Protein AF-0000000067914412 (afdb_homodimer)

Foldseek 3Di:
DPPPPCPVPVDVPVCPPADFPDDPQCWTWGDDPQAIEIGQEQRQDQAQDPDDDLRHQEYAHEQYAHQEAALPRDPNNANYAYYAHDQHDYPDAREQDACRPLSHLNYAEYEHYNRQAHHYDLRSCPNNQNYAYYHHENHQDEQCVQASCSCLNPQNYAEYHHEQYAYAAQAHHLSLLSNQRHAYYAHHNYAHAEQFDQRCVSCAQHEHLEDHPANYAHFFDPVDPGAANQPNYEYAEYEHEPYQDALVSLLRNLQNPQYAYAEYHHEQHEQAAQAPPGDPTHHHEQRSNQSCLNRQYAYYAHDQYAHAEQYANRPLSHLNYAEYAHEQYAHAYADQRSLANPQQYAEYAHYNYAHAEAELRRCHRNHQDHHAYYAHDHYAHAAYDAQSCQSNAQHAEYHHAQYAYQDQHNHAHANYAHYHHHNYAHAADPCVCRHYLQHQEYEHDQYAYAELCSLLVNQNNQNYAYYEHHNYAHAHHDPDDCPVPVAAGNYAEYHHEQYQCQNCQVVVHCLCVCQRDCNYAYYEHHNNQHADHDLSSCHNPQNHAYYEHDNHEHQEDDLNNCANNQNHAEYEHANYNHQAYAVSSCVNHNNHAEYEHAPHEYAQDLNCVRVVVCVVPPNHHYHHPPDAHWYWYPDPVIDTDHNVVRNVPPD/DPPPPCPVPVDVPVCPPADFPDDPQCWTWGDDPQAIEIGCELRQDQAQDPDDDLRHQEYAHDQYAHQEAALPRDPNNANHAYYAHDQHDYPDAREQDACRPLSHLNYAYYEHYHRQAHHYDLRSCPNNQNYAYYHHENHQDEQCVQASCSCLNPQNYAEYAHEQYAYAAQAHHLSLLSNQRYAYYAHHNYAHAEQFDQRQVSCAQHEHLEDHPANYAHFQDPVDPGAANQPNYEYAEYEHEPYQDALVSLLRNLQNPQYAYAEYHHEQHEQAAQAPPGDPTHHHEQRSNQSQLNRQYAYYAHDQYAHAEQYANRPLSHLNYAEYAHEQYAHAYADQRSLANPQQYAEYAHYNYAHAEAELRRCHRNHADRHAYYAHDHYAHAAYDAQSCQSHAQHAEYHHAQYAYQDQHNHAHANYAHYHHHNYAHAACPCVCRHYLQHQEYEHDQYAHAELCSLLVNQNNQNYAYYEHHNYAHAHHDPDDCPVPVAAGNYAEYHHAQYQCQNCQVVVHCLCVCQRDCNYAYYEHHNNQHADHDLCSCHNPQNHAEYEHDNHEHQEDDLNNCANNQNHAEYEHANYNHQAYAVSSCVNHNNHAEYEHAPHEYAQDLNCVRVVVCVVPPNHHYHHPPDAHWYWYPDPVIDTDHNVVRNVPPD

InterPro domains:
  IPR001611 Leucine-rich repeat [PF00560] (519-538)
  IPR001611 Leucine-rich repeat [PF13516] (369-383)
  IPR001611 Leucine-rich repeat [PF13855] (95-141)
  IPR001611 Leucine-rich repeat [PF13855] (295-355)
  IPR001611 Leucine-rich repeat [PF13855] (543-598)
  IPR001611 Leucine-rich repeat [PS51450] (438-459)
  IPR001611 Leucine-rich repeat [PS51450] (519-540)
  IPR003591 Leucine-rich repeat, typical subtype [SM00369] (104-127)
  IPR003591 Leucine-rich repeat, typical subtype [SM00369] (128-153)
  IPR003591 Leucine-rich repeat, typical subtype [SM00369] (295-317)
  IPR003591 Leucine-rich repeat, typical subtype [SM00369] (318-341)
  IPR003591 Leucine-rich repeat, typical subtype [SM00369] (342-365)
  IPR003591 Leucine-rich repeat, typical subtype [SM00369] (368-391)
  IPR003591 Leucine-rich repeat, typical subtype [SM00369] (392-415)
  IPR003591 Leucine-rich repeat, typical subtype [SM00369] (517-540)
  IPR003591 Leucine-rich repeat, typical subtype [SM00369] (541-564)
  IPR003591 Leucine-rich repeat, typical subtype [SM00369] (565-588)
  IPR032675 Leucine-rich repeat domain superfamily [G3DSA:3.80.10.10] (18-91)
  IPR032675 Leucine-rich repeat domain superfamily [G3DSA:3.80.10.10] (92-248)
  IPR032675 Leucine-rich repeat domain superfamily [G3DSA:3.80.10.10] (259-415)

Structure (mmCIF, N/CA/C/O backbone):
data_AF-0000000067914412-model_v1
#
loop_
_entity.id
_entity.type
_entity.pdbx_description
1 polymer 'Soluble toll-like receptor 5'
#
loop_
_atom_site.group_PDB
_atom_site.id
_atom_site.type_symbol
_atom_site.label_atom_id
_atom_site.label_alt_id
_atom_site.label_comp_id
_atom_site.label_asym_id
_atom_site.label_entity_id
_atom_site.label_seq_id
_atom_site.pdbx_PDB_ins_code
_atom_site.Cartn_x
_atom_site.Cartn_y
_atom_site.Cartn_z
_atom_site.occupancy
_atom_site.B_iso_or_equiv
_atom_site.auth_seq_id
_atom_site.auth_comp_id
_atom_site.auth_asym_id
_atom_site.auth_atom_id
_atom_site.pdbx_PDB_model_num
ATOM 1 N N . MET A 1 1 ? -8.609 27.938 3.973 1 21.84 1 MET A N 1
ATOM 2 C CA . MET A 1 1 ? -7.57 28.938 3.74 1 21.84 1 MET A CA 1
ATOM 3 C C . MET A 1 1 ? -7.211 29.672 5.035 1 21.84 1 MET A C 1
ATOM 5 O O . MET A 1 1 ? -7.875 30.625 5.418 1 21.84 1 MET A O 1
ATOM 9 N N . LEU A 1 2 ? -7.086 28.844 6.09 1 22.14 2 LEU A N 1
ATOM 10 C CA . LEU A 1 2 ? -6.945 29.234 7.492 1 22.14 2 LEU A CA 1
ATOM 11 C C . LEU A 1 2 ? -5.859 30.281 7.664 1 22.14 2 LEU A C 1
ATOM 13 O O . LEU A 1 2 ? -4.758 30.141 7.125 1 22.14 2 LEU A O 1
ATOM 17 N N . LEU A 1 3 ? -6.391 31.516 7.754 1 24.78 3 LEU A N 1
ATOM 18 C CA . LEU A 1 3 ? -5.59 32.719 8.008 1 24.78 3 LEU A CA 1
ATOM 19 C C . LEU A 1 3 ? -4.543 32.438 9.086 1 24.78 3 LEU A C 1
ATOM 21 O O . LEU A 1 3 ? -4.883 32 10.195 1 24.78 3 LEU A O 1
ATOM 25 N N . PRO A 1 4 ? -3.396 32 8.68 1 27.48 4 PRO A N 1
ATOM 26 C CA . PRO A 1 4 ? -2.283 31.844 9.625 1 27.48 4 PRO A CA 1
ATOM 27 C C . PRO A 1 4 ? -2.158 33.031 10.586 1 27.48 4 PRO A C 1
ATOM 29 O O . PRO A 1 4 ? -2.271 34.188 10.172 1 27.48 4 PRO A O 1
ATOM 32 N N . LEU A 1 5 ? -2.85 32.938 11.68 1 27.08 5 LEU A N 1
ATOM 33 C CA . LEU A 1 5 ? -2.5 33.844 12.773 1 27.08 5 LEU A CA 1
ATOM 34 C C . LEU A 1 5 ? -0.993 34.094 12.828 1 27.08 5 LEU A C 1
ATOM 36 O O . LEU A 1 5 ? -0.219 33.125 12.953 1 27.08 5 LEU A O 1
ATOM 40 N N . ILE A 1 6 ? -0.593 35.125 12.242 1 26.69 6 ILE A N 1
ATOM 41 C CA . ILE A 1 6 ? 0.735 35.719 12.219 1 26.69 6 ILE A CA 1
ATOM 42 C C . ILE A 1 6 ? 1.278 35.812 13.641 1 26.69 6 ILE A C 1
ATOM 44 O O . ILE A 1 6 ? 0.873 36.688 14.406 1 26.69 6 ILE A O 1
ATOM 48 N N . VAL A 1 7 ? 1.131 34.844 14.484 1 30.81 7 VAL A N 1
ATOM 49 C CA . VAL A 1 7 ? 1.995 35.031 15.641 1 30.81 7 VAL A CA 1
ATOM 50 C C . VAL A 1 7 ? 3.41 35.375 15.18 1 30.81 7 VAL A C 1
ATOM 52 O O . VAL A 1 7 ? 4.062 34.562 14.516 1 30.81 7 VAL A O 1
ATOM 55 N N . LEU A 1 8 ? 3.598 36.562 14.828 1 29.44 8 LEU A N 1
ATOM 56 C CA . LEU A 1 8 ? 4.926 37.156 14.703 1 29.44 8 LEU A CA 1
ATOM 57 C C . LEU A 1 8 ? 5.863 36.625 15.781 1 29.44 8 LEU A C 1
ATOM 59 O O . LEU A 1 8 ? 5.879 37.125 16.906 1 29.44 8 LEU A O 1
ATOM 63 N N . LEU A 1 9 ? 5.785 35.281 15.93 1 30.64 9 LEU A N 1
ATOM 64 C CA . LEU A 1 9 ? 6.938 34.812 16.703 1 30.64 9 LEU A CA 1
ATOM 65 C C . LEU A 1 9 ? 8.227 35.406 16.141 1 30.64 9 LEU A C 1
ATOM 67 O O . LEU A 1 9 ? 8.508 35.281 14.945 1 30.64 9 LEU A O 1
ATOM 71 N N . PHE A 1 10 ? 8.664 36.5 16.656 1 33.5 10 PHE A N 1
ATOM 72 C CA . PHE A 1 10 ? 10.023 37 16.453 1 33.5 10 PHE A CA 1
ATOM 73 C C . PHE A 1 10 ? 11 35.812 16.328 1 33.5 10 PHE A C 1
ATOM 75 O O . PHE A 1 10 ? 11.078 34.969 17.234 1 33.5 10 PHE A O 1
ATOM 82 N N . GLN A 1 11 ? 11.148 35.188 15.195 1 32.53 11 GLN A N 1
ATOM 83 C CA . GLN A 1 11 ? 12.273 34.312 14.969 1 32.53 11 GLN A CA 1
ATOM 84 C C . GLN A 1 11 ? 13.562 34.875 15.523 1 32.53 11 GLN A C 1
ATOM 86 O O . GLN A 1 11 ? 13.898 36.031 15.25 1 32.53 11 GLN A O 1
ATOM 91 N N . PRO A 1 12 ? 14.188 34.281 16.531 1 36.56 12 PRO A N 1
ATOM 92 C CA . PRO A 1 12 ? 15.5 34.719 17 1 36.56 12 PRO A CA 1
ATOM 93 C C . PRO A 1 12 ? 16.484 34.938 15.852 1 36.56 12 PRO A C 1
ATOM 95 O O . PRO A 1 12 ? 17.641 35.312 16.078 1 36.56 12 PRO A O 1
ATOM 98 N N . THR A 1 13 ? 16.125 34.625 14.633 1 36.56 13 THR A N 1
ATOM 99 C CA . THR A 1 13 ? 17.281 34.688 13.75 1 36.56 13 THR A CA 1
ATOM 100 C C . THR A 1 13 ? 17.766 36.156 13.625 1 36.56 13 THR A C 1
ATOM 102 O O . THR A 1 13 ? 18.859 36.406 13.117 1 36.56 13 THR A O 1
ATOM 105 N N . LEU A 1 14 ? 16.828 37.125 13.633 1 35.72 14 LEU A N 1
ATOM 106 C CA . LEU A 1 14 ? 17.375 38.438 13.273 1 35.72 14 LEU A CA 1
ATOM 107 C C . LEU A 1 14 ? 18.141 39.031 14.438 1 35.72 14 LEU A C 1
ATOM 109 O O . LEU A 1 14 ? 18.547 40.219 14.383 1 35.72 14 LEU A O 1
ATOM 113 N N . LEU A 1 15 ? 18.125 38.281 15.539 1 39.19 15 LEU A N 1
ATOM 114 C CA . LEU A 1 15 ? 18.875 38.969 16.594 1 39.19 15 LEU A CA 1
ATOM 115 C C . LEU A 1 15 ? 20.375 38.875 16.328 1 39.19 15 LEU A C 1
ATOM 117 O O . LEU A 1 15 ? 21.172 39.188 17.219 1 39.19 15 LEU A O 1
ATOM 121 N N . SER A 1 16 ? 20.766 38.406 15.148 1 39.22 16 SER A N 1
ATOM 122 C CA . SER A 1 16 ? 22.219 38.312 15.148 1 39.22 16 SER A CA 1
ATOM 123 C C . SER A 1 16 ? 22.859 39.688 15.367 1 39.22 16 SER A C 1
ATOM 125 O O . SER A 1 16 ? 23.984 39.781 15.891 1 39.22 16 SER A O 1
ATOM 127 N N . GLY A 1 17 ? 22.391 40.719 14.57 1 39.31 17 GLY A N 1
ATOM 128 C CA . GLY A 1 17 ? 23.234 41.906 14.578 1 39.31 17 GLY A CA 1
ATOM 129 C C . GLY A 1 17 ? 23.094 42.75 15.836 1 39.31 17 GLY A C 1
ATOM 130 O O . GLY A 1 17 ? 23.594 43.875 15.906 1 39.31 17 GLY A O 1
ATOM 131 N N . LEU A 1 18 ? 22.016 42.469 16.547 1 42.75 18 LEU A N 1
ATOM 132 C CA . LEU A 1 18 ? 21.797 43.438 17.625 1 42.75 18 LEU A CA 1
ATOM 133 C C . LEU A 1 18 ? 22.781 43.219 18.766 1 42.75 18 LEU A C 1
ATOM 135 O O . LEU A 1 18 ? 23.016 42.094 19.188 1 42.75 18 LEU A O 1
ATOM 139 N N . GLN A 1 19 ? 23.797 44.094 18.797 1 42.84 19 GLN A N 1
ATOM 140 C CA . GLN A 1 19 ? 24.75 44.094 19.906 1 42.84 19 GLN A CA 1
ATOM 141 C C . GLN A 1 19 ? 24.031 44.25 21.25 1 42.84 19 GLN A C 1
ATOM 143 O O . GLN A 1 19 ? 23.203 45.156 21.422 1 42.84 19 GLN A O 1
ATOM 148 N N . PRO A 1 20 ? 23.906 43.25 21.984 1 48.41 20 PRO A N 1
ATOM 149 C CA . PRO A 1 20 ? 23.359 43.438 23.328 1 48.41 20 PRO A CA 1
ATOM 150 C C . PRO A 1 20 ? 24.109 44.469 24.141 1 48.41 20 PRO A C 1
ATOM 152 O O . PRO A 1 20 ? 25.344 44.562 24.047 1 48.41 20 PRO A O 1
ATOM 155 N N . THR A 1 21 ? 23.719 45.656 24.25 1 44.28 21 THR A N 1
ATOM 156 C CA . THR A 1 21 ? 24.375 46.469 25.281 1 44.28 21 THR A CA 1
ATOM 157 C C . THR A 1 21 ? 23.984 45.969 26.672 1 44.28 21 THR A C 1
ATOM 159 O O . THR A 1 21 ? 22.797 45.875 27 1 44.28 21 THR A O 1
ATOM 162 N N . SER A 1 22 ? 24.766 45.062 27.219 1 42.19 22 SER A N 1
ATOM 163 C CA . SER A 1 22 ? 24.562 44.375 28.484 1 42.19 22 SER A CA 1
ATOM 164 C C . SER A 1 22 ? 24.391 45.375 29.641 1 42.19 22 SER A C 1
ATOM 166 O O . SER A 1 22 ? 25.281 46.188 29.891 1 42.19 22 SER A O 1
ATOM 168 N N . ASN A 1 23 ? 23.359 46.062 29.828 1 46.16 23 ASN A N 1
ATOM 169 C CA . ASN A 1 23 ? 23.297 46.719 31.141 1 46.16 23 ASN A CA 1
ATOM 170 C C . ASN A 1 23 ? 23.188 45.688 32.25 1 46.16 23 ASN A C 1
ATOM 172 O O . ASN A 1 23 ? 22.859 44.5 32.031 1 46.16 23 ASN A O 1
ATOM 176 N N . THR A 1 24 ? 23.516 46.094 33.531 1 47.72 24 THR A N 1
ATOM 177 C CA . THR A 1 24 ? 23.609 45.312 34.75 1 47.72 24 THR A CA 1
ATOM 178 C C . THR A 1 24 ? 22.438 44.344 34.906 1 47.72 24 THR A C 1
ATOM 180 O O . THR A 1 24 ? 22.453 43.438 35.719 1 47.72 24 THR A O 1
ATOM 183 N N . SER A 1 25 ? 21.141 44.719 34.594 1 58.59 25 SER A N 1
ATOM 184 C CA . SER A 1 25 ? 20.047 43.781 34.781 1 58.59 25 SER A CA 1
ATOM 185 C C . SER A 1 25 ? 19.938 42.812 33.625 1 58.59 25 SER A C 1
ATOM 187 O O . SER A 1 25 ? 20.5 43.062 32.562 1 58.59 25 SER A O 1
ATOM 189 N N . ASN A 1 26 ? 19.594 41.5 33.938 1 76.81 26 ASN A N 1
ATOM 190 C CA . ASN A 1 26 ? 19.406 40.375 32.969 1 76.81 26 ASN A CA 1
ATOM 191 C C . ASN A 1 26 ? 18.484 40.781 31.844 1 76.81 26 ASN A C 1
ATOM 193 O O . ASN A 1 26 ? 17.719 39.969 31.344 1 76.81 26 ASN A O 1
ATOM 197 N N . CYS A 1 27 ? 18.438 42.125 31.531 1 89.5 27 CYS A N 1
ATOM 198 C CA . CYS A 1 27 ? 17.609 42.625 30.422 1 89.5 27 CYS A CA 1
ATOM 199 C C . CYS A 1 27 ? 18.484 43.031 29.25 1 89.5 27 CYS A C 1
ATOM 201 O O . CYS A 1 27 ? 19.641 43.406 29.422 1 89.5 27 CYS A O 1
ATOM 203 N N . SER A 1 28 ? 17.984 42.844 28.047 1 91.5 28 SER A N 1
ATOM 204 C CA . SER A 1 28 ? 18.672 43.25 26.812 1 91.5 28 SER A CA 1
ATOM 205 C C . SER A 1 28 ? 17.797 44.156 25.969 1 91.5 28 SER A C 1
ATOM 207 O O . SER A 1 28 ? 16.578 44.219 26.188 1 91.5 28 SER A O 1
ATOM 209 N N . SER A 1 29 ? 18.469 45.062 25.266 1 90 29 SER A N 1
ATOM 210 C CA . SER A 1 29 ? 17.719 45.969 24.391 1 90 29 SER A CA 1
ATOM 211 C C . SER A 1 29 ? 18.031 45.719 22.922 1 90 29 SER A C 1
ATOM 213 O O . SER A 1 29 ? 19.156 45.375 22.578 1 90 29 SER A O 1
ATOM 215 N N . PHE A 1 30 ? 16.906 45.719 22.094 1 89.94 30 PHE A N 1
ATOM 216 C CA . PHE A 1 30 ? 17.031 45.562 20.641 1 89.94 30 PHE A CA 1
ATOM 217 C C . PHE A 1 30 ? 16.375 46.719 19.922 1 89.94 30 PHE A C 1
ATOM 219 O O . PHE A 1 30 ? 15.312 47.219 20.344 1 89.94 30 PHE A O 1
ATOM 226 N N . GLN A 1 31 ? 17.156 47.375 19.062 1 86.19 31 GLN A N 1
ATOM 227 C CA . GLN A 1 31 ? 16.594 48.531 18.344 1 86.19 31 GLN A CA 1
ATOM 228 C C . GLN A 1 31 ? 16.531 48.25 16.844 1 86.19 31 GLN A C 1
ATOM 230 O O . GLN A 1 31 ? 17.5 47.719 16.25 1 86.19 31 GLN A O 1
ATOM 235 N N . ASP A 1 32 ? 15.367 48.062 16.375 1 78 32 ASP A N 1
ATOM 236 C CA . ASP A 1 32 ? 15.25 48.125 14.922 1 78 32 ASP A CA 1
ATOM 237 C C . ASP A 1 32 ? 14.891 49.531 14.477 1 78 32 ASP A C 1
ATOM 239 O O . ASP A 1 32 ? 14.781 50.469 15.297 1 78 32 ASP A O 1
ATOM 243 N N . LYS A 1 33 ? 14.828 49.812 13.227 1 67.62 33 LYS A N 1
ATOM 244 C CA . LYS A 1 33 ? 14.734 51.125 12.602 1 67.62 33 LYS A CA 1
ATOM 245 C C . LYS A 1 33 ? 13.664 52 13.273 1 67.62 33 LYS A C 1
ATOM 247 O O . LYS A 1 33 ? 13.859 53.188 13.492 1 67.62 33 LYS A O 1
ATOM 252 N N . SER A 1 34 ? 12.633 51.281 13.812 1 81.62 34 SER A N 1
ATOM 253 C CA . SER A 1 34 ? 11.555 52.125 14.328 1 81.62 34 SER A CA 1
ATOM 254 C C . SER A 1 34 ? 11.023 51.594 15.656 1 81.62 34 SER A C 1
ATOM 256 O O . SER A 1 34 ? 10.188 52.219 16.297 1 81.62 34 SER A O 1
ATOM 258 N N . HIS A 1 35 ? 11.398 50.562 16.031 1 87.81 35 HIS A N 1
ATOM 259 C CA . HIS A 1 35 ? 10.859 49.969 17.25 1 87.81 35 HIS A CA 1
ATOM 260 C C . HIS A 1 35 ? 11.969 49.594 18.219 1 87.81 35 HIS A C 1
ATOM 262 O O . HIS A 1 35 ? 12.984 49 17.828 1 87.81 35 HIS A O 1
ATOM 268 N N . PHE A 1 36 ? 11.828 50.219 19.391 1 92.81 36 PHE A N 1
ATOM 269 C CA . PHE A 1 36 ? 12.75 49.875 20.469 1 92.81 36 PHE A CA 1
ATOM 270 C C . PHE A 1 36 ? 12.148 48.844 21.391 1 92.81 36 PHE A C 1
ATOM 272 O O . PHE A 1 36 ? 11.07 49.031 21.953 1 92.81 36 PHE A O 1
ATOM 279 N N . VAL A 1 37 ? 12.766 47.656 21.438 1 94.69 37 VAL A N 1
ATOM 280 C CA . VAL A 1 37 ? 12.273 46.531 22.25 1 94.69 37 VAL A CA 1
ATOM 281 C C . VAL A 1 37 ? 13.18 46.344 23.469 1 94.69 37 VAL A C 1
ATOM 283 O O . VAL A 1 37 ? 14.406 46.281 23.328 1 94.69 37 VAL A O 1
ATOM 286 N N . PHE A 1 38 ? 12.648 46.5 24.656 1 93.69 38 PHE A N 1
ATOM 287 C CA . PHE A 1 38 ? 13.344 46.188 25.891 1 93.69 38 PHE A CA 1
ATOM 288 C C . PHE A 1 38 ? 12.984 44.781 26.375 1 93.69 38 PHE A C 1
ATOM 290 O O . PHE A 1 38 ? 11.836 44.5 26.719 1 93.69 38 PHE A O 1
ATOM 297 N N . TYR A 1 39 ? 13.922 43.844 26.25 1 94.12 39 TYR A N 1
ATOM 298 C CA . TYR A 1 39 ? 13.727 42.406 26.422 1 94.12 39 TYR A CA 1
ATOM 299 C C . TYR A 1 39 ? 14.211 41.969 27.781 1 94.12 39 TYR A C 1
ATOM 301 O O . TYR A 1 39 ? 15.414 41.906 28.047 1 94.12 39 TYR A O 1
ATOM 309 N N . CYS A 1 40 ? 13.266 41.594 28.719 1 95.12 40 CYS A N 1
ATOM 310 C CA . CYS A 1 40 ? 13.57 41.125 30.078 1 95.12 40 CYS A CA 1
ATOM 311 C C . CYS A 1 40 ? 12.852 39.844 30.375 1 95.12 40 CYS A C 1
ATOM 313 O O . CYS A 1 40 ? 12.32 39.656 31.469 1 95.12 40 CYS A O 1
ATOM 315 N N . VAL A 1 41 ? 12.719 38.906 29.406 1 94.5 41 VAL A N 1
ATOM 316 C CA . VAL A 1 41 ? 11.961 37.688 29.562 1 94.5 41 VAL A CA 1
ATOM 317 C C . VAL A 1 41 ? 12.758 36.688 30.422 1 94.5 41 VAL A C 1
ATOM 319 O O . VAL A 1 41 ? 13.961 36.531 30.219 1 94.5 41 VAL A O 1
ATOM 322 N N . ALA A 1 42 ? 12.172 36.031 31.453 1 93.19 42 ALA A N 1
ATOM 323 C CA . ALA A 1 42 ? 12.734 34.969 32.281 1 93.19 42 ALA A CA 1
ATOM 324 C C . ALA A 1 42 ? 14.047 35.406 32.938 1 93.19 42 ALA A C 1
ATOM 326 O O . ALA A 1 42 ? 15.039 34.688 32.875 1 93.19 42 ALA A O 1
ATOM 327 N N . GLY A 1 43 ? 14.055 36.594 33.406 1 90.88 43 GLY A N 1
ATOM 328 C CA . GLY A 1 43 ? 15.242 37.125 34.062 1 90.88 43 GLY A CA 1
ATOM 329 C C . GLY A 1 43 ? 15.281 36.906 35.562 1 90.88 43 GLY A C 1
ATOM 330 O O . GLY A 1 43 ? 16.25 37.281 36.219 1 90.88 43 GLY A O 1
ATOM 331 N N . GLY A 1 44 ? 14.234 36.281 36.031 1 90.5 44 GLY A N 1
ATOM 332 C CA . GLY A 1 44 ? 14.148 36.062 37.469 1 90.5 44 GLY A CA 1
ATOM 333 C C . GLY A 1 44 ? 13.852 37.312 38.25 1 90.5 44 GLY A C 1
ATOM 334 O O . GLY A 1 44 ? 14.211 37.406 39.406 1 90.5 44 GLY A O 1
ATOM 335 N N . LEU A 1 45 ? 13.219 38.25 37.625 1 92.31 45 LEU A N 1
ATOM 336 C CA . LEU A 1 45 ? 12.945 39.531 38.219 1 92.31 45 LEU A CA 1
ATOM 337 C C . LEU A 1 45 ? 11.82 39.438 39.25 1 92.31 45 LEU A C 1
ATOM 339 O O . LEU A 1 45 ? 10.836 38.719 39.031 1 92.31 45 LEU A O 1
ATOM 343 N N . PHE A 1 46 ? 12.008 40.156 40.344 1 91.88 46 PHE A N 1
ATOM 344 C CA . PHE A 1 46 ? 10.984 40.188 41.375 1 91.88 46 PHE A CA 1
ATOM 345 C C . PHE A 1 46 ? 10.234 41.5 41.375 1 91.88 46 PHE A C 1
ATOM 347 O O . PHE A 1 46 ? 9.234 41.656 42.062 1 91.88 46 PHE A O 1
ATOM 354 N N . SER A 1 47 ? 10.805 42.406 40.625 1 90.19 47 SER A N 1
ATOM 355 C CA . SER A 1 47 ? 10.18 43.719 40.469 1 90.19 47 SER A CA 1
ATOM 356 C C . SER A 1 47 ? 10.461 44.281 39.094 1 90.19 47 SER A C 1
ATOM 358 O O . SER A 1 47 ? 11.336 43.781 38.375 1 90.19 47 SER A O 1
ATOM 360 N N . ILE A 1 48 ? 9.664 45.219 38.719 1 91.25 48 ILE A N 1
ATOM 361 C CA . ILE A 1 48 ? 9.898 45.875 37.438 1 91.25 48 ILE A CA 1
ATOM 362 C C . ILE A 1 48 ? 11.25 46.594 37.469 1 91.25 48 ILE A C 1
ATOM 364 O O . ILE A 1 48 ? 11.602 47.25 38.469 1 91.25 48 ILE A O 1
ATOM 368 N N . PRO A 1 49 ? 11.922 46.5 36.406 1 89.38 49 PRO A N 1
ATOM 369 C CA . PRO A 1 49 ? 13.234 47.156 36.375 1 89.38 49 PRO A CA 1
ATOM 370 C C . PRO A 1 49 ? 13.148 48.688 36.594 1 89.38 49 PRO A C 1
ATOM 372 O O . PRO A 1 49 ? 12.219 49.312 36.125 1 89.38 49 PRO A O 1
ATOM 375 N N . SER A 1 50 ? 14.148 49.281 37.344 1 82.06 50 SER A N 1
ATOM 376 C CA . SER A 1 50 ? 14.148 50.688 37.719 1 82.06 50 SER A CA 1
ATOM 377 C C . SER A 1 50 ? 14.406 51.594 36.5 1 82.06 50 SER A C 1
ATOM 379 O O . SER A 1 50 ? 13.891 52.688 36.438 1 82.06 50 SER A O 1
ATOM 381 N N . HIS A 1 51 ? 15.188 51.031 35.562 1 85.12 51 HIS A N 1
ATOM 382 C CA . HIS A 1 51 ? 15.484 51.844 34.406 1 85.12 51 HIS A CA 1
ATOM 383 C C . HIS A 1 51 ? 14.992 51.188 33.125 1 85.12 51 HIS A C 1
ATOM 385 O O . HIS A 1 51 ? 15.539 50.188 32.688 1 85.12 51 HIS A O 1
ATOM 391 N N . ILE A 1 52 ? 13.906 51.656 32.625 1 90.62 52 ILE A N 1
ATOM 392 C CA . ILE A 1 52 ? 13.406 51.312 31.312 1 90.62 52 ILE A CA 1
ATOM 393 C C . ILE A 1 52 ? 13.531 52.5 30.375 1 90.62 52 ILE A C 1
ATOM 395 O O . ILE A 1 52 ? 13.039 53.594 30.672 1 90.62 52 ILE A O 1
ATOM 399 N N . PRO A 1 53 ? 14.234 52.25 29.297 1 90.5 53 PRO A N 1
ATOM 400 C CA . PRO A 1 53 ? 14.375 53.375 28.375 1 90.5 53 PRO A CA 1
ATOM 401 C C . PRO A 1 53 ? 13.039 53.938 27.938 1 90.5 53 PRO A C 1
ATOM 403 O O . PRO A 1 53 ? 12.102 53.219 27.641 1 90.5 53 PRO A O 1
ATOM 406 N N . SER A 1 54 ? 12.938 55.281 27.938 1 89.12 54 SER A N 1
ATOM 407 C CA . SER A 1 54 ? 11.68 55.969 27.656 1 89.12 54 SER A CA 1
ATOM 408 C C . SER A 1 54 ? 11.234 55.75 26.219 1 89.12 54 SER A C 1
ATOM 410 O O . SER A 1 54 ? 10.055 55.906 25.906 1 89.12 54 SER A O 1
ATOM 412 N N . GLN A 1 55 ? 12.156 55.344 25.359 1 90.56 55 GLN A N 1
ATOM 413 C CA . GLN A 1 55 ? 11.828 55.156 23.953 1 90.56 55 GLN A CA 1
ATOM 414 C C . GLN A 1 55 ? 11.305 53.75 23.688 1 90.56 55 GLN A C 1
ATOM 416 O O . GLN A 1 55 ? 11.047 53.406 22.547 1 90.56 55 GLN A O 1
ATOM 421 N N . THR A 1 56 ? 11.031 53 24.719 1 93.38 56 THR A N 1
ATOM 422 C CA . THR A 1 56 ? 10.641 51.594 24.578 1 93.38 56 THR A CA 1
ATOM 423 C C . THR A 1 56 ? 9.258 51.5 23.938 1 93.38 56 THR A C 1
ATOM 425 O O . THR A 1 56 ? 8.305 52.125 24.391 1 93.38 56 THR A O 1
ATOM 428 N N . HIS A 1 57 ? 9.242 50.719 22.797 1 95.56 57 HIS A N 1
ATOM 429 C CA . HIS A 1 57 ? 7.98 50.438 22.125 1 95.56 57 HIS A CA 1
ATOM 430 C C . HIS A 1 57 ? 7.387 49.125 22.578 1 95.56 57 HIS A C 1
ATOM 432 O O . HIS A 1 57 ? 6.168 48.938 22.594 1 95.56 57 HIS A O 1
ATOM 438 N N . ALA A 1 58 ? 8.195 48.188 22.812 1 96.25 58 ALA A N 1
ATOM 439 C CA . ALA A 1 58 ? 7.777 46.875 23.297 1 96.25 58 ALA A CA 1
ATOM 440 C C . ALA A 1 58 ? 8.578 46.469 24.516 1 96.25 58 ALA A C 1
ATOM 442 O O . ALA A 1 58 ? 9.805 46.531 24.516 1 96.25 58 ALA A O 1
ATOM 443 N N . LEU A 1 59 ? 7.898 46.156 25.594 1 95.56 59 LEU A N 1
ATOM 444 C CA . LEU A 1 59 ? 8.5 45.719 26.844 1 95.56 59 LEU A CA 1
ATOM 445 C C . LEU A 1 59 ? 8.117 44.281 27.156 1 95.56 59 LEU A C 1
ATOM 447 O O . LEU A 1 59 ? 6.941 43.969 27.375 1 95.56 59 LEU A O 1
ATOM 451 N N . LEU A 1 60 ? 8.992 43.406 27.109 1 96.56 60 LEU A N 1
ATOM 452 C CA . LEU A 1 60 ? 8.758 41.969 27.328 1 96.56 60 LEU A CA 1
ATOM 453 C C . LEU A 1 60 ? 9.211 41.562 28.734 1 96.56 60 LEU A C 1
ATOM 455 O O . LEU A 1 60 ? 10.414 41.5 29 1 96.56 60 LEU A O 1
ATOM 459 N N . LEU A 1 61 ? 8.266 41.281 29.625 1 95.88 61 LEU A N 1
ATOM 460 C CA . LEU A 1 61 ? 8.555 40.938 31.016 1 95.88 61 LEU A CA 1
ATOM 461 C C . LEU A 1 61 ? 7.973 39.594 31.391 1 95.88 61 LEU A C 1
ATOM 463 O O . LEU A 1 61 ? 7.766 39.312 32.594 1 95.88 61 LEU A O 1
ATOM 467 N N . SER A 1 62 ? 7.723 38.688 30.406 1 96.31 62 SER A N 1
ATOM 468 C CA . SER A 1 62 ? 7.074 37.406 30.672 1 96.31 62 SER A CA 1
ATOM 469 C C . SER A 1 62 ? 8 36.469 31.422 1 96.31 62 SER A C 1
ATOM 471 O O . SER A 1 62 ? 9.227 36.594 31.359 1 96.31 62 SER A O 1
ATOM 473 N N . PHE A 1 63 ? 7.469 35.5 32.219 1 94.69 63 PHE A N 1
ATOM 474 C CA . PHE A 1 63 ? 8.148 34.406 32.906 1 94.69 63 PHE A CA 1
ATOM 475 C C . PHE A 1 63 ? 9.133 34.938 33.938 1 94.69 63 PHE A C 1
ATOM 477 O O . PHE A 1 63 ? 10.289 34.531 33.969 1 94.69 63 PHE A O 1
ATOM 484 N N . ASN A 1 64 ? 8.695 35.938 34.656 1 95.56 64 ASN A N 1
ATOM 485 C CA . ASN A 1 64 ? 9.43 36.406 35.812 1 95.56 64 ASN A CA 1
ATOM 486 C C . ASN A 1 64 ? 8.688 36.094 37.125 1 95.56 64 ASN A C 1
ATOM 488 O O . ASN A 1 64 ? 7.859 35.188 37.156 1 95.56 64 ASN A O 1
ATOM 492 N N . ARG A 1 65 ? 9.078 36.75 38.188 1 94.94 65 ARG A N 1
ATOM 493 C CA . ARG A 1 65 ? 8.461 36.5 39.469 1 94.94 65 ARG A CA 1
ATOM 494 C C . ARG A 1 65 ? 7.902 37.812 40.062 1 94.94 65 ARG A C 1
ATOM 496 O O . ARG A 1 65 ? 8.047 38.062 41.25 1 94.94 65 ARG A O 1
ATOM 503 N N . ILE A 1 66 ? 7.383 38.594 39.219 1 94.44 66 ILE A N 1
ATOM 504 C CA . ILE A 1 66 ? 6.82 39.875 39.625 1 94.44 66 ILE A CA 1
ATOM 505 C C . ILE A 1 66 ? 5.465 39.656 40.281 1 94.44 66 ILE A C 1
ATOM 507 O O . ILE A 1 66 ? 4.539 39.125 39.656 1 94.44 66 ILE A O 1
ATOM 511 N N . PRO A 1 67 ? 5.25 40 41.469 1 93.56 67 PRO A N 1
ATOM 512 C CA . PRO A 1 67 ? 4.023 39.656 42.188 1 93.56 67 PRO A CA 1
ATOM 513 C C . PRO A 1 67 ? 2.875 40.625 41.906 1 93.56 67 PRO A C 1
ATOM 515 O O . PRO A 1 67 ? 1.706 40.25 42.031 1 93.56 67 PRO A O 1
ATOM 518 N N . SER A 1 68 ? 3.248 41.812 41.625 1 94.31 68 SER A N 1
ATOM 519 C CA . SER A 1 68 ? 2.176 42.781 41.438 1 94.31 68 SER A CA 1
ATOM 520 C C . SER A 1 68 ? 2.623 43.938 40.531 1 94.31 68 SER A C 1
ATOM 522 O O . SER A 1 68 ? 3.82 44.219 40.438 1 94.31 68 SER A O 1
ATOM 524 N N . ILE A 1 69 ? 1.583 44.531 39.969 1 93.75 69 ILE A N 1
ATOM 525 C CA . ILE A 1 69 ? 1.802 45.75 39.188 1 93.75 69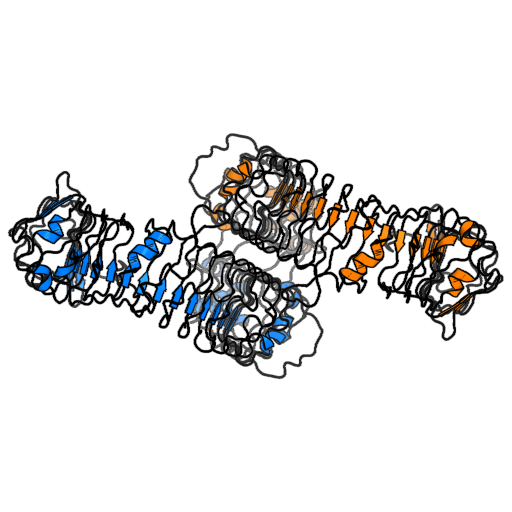 ILE A CA 1
ATOM 526 C C . ILE A 1 69 ? 0.817 46.812 39.625 1 93.75 69 ILE A C 1
ATOM 528 O O . ILE A 1 69 ? -0.343 46.531 39.906 1 93.75 69 ILE A O 1
ATOM 532 N N . SER A 1 70 ? 1.299 48.094 39.688 1 91.38 70 SER A N 1
ATOM 533 C CA . SER A 1 70 ? 0.48 49.25 40.062 1 91.38 70 SER A CA 1
ATOM 534 C C . SER A 1 70 ? 0.763 50.438 39.156 1 91.38 70 SER A C 1
ATOM 536 O O . SER A 1 70 ? 1.61 50.375 38.25 1 91.38 70 SER A O 1
ATOM 538 N N . GLN A 1 71 ? 0.067 51.531 39.406 1 88.19 71 GLN A N 1
ATOM 539 C CA . GLN A 1 71 ? 0.207 52.719 38.594 1 88.19 71 GLN A CA 1
ATOM 540 C C . GLN A 1 71 ? 1.622 53.281 38.656 1 88.19 71 GLN A C 1
ATOM 542 O O . GLN A 1 71 ? 2.125 53.875 37.688 1 88.19 71 GLN A O 1
ATOM 547 N N . ASP A 1 72 ? 2.287 53 39.781 1 85 72 ASP A N 1
ATOM 548 C CA . ASP A 1 72 ? 3.605 53.562 40.031 1 85 72 ASP A CA 1
ATOM 549 C C . ASP A 1 72 ? 4.715 52.656 39.531 1 85 72 ASP A C 1
ATOM 551 O O . ASP A 1 72 ? 5.895 53 39.625 1 85 72 ASP A O 1
ATOM 555 N N . SER A 1 73 ? 4.266 51.625 39.031 1 85.94 73 SER A N 1
ATOM 556 C CA . SER A 1 73 ? 5.266 50.625 38.656 1 85.94 73 SER A CA 1
ATOM 557 C C . SER A 1 73 ? 6.059 51.062 37.438 1 85.94 73 SER A C 1
ATOM 559 O O . SER A 1 73 ? 7.223 50.688 37.281 1 85.94 73 SER A O 1
ATOM 561 N N . PHE A 1 74 ? 5.309 51.781 36.562 1 82.75 74 PHE A N 1
ATOM 562 C CA . PHE A 1 74 ? 5.961 52.219 35.344 1 82.75 74 PHE A CA 1
ATOM 563 C C . PHE A 1 74 ? 5.992 53.719 35.219 1 82.75 74 PHE A C 1
ATOM 565 O O . PHE A 1 74 ? 5.074 54.406 35.688 1 82.75 74 PHE A O 1
ATOM 572 N N . SER A 1 75 ? 7.207 54.312 34.938 1 78.81 75 SER A N 1
ATOM 573 C CA . SER A 1 75 ? 7.242 55.75 34.719 1 78.81 75 SER A CA 1
ATOM 574 C C . SER A 1 75 ? 7.863 56.125 33.375 1 78.81 75 SER A C 1
ATOM 576 O O . SER A 1 75 ? 8.852 55.5 32.969 1 78.81 75 SER A O 1
ATOM 578 N N . GLY A 1 76 ? 7.145 56.969 32.656 1 82.06 76 GLY A N 1
ATOM 579 C CA . GLY A 1 76 ? 7.773 57.656 31.531 1 82.06 76 GLY A CA 1
ATOM 580 C C . GLY A 1 76 ? 7.766 56.812 30.266 1 82.06 76 GLY A C 1
ATOM 581 O O . GLY A 1 76 ? 8.633 56.969 29.406 1 82.06 76 GLY A O 1
ATOM 582 N N . LEU A 1 77 ? 6.82 55.906 30.125 1 89.44 77 LEU A N 1
ATOM 583 C CA . LEU A 1 77 ? 6.824 55.062 28.922 1 89.44 77 LEU A CA 1
ATOM 584 C C . LEU A 1 77 ? 5.672 55.438 28 1 89.44 77 LEU A C 1
ATOM 586 O O . LEU A 1 77 ? 4.797 54.625 27.719 1 89.44 77 LEU A O 1
ATOM 590 N N . LEU A 1 78 ? 5.746 56.531 27.375 1 88.75 78 LEU A N 1
ATOM 591 C CA . LEU A 1 78 ? 4.664 57.125 26.578 1 88.75 78 LEU A CA 1
ATOM 592 C C . LEU A 1 78 ? 4.582 56.469 25.219 1 88.75 78 LEU A C 1
ATOM 594 O O . LEU A 1 78 ? 3.537 56.5 24.562 1 88.75 78 LEU A O 1
ATOM 598 N N . HIS A 1 79 ? 5.641 55.812 24.812 1 91.44 79 HIS A N 1
ATOM 599 C CA . HIS A 1 79 ? 5.676 55.25 23.469 1 91.44 79 HIS A CA 1
ATOM 600 C C . HIS A 1 79 ? 5.414 53.719 23.5 1 91.44 79 HIS A C 1
ATOM 602 O O . HIS A 1 79 ? 5.41 53.094 22.453 1 91.44 79 HIS A O 1
ATOM 608 N N . LEU A 1 80 ? 5.047 53.219 24.609 1 94.62 80 LEU A N 1
ATOM 609 C CA . LEU A 1 80 ? 4.879 51.781 24.766 1 94.62 80 LEU A CA 1
ATOM 610 C C . LEU A 1 80 ? 3.652 51.281 24 1 94.62 80 LEU A C 1
ATOM 612 O O . LEU A 1 80 ? 2.561 51.844 24.156 1 94.62 80 LEU A O 1
ATOM 616 N N . GLN A 1 81 ? 3.875 50.25 23.156 1 96.19 81 GLN A N 1
ATOM 617 C CA . GLN A 1 81 ? 2.787 49.688 22.359 1 96.19 81 GLN A CA 1
ATOM 618 C C . GLN A 1 81 ? 2.484 48.25 22.734 1 96.19 81 GLN A C 1
ATOM 620 O O . GLN A 1 81 ? 1.349 47.781 22.594 1 96.19 81 GLN A O 1
ATOM 625 N N . THR A 1 82 ? 3.432 47.531 23.109 1 97.06 82 THR A N 1
ATOM 626 C CA . THR A 1 82 ? 3.271 46.156 23.484 1 97.06 82 THR A CA 1
ATOM 627 C C . THR A 1 82 ? 3.877 45.875 24.859 1 97.06 82 THR A C 1
ATOM 629 O O . THR A 1 82 ? 5.023 46.25 25.125 1 97.06 82 THR A O 1
ATOM 632 N N . LEU A 1 83 ? 3.113 45.312 25.766 1 96.69 83 LEU A N 1
ATOM 633 C CA . LEU A 1 83 ? 3.568 44.938 27.094 1 96.69 83 LEU A CA 1
ATOM 634 C C . LEU A 1 83 ? 3.234 43.469 27.391 1 96.69 83 LEU A C 1
ATOM 636 O O . LEU A 1 83 ? 2.062 43.094 27.422 1 96.69 83 LEU A O 1
ATOM 640 N N . LEU A 1 84 ? 4.18 42.656 27.531 1 97.75 84 LEU A N 1
ATOM 641 C CA . LEU A 1 84 ? 3.98 41.25 27.859 1 97.75 84 LEU A CA 1
ATOM 642 C C . LEU A 1 84 ? 4.34 40.938 29.312 1 97.75 84 LEU A C 1
ATOM 644 O O . LEU A 1 84 ? 5.488 41.125 29.719 1 97.75 84 LEU A O 1
ATOM 648 N N . LEU A 1 85 ? 3.398 40.594 30.078 1 96.25 85 LEU A N 1
ATOM 649 C CA . LEU A 1 85 ? 3.566 40.312 31.5 1 96.25 85 LEU A CA 1
ATOM 650 C C . LEU A 1 85 ? 3.072 38.906 31.844 1 96.25 85 LEU A C 1
ATOM 652 O O . LEU A 1 85 ? 2.828 38.594 33 1 96.25 85 LEU A O 1
ATOM 656 N N . GLY A 1 86 ? 2.941 38.062 30.812 1 96.12 86 GLY A N 1
ATOM 657 C CA . GLY A 1 86 ? 2.381 36.75 31 1 96.12 86 GLY A CA 1
ATOM 658 C C . GLY A 1 86 ? 3.34 35.781 31.688 1 96.12 86 GLY A C 1
ATOM 659 O O . GLY A 1 86 ? 4.559 35.938 31.609 1 96.12 86 GLY A O 1
ATOM 660 N N . GLY A 1 87 ? 2.77 34.656 32.438 1 95.25 87 GLY A N 1
ATOM 661 C CA . GLY A 1 87 ? 3.533 33.531 32.969 1 95.25 87 GLY A CA 1
ATOM 662 C C . GLY A 1 87 ? 4.375 33.906 34.188 1 95.25 87 GLY A C 1
ATOM 663 O O . GLY A 1 87 ? 5.508 33.438 34.312 1 95.25 87 GLY A O 1
ATOM 664 N N . GLN A 1 88 ? 3.885 34.812 34.969 1 94.56 88 GLN A N 1
ATOM 665 C CA . GLN A 1 88 ? 4.605 35.125 36.219 1 94.56 88 GLN A CA 1
ATOM 666 C C . GLN A 1 88 ? 4.535 33.969 37.188 1 94.56 88 GLN A C 1
ATOM 668 O O . GLN A 1 88 ? 3.461 33.438 37.438 1 94.56 88 GLN A O 1
ATOM 673 N N . VAL A 1 89 ? 5.711 33.625 37.688 1 91.88 89 VAL A N 1
ATOM 674 C CA . VAL A 1 89 ? 5.762 32.531 38.688 1 91.88 89 VAL A CA 1
ATOM 675 C C . VAL A 1 89 ? 5.805 33.094 40.094 1 91.88 89 VAL A C 1
ATOM 677 O O . VAL A 1 89 ? 6.883 33.406 40.594 1 91.88 89 VAL A O 1
ATOM 680 N N . THR A 1 90 ? 4.641 33.25 40.656 1 90.31 90 THR A N 1
ATOM 681 C CA . THR A 1 90 ? 4.539 33.781 42 1 90.31 90 THR A CA 1
ATOM 682 C C . THR A 1 90 ? 3.789 32.844 42.906 1 90.31 90 THR A C 1
ATOM 684 O O . THR A 1 90 ? 2.955 32.062 42.469 1 90.31 90 THR A O 1
ATOM 687 N N . PRO A 1 91 ? 4.23 32.781 44.156 1 86.44 91 PRO A N 1
ATOM 688 C CA . PRO A 1 91 ? 3.506 31.938 45.125 1 86.44 91 PRO A CA 1
ATOM 689 C C . PRO A 1 91 ? 2.049 32.344 45.281 1 86.44 91 PRO A C 1
ATOM 691 O O . PRO A 1 91 ? 1.166 31.5 45.406 1 86.44 91 PRO A O 1
ATOM 694 N N . ALA A 1 92 ? 1.846 33.625 45.344 1 88.12 92 ALA A N 1
ATOM 695 C CA . ALA A 1 92 ? 0.49 34.156 45.469 1 88.12 92 ALA A CA 1
ATOM 696 C C . ALA A 1 92 ? -0.048 34.594 44.125 1 88.12 92 ALA A C 1
ATOM 698 O O . ALA A 1 92 ? 0.625 34.469 43.094 1 88.12 92 ALA A O 1
ATOM 699 N N . ALA A 1 93 ? -1.251 35.062 44.094 1 91.88 93 ALA A N 1
ATOM 700 C CA . ALA A 1 93 ? -1.877 35.562 42.875 1 91.88 93 ALA A CA 1
ATOM 701 C C . ALA A 1 93 ? -1.144 36.812 42.344 1 91.88 93 ALA A C 1
ATOM 703 O O . ALA A 1 93 ? -0.712 37.656 43.125 1 91.88 93 ALA A O 1
ATOM 704 N N . PHE A 1 94 ? -0.888 36.781 41.031 1 94.75 94 PHE A N 1
ATOM 705 C CA . PHE A 1 94 ? -0.379 38 40.406 1 94.75 94 PHE A CA 1
ATOM 706 C C . PHE A 1 94 ? -1.405 39.125 40.469 1 94.75 94 PHE A C 1
ATOM 708 O O . PHE A 1 94 ? -2.521 38.969 39.969 1 94.75 94 PHE A O 1
ATOM 715 N N . SER A 1 95 ? -1.055 40.219 41.062 1 95.56 95 SER A N 1
ATOM 716 C CA . SER A 1 95 ? -2.027 41.281 41.312 1 95.56 95 SER A CA 1
ATOM 717 C C . SER A 1 95 ? -1.818 42.469 40.375 1 95.56 95 SER A C 1
ATOM 719 O O . SER A 1 95 ? -0.695 42.969 40.219 1 95.56 95 SER A O 1
ATOM 721 N N . VAL A 1 96 ? -2.947 42.812 39.812 1 95.81 96 VAL A N 1
ATOM 722 C CA . VAL A 1 96 ? -2.949 44.031 38.969 1 95.81 96 VAL A CA 1
ATOM 723 C C . VAL A 1 96 ? -3.812 45.094 39.625 1 95.81 96 VAL A C 1
ATOM 725 O O . VAL A 1 96 ? -5.027 44.938 39.781 1 95.81 96 VAL A O 1
ATOM 728 N N . GLY A 1 97 ? -3.186 46.188 39.906 1 94.19 97 GLY A N 1
ATOM 729 C CA . GLY A 1 97 ? -3.854 47.219 40.688 1 94.19 97 GLY A CA 1
ATOM 730 C C . GLY A 1 97 ? -4.672 48.188 39.812 1 94.19 97 GLY A C 1
ATOM 731 O O . GLY A 1 97 ? -4.801 48 38.625 1 94.19 97 GLY A O 1
ATOM 732 N N . LYS A 1 98 ? -5.234 49.156 40.562 1 93 98 LYS A N 1
ATOM 733 C CA . LYS A 1 98 ? -6.062 50.188 39.906 1 93 98 LYS A CA 1
ATOM 734 C C . LYS A 1 98 ? -5.238 51.031 38.938 1 93 98 LYS A C 1
ATOM 736 O O . LYS A 1 98 ? -4.141 51.469 39.281 1 93 98 LYS A O 1
ATOM 741 N N . SER A 1 99 ? -5.738 51.219 37.781 1 91.38 99 SER A N 1
ATOM 742 C CA . SER A 1 99 ? -5.129 52.062 36.781 1 91.38 99 SER A CA 1
ATOM 743 C C . SER A 1 99 ? -3.66 51.719 36.562 1 91.38 99 SER A C 1
ATOM 745 O O . SER A 1 99 ? -2.822 52.594 36.375 1 91.38 99 SER A O 1
ATOM 747 N N . ALA A 1 100 ? -3.447 50.469 36.656 1 92.62 100 ALA A N 1
ATOM 748 C CA . ALA A 1 100 ? -2.072 50 36.594 1 92.62 100 ALA A CA 1
ATOM 749 C C . ALA A 1 100 ? -1.418 50.375 35.281 1 92.62 100 ALA A C 1
ATOM 751 O O . ALA A 1 100 ? -0.197 50.531 35.219 1 92.62 100 ALA A O 1
ATOM 752 N N . PHE A 1 101 ? -2.252 50.688 34.219 1 92.62 101 PHE A N 1
ATOM 753 C CA . PHE A 1 101 ? -1.684 50.906 32.906 1 92.62 101 PHE A CA 1
ATOM 754 C C . PHE A 1 101 ? -2.02 52.281 32.375 1 92.62 101 PHE A C 1
ATOM 756 O O . PHE A 1 101 ? -1.915 52.562 31.188 1 92.62 101 PHE A O 1
ATOM 763 N N . ARG A 1 102 ? -2.406 53.156 33.156 1 87.88 102 ARG A N 1
ATOM 764 C CA . ARG A 1 102 ? -2.828 54.5 32.781 1 87.88 102 ARG A CA 1
ATOM 765 C C . ARG A 1 102 ? -1.682 55.25 32.156 1 87.88 102 ARG A C 1
ATOM 767 O O . ARG A 1 102 ? -1.908 56.125 31.297 1 87.88 102 ARG A O 1
ATOM 774 N N . GLY A 1 103 ? -0.477 54.906 32.469 1 86.69 103 GLY A N 1
ATOM 775 C CA . GLY A 1 103 ? 0.701 55.594 31.969 1 86.69 103 GLY A CA 1
ATOM 776 C C . GLY A 1 103 ? 1.067 55.188 30.547 1 86.69 103 GLY A C 1
ATOM 777 O O . GLY A 1 103 ? 1.996 55.75 29.969 1 86.69 103 GLY A O 1
ATOM 778 N N . PHE A 1 104 ? 0.209 54.344 29.953 1 92.06 104 PHE A N 1
ATOM 779 C CA . PHE A 1 104 ? 0.517 53.844 28.609 1 92.06 104 PHE A CA 1
ATOM 780 C C . PHE A 1 104 ? -0.613 54.188 27.641 1 92.06 104 PHE A C 1
ATOM 782 O O . PHE A 1 104 ? -1.289 53.281 27.141 1 92.06 104 PHE A O 1
ATOM 789 N N . PRO A 1 105 ? -0.747 55.375 27.266 1 88.56 105 PRO A N 1
ATOM 790 C CA . PRO A 1 105 ? -1.886 55.781 26.422 1 88.56 105 PRO A CA 1
ATOM 791 C C . PRO A 1 105 ? -1.825 55.156 25.031 1 88.56 105 PRO A C 1
ATOM 793 O O . PRO A 1 105 ? -2.852 55.062 24.344 1 88.56 105 PRO A O 1
ATOM 796 N N . ASN A 1 106 ? -0.64 54.688 24.594 1 93.38 106 ASN A N 1
ATOM 797 C CA . ASN A 1 106 ? -0.497 54.188 23.234 1 93.38 106 ASN A CA 1
ATOM 798 C C . ASN A 1 106 ? -0.378 52.656 23.203 1 93.38 106 ASN A C 1
ATOM 800 O O . ASN A 1 106 ? -0.046 52.094 22.172 1 93.38 106 ASN A O 1
ATOM 804 N N . LEU A 1 107 ? -0.762 52.031 24.281 1 95.19 107 LEU A N 1
ATOM 805 C CA . LEU A 1 107 ? -0.659 50.594 24.375 1 95.19 107 LEU A CA 1
ATOM 806 C C . LEU A 1 107 ? -1.661 49.906 23.438 1 95.19 107 LEU A C 1
ATOM 808 O O . LEU A 1 107 ? -2.846 50.25 23.438 1 95.19 107 LEU A O 1
ATOM 812 N N . ILE A 1 108 ? -1.143 48.969 22.672 1 97.06 108 ILE A N 1
ATOM 813 C CA . ILE A 1 108 ? -1.968 48.281 21.672 1 97.06 108 ILE A CA 1
ATOM 814 C C . ILE A 1 108 ? -2.186 46.844 22.062 1 97.06 108 ILE A C 1
ATOM 816 O O . ILE A 1 108 ? -3.281 46.281 21.891 1 97.06 108 ILE A O 1
ATOM 820 N N . THR A 1 109 ? -1.171 46.188 22.562 1 97.75 109 THR A N 1
ATOM 821 C CA . THR A 1 109 ? -1.219 44.781 22.953 1 97.75 109 THR A CA 1
ATOM 822 C C . THR A 1 109 ? -0.768 44.594 24.406 1 97.75 109 THR A C 1
ATOM 824 O O . THR A 1 109 ? 0.29 45.094 24.797 1 97.75 109 THR A O 1
ATOM 827 N N . LEU A 1 110 ? -1.579 43.938 25.188 1 97.5 110 LEU A N 1
ATOM 828 C CA . LEU A 1 110 ? -1.27 43.656 26.578 1 97.5 110 LEU A CA 1
ATOM 829 C C . LEU A 1 110 ? -1.444 42.156 26.859 1 97.5 110 LEU A C 1
ATOM 831 O O . LEU A 1 110 ? -2.523 41.594 26.641 1 97.5 110 LEU A O 1
ATOM 835 N N . ASP A 1 111 ? -0.42 41.5 27.234 1 98 111 ASP A N 1
ATOM 836 C CA . ASP A 1 111 ? -0.467 40.094 27.562 1 98 111 ASP A CA 1
ATOM 837 C C . ASP A 1 111 ? -0.365 39.875 29.062 1 98 111 ASP A C 1
ATOM 839 O O . ASP A 1 111 ? 0.676 40.125 29.672 1 98 111 ASP A O 1
ATOM 843 N N . LEU A 1 112 ? -1.419 39.438 29.672 1 97.44 112 LEU A N 1
ATOM 844 C CA . LEU A 1 112 ? -1.468 39.062 31.078 1 97.44 112 LEU A CA 1
ATOM 845 C C . LEU A 1 112 ? -1.812 37.594 31.234 1 97.44 112 LEU A C 1
ATOM 847 O O . LEU A 1 112 ? -2.344 37.156 32.281 1 97.44 112 LEU A O 1
ATOM 851 N N . GLY A 1 113 ? -1.553 36.781 30.203 1 97.06 113 GLY A N 1
ATOM 852 C CA . GLY A 1 113 ? -1.949 35.375 30.188 1 97.06 113 GLY A CA 1
ATOM 853 C C . GLY A 1 113 ? -0.944 34.469 30.875 1 97.06 113 GLY A C 1
ATOM 854 O O . GLY A 1 113 ? 0.223 34.844 31.031 1 97.06 113 GLY A O 1
ATOM 855 N N . GLY A 1 114 ? -1.432 33.25 31.344 1 95.44 114 GLY A N 1
ATOM 856 C CA . GLY A 1 114 ? -0.555 32.188 31.812 1 95.44 114 GLY A CA 1
ATOM 857 C C . GLY A 1 114 ? -0.071 32.375 33.219 1 95.44 114 GLY A C 1
ATOM 858 O O . GLY A 1 114 ? 0.908 31.75 33.656 1 95.44 114 GLY A O 1
ATOM 859 N N . ASN A 1 115 ? -0.707 33.219 34.062 1 94.69 115 ASN A N 1
ATOM 860 C CA . ASN A 1 115 ? -0.247 33.469 35.406 1 94.69 115 ASN A CA 1
ATOM 861 C C . ASN A 1 115 ? -0.881 32.5 36.406 1 94.69 115 ASN A C 1
ATOM 863 O O . ASN A 1 115 ? -0.584 32.562 37.594 1 94.69 115 ASN A O 1
ATOM 867 N N . ARG A 1 116 ? -1.7 31.656 35.938 1 91.44 116 ARG A N 1
ATOM 868 C CA . ARG A 1 116 ? -2.387 30.641 36.719 1 91.44 116 ARG A CA 1
ATOM 869 C C . ARG A 1 116 ? -3.436 31.25 37.656 1 91.44 116 ARG A C 1
ATOM 871 O O . ARG A 1 116 ? -4.57 30.781 37.719 1 91.44 116 ARG A O 1
ATOM 878 N N . ASN A 1 117 ? -3.012 32.281 38.406 1 93.62 117 ASN A N 1
ATOM 879 C CA . ASN A 1 117 ? -3.9 33.031 39.281 1 93.62 117 ASN A CA 1
ATOM 880 C C . ASN A 1 117 ? -3.613 34.531 39.219 1 93.62 117 ASN A C 1
ATOM 882 O O . ASN A 1 117 ? -2.488 34.938 39.469 1 93.62 117 ASN A O 1
ATOM 886 N N . ILE A 1 118 ? -4.695 35.219 38.844 1 95.25 118 ILE A N 1
ATOM 887 C CA . ILE A 1 118 ? -4.52 36.656 38.719 1 95.25 118 ILE A CA 1
ATOM 888 C C . ILE A 1 118 ? -5.605 37.375 39.531 1 95.25 118 ILE A C 1
ATOM 890 O O . ILE A 1 118 ? -6.742 36.906 39.594 1 95.25 118 ILE A O 1
ATOM 894 N N . SER A 1 119 ? -5.227 38.375 40.188 1 94.5 119 SER A N 1
ATOM 895 C CA . SER A 1 119 ? -6.168 39.312 40.844 1 94.5 119 SER A CA 1
ATOM 896 C C . SER A 1 119 ? -6.227 40.625 40.125 1 94.5 119 SER A C 1
ATOM 898 O O . SER A 1 119 ? -5.258 41.406 40.125 1 94.5 119 SER A O 1
ATOM 900 N N . LEU A 1 120 ? -7.387 40.844 39.531 1 94.81 120 LEU A N 1
ATOM 901 C CA . LEU A 1 120 ? -7.543 42.031 38.75 1 94.81 120 LEU A CA 1
ATOM 902 C C . LEU A 1 120 ? -8.445 43.031 39.438 1 94.81 120 LEU A C 1
ATOM 904 O O . LEU A 1 120 ? -9.578 42.719 39.812 1 94.81 120 LEU A O 1
ATOM 908 N N . HIS A 1 121 ? -7.879 44.25 39.531 1 93.88 121 HIS A N 1
ATOM 909 C CA . HIS A 1 121 ? -8.75 45.312 40 1 93.88 121 HIS A CA 1
ATOM 910 C C . HIS A 1 121 ? -9.812 45.688 38.969 1 93.88 121 HIS A C 1
ATOM 912 O O . HIS A 1 121 ? -9.539 45.656 37.781 1 93.88 121 HIS A O 1
ATOM 918 N N . PRO A 1 122 ? -11.023 46 39.344 1 91.31 122 PRO A N 1
ATOM 919 C CA . PRO A 1 122 ? -12.102 46.312 38.406 1 91.31 122 PRO A CA 1
ATOM 920 C C . PRO A 1 122 ? -11.758 47.438 37.469 1 91.31 122 PRO A C 1
ATOM 922 O O . PRO A 1 122 ? -12.281 47.5 36.344 1 91.31 122 PRO A O 1
ATOM 925 N N . GLU A 1 123 ? -10.883 48.344 37.906 1 93.94 123 GLU A N 1
ATOM 926 C CA . GLU A 1 123 ? -10.477 49.469 37.094 1 93.94 123 GLU A CA 1
ATOM 927 C C . GLU A 1 123 ? -9.023 49.344 36.625 1 93.94 123 GLU A C 1
ATOM 929 O O . GLU A 1 123 ? -8.344 50.344 36.406 1 93.94 123 GLU A O 1
ATOM 934 N N . ALA A 1 124 ? -8.68 48.125 36.5 1 93.94 124 ALA A N 1
ATOM 935 C CA . ALA A 1 124 ? -7.289 47.844 36.156 1 93.94 124 ALA A CA 1
ATOM 936 C C . ALA A 1 124 ? -6.965 48.406 34.781 1 93.94 124 ALA A C 1
ATOM 938 O O . ALA A 1 124 ? -5.848 48.875 34.531 1 93.94 124 ALA A O 1
ATOM 939 N N . PHE A 1 125 ? -7.996 48.469 33.844 1 94.38 125 PHE A N 1
ATOM 940 C CA . PHE A 1 125 ? -7.723 48.812 32.469 1 94.38 125 PHE A CA 1
ATOM 941 C C . PHE A 1 125 ? -8.195 50.219 32.156 1 94.38 125 PHE A C 1
ATOM 943 O O . PHE A 1 125 ? -8.352 50.562 30.969 1 94.38 125 PHE A O 1
ATOM 950 N N . GLU A 1 126 ? -8.305 50.969 33.125 1 90.94 126 GLU A N 1
ATOM 951 C CA . GLU A 1 126 ? -8.719 52.344 32.906 1 90.94 126 GLU A CA 1
ATOM 952 C C . GLU A 1 126 ? -7.684 53.125 32.094 1 90.94 126 GLU A C 1
ATOM 954 O O . GLU A 1 126 ? -6.48 53.031 32.375 1 90.94 126 GLU A O 1
ATOM 959 N N . GLY A 1 127 ? -8.148 53.812 31.062 1 86.81 127 GLY A N 1
ATOM 960 C CA . GLY A 1 127 ? -7.273 54.656 30.297 1 86.81 127 GLY A CA 1
ATOM 961 C C . GLY A 1 127 ? -6.703 54 29.047 1 86.81 127 GLY A C 1
ATOM 962 O O . GLY A 1 127 ? -6.062 54.656 28.234 1 86.81 127 GLY A O 1
ATOM 963 N N . LEU A 1 128 ? -6.992 52.75 28.859 1 92.31 128 LEU A N 1
ATOM 964 C CA . LEU A 1 128 ? -6.438 52.031 27.734 1 92.31 128 LEU A CA 1
ATOM 965 C C . LEU A 1 128 ? -7.383 52.094 26.531 1 92.31 128 LEU A C 1
ATOM 967 O O . LEU A 1 128 ? -7.832 51.031 26.047 1 92.31 128 LEU A O 1
ATOM 971 N N . SER A 1 129 ? -7.555 53.188 25.953 1 91.25 129 SER A N 1
ATOM 972 C CA . SER A 1 129 ? -8.531 53.406 24.891 1 91.25 129 SER A CA 1
ATOM 973 C C . SER A 1 129 ? -8 52.906 23.547 1 91.25 129 SER A C 1
ATOM 975 O O . SER A 1 129 ? -8.781 52.625 22.625 1 91.25 129 SER A O 1
ATOM 977 N N . ARG A 1 130 ? -6.703 52.625 23.453 1 94.81 130 ARG A N 1
ATOM 978 C CA . ARG A 1 130 ? -6.121 52.25 22.188 1 94.81 130 ARG A CA 1
ATOM 979 C C . ARG A 1 130 ? -5.801 50.75 22.172 1 94.81 130 ARG A C 1
ATOM 981 O O . ARG A 1 130 ? -5.363 50.219 21.141 1 94.81 130 ARG A O 1
ATOM 988 N N . LEU A 1 131 ? -6.098 50.094 23.25 1 95.94 131 LEU A N 1
ATOM 989 C CA . LEU A 1 131 ? -5.77 48.656 23.344 1 95.94 131 LEU A CA 1
ATOM 990 C C . LEU A 1 131 ? -6.59 47.844 22.359 1 95.94 131 LEU A C 1
ATOM 992 O O . LEU A 1 131 ? -7.816 47.969 22.297 1 95.94 131 LEU A O 1
ATOM 996 N N . GLU A 1 132 ? -5.891 47 21.609 1 97.12 132 GLU A N 1
ATOM 997 C CA . GLU A 1 132 ? -6.562 46.219 20.594 1 97.12 132 GLU A CA 1
ATOM 998 C C . GLU A 1 132 ? -6.586 44.719 20.984 1 97.12 132 GLU A C 1
ATOM 1000 O O . GLU A 1 132 ? -7.562 44.031 20.703 1 97.12 132 GLU A O 1
ATOM 1005 N N . VAL A 1 133 ? -5.539 44.25 21.531 1 97.81 133 VAL A N 1
ATOM 1006 C CA . VAL A 1 133 ? -5.398 42.844 21.844 1 97.81 133 VAL A CA 1
ATOM 1007 C C . VAL A 1 133 ? -5.117 42.656 23.328 1 97.81 133 VAL A C 1
ATOM 1009 O O . VAL A 1 133 ? -4.176 43.25 23.859 1 97.81 133 VAL A O 1
ATOM 1012 N N . LEU A 1 134 ? -5.918 41.906 24.016 1 97.5 134 LEU A N 1
ATOM 1013 C CA . LEU A 1 134 ? -5.746 41.625 25.438 1 97.5 134 LEU A CA 1
ATOM 1014 C C . LEU A 1 134 ? -5.766 40.125 25.703 1 97.5 134 LEU A C 1
ATOM 1016 O O . LEU A 1 134 ? -6.738 39.438 25.375 1 97.5 134 LEU A O 1
ATOM 1020 N N . PHE A 1 135 ? -4.727 39.531 26.219 1 98 135 PHE A N 1
ATOM 1021 C CA . PHE A 1 135 ? -4.641 38.125 26.594 1 98 135 PHE A CA 1
ATOM 1022 C C . PHE A 1 135 ? -4.852 37.969 28.094 1 98 135 PHE A C 1
ATOM 1024 O O . PHE A 1 135 ? -4.125 38.531 28.906 1 98 135 PHE A O 1
ATOM 1031 N N . LEU A 1 136 ? -5.844 37.25 28.453 1 97.75 136 LEU A N 1
ATOM 1032 C CA . LEU A 1 136 ? -6.137 36.938 29.844 1 97.75 136 LEU A CA 1
ATOM 1033 C C . LEU A 1 136 ? -6.297 35.438 30.047 1 97.75 136 LEU A C 1
ATOM 1035 O O . LEU A 1 136 ? -6.977 35 30.984 1 97.75 136 LEU A O 1
ATOM 1039 N N . ASP A 1 137 ? -5.672 34.656 29.172 1 97.94 137 ASP A N 1
ATOM 1040 C CA . ASP A 1 137 ? -5.832 33.219 29.172 1 97.94 137 ASP A CA 1
ATOM 1041 C C . ASP A 1 137 ? -5.109 32.594 30.375 1 97.94 137 ASP A C 1
ATOM 1043 O O . ASP A 1 137 ? -4.121 33.125 30.859 1 97.94 137 ASP A O 1
ATOM 1047 N N . ASN A 1 138 ? -5.621 31.422 30.891 1 97.06 138 ASN A N 1
ATOM 1048 C CA . ASN A 1 138 ? -4.992 30.578 31.906 1 97.06 138 ASN A CA 1
ATOM 1049 C C . ASN A 1 138 ? -4.656 31.391 33.156 1 97.06 138 ASN A C 1
ATOM 1051 O O . ASN A 1 138 ? -3.504 31.406 33.594 1 97.06 138 ASN A O 1
ATOM 1055 N N . ASN A 1 139 ? -5.684 32.031 33.719 1 97 139 ASN A N 1
ATOM 1056 C CA . ASN A 1 139 ? -5.469 32.906 34.875 1 97 139 ASN A CA 1
ATOM 1057 C C . ASN A 1 139 ? -6.391 32.562 36.031 1 97 139 ASN A C 1
ATOM 1059 O O . ASN A 1 139 ? -6.43 33.25 37.062 1 97 139 ASN A O 1
ATOM 1063 N N . GLY A 1 140 ? -7.121 31.547 35.844 1 95.12 140 GLY A N 1
ATOM 1064 C CA . GLY A 1 140 ? -8.039 31.125 36.875 1 95.12 140 GLY A CA 1
ATOM 1065 C C . GLY A 1 140 ? -9.211 32.062 37.062 1 95.12 140 GLY A C 1
ATOM 1066 O O . GLY A 1 140 ? -9.852 32.094 38.125 1 95.12 140 GLY A O 1
ATOM 1067 N N . LEU A 1 141 ? -9.594 32.812 36.094 1 96.62 141 LEU A N 1
ATOM 1068 C CA . LEU A 1 141 ? -10.656 33.812 36.156 1 96.62 141 LEU A CA 1
ATOM 1069 C C . LEU A 1 141 ? -12.023 33.156 36.094 1 96.62 141 LEU A C 1
ATOM 1071 O O . LEU A 1 141 ? -12.18 32.125 35.406 1 96.62 141 LEU A O 1
ATOM 1075 N N . ASP A 1 142 ? -12.977 33.75 36.75 1 96.19 142 ASP A N 1
ATOM 1076 C CA . ASP A 1 142 ? -14.352 33.281 36.656 1 96.19 142 ASP A CA 1
ATOM 1077 C C . ASP A 1 142 ? -15.219 34.25 35.875 1 96.19 142 ASP A C 1
ATOM 1079 O O . ASP A 1 142 ? -14.695 35.125 35.188 1 96.19 142 ASP A O 1
ATOM 1083 N N . GLU A 1 143 ? -16.516 34.062 35.844 1 95.19 143 GLU A N 1
ATOM 1084 C CA . GLU A 1 143 ? -17.422 34.812 34.969 1 95.19 143 GLU A CA 1
ATOM 1085 C C . GLU A 1 143 ? -17.453 36.281 35.375 1 95.19 143 GLU A C 1
ATOM 1087 O O . GLU A 1 143 ? -17.859 37.125 34.562 1 95.19 143 GLU A O 1
ATOM 1092 N N . SER A 1 144 ? -16.953 36.688 36.5 1 94.44 144 SER A N 1
ATOM 1093 C CA . SER A 1 144 ? -16.953 38.094 36.969 1 94.44 144 SER A CA 1
ATOM 1094 C C . SER A 1 144 ? -16.156 38.969 36 1 94.44 144 SER A C 1
ATOM 1096 O O . SER A 1 144 ? -16.438 40.156 35.875 1 94.44 144 SER A O 1
ATOM 1098 N N . VAL A 1 145 ? -15.234 38.344 35.406 1 94.5 145 VAL A N 1
ATOM 1099 C CA . VAL A 1 145 ? -14.391 39.125 34.5 1 94.5 145 VAL A CA 1
ATOM 1100 C C . VAL A 1 145 ? -15.242 39.688 33.375 1 94.5 145 VAL A C 1
ATOM 1102 O O . VAL A 1 145 ? -14.969 40.812 32.875 1 94.5 145 VAL A O 1
ATOM 1105 N N . LEU A 1 146 ? -16.297 39.062 33 1 94.69 146 LEU A N 1
ATOM 1106 C CA . LEU A 1 146 ? -17.156 39.5 31.906 1 94.69 146 LEU A CA 1
ATOM 1107 C C . LEU A 1 146 ? -18.297 40.344 32.438 1 94.69 146 LEU A C 1
ATOM 1109 O O . LEU A 1 146 ? -18.875 41.156 31.672 1 94.69 146 LEU A O 1
ATOM 1113 N N . GLU A 1 147 ? -18.625 40.281 33.688 1 93.44 147 GLU A N 1
ATOM 1114 C CA . GLU A 1 147 ? -19.844 40.875 34.25 1 93.44 147 GLU A CA 1
ATOM 1115 C C . GLU A 1 147 ? -19.547 42.188 35 1 93.44 147 GLU A C 1
ATOM 1117 O O . GLU A 1 147 ? -20.453 42.969 35.281 1 93.44 147 GLU A O 1
ATOM 1122 N N . SER A 1 148 ? -18.266 42.469 35.219 1 91.19 148 SER A N 1
ATOM 1123 C CA . SER A 1 148 ? -17.906 43.562 36.156 1 91.19 148 SER A CA 1
ATOM 1124 C C . SER A 1 148 ? -17.719 44.875 35.406 1 91.19 148 SER A C 1
ATOM 1126 O O . SER A 1 148 ? -17.5 45.906 36.031 1 91.19 148 SER A O 1
ATOM 1128 N N . GLY A 1 149 ? -17.703 44.875 34.219 1 91.56 149 GLY A N 1
ATOM 1129 C CA . GLY A 1 149 ? -17.484 46.094 33.438 1 91.56 149 GLY A CA 1
ATOM 1130 C C . GLY A 1 149 ? -16.016 46.469 33.344 1 91.56 149 GLY A C 1
ATOM 1131 O O . GLY A 1 149 ? -15.695 47.625 33.062 1 91.56 149 GLY A O 1
ATOM 1132 N N . MET A 1 150 ? -15.242 45.562 33.594 1 91.56 150 MET A N 1
ATOM 1133 C CA . MET A 1 150 ? -13.805 45.844 33.656 1 91.56 150 MET A CA 1
ATOM 1134 C C . MET A 1 150 ? -13.266 46.25 32.281 1 91.56 150 MET A C 1
ATOM 1136 O O . MET A 1 150 ? -12.227 46.938 32.188 1 91.56 150 MET A O 1
ATOM 1140 N N . PHE A 1 151 ? -14.031 46.062 31.219 1 93.12 151 PHE A N 1
ATOM 1141 C CA . PHE A 1 151 ? -13.531 46.312 29.875 1 93.12 151 PHE A CA 1
ATOM 1142 C C . PHE A 1 151 ? -14.148 47.594 29.312 1 93.12 151 PHE A C 1
ATOM 1144 O O . PHE A 1 151 ? -13.992 47.875 28.125 1 93.12 151 PHE A O 1
ATOM 1151 N N . LYS A 1 152 ? -14.789 48.406 30 1 90.69 152 LYS A N 1
ATOM 1152 C CA . LYS A 1 152 ? -15.609 49.531 29.547 1 90.69 152 LYS A CA 1
ATOM 1153 C C . LYS A 1 152 ? -14.758 50.562 28.828 1 90.69 152 LYS A C 1
ATOM 1155 O O . LYS A 1 152 ? -15.25 51.25 27.938 1 90.69 152 LYS A O 1
ATOM 1160 N N . ASP A 1 153 ? -13.469 50.688 29.156 1 88.75 153 ASP A N 1
ATOM 1161 C CA . ASP A 1 153 ? -12.633 51.75 28.594 1 88.75 153 ASP A CA 1
ATOM 1162 C C . ASP A 1 153 ? -11.898 51.281 27.344 1 88.75 153 ASP A C 1
ATOM 1164 O O . ASP A 1 153 ? -11.195 52.031 26.703 1 88.75 153 ASP A O 1
ATOM 1168 N N . LEU A 1 154 ? -12.109 50.031 27.016 1 91.56 154 LEU A N 1
ATOM 1169 C CA . LEU A 1 154 ? -11.375 49.469 25.906 1 91.56 154 LEU A CA 1
ATOM 1170 C C . LEU A 1 154 ? -12.133 49.656 24.594 1 91.56 154 LEU A C 1
ATOM 1172 O O . LEU A 1 154 ? -12.484 48.656 23.938 1 91.56 154 LEU A O 1
ATOM 1176 N N . THR A 1 155 ? -12.188 50.781 24.094 1 89.25 155 THR A N 1
ATOM 1177 C CA . THR A 1 155 ? -13.055 51.125 22.969 1 89.25 155 THR A CA 1
ATOM 1178 C C . THR A 1 155 ? -12.461 50.594 21.656 1 89.25 155 THR A C 1
ATOM 1180 O O . THR A 1 155 ? -13.195 50.375 20.688 1 89.25 155 THR A O 1
ATOM 1183 N N . SER A 1 156 ? -11.141 50.344 21.609 1 90.69 156 SER A N 1
ATOM 1184 C CA . SER A 1 156 ? -10.5 49.875 20.391 1 90.69 156 SER A CA 1
ATOM 1185 C C . SER A 1 156 ? -10.219 48.375 20.438 1 90.69 156 SER A C 1
ATOM 1187 O O . SER A 1 156 ? -9.555 47.844 19.562 1 90.69 156 SER A O 1
ATOM 1189 N N . HIS A 1 157 ? -10.789 47.781 21.375 1 88.62 157 HIS A N 1
ATOM 1190 C CA . HIS A 1 157 ? -10.477 46.375 21.672 1 88.62 157 HIS A CA 1
ATOM 1191 C C . HIS A 1 157 ? -11.008 45.438 20.594 1 88.62 157 HIS A C 1
ATOM 1193 O O . HIS A 1 157 ? -12.203 45.438 20.297 1 88.62 157 HIS A O 1
ATOM 1199 N N . LYS A 1 158 ? -10.062 44.656 19.984 1 93.38 158 LYS A N 1
ATOM 1200 C CA . LYS A 1 158 ? -10.43 43.812 18.859 1 93.38 158 LYS A CA 1
ATOM 1201 C C . LYS A 1 158 ? -10.445 42.344 19.281 1 93.38 158 LYS A C 1
ATOM 1203 O O . LYS A 1 158 ? -11.344 41.594 18.891 1 93.38 158 LYS A O 1
ATOM 1208 N N . LYS A 1 159 ? -9.508 41.938 20.016 1 97.19 159 LYS A N 1
ATOM 1209 C CA . LYS A 1 159 ? -9.344 40.531 20.359 1 97.19 159 LYS A CA 1
ATOM 1210 C C . LYS A 1 159 ? -9.242 40.344 21.875 1 97.19 159 LYS A C 1
ATOM 1212 O O . LYS A 1 159 ? -8.398 40.969 22.531 1 97.19 159 LYS A O 1
ATOM 1217 N N . LEU A 1 160 ? -10.078 39.5 22.422 1 96.69 160 LEU A N 1
ATOM 1218 C CA . LEU A 1 160 ? -10.094 39.156 23.844 1 96.69 160 LEU A CA 1
ATOM 1219 C C . LEU A 1 160 ? -9.891 37.656 24.047 1 96.69 160 LEU A C 1
ATOM 1221 O O . LEU A 1 160 ? -10.727 36.844 23.625 1 96.69 160 LEU A O 1
ATOM 1225 N N . ASP A 1 161 ? -8.82 37.281 24.641 1 98.06 161 ASP A N 1
ATOM 1226 C CA . ASP A 1 161 ? -8.523 35.875 24.875 1 98.06 161 ASP A CA 1
ATOM 1227 C C . ASP A 1 161 ? -8.766 35.5 26.344 1 98.06 161 ASP A C 1
ATOM 1229 O O . ASP A 1 161 ? -8.008 35.875 27.219 1 98.06 161 ASP A O 1
ATOM 1233 N N . LEU A 1 162 ? -9.789 34.781 26.594 1 98 162 LEU A N 1
ATOM 1234 C CA . LEU A 1 162 ? -10.133 34.312 27.922 1 98 162 LEU A CA 1
ATOM 1235 C C . LEU A 1 162 ? -10.086 32.781 27.984 1 98 162 LEU A C 1
ATOM 1237 O O . LEU A 1 162 ? -10.812 32.156 28.75 1 98 162 LEU A O 1
ATOM 1241 N N . SER A 1 163 ? -9.258 32.156 27.156 1 98.25 163 SER A N 1
ATOM 1242 C CA . SER A 1 163 ? -9.172 30.703 27.078 1 98.25 163 SER A CA 1
ATOM 1243 C C . SER A 1 163 ? -8.578 30.109 28.344 1 98.25 163 SER A C 1
ATOM 1245 O O . SER A 1 163 ? -7.797 30.766 29.031 1 98.25 163 SER A O 1
ATOM 1247 N N . SER A 1 164 ? -8.953 28.875 28.703 1 97.75 164 SER A N 1
ATOM 1248 C CA . SER A 1 164 ? -8.383 28.078 29.781 1 97.75 164 SER A CA 1
ATOM 1249 C C . SER A 1 164 ? -8.539 28.781 31.125 1 97.75 164 SER A C 1
ATOM 1251 O O . SER A 1 164 ? -7.57 28.922 31.875 1 97.75 164 SER A O 1
ATOM 1253 N N . ASN A 1 165 ? -9.719 29.297 31.375 1 98.06 165 ASN A N 1
ATOM 1254 C CA . ASN A 1 165 ? -10.094 29.844 32.688 1 98.06 165 ASN A CA 1
ATOM 1255 C C . ASN A 1 165 ? -11.211 29.031 33.344 1 98.06 165 ASN A C 1
ATOM 1257 O O . ASN A 1 165 ? -11.406 27.859 33 1 98.06 165 ASN A O 1
ATOM 1261 N N . LYS A 1 166 ? -11.859 29.641 34.344 1 97.5 166 LYS A N 1
ATOM 1262 C CA . LYS A 1 166 ? -12.922 28.953 35.094 1 97.5 166 LYS A CA 1
ATOM 1263 C C . LYS A 1 166 ? -14.258 29.672 34.906 1 97.5 166 LYS A C 1
ATOM 1265 O O . LYS A 1 166 ? -14.992 29.875 35.875 1 97.5 166 LYS A O 1
ATOM 1270 N N . ILE A 1 167 ? -14.453 30.016 33.656 1 97.06 167 ILE A N 1
ATOM 1271 C CA . ILE A 1 167 ? -15.688 30.734 33.344 1 97.06 167 ILE A CA 1
ATOM 1272 C C . ILE A 1 167 ? -16.828 29.75 33.156 1 97.06 167 ILE A C 1
ATOM 1274 O O . ILE A 1 167 ? -16.719 28.797 32.375 1 97.06 167 ILE A O 1
ATOM 1278 N N . HIS A 1 168 ? -17.984 29.969 33.844 1 95.31 168 HIS A N 1
ATOM 1279 C CA . HIS A 1 168 ? -19.094 29.031 33.781 1 95.31 168 HIS A CA 1
ATOM 1280 C C . HIS A 1 168 ? -20.234 29.594 32.938 1 95.31 168 HIS A C 1
ATOM 1282 O O . HIS A 1 168 ? -21.062 28.828 32.438 1 95.31 168 HIS A O 1
ATOM 1288 N N . ARG A 1 169 ? -20.266 30.906 32.906 1 92.62 169 ARG A N 1
ATOM 1289 C CA . ARG A 1 169 ? -21.344 31.547 32.156 1 92.62 169 ARG A CA 1
ATOM 1290 C C . ARG A 1 169 ? -20.828 32.781 31.391 1 92.62 169 ARG A C 1
ATOM 1292 O O . ARG A 1 169 ? -19.938 33.469 31.875 1 92.62 169 ARG A O 1
ATOM 1299 N N . VAL A 1 170 ? -21.438 32.969 30.25 1 93.81 170 VAL A N 1
ATOM 1300 C CA . VAL A 1 170 ? -20.984 34.062 29.406 1 93.81 170 VAL A CA 1
ATOM 1301 C C . VAL A 1 170 ? -22.078 35.125 29.328 1 93.81 170 VAL A C 1
ATOM 1303 O O . VAL A 1 170 ? -22.953 35.094 28.469 1 93.81 170 VAL A O 1
ATOM 1306 N N . ARG A 1 171 ? -21.984 36.094 30.141 1 93.25 171 ARG A N 1
ATOM 1307 C CA . ARG A 1 171 ? -22.891 37.25 30.188 1 93.25 171 ARG A CA 1
ATOM 1308 C C . ARG A 1 171 ? -22.125 38.562 30.234 1 93.25 171 ARG A C 1
ATOM 1310 O O . ARG A 1 171 ? -22.047 39.188 31.297 1 93.25 171 ARG A O 1
ATOM 1317 N N . PRO A 1 172 ? -21.703 38.969 29.047 1 93.56 172 PRO A N 1
ATOM 1318 C CA . PRO A 1 172 ? -20.953 40.219 29.031 1 93.56 172 PRO A CA 1
ATOM 1319 C C . PRO A 1 172 ? -21.766 41.406 29.547 1 93.56 172 PRO A C 1
ATOM 1321 O O . PRO A 1 172 ? -22.953 41.531 29.281 1 93.56 172 PRO A O 1
ATOM 1324 N N . ASP A 1 173 ? -21.047 42.25 30.266 1 93.06 173 ASP A N 1
ATOM 1325 C CA . ASP A 1 173 ? -21.641 43.469 30.812 1 93.06 173 ASP A CA 1
ATOM 1326 C C . ASP A 1 173 ? -22.109 44.406 29.688 1 93.06 173 ASP A C 1
ATOM 1328 O O . ASP A 1 173 ? -21.594 44.344 28.578 1 93.06 173 ASP A O 1
ATOM 1332 N N . PRO A 1 174 ? -23.109 45.25 29.969 1 92.94 174 PRO A N 1
ATOM 1333 C CA . PRO A 1 174 ? -23.625 46.156 28.953 1 92.94 174 PRO A CA 1
ATOM 1334 C C . PRO A 1 174 ? -22.547 47.062 28.359 1 92.94 174 PRO A C 1
ATOM 1336 O O . PRO A 1 174 ? -22.719 47.594 27.281 1 92.94 174 PRO A O 1
ATOM 1339 N N . SER A 1 175 ? -21.484 47.156 29.078 1 90.94 175 SER A N 1
ATOM 1340 C CA . SER A 1 175 ? -20.391 47.969 28.562 1 90.94 175 SER A CA 1
ATOM 1341 C C . SER A 1 175 ? -19.859 47.406 27.25 1 90.94 175 SER A C 1
ATOM 1343 O O . SER A 1 175 ? -19.234 48.125 26.469 1 90.94 175 SER A O 1
ATOM 1345 N N . PHE A 1 176 ? -20.141 46.156 27.016 1 92.94 176 PHE A N 1
ATOM 1346 C CA . PHE A 1 176 ? -19.672 45.531 25.781 1 92.94 176 PHE A CA 1
ATOM 1347 C C . PHE A 1 176 ? -20.375 46.125 24.578 1 92.94 176 PHE A C 1
ATOM 1349 O O . PHE A 1 176 ? -19.875 46 23.453 1 92.94 176 PHE A O 1
ATOM 1356 N N . LEU A 1 177 ? -21.469 46.719 24.766 1 90.38 177 LEU A N 1
ATOM 1357 C CA . LEU A 1 177 ? -22.188 47.375 23.672 1 90.38 177 LEU A CA 1
ATOM 1358 C C . LEU A 1 177 ? -21.375 48.531 23.094 1 90.38 177 LEU A C 1
ATOM 1360 O O . LEU A 1 177 ? -21.547 48.906 21.938 1 90.38 177 LEU A O 1
ATOM 1364 N N . LYS A 1 178 ? -20.469 49.062 23.922 1 88.69 178 LYS A N 1
ATOM 1365 C CA . LYS A 1 178 ? -19.672 50.188 23.5 1 88.69 178 LYS A CA 1
ATOM 1366 C C . LYS A 1 178 ? -18.391 49.75 22.828 1 88.69 178 LYS A C 1
ATOM 1368 O O . LYS A 1 178 ? -17.688 50.562 22.203 1 88.69 178 LYS A O 1
ATOM 1373 N N . LEU A 1 179 ? -18.156 48.5 22.922 1 91.25 179 LEU A N 1
ATOM 1374 C CA . LEU A 1 179 ? -16.953 47.969 22.312 1 91.25 179 LEU A CA 1
ATOM 1375 C C . LEU A 1 179 ? -17.203 47.594 20.859 1 91.25 179 LEU A C 1
ATOM 1377 O O . LEU A 1 179 ? -17.219 46.406 20.5 1 91.25 179 LEU A O 1
ATOM 1381 N N . THR A 1 180 ? -17.172 48.5 20 1 88.62 180 THR A N 1
ATOM 1382 C CA . THR A 1 180 ? -17.625 48.344 18.625 1 88.62 180 THR A CA 1
ATOM 1383 C C . THR A 1 180 ? -16.562 47.656 17.781 1 88.62 180 THR A C 1
ATOM 1385 O O . THR A 1 180 ? -16.859 47.094 16.719 1 88.62 180 THR A O 1
ATOM 1388 N N . SER A 1 181 ? -15.391 47.594 18.312 1 92.5 181 SER A N 1
ATOM 1389 C CA . SER A 1 181 ? -14.297 47.062 17.5 1 92.5 181 SER A CA 1
ATOM 1390 C C . SER A 1 181 ? -14.055 45.594 17.828 1 92.5 181 SER A C 1
ATOM 1392 O O . SER A 1 181 ? -13.281 44.906 17.125 1 92.5 181 SER A O 1
ATOM 1394 N N . ILE A 1 182 ? -14.727 45.031 18.766 1 93.38 182 ILE A N 1
ATOM 1395 C CA . ILE A 1 182 ? -14.469 43.656 19.203 1 93.38 182 ILE A CA 1
ATOM 1396 C C . ILE A 1 182 ? -14.875 42.688 18.094 1 93.38 182 ILE A C 1
ATOM 1398 O O . ILE A 1 182 ? -15.977 42.781 17.547 1 93.38 182 ILE A O 1
ATOM 1402 N N . SER A 1 183 ? -13.906 41.812 17.734 1 95.12 183 SER A N 1
ATOM 1403 C CA . SER A 1 183 ? -14.211 40.906 16.625 1 95.12 183 SER A CA 1
ATOM 1404 C C . SER A 1 183 ? -13.789 39.469 16.938 1 95.12 183 SER A C 1
ATOM 1406 O O . SER A 1 183 ? -14.25 38.531 16.297 1 95.12 183 SER A O 1
ATOM 1408 N N . VAL A 1 184 ? -12.93 39.25 17.859 1 97.69 184 VAL A N 1
ATOM 1409 C CA . VAL A 1 184 ? -12.445 37.938 18.219 1 97.69 184 VAL A CA 1
ATOM 1410 C C . VAL A 1 184 ? -12.602 37.719 19.719 1 97.69 184 VAL A C 1
ATOM 1412 O O . VAL A 1 184 ? -12.094 38.5 20.516 1 97.69 184 VAL A O 1
ATOM 1415 N N . ILE A 1 185 ? -13.312 36.719 20.125 1 96.94 185 ILE A N 1
ATOM 1416 C CA . ILE A 1 185 ? -13.477 36.312 21.516 1 96.94 185 ILE A CA 1
ATOM 1417 C C . ILE A 1 185 ? -13.141 34.844 21.672 1 96.94 185 ILE A C 1
ATOM 1419 O O . ILE A 1 185 ? -13.781 34 21.062 1 96.94 185 ILE A O 1
ATOM 1423 N N . LEU A 1 186 ? -12.148 34.5 22.438 1 98.31 186 LEU A N 1
ATOM 1424 C CA . LEU A 1 186 ? -11.703 33.125 22.641 1 98.31 186 LEU A CA 1
ATOM 1425 C C . LEU A 1 186 ? -12.086 32.625 24.031 1 98.31 186 LEU A C 1
ATOM 1427 O O . LEU A 1 186 ? -11.641 33.188 25.047 1 98.31 186 LEU A O 1
ATOM 1431 N N . LEU A 1 187 ? -12.922 31.672 24.109 1 97.88 187 LEU A N 1
ATOM 1432 C CA . LEU A 1 187 ? -13.398 31.125 25.375 1 97.88 187 LEU A CA 1
ATOM 1433 C C . LEU A 1 187 ? -13.125 29.641 25.453 1 97.88 187 LEU A C 1
ATOM 1435 O O . LEU A 1 187 ? -13.781 28.922 26.219 1 97.88 187 LEU A O 1
ATOM 1439 N N . LYS A 1 188 ? -12.203 29.156 24.672 1 97.69 188 LYS A N 1
ATOM 1440 C CA . LYS A 1 188 ? -11.844 27.75 24.609 1 97.69 188 LYS A CA 1
ATOM 1441 C C . LYS A 1 188 ? -11.398 27.234 25.984 1 97.69 188 LYS A C 1
ATOM 1443 O O . LYS A 1 188 ? -10.742 27.953 26.734 1 97.69 188 LYS A O 1
ATOM 1448 N N . LEU A 1 189 ? -11.703 26 26.359 1 97.12 189 LEU A N 1
ATOM 1449 C CA . LEU A 1 189 ? -11.242 25.297 27.547 1 97.12 189 LEU A CA 1
ATOM 1450 C C . LEU A 1 189 ? -11.664 26.031 28.812 1 97.12 189 LEU A C 1
ATOM 1452 O O . LEU A 1 189 ? -10.836 26.281 29.688 1 97.12 189 LEU A O 1
ATOM 1456 N N . ASN A 1 190 ? -12.859 26.469 28.875 1 97.69 190 ASN A N 1
ATOM 1457 C CA . ASN A 1 190 ? -13.508 26.938 30.094 1 97.69 190 ASN A CA 1
ATOM 1458 C C . ASN A 1 190 ? -14.523 25.938 30.609 1 97.69 190 ASN A C 1
ATOM 1460 O O . ASN A 1 190 ? -14.453 24.75 30.281 1 97.69 190 ASN A O 1
ATOM 1464 N N . LYS A 1 191 ? -15.398 26.375 31.547 1 96.75 191 LYS A N 1
ATOM 1465 C CA . LYS A 1 191 ? -16.406 25.484 32.125 1 96.75 191 LYS A CA 1
ATOM 1466 C C . LYS A 1 191 ? -17.812 25.969 31.797 1 96.75 191 LYS A C 1
ATOM 1468 O O . LYS A 1 191 ? -18.734 25.859 32.625 1 96.75 191 LYS A O 1
ATOM 1473 N N . ILE A 1 192 ? -17.859 26.469 30.609 1 94.94 192 ILE A N 1
ATOM 1474 C CA . ILE A 1 192 ? -19.141 27.016 30.188 1 94.94 192 ILE A CA 1
ATOM 1475 C C . ILE A 1 192 ? -20.141 25.891 29.953 1 94.94 192 ILE A C 1
ATOM 1477 O O . ILE A 1 192 ? -19.906 25 29.125 1 94.94 192 ILE A O 1
ATOM 1481 N N . ASN A 1 193 ? -21.203 25.891 30.656 1 90.25 193 ASN A N 1
ATOM 1482 C CA . ASN A 1 193 ? -22.141 24.781 30.594 1 90.25 193 ASN A CA 1
ATOM 1483 C C . ASN A 1 193 ? -23.391 25.125 29.797 1 90.25 193 ASN A C 1
ATOM 1485 O O . ASN A 1 193 ? -24.094 24.25 29.312 1 90.25 193 ASN A O 1
ATOM 1489 N N . LEU A 1 194 ? -23.641 26.453 29.734 1 86 194 LEU A N 1
ATOM 1490 C CA . LEU A 1 194 ? -24.859 26.828 29.031 1 86 194 LEU A CA 1
ATOM 1491 C C . LEU A 1 194 ? -24.719 28.203 28.391 1 86 194 LEU A C 1
ATOM 1493 O O . LEU A 1 194 ? -24.094 29.109 28.969 1 86 194 LEU A O 1
ATOM 1497 N N . ILE A 1 195 ? -25.172 28.312 27.219 1 86.19 195 ILE A N 1
ATOM 1498 C CA . ILE A 1 195 ? -25.344 29.578 26.531 1 86.19 195 ILE A CA 1
ATOM 1499 C C . ILE A 1 195 ? -26.766 29.672 25.953 1 86.19 195 ILE A C 1
ATOM 1501 O O . ILE A 1 195 ? -27.109 28.938 25.031 1 86.19 195 ILE A O 1
ATOM 1505 N N . CYS A 1 196 ? -27.625 30.516 26.578 1 83.81 196 CYS A N 1
ATOM 1506 C CA . CYS A 1 196 ? -29.031 30.531 26.219 1 83.81 196 CYS A CA 1
ATOM 1507 C C . CYS A 1 196 ? -29.625 31.922 26.359 1 83.81 196 CYS A C 1
ATOM 1509 O O . CYS A 1 196 ? -29.172 32.719 27.188 1 83.81 196 CYS A O 1
ATOM 1511 N N . GLY A 1 197 ? -30.484 32.125 25.484 1 80.19 197 GLY A N 1
ATOM 1512 C CA . GLY A 1 197 ? -31.328 33.281 25.609 1 80.19 197 GLY A CA 1
ATOM 1513 C C . GLY A 1 197 ? -30.562 34.594 25.453 1 80.19 197 GLY A C 1
ATOM 1514 O O . GLY A 1 197 ? -29.875 34.781 24.453 1 80.19 197 GLY A O 1
ATOM 1515 N N . ASP A 1 198 ? -30.641 35.438 26.516 1 80.06 198 ASP A N 1
ATOM 1516 C CA . ASP A 1 198 ? -30.125 36.781 26.422 1 80.06 198 ASP A CA 1
ATOM 1517 C C . ASP A 1 198 ? -28.719 36.875 27 1 80.06 198 ASP A C 1
ATOM 1519 O O . ASP A 1 198 ? -28.234 37.969 27.328 1 80.06 198 ASP A O 1
ATOM 1523 N N . GLU A 1 199 ? -28.109 35.781 26.984 1 84.38 199 GLU A N 1
ATOM 1524 C CA . GLU A 1 199 ? -26.797 35.75 27.625 1 84.38 199 GLU A CA 1
ATOM 1525 C C . GLU A 1 199 ? -25.766 36.531 26.812 1 84.38 199 GLU A C 1
ATOM 1527 O O . GLU A 1 199 ? -24.859 37.156 27.375 1 84.38 199 GLU A O 1
ATOM 1532 N N . LEU A 1 200 ? -25.969 36.594 25.484 1 89.12 200 LEU A N 1
ATOM 1533 C CA . LEU A 1 200 ? -25.031 37.344 24.641 1 89.12 200 LEU A CA 1
ATOM 1534 C C . LEU A 1 200 ? -25.656 38.625 24.125 1 89.12 200 LEU A C 1
ATOM 1536 O O . LEU A 1 200 ? -25.219 39.156 23.109 1 89.12 200 LEU A O 1
ATOM 1540 N N . GLN A 1 201 ? -26.562 39.156 24.828 1 88.62 201 GLN A N 1
ATOM 1541 C CA . GLN A 1 201 ? -27.312 40.312 24.406 1 88.62 201 GLN A CA 1
ATOM 1542 C C . GLN A 1 201 ? -26.406 41.531 24.266 1 88.62 201 GLN A C 1
ATOM 1544 O O . GLN A 1 201 ? -26.641 42.406 23.406 1 88.62 201 GLN A O 1
ATOM 1549 N N . SER A 1 202 ? -25.391 41.594 25.062 1 91.81 202 SER A N 1
ATOM 1550 C CA . SER A 1 202 ? -24.5 42.781 25.062 1 91.81 202 SER A CA 1
ATOM 1551 C C . SER A 1 202 ? -23.562 42.75 23.875 1 91.81 202 SER A C 1
ATOM 1553 O O . SER A 1 202 ? -22.781 43.688 23.672 1 91.81 202 SER A O 1
ATOM 1555 N N . LEU A 1 203 ? -23.688 41.75 23.094 1 91.25 203 LEU A N 1
ATOM 1556 C CA . LEU A 1 203 ? -22.875 41.656 21.891 1 91.25 203 LEU A CA 1
ATOM 1557 C C . LEU A 1 203 ? -23.734 41.812 20.641 1 91.25 203 LEU A C 1
ATOM 1559 O O . LEU A 1 203 ? -23.234 41.719 19.516 1 91.25 203 LEU A O 1
ATOM 1563 N N . GLN A 1 204 ? -24.953 42.031 20.828 1 87.94 204 GLN A N 1
ATOM 1564 C CA . GLN A 1 204 ? -25.906 42.094 19.719 1 87.94 204 GLN A CA 1
ATOM 1565 C C . GLN A 1 204 ? -25.531 43.219 18.75 1 87.94 204 GLN A C 1
ATOM 1567 O O . GLN A 1 204 ? -25.031 44.25 19.141 1 87.94 204 GLN A O 1
ATOM 1572 N N . GLY A 1 205 ? -25.766 42.906 17.484 1 87.38 205 GLY A N 1
ATOM 1573 C CA . GLY A 1 205 ? -25.516 43.875 16.422 1 87.38 205 GLY A CA 1
ATOM 1574 C C . GLY A 1 205 ? -24.094 43.844 15.922 1 87.38 205 GLY A C 1
ATOM 1575 O O . GLY A 1 205 ? -23.734 44.594 15.008 1 87.38 205 GLY A O 1
ATOM 1576 N N . ARG A 1 206 ? -23.359 43.031 16.359 1 89.56 206 ARG A N 1
ATOM 1577 C CA . ARG A 1 206 ? -21.938 42.969 16.016 1 89.56 206 ARG A CA 1
ATOM 1578 C C . ARG A 1 206 ? -21.641 41.812 15.086 1 89.56 206 ARG A C 1
ATOM 1580 O O . ARG A 1 206 ? -22.438 40.875 14.992 1 89.56 206 ARG A O 1
ATOM 1587 N N . ARG A 1 207 ? -20.531 42.031 14.445 1 92.38 207 ARG A N 1
ATOM 1588 C CA . ARG A 1 207 ? -19.953 40.938 13.695 1 92.38 207 ARG A CA 1
ATOM 1589 C C . ARG A 1 207 ? -18.719 40.375 14.391 1 92.38 207 ARG A C 1
ATOM 1591 O O . ARG A 1 207 ? -17.719 41.094 14.531 1 92.38 207 ARG A O 1
ATOM 1598 N N . LEU A 1 208 ? -18.812 39.219 14.812 1 94.94 208 LEU A N 1
ATOM 1599 C CA . LEU A 1 208 ? -17.656 38.562 15.391 1 94.94 208 LEU A CA 1
ATOM 1600 C C . LEU A 1 208 ? -16.938 37.719 14.344 1 94.94 208 LEU A C 1
ATOM 1602 O O . LEU A 1 208 ? -17.531 36.781 13.773 1 94.94 208 LEU A O 1
ATOM 1606 N N . GLN A 1 209 ? -15.742 38.062 14.148 1 97.06 209 GLN A N 1
ATOM 1607 C CA . GLN A 1 209 ? -14.961 37.281 13.188 1 97.06 209 GLN A CA 1
ATOM 1608 C C . GLN A 1 209 ? -14.703 35.875 13.711 1 97.06 209 GLN A C 1
ATOM 1610 O O . GLN A 1 209 ? -14.672 34.906 12.93 1 97.06 209 GLN A O 1
ATOM 1615 N N . LEU A 1 210 ? -14.5 35.781 14.945 1 98.06 210 LEU A N 1
ATOM 1616 C CA . LEU A 1 210 ? -14.273 34.469 15.555 1 98.06 210 LEU A CA 1
ATOM 1617 C C . LEU A 1 210 ? -14.852 34.406 16.969 1 98.06 210 LEU A C 1
ATOM 1619 O O . LEU A 1 210 ? -14.555 35.281 17.797 1 98.06 210 LEU A O 1
ATOM 1623 N N . LEU A 1 211 ? -15.68 33.562 17.203 1 96.88 211 LEU A N 1
ATOM 1624 C CA . LEU A 1 211 ? -16.125 33.156 18.531 1 96.88 211 LEU A CA 1
ATOM 1625 C C . LEU A 1 211 ? -15.742 31.719 18.828 1 96.88 211 LEU A C 1
ATOM 1627 O O . LEU A 1 211 ? -16.281 30.781 18.234 1 96.88 211 LEU A O 1
ATOM 1631 N N . ASP A 1 212 ? -14.812 31.5 19.688 1 97.94 212 ASP A N 1
ATOM 1632 C CA . ASP A 1 212 ? -14.289 30.172 20 1 97.94 212 ASP A CA 1
ATOM 1633 C C . ASP A 1 212 ? -14.883 29.641 21.312 1 97.94 212 ASP A C 1
ATOM 1635 O O . ASP A 1 212 ? -14.555 30.109 22.391 1 97.94 212 ASP A O 1
ATOM 1639 N N . LEU A 1 213 ? -15.727 28.703 21.203 1 96.31 213 LEU A N 1
ATOM 1640 C CA . LEU A 1 213 ? -16.359 28.062 22.344 1 96.31 213 LEU A CA 1
ATOM 1641 C C . LEU A 1 213 ? -15.875 26.625 22.484 1 96.31 213 LEU A C 1
ATOM 1643 O O . LEU A 1 213 ? -16.484 25.844 23.219 1 96.31 213 LEU A O 1
ATOM 1647 N N . SER A 1 214 ? -14.836 26.25 21.875 1 97.12 214 SER A N 1
ATOM 1648 C CA . SER A 1 214 ? -14.391 24.875 21.781 1 97.12 214 SER A CA 1
ATOM 1649 C C . SER A 1 214 ? -13.945 24.328 23.125 1 97.12 214 SER A C 1
ATOM 1651 O O . SER A 1 214 ? -13.531 25.109 24 1 97.12 214 SER A O 1
ATOM 1653 N N . SER A 1 215 ? -14.125 23.062 23.328 1 96.38 215 SER A N 1
ATOM 1654 C CA . SER A 1 215 ? -13.641 22.312 24.484 1 96.38 215 SER A CA 1
ATOM 1655 C C . SER A 1 215 ? -14.305 22.797 25.781 1 96.38 215 SER A C 1
ATOM 1657 O O . SER A 1 215 ? -13.648 22.922 26.812 1 96.38 215 SER A O 1
ATOM 1659 N N . ASN A 1 216 ? -15.508 23.297 25.719 1 95.62 216 ASN A N 1
ATOM 1660 C CA . ASN A 1 216 ? -16.344 23.578 26.875 1 95.62 216 ASN A CA 1
ATOM 1661 C C . ASN A 1 216 ? -17.391 22.5 27.094 1 95.62 216 ASN A C 1
ATOM 1663 O O . ASN A 1 216 ? -17.812 21.828 26.141 1 95.62 216 ASN A O 1
ATOM 1667 N N . PRO A 1 217 ? -17.812 22.266 28.312 1 92.81 217 PRO A N 1
ATOM 1668 C CA . PRO A 1 217 ? -18.859 21.266 28.562 1 92.81 217 PRO A CA 1
ATOM 1669 C C . PRO A 1 217 ? -20.266 21.812 28.359 1 92.81 217 PRO A C 1
ATOM 1671 O O . PRO A 1 217 ? -21.125 21.688 29.234 1 92.81 217 PRO A O 1
ATOM 1674 N N . LEU A 1 218 ? -20.453 22.344 27.172 1 89.38 218 LEU A N 1
ATOM 1675 C CA . LEU A 1 218 ? -21.75 22.953 26.875 1 89.38 218 LEU A CA 1
ATOM 1676 C C . LEU A 1 218 ? -22.844 21.906 26.812 1 89.38 218 LEU A C 1
ATOM 1678 O O . LEU A 1 218 ? -22.703 20.891 26.141 1 89.38 218 LEU A O 1
ATOM 1682 N N . GLN A 1 219 ? -23.828 22.125 27.594 1 83.75 219 GLN A N 1
ATOM 1683 C CA . GLN A 1 219 ? -24.969 21.203 27.625 1 83.75 219 GLN A CA 1
ATOM 1684 C C . GLN A 1 219 ? -26.141 21.75 26.797 1 83.75 219 GLN A C 1
ATOM 1686 O O . GLN A 1 219 ? -26.359 22.953 26.75 1 83.75 219 GLN A O 1
ATOM 1691 N N . VAL A 1 220 ? -26.672 20.812 26.031 1 79.06 220 VAL A N 1
ATOM 1692 C CA . VAL A 1 220 ? -27.828 21.156 25.234 1 79.06 220 VAL A CA 1
ATOM 1693 C C . VAL A 1 220 ? -29 20.25 25.594 1 79.06 220 VAL A C 1
ATOM 1695 O O . VAL A 1 220 ? -28.844 19.031 25.625 1 79.06 220 VAL A O 1
ATOM 1698 N N . SER A 1 221 ? -30.031 20.688 26.453 1 68.75 221 SER A N 1
ATOM 1699 C CA . SER A 1 221 ? -31.156 19.828 26.828 1 68.75 221 SER A CA 1
ATOM 1700 C C . SER A 1 221 ? -32.406 20.156 26.016 1 68.75 221 SER A C 1
ATOM 1702 O O . SER A 1 221 ? -32.594 21.312 25.609 1 68.75 221 SER A O 1
ATOM 1704 N N . SER A 1 222 ? -33.094 19.109 25.562 1 65.44 222 SER A N 1
ATOM 1705 C CA . SER A 1 222 ? -34.375 19.25 24.859 1 65.44 222 SER A CA 1
ATOM 1706 C C . SER A 1 222 ? -35.406 19.906 25.75 1 65.44 222 SER A C 1
ATOM 1708 O O . SER A 1 222 ? -36.406 20.422 25.25 1 65.44 222 SER A O 1
ATOM 1710 N N . LYS A 1 223 ? -35.344 19.609 27.125 1 60.72 223 LYS A N 1
ATOM 1711 C CA . LYS A 1 223 ? -36.406 20.016 28.062 1 60.72 223 LYS A CA 1
ATOM 1712 C C . LYS A 1 223 ? -36.344 21.516 28.344 1 60.72 223 LYS A C 1
ATOM 1714 O O . LYS A 1 223 ? -37.281 22.094 28.875 1 60.72 223 LYS A O 1
ATOM 1719 N N . LEU A 1 224 ? -35.125 22.172 27.969 1 60.97 224 LEU A N 1
ATOM 1720 C CA . LEU A 1 224 ? -34.906 23.578 28.312 1 60.97 224 LEU A CA 1
ATOM 1721 C C . LEU A 1 224 ? -35.312 24.484 27.156 1 60.97 224 LEU A C 1
ATOM 1723 O O . LEU A 1 224 ? -34.906 24.25 26 1 60.97 224 LEU A O 1
ATOM 1727 N N . HIS A 1 225 ? -36.344 25.219 27.266 1 69.38 225 HIS A N 1
ATOM 1728 C CA . HIS A 1 225 ? -36.75 26.234 26.281 1 69.38 225 HIS A CA 1
ATOM 1729 C C . HIS A 1 225 ? -35.656 27.297 26.125 1 69.38 225 HIS A C 1
ATOM 1731 O O . HIS A 1 225 ? -35.719 28.344 26.781 1 69.38 225 HIS A O 1
ATOM 1737 N N . CYS A 1 226 ? -34.531 26.922 25.562 1 76.38 226 CYS A N 1
ATOM 1738 C CA . CYS A 1 226 ? -33.406 27.859 25.344 1 76.38 226 CYS A CA 1
ATOM 1739 C C . CYS A 1 226 ? -33.562 28.547 23.984 1 76.38 226 CYS A C 1
ATOM 1741 O O . CYS A 1 226 ? -33.531 27.891 22.938 1 76.38 226 CYS A O 1
ATOM 1743 N N . THR A 1 227 ? -33.906 29.906 24.047 1 80.62 227 THR A N 1
ATOM 1744 C CA . THR A 1 227 ? -33.938 30.672 22.797 1 80.62 227 THR A CA 1
ATOM 1745 C C . THR A 1 227 ? -32.531 30.906 22.266 1 80.62 227 THR A C 1
ATOM 1747 O O . THR A 1 227 ? -31.562 30.672 22.953 1 80.62 227 THR A O 1
ATOM 1750 N N . ASN A 1 228 ? -32.406 31.328 21 1 84.12 228 ASN A N 1
ATOM 1751 C CA . ASN A 1 228 ? -31.141 31.547 20.297 1 84.12 228 ASN A CA 1
ATOM 1752 C C . ASN A 1 228 ? -30.312 32.625 20.953 1 84.12 228 ASN A C 1
ATOM 1754 O O . ASN A 1 228 ? -30.703 33.812 20.953 1 84.12 228 ASN A O 1
ATOM 1758 N N . PRO A 1 229 ? -29.234 32.25 21.484 1 86.06 229 PRO A N 1
ATOM 1759 C CA . PRO A 1 229 ? -28.391 33.25 22.141 1 86.06 229 PRO A CA 1
ATOM 1760 C C . PRO A 1 229 ? -27.656 34.156 21.141 1 86.06 229 PRO A C 1
ATOM 1762 O O . PRO A 1 229 ? -27.141 35.188 21.516 1 86.06 229 PRO A O 1
ATOM 1765 N N . PHE A 1 230 ? -27.641 33.781 19.906 1 90 230 PHE A N 1
ATOM 1766 C CA . PHE A 1 230 ? -26.875 34.5 18.906 1 90 230 PHE A CA 1
ATOM 1767 C C . PHE A 1 230 ? -27.781 35.406 18.094 1 90 230 PHE A C 1
ATOM 1769 O O . PHE A 1 230 ? -27.422 35.812 16.984 1 90 230 PHE A O 1
ATOM 1776 N N . ASN A 1 231 ? -28.844 35.719 18.641 1 87.19 231 ASN A N 1
ATOM 1777 C CA . ASN A 1 231 ? -29.766 36.594 17.938 1 87.19 231 ASN A CA 1
ATOM 1778 C C . ASN A 1 231 ? -29.141 37.938 17.609 1 87.19 231 ASN A C 1
ATOM 1780 O O . ASN A 1 231 ? -28.469 38.531 18.453 1 87.19 231 ASN A O 1
ATOM 1784 N N . ASN A 1 232 ? -29.266 38.406 16.406 1 88.12 232 ASN A N 1
ATOM 1785 C CA . ASN A 1 232 ? -28.781 39.688 15.898 1 88.12 232 ASN A CA 1
ATOM 1786 C C . ASN A 1 232 ? -27.25 39.781 15.938 1 88.12 232 ASN A C 1
ATOM 1788 O O . ASN A 1 232 ? -26.688 40.844 16.141 1 88.12 232 ASN A O 1
ATOM 1792 N N . LEU A 1 233 ? -26.625 38.688 15.906 1 90.94 233 LEU A N 1
ATOM 1793 C CA . LEU A 1 233 ? -25.188 38.562 15.758 1 90.94 233 LEU A CA 1
ATOM 1794 C C . LEU A 1 233 ? -24.828 38 14.398 1 90.94 233 LEU A C 1
ATOM 1796 O O . LEU A 1 233 ? -25.594 37.219 13.812 1 90.94 233 LEU A O 1
ATOM 1800 N N . THR A 1 234 ? -23.781 38.438 13.875 1 93.25 234 THR A N 1
ATOM 1801 C CA . THR A 1 234 ? -23.203 37.812 12.703 1 93.25 234 THR A CA 1
ATOM 1802 C C . THR A 1 234 ? -21.859 37.156 13.047 1 93.25 234 THR A C 1
ATOM 1804 O O . THR A 1 234 ? -21 37.812 13.641 1 93.25 234 THR A O 1
ATOM 1807 N N . LEU A 1 235 ? -21.734 35.938 12.656 1 95.19 235 LEU A N 1
ATOM 1808 C CA . LEU A 1 235 ? -20.531 35.188 13.031 1 95.19 235 LEU A CA 1
ATOM 1809 C C . LEU A 1 235 ? -19.703 34.844 11.805 1 95.19 235 LEU A C 1
ATOM 1811 O O . LEU A 1 235 ? -20.234 34.281 10.828 1 95.19 235 LEU A O 1
ATOM 1815 N N . GLY A 1 236 ? -18.422 35.219 11.859 1 97.12 236 GLY A N 1
ATOM 1816 C CA . GLY A 1 236 ? -17.516 34.719 10.859 1 97.12 236 GLY A CA 1
ATOM 1817 C C . GLY A 1 236 ? -17.203 33.25 11.039 1 97.12 236 GLY A C 1
ATOM 1818 O O . GLY A 1 236 ? -17.625 32.406 10.242 1 97.12 236 GLY A O 1
ATOM 1819 N N . THR A 1 237 ? -16.531 32.969 12.133 1 98 237 THR A N 1
ATOM 1820 C CA . THR A 1 237 ? -16.219 31.609 12.5 1 98 237 THR A CA 1
ATOM 1821 C C . THR A 1 237 ? -16.781 31.266 13.883 1 98 237 THR A C 1
ATOM 1823 O O . THR A 1 237 ? -16.547 32 14.844 1 98 237 THR A O 1
ATOM 1826 N N . LEU A 1 238 ? -17.547 30.297 13.922 1 97.06 238 LEU A N 1
ATOM 1827 C CA . LEU A 1 238 ? -17.969 29.703 15.18 1 97.06 238 LEU A CA 1
ATOM 1828 C C . LEU A 1 238 ? -17.25 28.375 15.438 1 97.06 238 LEU A C 1
ATOM 1830 O O . LEU A 1 238 ? -17.453 27.406 14.703 1 97.06 238 LEU A O 1
ATOM 1834 N N . ASP A 1 239 ? -16.406 28.344 16.406 1 97.94 239 ASP A N 1
ATOM 1835 C CA . ASP A 1 239 ? -15.656 27.125 16.719 1 97.94 239 ASP A CA 1
ATOM 1836 C C . ASP A 1 239 ? -16.281 26.391 17.906 1 97.94 239 ASP A C 1
ATOM 1838 O O . ASP A 1 239 ? -16.25 26.875 19.031 1 97.94 239 ASP A O 1
ATOM 1842 N N . ILE A 1 240 ? -16.891 25.344 17.625 1 96.19 240 ILE A N 1
ATOM 1843 C CA . ILE A 1 240 ? -17.484 24.5 18.656 1 96.19 240 ILE A CA 1
ATOM 1844 C C . ILE A 1 240 ? -16.859 23.094 18.609 1 96.19 240 ILE A C 1
ATOM 1846 O O . ILE A 1 240 ? -17.562 22.094 18.672 1 96.19 240 ILE A O 1
ATOM 1850 N N . SER A 1 241 ? -15.578 23.016 18.438 1 97.5 241 SER A N 1
ATOM 1851 C CA . SER A 1 241 ? -14.828 21.766 18.359 1 97.5 241 SER A CA 1
ATOM 1852 C C . SER A 1 241 ? -14.68 21.109 19.719 1 97.5 241 SER A C 1
ATOM 1854 O O . SER A 1 241 ? -14.867 21.781 20.75 1 97.5 241 SER A O 1
ATOM 1856 N N . SER A 1 242 ? -14.398 19.812 19.703 1 96 242 SER A N 1
ATOM 1857 C CA . SER A 1 242 ? -14.094 19.031 20.906 1 96 242 SER A CA 1
ATOM 1858 C C . SER A 1 242 ? -15.25 19.078 21.906 1 96 242 SER A C 1
ATOM 1860 O O . SER A 1 242 ? -15.039 19.234 23.109 1 96 242 SER A O 1
ATOM 1862 N N . MET A 1 243 ? -16.438 19.078 21.344 1 91.56 243 MET A N 1
ATOM 1863 C CA . MET A 1 243 ? -17.641 18.984 22.172 1 91.56 243 MET A CA 1
ATOM 1864 C C . MET A 1 243 ? -18.062 17.531 22.344 1 91.56 243 MET A C 1
ATOM 1866 O O . MET A 1 243 ? -17.844 16.703 21.469 1 91.56 243 MET A O 1
ATOM 1870 N N . GLY A 1 244 ? -18.703 17.188 23.484 1 89.5 244 GLY A N 1
ATOM 1871 C CA . GLY A 1 244 ? -19.203 15.852 23.719 1 89.5 244 GLY A CA 1
ATOM 1872 C C . GLY A 1 244 ? -20.641 15.672 23.266 1 89.5 244 GLY A C 1
ATOM 1873 O O . GLY A 1 244 ? -21.438 14.992 23.922 1 89.5 244 GLY A O 1
ATO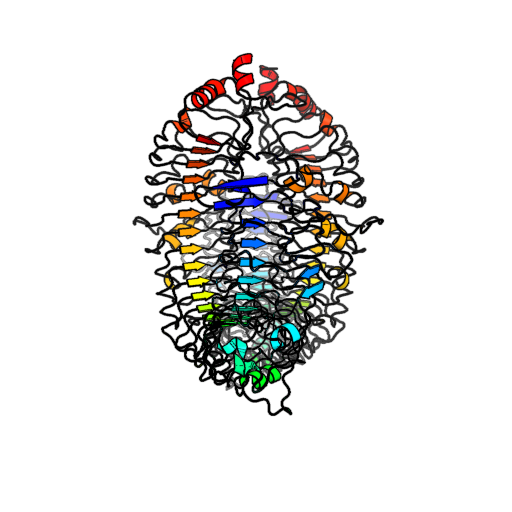M 1874 N N . TRP A 1 245 ? -20.984 16.281 22.141 1 92.25 245 TRP A N 1
ATOM 1875 C CA . TRP A 1 245 ? -22.375 16.266 21.688 1 92.25 245 TRP A CA 1
ATOM 1876 C C . TRP A 1 245 ? -22.641 15.07 20.781 1 92.25 245 TRP A C 1
ATOM 1878 O O . TRP A 1 245 ? -21.859 14.797 19.875 1 92.25 245 TRP A O 1
ATOM 1888 N N . ASP A 1 246 ? -23.719 14.398 21.016 1 92.75 246 ASP A N 1
ATOM 1889 C CA . ASP A 1 246 ? -24.188 13.398 20.062 1 92.75 246 ASP A CA 1
ATOM 1890 C C . ASP A 1 246 ? -25.062 14.047 18.984 1 92.75 246 ASP A C 1
ATOM 1892 O O . ASP A 1 246 ? -25.219 15.266 18.953 1 92.75 246 ASP A O 1
ATOM 1896 N N . ALA A 1 247 ? -25.578 13.273 18.078 1 94.19 247 ALA A N 1
ATOM 1897 C CA . ALA A 1 247 ? -26.328 13.797 16.938 1 94.19 247 ALA A CA 1
ATOM 1898 C C . ALA A 1 247 ? -27.547 14.578 17.406 1 94.19 247 ALA A C 1
ATOM 1900 O O . ALA A 1 247 ? -27.875 15.625 16.844 1 94.19 247 ALA A O 1
ATOM 1901 N N . LYS A 1 248 ? -28.188 14.148 18.453 1 91.44 248 LYS A N 1
ATOM 1902 C CA . LYS A 1 248 ? -29.391 14.805 18.969 1 91.44 248 LYS A CA 1
ATOM 1903 C C . LYS A 1 248 ? -29.047 16.141 19.609 1 91.44 248 LYS A C 1
ATOM 1905 O O . LYS A 1 248 ? -29.781 17.109 19.453 1 91.44 248 LYS A O 1
ATOM 1910 N N . MET A 1 249 ? -28.016 16.156 20.328 1 90.94 249 MET A N 1
ATOM 1911 C CA . MET A 1 249 ? -27.578 17.375 20.984 1 90.94 249 MET A CA 1
ATOM 1912 C C . MET A 1 249 ? -27.203 18.438 19.953 1 90.94 249 MET A C 1
ATOM 1914 O O . MET A 1 249 ? -27.484 19.625 20.141 1 90.94 249 MET A O 1
ATOM 1918 N N . VAL A 1 250 ? -26.547 17.984 18.891 1 93.44 250 VAL A N 1
ATOM 1919 C CA . VAL A 1 250 ? -26.203 18.906 17.828 1 93.44 250 VAL A CA 1
ATOM 1920 C C . VAL A 1 250 ? -27.469 19.469 17.203 1 93.44 250 VAL A C 1
ATOM 1922 O O . VAL A 1 250 ? -27.578 20.688 16.969 1 93.44 250 VAL A O 1
ATOM 1925 N N . GLU A 1 251 ? -28.406 18.625 16.938 1 92.88 251 GLU A N 1
ATOM 1926 C CA . GLU A 1 251 ? -29.688 19.047 16.375 1 92.88 251 GLU A CA 1
ATOM 1927 C C . GLU A 1 251 ? -30.359 20.078 17.266 1 92.88 251 GLU A C 1
ATOM 1929 O O . GLU A 1 251 ? -30.891 21.078 16.766 1 92.88 251 GLU A O 1
ATOM 1934 N N . HIS A 1 252 ? -30.297 19.844 18.562 1 89.69 252 HIS A N 1
ATOM 1935 C CA . HIS A 1 252 ? -30.922 20.75 19.516 1 89.69 252 HIS A CA 1
ATOM 1936 C C . HIS A 1 252 ? -30.203 22.094 19.562 1 89.69 252 HIS A C 1
ATOM 1938 O O . HIS A 1 252 ? -30.844 23.141 19.688 1 89.69 252 HIS A O 1
ATOM 1944 N N . PHE A 1 253 ? -28.969 22.047 19.5 1 90.06 253 PHE A N 1
ATOM 1945 C CA . PHE A 1 253 ? -28.188 23.281 19.562 1 90.06 253 PHE A CA 1
ATOM 1946 C C . PHE A 1 253 ? -28.516 24.188 18.391 1 90.06 253 PHE A C 1
ATOM 1948 O O . PHE A 1 253 ? -28.656 25.406 18.562 1 90.06 253 PHE A O 1
ATOM 1955 N N . PHE A 1 254 ? -28.703 23.562 17.203 1 91.19 254 PHE A N 1
ATOM 1956 C CA . PHE A 1 254 ? -28.891 24.375 16 1 91.19 254 PHE A CA 1
ATOM 1957 C C . PHE A 1 254 ? -30.375 24.609 15.734 1 91.19 254 PHE A C 1
ATOM 1959 O O . PHE A 1 254 ? -30.734 25.359 14.812 1 91.19 254 PHE A O 1
ATOM 1966 N N . ARG A 1 255 ? -31.266 24.031 16.375 1 85.75 255 ARG A N 1
ATOM 1967 C CA . ARG A 1 255 ? -32.688 24.094 16.094 1 85.75 255 ARG A CA 1
ATOM 1968 C C . ARG A 1 255 ? -33.156 25.531 16.016 1 85.75 255 ARG A C 1
ATOM 1970 O O . ARG A 1 255 ? -33.969 25.891 15.141 1 85.75 255 ARG A O 1
ATOM 1977 N N . THR A 1 256 ? -32.781 26.359 16.984 1 77.69 256 THR A N 1
ATOM 1978 C CA . THR A 1 256 ? -33.25 27.734 17 1 77.69 256 THR A CA 1
ATOM 1979 C C . THR A 1 256 ? -32.156 28.703 16.531 1 77.69 256 THR A C 1
ATOM 1981 O O . THR A 1 256 ? -32.188 29.891 16.859 1 77.69 256 THR A O 1
ATOM 1984 N N . PHE A 1 257 ? -31.25 28.078 15.688 1 81.19 257 PHE A N 1
ATOM 1985 C CA . PHE A 1 257 ? -30.094 28.859 15.258 1 81.19 257 PHE A CA 1
ATOM 1986 C C . PHE A 1 257 ? -30.438 29.719 14.055 1 81.19 257 PHE A C 1
ATOM 1988 O O . PHE A 1 257 ? -30.781 29.219 12.984 1 81.19 257 PHE A O 1
ATOM 1995 N N . SER A 1 258 ? -30.969 30.922 14.086 1 79.81 258 SER A N 1
ATOM 1996 C CA . SER A 1 258 ? -31.328 31.844 13.008 1 79.81 258 SER A CA 1
ATOM 1997 C C . SER A 1 258 ? -30.266 32.906 12.82 1 79.81 258 SER A C 1
ATOM 1999 O O . SER A 1 258 ? -30.578 34.062 12.461 1 79.81 258 SER A O 1
ATOM 2001 N N . THR A 1 259 ? -29 32.531 12.953 1 90.38 259 THR A N 1
ATOM 2002 C CA . THR A 1 259 ? -27.891 33.469 12.875 1 90.38 259 THR A CA 1
ATOM 2003 C C . THR A 1 259 ? -27.016 33.156 11.664 1 90.38 259 THR A C 1
ATOM 2005 O O . THR A 1 259 ? -26.781 32 11.344 1 90.38 259 THR A O 1
ATOM 2008 N N . LYS A 1 260 ? -26.625 34.219 11.055 1 94.38 260 LYS A N 1
ATOM 2009 C CA . LYS A 1 260 ? -25.719 34.062 9.922 1 94.38 260 LYS A CA 1
ATOM 2010 C C . LYS A 1 260 ? -24.312 33.656 10.398 1 94.38 260 LYS A C 1
ATOM 2012 O O . LYS A 1 260 ? -23.766 34.312 11.289 1 94.38 260 LYS A O 1
ATOM 2017 N N . VAL A 1 261 ? -23.766 32.625 9.812 1 96.31 261 VAL A N 1
ATOM 2018 C CA . VAL A 1 261 ? -22.438 32.125 10.156 1 96.31 261 VAL A CA 1
ATOM 2019 C C . VAL A 1 261 ? -21.719 31.656 8.891 1 96.31 261 VAL A C 1
ATOM 2021 O O . VAL A 1 261 ? -22.234 30.859 8.125 1 96.31 261 VAL A O 1
ATOM 2024 N N . ASP A 1 262 ? -20.484 32.125 8.688 1 97.62 262 ASP A N 1
ATOM 2025 C CA . ASP A 1 262 ? -19.734 31.781 7.484 1 97.62 262 ASP A CA 1
ATOM 2026 C C . ASP A 1 262 ? -19.031 30.438 7.625 1 97.62 262 ASP A C 1
ATOM 2028 O O . ASP A 1 262 ? -19.062 29.625 6.703 1 97.62 262 ASP A O 1
ATOM 2032 N N . TYR A 1 263 ? -18.422 30.219 8.711 1 98.25 263 TYR A N 1
ATOM 2033 C CA . TYR A 1 263 ? -17.578 29.047 8.945 1 98.25 263 TYR A CA 1
ATOM 2034 C C . TYR A 1 263 ? -17.922 28.391 10.273 1 98.25 263 TYR A C 1
ATOM 2036 O O . TYR A 1 263 ? -17.781 29 11.336 1 98.25 263 TYR A O 1
ATOM 2044 N N . ILE A 1 264 ? -18.391 27.172 10.266 1 98.06 264 ILE A N 1
ATOM 2045 C CA . ILE A 1 264 ? -18.625 26.391 11.469 1 98.06 264 ILE A CA 1
ATOM 2046 C C . ILE A 1 264 ? -17.547 25.312 11.602 1 98.06 264 ILE A C 1
ATOM 2048 O O . ILE A 1 264 ? -17.391 24.469 10.719 1 98.06 264 ILE A O 1
ATOM 2052 N N . LYS A 1 265 ? -16.844 25.359 12.664 1 98.06 265 LYS A N 1
ATOM 2053 C CA . LYS A 1 265 ? -15.797 24.391 12.977 1 98.06 265 LYS A CA 1
ATOM 2054 C C . LYS A 1 265 ? -16.25 23.438 14.094 1 98.06 265 LYS A C 1
ATOM 2056 O O . LYS A 1 265 ? -16.359 23.859 15.25 1 98.06 265 LYS A O 1
ATOM 2061 N N . MET A 1 266 ? -16.531 22.297 13.734 1 97.31 266 MET A N 1
ATOM 2062 C CA . MET A 1 266 ? -16.953 21.281 14.703 1 97.31 266 MET A CA 1
ATOM 2063 C C . MET A 1 266 ? -16.047 20.047 14.617 1 97.31 266 MET A C 1
ATOM 2065 O O . MET A 1 266 ? -16.531 18.938 14.414 1 97.31 266 MET A O 1
ATOM 2069 N N . ARG A 1 267 ? -14.82 20.25 14.875 1 97.31 267 ARG A N 1
ATOM 2070 C CA . ARG A 1 267 ? -13.828 19.172 14.812 1 97.31 267 ARG A CA 1
ATOM 2071 C C . ARG A 1 267 ? -13.812 18.375 16.109 1 97.31 267 ARG A C 1
ATOM 2073 O O . ARG A 1 267 ? -14.227 18.859 17.156 1 97.31 267 ARG A O 1
ATOM 2080 N N . HIS A 1 268 ? -13.375 17.109 15.977 1 95.19 268 HIS A N 1
ATOM 2081 C CA . HIS A 1 268 ? -13.172 16.25 17.141 1 95.19 268 HIS A CA 1
ATOM 2082 C C . HIS A 1 268 ? -14.461 16.094 17.938 1 95.19 268 HIS A C 1
ATOM 2084 O O . HIS A 1 268 ? -14.469 16.25 19.156 1 95.19 268 HIS A O 1
ATOM 2090 N N . ALA A 1 269 ? -15.539 15.977 17.188 1 91.44 269 ALA A N 1
ATOM 2091 C CA . ALA A 1 269 ? -16.812 15.68 17.844 1 91.44 269 ALA A CA 1
ATOM 2092 C C . ALA A 1 269 ? -16.875 14.227 18.297 1 91.44 269 ALA A C 1
ATOM 2094 O O . ALA A 1 269 ? -17.219 13.336 17.516 1 91.44 269 ALA A O 1
ATOM 2095 N N . ALA A 1 270 ? -16.656 13.984 19.516 1 86.38 270 ALA A N 1
ATOM 2096 C CA . ALA A 1 270 ? -16.375 12.656 20.047 1 86.38 270 ALA A CA 1
ATOM 2097 C C . ALA A 1 270 ? -17.609 11.773 20.016 1 86.38 270 ALA A C 1
ATOM 2099 O O . ALA A 1 270 ? -17.516 10.547 19.875 1 86.38 270 ALA A O 1
ATOM 2100 N N . ALA A 1 271 ? -18.766 12.375 20.078 1 91.31 271 ALA A N 1
ATOM 2101 C CA . ALA A 1 271 ? -19.984 11.555 20.203 1 91.31 271 ALA A CA 1
ATOM 2102 C C . ALA A 1 271 ? -20.844 11.664 18.953 1 91.31 271 ALA A C 1
ATOM 2104 O O . ALA A 1 271 ? -21.922 11.047 18.875 1 91.31 271 ALA A O 1
ATOM 2105 N N . LEU A 1 272 ? -20.312 12.43 18.031 1 93.75 272 LEU A N 1
ATOM 2106 C CA . LEU A 1 272 ? -21.078 12.562 16.797 1 93.75 272 LEU A CA 1
ATOM 2107 C C . LEU A 1 272 ? -20.734 11.445 15.812 1 93.75 272 LEU A C 1
ATOM 2109 O O . LEU A 1 272 ? -19.719 11.531 15.102 1 93.75 272 LEU A O 1
ATOM 2113 N N . GLY A 1 273 ? -21.594 10.477 15.758 1 94.69 273 GLY A N 1
ATOM 2114 C CA . GLY A 1 273 ? -21.344 9.344 14.883 1 94.69 273 GLY A CA 1
ATOM 2115 C C . GLY A 1 273 ? -21.234 8.023 15.617 1 94.69 273 GLY A C 1
ATOM 2116 O O . GLY A 1 273 ? -21 8 16.828 1 94.69 273 GLY A O 1
ATOM 2117 N N . SER A 1 274 ? -21.359 6.945 14.891 1 91.56 274 SER A N 1
ATOM 2118 C CA . SER A 1 274 ? -21.406 5.617 15.492 1 91.56 274 SER A CA 1
ATOM 2119 C C . SER A 1 274 ? -20.016 4.996 15.57 1 91.56 274 SER A C 1
ATOM 2121 O O . SER A 1 274 ? -19.812 3.996 16.266 1 91.56 274 SER A O 1
ATOM 2123 N N . GLY A 1 275 ? -19.094 5.664 14.922 1 88.62 275 GLY A N 1
ATOM 2124 C CA . GLY A 1 275 ? -17.781 5.031 14.867 1 88.62 275 GLY A CA 1
ATOM 2125 C C . GLY A 1 275 ? -17.766 3.783 14 1 88.62 275 GLY A C 1
ATOM 2126 O O . GLY A 1 275 ? -18.641 3.594 13.156 1 88.62 275 GLY A O 1
ATOM 2127 N N . PHE A 1 276 ? -16.734 2.949 14.133 1 86.62 276 PHE A N 1
ATOM 2128 C CA . PHE A 1 276 ? -16.609 1.756 13.305 1 86.62 276 PHE A CA 1
ATOM 2129 C C . PHE A 1 276 ? -17.047 0.515 14.07 1 86.62 276 PHE A C 1
ATOM 2131 O O . PHE A 1 276 ? -16.375 0.094 15.016 1 86.62 276 PHE A O 1
ATOM 2138 N N . GLY A 1 277 ? -18.109 0.006 13.625 1 78.5 277 GLY A N 1
ATOM 2139 C CA . GLY A 1 277 ? -18.578 -1.274 14.133 1 78.5 277 GLY A CA 1
ATOM 2140 C C . GLY A 1 277 ? -19.375 -1.151 15.422 1 78.5 277 GLY A C 1
ATOM 2141 O O . GLY A 1 277 ? -19.625 -2.15 16.094 1 78.5 277 GLY A O 1
ATOM 2142 N N . PHE A 1 278 ? -19.672 0.06 15.867 1 80.62 278 PHE A N 1
ATOM 2143 C CA . PHE A 1 278 ? -20.453 0.278 17.078 1 80.62 278 PHE A CA 1
ATOM 2144 C C . PHE A 1 278 ? -21.828 0.828 16.734 1 80.62 278 PHE A C 1
ATOM 2146 O O . PHE A 1 278 ? -22.078 1.278 15.617 1 80.62 278 PHE A O 1
ATOM 2153 N N . ASN A 1 279 ? -22.734 0.622 17.672 1 79.88 279 ASN A N 1
ATOM 2154 C CA . ASN A 1 279 ? -24.094 1.089 17.406 1 79.88 279 ASN A CA 1
ATOM 2155 C C . ASN A 1 279 ? -24.656 1.877 18.594 1 79.88 279 ASN A C 1
ATOM 2157 O O . ASN A 1 279 ? -25.859 2.137 18.656 1 79.88 279 ASN A O 1
ATOM 2161 N N . ASN A 1 280 ? -23.781 2.309 19.438 1 83.12 280 ASN A N 1
ATOM 2162 C CA . ASN A 1 280 ? -24.234 3.004 20.641 1 83.12 280 ASN A CA 1
ATOM 2163 C C . ASN A 1 280 ? -24.562 4.469 20.344 1 83.12 280 ASN A C 1
ATOM 2165 O O . ASN A 1 280 ? -25.484 5.035 20.938 1 83.12 280 ASN A O 1
ATOM 2169 N N . LEU A 1 281 ? -23.844 5.055 19.516 1 90.12 281 LEU A N 1
ATOM 2170 C CA . LEU A 1 281 ? -24.062 6.438 19.094 1 90.12 281 LEU A CA 1
ATOM 2171 C C . LEU A 1 281 ? -24.531 6.5 17.656 1 90.12 281 LEU A C 1
ATOM 2173 O O . LEU A 1 281 ? -24.219 5.621 16.844 1 90.12 281 LEU A O 1
ATOM 2177 N N . LYS A 1 282 ? -25.312 7.453 17.375 1 93.38 282 LYS A N 1
ATOM 2178 C CA . LYS A 1 282 ? -25.906 7.543 16.047 1 93.38 282 LYS A CA 1
ATOM 2179 C C . LYS A 1 282 ? -25.125 8.492 15.148 1 93.38 282 LYS A C 1
ATOM 2181 O O . LYS A 1 282 ? -24.531 9.469 15.625 1 93.38 282 LYS A O 1
ATOM 2186 N N . ASP A 1 283 ? -25.172 8.164 13.883 1 96.31 283 ASP A N 1
ATOM 2187 C CA . ASP A 1 283 ? -24.625 9.07 12.883 1 96.31 283 ASP A CA 1
ATOM 2188 C C . ASP A 1 283 ? -25.578 10.234 12.609 1 96.31 283 ASP A C 1
ATOM 2190 O O . ASP A 1 283 ? -26.781 10.125 12.844 1 96.31 283 ASP A O 1
ATOM 2194 N N . PRO A 1 284 ? -25.016 11.359 12.203 1 96.75 284 PRO A N 1
ATOM 2195 C CA . PRO A 1 284 ? -25.891 12.477 11.859 1 96.75 284 PRO A CA 1
ATOM 2196 C C . PRO A 1 284 ? -26.797 12.172 10.664 1 96.75 284 PRO A C 1
ATOM 2198 O O . PRO A 1 284 ? -26.469 11.328 9.828 1 96.75 284 PRO A O 1
ATOM 2201 N N . ASN A 1 285 ? -27.953 12.781 10.617 1 96.62 285 ASN A N 1
ATOM 2202 C CA . ASN A 1 285 ? -28.922 12.594 9.539 1 96.62 285 ASN A CA 1
ATOM 2203 C C . ASN A 1 285 ? -29.516 13.922 9.078 1 96.62 285 ASN A C 1
ATOM 2205 O O . ASN A 1 285 ? -28.969 14.984 9.383 1 96.62 285 ASN A O 1
ATOM 2209 N N . LYS A 1 286 ? -30.562 13.938 8.344 1 95.62 286 LYS A N 1
ATOM 2210 C CA . LYS A 1 286 ? -31.156 15.117 7.727 1 95.62 286 LYS A CA 1
ATOM 2211 C C . LYS A 1 286 ? -31.562 16.141 8.781 1 95.62 286 LYS A C 1
ATOM 2213 O O . LYS A 1 286 ? -31.453 17.344 8.555 1 95.62 286 LYS A O 1
ATOM 2218 N N . GLY A 1 287 ? -31.938 15.688 9.898 1 94.94 287 GLY A N 1
ATOM 2219 C CA . GLY A 1 287 ? -32.438 16.562 10.945 1 94.94 287 GLY A CA 1
ATOM 2220 C C . GLY A 1 287 ? -31.344 17.188 11.773 1 94.94 287 GLY A C 1
ATOM 2221 O O . GLY A 1 287 ? -31.562 18.234 12.398 1 94.94 287 GLY A O 1
ATOM 2222 N N . THR A 1 288 ? -30.156 16.719 11.766 1 95.69 288 THR A N 1
ATOM 2223 C CA . THR A 1 288 ? -29.078 17.109 12.68 1 95.69 288 THR A CA 1
ATOM 2224 C C . THR A 1 288 ? -28.719 18.562 12.484 1 95.69 288 THR A C 1
ATOM 2226 O O . THR A 1 288 ? -28.531 19.312 13.453 1 95.69 288 THR A O 1
ATOM 2229 N N . PHE A 1 289 ? -28.672 18.984 11.188 1 95.94 289 PHE A N 1
ATOM 2230 C CA . PHE A 1 289 ? -28.234 20.344 10.906 1 95.94 289 PHE A CA 1
ATOM 2231 C C . PHE A 1 289 ? -29.375 21.172 10.297 1 95.94 289 PHE A C 1
ATOM 2233 O O . PHE A 1 289 ? -29.141 22.203 9.672 1 95.94 289 PHE A O 1
ATOM 2240 N N . SER A 1 290 ? -30.594 20.75 10.445 1 93.5 290 SER A N 1
ATOM 2241 C CA . SER A 1 290 ? -31.75 21.359 9.773 1 93.5 290 SER A CA 1
ATOM 2242 C C . SER A 1 290 ? -31.922 22.812 10.195 1 93.5 290 SER A C 1
ATOM 2244 O O . SER A 1 290 ? -32.375 23.641 9.406 1 93.5 290 SER A O 1
ATOM 2246 N N . GLY A 1 291 ? -31.484 23.188 11.391 1 91.94 291 GLY A N 1
ATOM 2247 C CA . GLY A 1 291 ? -31.641 24.531 11.914 1 91.94 291 GLY A CA 1
ATOM 2248 C C . GLY A 1 291 ? -30.719 25.531 11.266 1 91.94 291 GLY A C 1
ATOM 2249 O O . GLY A 1 291 ? -30.875 26.75 11.43 1 91.94 291 GLY A O 1
ATOM 2250 N N . LEU A 1 292 ? -29.812 25.078 10.469 1 94.62 292 LEU A N 1
ATOM 2251 C CA . LEU A 1 292 ? -28.812 25.953 9.852 1 94.62 292 LEU A CA 1
ATOM 2252 C C . LEU A 1 292 ? -29.234 26.312 8.422 1 94.62 292 LEU A C 1
ATOM 2254 O O . LEU A 1 292 ? -28.469 26.938 7.695 1 94.62 292 LEU A O 1
ATOM 2258 N N . ASN A 1 293 ? -30.391 25.984 7.973 1 92.38 293 ASN A N 1
ATOM 2259 C CA . ASN A 1 293 ? -30.859 26.172 6.602 1 92.38 293 ASN A CA 1
ATOM 2260 C C . ASN A 1 293 ? -30.859 27.641 6.191 1 92.38 293 ASN A C 1
ATOM 2262 O O . ASN A 1 293 ? -30.688 27.953 5.016 1 92.38 293 ASN A O 1
ATOM 2266 N N . SER A 1 294 ? -31.031 28.562 7.188 1 91.19 294 SER A N 1
ATOM 2267 C CA . SER A 1 294 ? -31.078 29.984 6.871 1 91.19 294 SER A CA 1
ATOM 2268 C C . SER A 1 294 ? -29.812 30.703 7.312 1 91.19 294 SER A C 1
ATOM 2270 O O . SER A 1 294 ? -29.766 31.938 7.297 1 91.19 294 SER A O 1
ATOM 2272 N N . SER A 1 295 ? -28.766 29.984 7.664 1 94 295 SER A N 1
ATOM 2273 C CA . SER A 1 295 ? -27.578 30.594 8.258 1 94 295 SER A CA 1
ATOM 2274 C C . SER A 1 295 ? -26.516 30.906 7.203 1 94 295 SER A C 1
ATOM 2276 O O . SER A 1 295 ? -25.547 31.594 7.48 1 94 295 SER A O 1
ATOM 2278 N N . ASN A 1 296 ? -26.672 30.438 5.988 1 94.25 296 ASN A N 1
ATOM 2279 C CA . ASN A 1 296 ? -25.781 30.688 4.863 1 94.25 296 ASN A CA 1
ATOM 2280 C C . ASN A 1 296 ? -24.344 30.281 5.188 1 94.25 296 ASN A C 1
ATOM 2282 O O . ASN A 1 296 ? -23.406 31.047 4.988 1 94.25 296 ASN A O 1
ATOM 2286 N N . VAL A 1 297 ? -24.188 29.078 5.715 1 96.88 297 VAL A N 1
ATOM 2287 C CA . VAL A 1 297 ? -22.875 28.547 6.047 1 96.88 297 VAL A CA 1
ATOM 2288 C C . VAL A 1 297 ? -22.094 28.281 4.766 1 96.88 297 VAL A C 1
ATOM 2290 O O . VAL A 1 297 ? -22.594 27.656 3.832 1 96.88 297 VAL A O 1
ATOM 2293 N N . GLN A 1 298 ? -20.844 28.719 4.73 1 97.62 298 GLN A N 1
ATOM 2294 C CA . GLN A 1 298 ? -20.016 28.578 3.537 1 97.62 298 GLN A CA 1
ATOM 2295 C C . GLN A 1 298 ? -18.953 27.5 3.729 1 97.62 298 GLN A C 1
ATOM 2297 O O . GLN A 1 298 ? -18.531 26.844 2.764 1 97.62 298 GLN A O 1
ATOM 2302 N N . ILE A 1 299 ? -18.5 27.391 4.895 1 98.38 299 ILE A N 1
ATOM 2303 C CA . ILE A 1 299 ? -17.484 26.391 5.215 1 98.38 299 ILE A CA 1
ATOM 2304 C C . ILE A 1 299 ? -17.938 25.562 6.422 1 98.38 299 ILE A C 1
ATOM 2306 O O . ILE A 1 299 ? -18.328 26.125 7.449 1 98.38 299 ILE A O 1
ATOM 2310 N N . LEU A 1 300 ? -17.938 24.266 6.281 1 98.25 300 LEU A N 1
ATOM 2311 C CA . LEU A 1 300 ? -18.281 23.344 7.363 1 98.25 300 LEU A CA 1
ATOM 2312 C C . LEU A 1 300 ? -17.156 22.344 7.602 1 98.25 300 LEU A C 1
ATOM 2314 O O . LEU A 1 300 ? -16.781 21.609 6.691 1 98.25 300 LEU A O 1
ATOM 2318 N N . ASP A 1 301 ? -16.609 22.344 8.758 1 98.5 301 ASP A N 1
ATOM 2319 C CA . ASP A 1 301 ? -15.516 21.438 9.133 1 98.5 301 ASP A CA 1
ATOM 2320 C C . ASP A 1 301 ? -15.961 20.453 10.195 1 98.5 301 ASP A C 1
ATOM 2322 O O . ASP A 1 301 ? -16.125 20.812 11.367 1 98.5 301 ASP A O 1
ATOM 2326 N N . LEU A 1 302 ? -16.188 19.25 9.789 1 98.25 302 LEU A N 1
ATOM 2327 C CA . LEU A 1 302 ? -16.578 18.172 10.688 1 98.25 302 LEU A CA 1
ATOM 2328 C C . LEU A 1 302 ? -15.453 17.141 10.812 1 98.25 302 LEU A C 1
ATOM 2330 O O . LEU A 1 302 ? -15.711 15.953 11.039 1 98.25 302 LEU A O 1
ATOM 2334 N N . SER A 1 303 ? -14.219 17.531 10.617 1 97.94 303 SER A N 1
ATOM 2335 C CA . SER A 1 303 ? -13.094 16.609 10.539 1 97.94 303 SER A CA 1
ATOM 2336 C C . SER A 1 303 ? -12.742 16.047 11.914 1 97.94 303 SER A C 1
ATOM 2338 O O . SER A 1 303 ? -13.172 16.578 12.938 1 97.94 303 SER A O 1
ATOM 2340 N N . ASN A 1 304 ? -12.07 14.938 11.914 1 97 304 ASN A N 1
ATOM 2341 C CA . ASN A 1 304 ? -11.57 14.273 13.117 1 97 304 ASN A CA 1
ATOM 2342 C C . ASN A 1 304 ? -12.711 13.859 14.039 1 97 304 ASN A C 1
ATOM 2344 O O . ASN A 1 304 ? -12.68 14.141 15.242 1 97 304 ASN A O 1
ATOM 2348 N N . GLY A 1 305 ? -13.727 13.305 13.461 1 95.31 305 GLY A N 1
ATOM 2349 C CA . GLY A 1 305 ? -14.875 12.812 14.203 1 95.31 305 GLY A CA 1
ATOM 2350 C C . GLY A 1 305 ? -15.047 11.312 14.117 1 95.31 305 GLY A C 1
ATOM 2351 O O . GLY A 1 305 ? -14.078 10.586 13.859 1 95.31 305 GLY A O 1
ATOM 2352 N N . TYR A 1 306 ? -16.297 10.812 14.383 1 94.75 306 TYR A N 1
ATOM 2353 C CA . TYR A 1 306 ? -16.547 9.375 14.43 1 94.75 306 TYR A CA 1
ATOM 2354 C C . TYR A 1 306 ? -17.734 9 13.547 1 94.75 306 TYR A C 1
ATOM 2356 O O . TYR A 1 306 ? -18.391 7.98 13.773 1 94.75 306 TYR A O 1
ATOM 2364 N N . ILE A 1 307 ? -17.938 9.883 12.578 1 96.62 307 ILE A N 1
ATOM 2365 C CA . ILE A 1 307 ? -19.016 9.602 11.641 1 96.62 307 ILE A CA 1
ATOM 2366 C C . ILE A 1 307 ? -18.672 8.383 10.797 1 96.62 307 ILE A C 1
ATOM 2368 O O . ILE A 1 307 ? -17.562 8.289 10.258 1 96.62 307 ILE A O 1
ATOM 2372 N N . SER A 1 308 ? -19.594 7.453 10.711 1 94.94 308 SER A N 1
ATOM 2373 C CA . SER A 1 308 ? -19.344 6.215 9.992 1 94.94 308 SER A CA 1
ATOM 2374 C C . SER A 1 308 ? -20.203 6.113 8.742 1 94.94 308 SER A C 1
ATOM 2376 O O . SER A 1 308 ? -19.797 5.512 7.742 1 94.94 308 SER A O 1
ATOM 2378 N N . HIS A 1 309 ? -21.406 6.672 8.859 1 95.38 309 HIS A N 1
ATOM 2379 C CA . HIS A 1 309 ? -22.375 6.57 7.785 1 95.38 309 HIS A CA 1
ATOM 2380 C C . HIS A 1 309 ? -22.922 7.941 7.395 1 95.38 309 HIS A C 1
ATOM 2382 O O . HIS A 1 309 ? -23.375 8.703 8.258 1 95.38 309 HIS A O 1
ATOM 2388 N N . LEU A 1 310 ? -22.812 8.273 6.102 1 97.06 310 LEU A N 1
ATOM 2389 C CA . LEU A 1 310 ? -23.453 9.484 5.59 1 97.06 310 LEU A CA 1
ATOM 2390 C C . LEU A 1 310 ? -24.875 9.188 5.125 1 97.06 310 LEU A C 1
ATOM 2392 O O . LEU A 1 310 ? -25.078 8.609 4.055 1 97.06 310 LEU A O 1
ATOM 2396 N N . ALA A 1 311 ? -25.828 9.625 5.906 1 96.56 311 ALA A N 1
ATOM 2397 C CA . ALA A 1 311 ? -27.234 9.344 5.66 1 96.56 311 ALA A CA 1
ATOM 2398 C C . ALA A 1 311 ? -27.766 10.172 4.488 1 96.56 311 ALA A C 1
ATOM 2400 O O . ALA A 1 311 ? -27.141 11.156 4.086 1 96.56 311 ALA A O 1
ATOM 2401 N N . PRO A 1 312 ? -28.875 9.758 3.926 1 95.94 312 PRO A N 1
ATOM 2402 C CA . PRO A 1 312 ? -29.469 10.531 2.832 1 95.94 312 PRO A CA 1
ATOM 2403 C C . PRO A 1 312 ? -29.844 11.953 3.256 1 95.94 312 PRO A C 1
ATOM 2405 O O . PRO A 1 312 ? -30.359 12.148 4.367 1 95.94 312 PRO A O 1
ATOM 2408 N N . GLN A 1 313 ? -29.516 12.93 2.523 1 95.81 313 GLN A N 1
ATOM 2409 C CA . GLN A 1 313 ? -29.891 14.328 2.691 1 95.81 313 GLN A CA 1
ATOM 2410 C C . GLN A 1 313 ? -29.266 14.922 3.945 1 95.81 313 GLN A C 1
ATOM 2412 O O . GLN A 1 313 ? -29.812 15.844 4.547 1 95.81 313 GLN A O 1
ATOM 2417 N N . LEU A 1 314 ? -28.156 14.359 4.328 1 96.19 314 LEU A N 1
ATOM 2418 C CA . LEU A 1 314 ? -27.453 14.805 5.531 1 96.19 314 LEU A CA 1
ATOM 2419 C C . LEU A 1 314 ? -27.109 16.281 5.445 1 96.19 314 LEU A C 1
ATOM 2421 O O . LEU A 1 314 ? -27.188 17 6.445 1 96.19 314 LEU A O 1
ATOM 2425 N N . PHE A 1 315 ? -26.828 16.797 4.254 1 95.62 315 PHE A N 1
ATOM 2426 C CA . PHE A 1 315 ? -26.312 18.172 4.117 1 95.62 315 PHE A CA 1
ATOM 2427 C C . PHE A 1 315 ? -27.328 19.047 3.398 1 95.62 315 PHE A C 1
ATOM 2429 O O . PHE A 1 315 ? -26.969 20.062 2.795 1 95.62 315 PHE A O 1
ATOM 2436 N N . SER A 1 316 ? -28.562 18.719 3.461 1 94.62 316 SER A N 1
ATOM 2437 C CA . SER A 1 316 ? -29.609 19.453 2.754 1 94.62 316 SER A CA 1
ATOM 2438 C C . SER A 1 316 ? -29.797 20.859 3.322 1 94.62 316 SER A C 1
ATOM 2440 O O . SER A 1 316 ? -30.328 21.75 2.648 1 94.62 316 SER A O 1
ATOM 2442 N N . ALA A 1 317 ? -29.266 21.109 4.504 1 94.5 317 ALA A N 1
ATOM 2443 C CA . ALA A 1 317 ? -29.438 22.391 5.188 1 94.5 317 ALA A CA 1
ATOM 2444 C C . ALA A 1 317 ? -28.391 23.406 4.734 1 94.5 317 ALA A C 1
ATOM 2446 O O . ALA A 1 317 ? -28.422 24.562 5.141 1 94.5 317 ALA A O 1
ATOM 2447 N N . PHE A 1 318 ? -27.5 23.031 3.771 1 94.5 318 PHE A N 1
ATOM 2448 C CA . PHE A 1 318 ? -26.391 23.891 3.416 1 94.5 318 PHE A CA 1
ATOM 2449 C C . PHE A 1 318 ? -26.375 24.172 1.919 1 94.5 318 PHE A C 1
ATOM 2451 O O . PHE A 1 318 ? -25.406 23.859 1.229 1 94.5 318 PHE A O 1
ATOM 2458 N N . PRO A 1 319 ? -27.281 24.844 1.376 1 91.94 319 PRO A N 1
ATOM 2459 C CA . PRO A 1 319 ? -27.328 25.094 -0.067 1 91.94 319 PRO A CA 1
ATOM 2460 C C . PRO A 1 319 ? -26.203 26 -0.545 1 91.94 319 PRO A C 1
ATOM 2462 O O . PRO A 1 319 ? -25.812 25.953 -1.716 1 91.94 319 PRO A O 1
ATOM 2465 N N . LYS A 1 320 ? -25.594 26.812 0.35 1 93.94 320 LYS A N 1
ATOM 2466 C CA . LYS A 1 320 ? -24.578 27.781 -0.051 1 93.94 320 LYS A CA 1
ATOM 2467 C C . LYS A 1 320 ? -23.188 27.312 0.364 1 93.94 320 LYS A C 1
ATOM 2469 O O . LYS A 1 320 ? -22.219 28.078 0.285 1 93.94 320 LYS A O 1
ATOM 2474 N N . LEU A 1 321 ? -23.094 26.094 0.755 1 95.69 321 LEU A N 1
ATOM 2475 C CA . LEU A 1 321 ? -21.828 25.562 1.243 1 95.69 321 LEU A CA 1
ATOM 2476 C C . LEU A 1 321 ? -20.797 25.5 0.12 1 95.69 321 LEU A C 1
ATOM 2478 O O . LEU A 1 321 ? -21.094 25.016 -0.973 1 95.69 321 LEU A O 1
ATOM 2482 N N . LEU A 1 322 ? -19.547 26 0.393 1 96.56 322 LEU A N 1
ATOM 2483 C CA . LEU A 1 322 ? -18.484 26.016 -0.591 1 96.56 322 LEU A CA 1
ATOM 2484 C C . LEU A 1 322 ? -17.422 24.953 -0.261 1 96.56 322 LEU A C 1
ATOM 2486 O O . LEU A 1 322 ? -16.797 24.391 -1.163 1 96.56 322 LEU A O 1
ATOM 2490 N N . SER A 1 323 ? -17.234 24.719 0.983 1 97.81 323 SER A N 1
ATOM 2491 C CA . SER A 1 323 ? -16.203 23.781 1.413 1 97.81 323 SER A CA 1
ATOM 2492 C C . SER A 1 323 ? -16.703 22.891 2.537 1 97.81 323 SER A C 1
ATOM 2494 O O . SER A 1 323 ? -17.281 23.359 3.512 1 97.81 323 SER A O 1
ATOM 2496 N N . LEU A 1 324 ? -16.531 21.609 2.344 1 97.62 324 LEU A N 1
ATOM 2497 C CA . LEU A 1 324 ? -16.922 20.609 3.33 1 97.62 324 LEU A CA 1
ATOM 2498 C C . LEU A 1 324 ? -15.75 19.703 3.688 1 97.62 324 LEU A C 1
ATOM 2500 O O . LEU A 1 324 ? -15.18 19.047 2.814 1 97.62 324 LEU A O 1
ATOM 2504 N N . ASP A 1 325 ? -15.391 19.672 4.93 1 98.56 325 ASP A N 1
ATOM 2505 C CA . ASP A 1 325 ? -14.289 18.844 5.391 1 98.56 325 ASP A CA 1
ATOM 2506 C C . ASP A 1 325 ? -14.789 17.719 6.293 1 98.56 325 ASP A C 1
ATOM 2508 O O . ASP A 1 325 ? -15.227 17.969 7.422 1 98.56 325 ASP A O 1
ATOM 2512 N N . LEU A 1 326 ? -14.758 16.531 5.785 1 98.38 326 LEU A N 1
ATOM 2513 C CA . LEU A 1 326 ? -15.164 15.336 6.523 1 98.38 326 LEU A CA 1
ATOM 2514 C C . LEU A 1 326 ? -13.977 14.422 6.789 1 98.38 326 LEU A C 1
ATOM 2516 O O . LEU A 1 326 ? -14.141 13.227 7.012 1 98.38 326 LEU A O 1
ATOM 2520 N N . SER A 1 327 ? -12.789 14.969 6.734 1 98.38 327 SER A N 1
ATOM 2521 C CA . SER A 1 327 ? -11.57 14.164 6.824 1 98.38 327 SER A CA 1
ATOM 2522 C C . SER A 1 327 ? -11.414 13.562 8.219 1 98.38 327 SER A C 1
ATOM 2524 O O . SER A 1 327 ? -11.875 14.133 9.203 1 98.38 327 SER A O 1
ATOM 2526 N N . SER A 1 328 ? -10.805 12.375 8.266 1 97.25 328 SER A N 1
ATOM 2527 C CA . SER A 1 328 ? -10.391 11.711 9.5 1 97.25 328 SER A CA 1
ATOM 2528 C C . SER A 1 328 ? -11.594 11.359 10.367 1 97.25 328 SER A C 1
ATOM 2530 O O . SER A 1 328 ? -11.602 11.656 11.562 1 97.25 328 SER A O 1
ATOM 2532 N N . ASN A 1 329 ? -12.625 10.922 9.742 1 97.19 329 ASN A N 1
ATOM 2533 C CA . ASN A 1 329 ? -13.727 10.234 10.414 1 97.19 329 ASN A CA 1
ATOM 2534 C C . ASN A 1 329 ? -13.609 8.719 10.289 1 97.19 329 ASN A C 1
ATOM 2536 O O . ASN A 1 329 ? -12.508 8.18 10.266 1 97.19 329 ASN A O 1
ATOM 2540 N N . LYS A 1 330 ? -14.703 8.008 10.32 1 95.06 330 LYS A N 1
ATOM 2541 C CA . LYS A 1 330 ? -14.766 6.562 10.125 1 95.06 330 LYS A CA 1
ATOM 2542 C C . LYS A 1 330 ? -15.789 6.199 9.062 1 95.06 330 LYS A C 1
ATOM 2544 O O . LYS A 1 330 ? -16.516 5.207 9.203 1 95.06 330 LYS A O 1
ATOM 2549 N N . ILE A 1 331 ? -15.789 7.031 8.055 1 96.31 331 ILE A N 1
ATOM 2550 C CA . ILE A 1 331 ? -16.828 6.867 7.051 1 96.31 331 ILE A CA 1
ATOM 2551 C C . ILE A 1 331 ? -16.531 5.641 6.191 1 96.31 331 ILE A C 1
ATOM 2553 O O . ILE A 1 331 ? -15.5 5.586 5.512 1 96.31 331 ILE A O 1
ATOM 2557 N N . ASN A 1 332 ? -17.391 4.695 6.184 1 92.88 332 ASN A N 1
ATOM 2558 C CA . ASN A 1 332 ? -17.219 3.498 5.367 1 92.88 332 ASN A CA 1
ATOM 2559 C C . ASN A 1 332 ? -18.438 3.252 4.473 1 92.88 332 ASN A C 1
ATOM 2561 O O . ASN A 1 332 ? -18.391 2.393 3.59 1 92.88 332 ASN A O 1
ATOM 2565 N N . GLN A 1 333 ? -19.484 4.082 4.742 1 91.69 333 GLN A N 1
ATOM 2566 C CA . GLN A 1 333 ? -20.703 3.945 3.939 1 91.69 333 GLN A CA 1
ATOM 2567 C C . GLN A 1 333 ? -21.266 5.309 3.547 1 91.69 333 GLN A C 1
ATOM 2569 O O . GLN A 1 333 ? -21.359 6.211 4.383 1 91.69 333 GLN A O 1
ATOM 2574 N N . MET A 1 334 ? -21.609 5.469 2.316 1 93.88 334 MET A N 1
ATOM 2575 C CA . MET A 1 334 ? -22.281 6.668 1.804 1 93.88 334 MET A CA 1
ATOM 2576 C C . MET A 1 334 ? -23.594 6.312 1.113 1 93.88 334 MET A C 1
ATOM 2578 O O . MET A 1 334 ? -23.594 5.645 0.078 1 93.88 334 MET A O 1
ATOM 2582 N N . SER A 1 335 ? -24.641 6.758 1.69 1 94.69 335 SER A N 1
ATOM 2583 C CA . SER A 1 335 ? -25.953 6.484 1.099 1 94.69 335 SER A CA 1
ATOM 2584 C C . SER A 1 335 ? -26.188 7.34 -0.143 1 94.69 335 SER A C 1
ATOM 2586 O O . SER A 1 335 ? -25.594 8.414 -0.286 1 94.69 335 SER A O 1
ATOM 2588 N N . THR A 1 336 ? -27.094 6.816 -0.953 1 92.62 336 THR A N 1
ATOM 2589 C CA . THR A 1 336 ? -27.5 7.586 -2.119 1 92.62 336 THR A CA 1
ATOM 2590 C C . THR A 1 336 ? -28.156 8.898 -1.694 1 92.62 336 THR A C 1
ATOM 2592 O O . THR A 1 336 ? -29.031 8.906 -0.817 1 92.62 336 THR A O 1
ATOM 2595 N N . GLY A 1 337 ? -27.656 9.984 -2.131 1 93.62 337 GLY A N 1
ATOM 2596 C CA . GLY A 1 337 ? -28.234 11.289 -1.856 1 93.62 337 GLY A CA 1
ATOM 2597 C C . GLY A 1 337 ? -27.672 11.938 -0.604 1 93.62 337 GLY A C 1
ATOM 2598 O O . GLY A 1 337 ? -28.203 12.945 -0.126 1 93.62 337 GLY A O 1
ATOM 2599 N N . ALA A 1 338 ? -26.625 11.414 -0.072 1 94.69 338 ALA A N 1
ATOM 2600 C CA . ALA A 1 338 ? -26.031 11.977 1.137 1 94.69 338 ALA A CA 1
ATOM 2601 C C . ALA A 1 338 ? -25.641 13.438 0.927 1 94.69 338 ALA A C 1
ATOM 2603 O O . ALA A 1 338 ? -25.781 14.258 1.839 1 94.69 338 ALA A O 1
ATOM 2604 N N . PHE A 1 339 ? -25.266 13.781 -0.299 1 94.62 339 PHE A N 1
ATOM 2605 C CA . PHE A 1 339 ? -24.75 15.109 -0.586 1 94.62 339 PHE A CA 1
ATOM 2606 C C . PHE A 1 339 ? -25.797 15.945 -1.324 1 94.62 339 PHE A C 1
ATOM 2608 O O . PHE A 1 339 ? -25.469 16.969 -1.92 1 94.62 339 PHE A O 1
ATOM 2615 N N . SER A 1 340 ? -27.016 15.508 -1.268 1 92.31 340 SER A N 1
ATOM 2616 C CA . SER A 1 340 ? -28.078 16.281 -1.896 1 92.31 340 SER A CA 1
ATOM 2617 C C . SER A 1 340 ? -28.203 17.656 -1.261 1 92.31 340 SER A C 1
ATOM 2619 O O . SER A 1 340 ? -28.109 17.797 -0.038 1 92.31 340 SER A O 1
ATOM 2621 N N . GLY A 1 341 ? -28.328 18.734 -2.076 1 89.81 341 GLY A N 1
ATOM 2622 C CA . GLY A 1 341 ? -28.5 20.094 -1.584 1 89.81 341 GLY A CA 1
ATOM 2623 C C . GLY A 1 341 ? -27.234 20.922 -1.678 1 89.81 341 GLY A C 1
ATOM 2624 O O . GLY A 1 341 ? -27.281 22.141 -1.573 1 89.81 341 GLY A O 1
ATOM 2625 N N . LEU A 1 342 ? -26.125 20.25 -1.924 1 92.5 342 LEU A N 1
ATOM 2626 C CA . LEU A 1 342 ? -24.859 20.953 -1.991 1 92.5 342 LEU A CA 1
ATOM 2627 C C . LEU A 1 342 ? -24.562 21.406 -3.418 1 92.5 342 LEU A C 1
ATOM 2629 O O . LEU A 1 342 ? -23.531 21.047 -3.986 1 92.5 342 LEU A O 1
ATOM 2633 N N . GLY A 1 343 ? -25.344 22.266 -3.893 1 87.06 343 GLY A N 1
ATOM 2634 C CA . GLY A 1 343 ? -25.266 22.656 -5.289 1 87.06 343 GLY A CA 1
ATOM 2635 C C . GLY A 1 343 ? -24.109 23.594 -5.574 1 87.06 343 GLY A C 1
ATOM 2636 O O . GLY A 1 343 ? -23.672 23.719 -6.719 1 87.06 343 GLY A O 1
ATOM 2637 N N . GLU A 1 344 ? -23.516 24.266 -4.555 1 92 344 GLU A N 1
ATOM 2638 C CA . GLU A 1 344 ? -22.469 25.266 -4.762 1 92 344 GLU A CA 1
ATOM 2639 C C . GLU A 1 344 ? -21.125 24.766 -4.238 1 92 344 GLU A C 1
ATOM 2641 O O . GLU A 1 344 ? -20.141 25.516 -4.238 1 92 344 GLU A O 1
ATOM 2646 N N . LEU A 1 345 ? -21.078 23.484 -3.854 1 95.06 345 LEU A N 1
ATOM 2647 C CA . LEU A 1 345 ? -19.875 22.953 -3.209 1 95.06 345 LEU A CA 1
ATOM 2648 C C . LEU A 1 345 ? -18.688 22.984 -4.164 1 95.06 345 LEU A C 1
ATOM 2650 O O . LEU A 1 345 ? -18.781 22.516 -5.301 1 95.06 345 LEU A O 1
ATOM 2654 N N . VAL A 1 346 ? -17.562 23.5 -3.645 1 96.19 346 VAL A N 1
ATOM 2655 C CA . VAL A 1 346 ? -16.375 23.672 -4.461 1 96.19 346 VAL A CA 1
ATOM 2656 C C . VAL A 1 346 ? -15.297 22.688 -4.012 1 96.19 346 VAL A C 1
ATOM 2658 O O . VAL A 1 346 ? -14.523 22.188 -4.832 1 96.19 346 VAL A O 1
ATOM 2661 N N . SER A 1 347 ? -15.258 22.438 -2.76 1 97.06 347 SER A N 1
ATOM 2662 C CA . SER A 1 347 ? -14.219 21.562 -2.199 1 97.06 347 SER A CA 1
ATOM 2663 C C . SER A 1 347 ? -14.812 20.547 -1.238 1 97.06 347 SER A C 1
ATOM 2665 O O . SER A 1 347 ? -15.562 20.906 -0.328 1 97.06 347 SER A O 1
ATOM 2667 N N . LEU A 1 348 ? -14.484 19.297 -1.466 1 97.12 348 LEU A N 1
ATOM 2668 C CA . LEU A 1 348 ? -14.922 18.203 -0.605 1 97.12 348 LEU A CA 1
ATOM 2669 C C . LEU A 1 348 ? -13.734 17.359 -0.147 1 97.12 348 LEU A C 1
ATOM 2671 O O . LEU A 1 348 ? -13 16.828 -0.973 1 97.12 348 LEU A O 1
ATOM 2675 N N . ASN A 1 349 ? -13.531 17.312 1.153 1 98.5 349 ASN A N 1
ATOM 2676 C CA . ASN A 1 349 ? -12.438 16.531 1.721 1 98.5 349 ASN A CA 1
ATOM 2677 C C . ASN A 1 349 ? -12.953 15.312 2.473 1 98.5 349 ASN A C 1
ATOM 2679 O O . ASN A 1 349 ? -13.547 15.438 3.545 1 98.5 349 ASN A O 1
ATOM 2683 N N . LEU A 1 350 ? -12.75 14.148 1.921 1 98.31 350 LEU A N 1
ATOM 2684 C CA . LEU A 1 350 ? -13.148 12.883 2.523 1 98.31 350 LEU A CA 1
ATOM 2685 C C . LEU A 1 350 ? -11.922 12.039 2.867 1 98.31 350 LEU A C 1
ATOM 2687 O O . LEU A 1 350 ? -12.016 10.812 2.965 1 98.31 350 LEU A O 1
ATOM 2691 N N . SER A 1 351 ? -10.805 12.672 3.064 1 98.31 351 SER A N 1
ATOM 2692 C CA . SER A 1 351 ? -9.555 11.953 3.301 1 98.31 351 SER A CA 1
ATOM 2693 C C . SER A 1 351 ? -9.531 11.336 4.695 1 98.31 351 SER A C 1
ATOM 2695 O O . SER A 1 351 ? -10.219 11.805 5.602 1 98.31 351 SER A O 1
ATOM 2697 N N . GLY A 1 352 ? -8.766 10.297 4.828 1 97.19 352 GLY A N 1
ATOM 2698 C CA . GLY A 1 352 ? -8.523 9.688 6.125 1 97.19 352 GLY A CA 1
ATOM 2699 C C . GLY A 1 352 ? -9.742 8.984 6.691 1 97.19 352 GLY A C 1
ATOM 2700 O O . GLY A 1 352 ? -9.984 9.008 7.898 1 97.19 352 GLY A O 1
ATOM 2701 N N . ASN A 1 353 ? -10.617 8.406 5.801 1 97.62 353 ASN A N 1
ATOM 2702 C CA . ASN A 1 353 ? -11.781 7.645 6.238 1 97.62 353 ASN A CA 1
ATOM 2703 C C . ASN A 1 353 ? -11.617 6.156 5.941 1 97.62 353 ASN A C 1
ATOM 2705 O O . ASN A 1 353 ? -10.5 5.641 5.902 1 97.62 353 ASN A O 1
ATOM 2709 N N . LEU A 1 354 ? -12.75 5.402 5.891 1 95.31 354 LEU A N 1
ATOM 2710 C CA . LEU A 1 354 ? -12.695 3.955 5.719 1 95.31 354 LEU A CA 1
ATOM 2711 C C . LEU A 1 354 ? -13.461 3.523 4.469 1 95.31 354 LEU A C 1
ATOM 2713 O O . LEU A 1 354 ? -14.109 2.475 4.465 1 95.31 354 LEU A O 1
ATOM 2717 N N . LEU A 1 355 ? -13.359 4.379 3.453 1 95.75 355 LEU A N 1
ATOM 2718 C CA . LEU A 1 355 ? -14.031 4.023 2.207 1 95.75 355 LEU A CA 1
ATOM 2719 C C . LEU A 1 355 ? -13.273 2.916 1.479 1 95.75 355 LEU A C 1
ATOM 2721 O O . LEU A 1 355 ? -12.062 3.016 1.273 1 95.75 355 LEU A O 1
ATOM 2725 N N . GLY A 1 356 ? -14.031 1.9 1.061 1 93.44 356 GLY A N 1
ATOM 2726 C CA . GLY A 1 356 ? -13.406 0.776 0.387 1 93.44 356 GLY A CA 1
ATOM 2727 C C . GLY A 1 356 ? -13.602 0.797 -1.117 1 93.44 356 GLY A C 1
ATOM 2728 O O . GLY A 1 356 ? -12.82 0.189 -1.857 1 93.44 356 GLY A O 1
ATOM 2729 N N . GLU A 1 357 ? -14.633 1.425 -1.552 1 93.12 357 GLU A N 1
ATOM 2730 C CA . GLU A 1 357 ? -14.969 1.505 -2.969 1 93.12 357 GLU A CA 1
ATOM 2731 C C . GLU A 1 357 ? -15.766 2.771 -3.273 1 93.12 357 GLU A C 1
ATOM 2733 O O . GLU A 1 357 ? -16.266 3.436 -2.361 1 93.12 357 GLU A O 1
ATOM 2738 N N . LEU A 1 358 ? -15.812 3.115 -4.48 1 94.44 358 LEU A N 1
ATOM 2739 C CA . LEU A 1 358 ? -16.672 4.184 -4.969 1 94.44 358 LEU A CA 1
ATOM 2740 C C . LEU A 1 358 ? -17.688 3.648 -5.973 1 94.44 358 LEU A C 1
ATOM 2742 O O . LEU A 1 358 ? -17.312 3.039 -6.977 1 94.44 358 LEU A O 1
ATOM 2746 N N . MET A 1 359 ? -18.875 3.844 -5.625 1 91.75 359 MET A N 1
ATOM 2747 C CA . MET A 1 359 ? -19.969 3.402 -6.488 1 91.75 359 MET A CA 1
ATOM 2748 C C . MET A 1 359 ? -20.516 4.566 -7.301 1 91.75 359 MET A C 1
ATOM 2750 O O . MET A 1 359 ? -20.25 5.73 -6.996 1 91.75 359 MET A O 1
ATOM 2754 N N . GLY A 1 360 ? -21.266 4.266 -8.297 1 89.12 360 GLY A N 1
ATOM 2755 C CA . GLY A 1 360 ? -21.844 5.285 -9.148 1 89.12 360 GLY A CA 1
ATOM 2756 C C . GLY A 1 360 ? -22.781 6.223 -8.406 1 89.12 360 GLY A C 1
ATOM 2757 O O . GLY A 1 360 ? -22.891 7.402 -8.758 1 89.12 360 GLY A O 1
ATOM 2758 N N . ASN A 1 361 ? -23.359 5.73 -7.344 1 89 361 ASN A N 1
ATOM 2759 C CA . ASN A 1 361 ? -24.328 6.535 -6.609 1 89 361 ASN A CA 1
ATOM 2760 C C . ASN A 1 361 ? -23.719 7.152 -5.355 1 89 361 ASN A C 1
ATOM 2762 O O . ASN A 1 361 ? -24.422 7.781 -4.562 1 89 361 ASN A O 1
ATOM 2766 N N . SER A 1 362 ? -22.406 6.977 -5.18 1 90.12 362 SER A N 1
ATOM 2767 C CA . SER A 1 362 ? -21.734 7.48 -3.982 1 90.12 362 SER A CA 1
ATOM 2768 C C . SER A 1 362 ? -21.875 8.992 -3.869 1 90.12 362 SER A C 1
ATOM 2770 O O . SER A 1 362 ? -22.078 9.523 -2.773 1 90.12 362 SER A O 1
ATOM 2772 N N . PHE A 1 363 ? -21.828 9.68 -5.039 1 91.88 363 PHE A N 1
ATOM 2773 C CA . PHE A 1 363 ? -21.844 11.141 -5.016 1 91.88 363 PHE A CA 1
ATOM 2774 C C . PHE A 1 363 ? -23.078 11.672 -5.734 1 91.88 363 PHE A C 1
ATOM 2776 O O . PHE A 1 363 ? -23.078 12.805 -6.219 1 91.88 363 PHE A O 1
ATOM 2783 N N . GLN A 1 364 ? -24.031 10.75 -5.75 1 87.81 364 GLN A N 1
ATOM 2784 C CA . GLN A 1 364 ? -25.266 11.188 -6.367 1 87.81 364 GLN A CA 1
ATOM 2785 C C . GLN A 1 364 ? -25.875 12.375 -5.609 1 87.81 364 GLN A C 1
ATOM 2787 O O . GLN A 1 364 ? -25.891 12.383 -4.379 1 87.81 364 GLN A O 1
ATOM 2792 N N . GLY A 1 365 ? -26.25 13.406 -6.293 1 82.38 365 GLY A N 1
ATOM 2793 C CA . GLY A 1 365 ? -26.859 14.57 -5.676 1 82.38 365 GLY A CA 1
ATOM 2794 C C . GLY A 1 365 ? -25.922 15.75 -5.555 1 82.38 365 GLY A C 1
ATOM 2795 O O . GLY A 1 365 ? -26.344 16.875 -5.32 1 82.38 365 GLY A O 1
ATOM 2796 N N . LEU A 1 366 ? -24.531 15.445 -5.449 1 84 366 LEU A N 1
ATOM 2797 C CA . LEU A 1 366 ? -23.562 16.531 -5.352 1 84 366 LEU A CA 1
ATOM 2798 C C . LEU A 1 366 ? -23.578 17.391 -6.613 1 84 366 LEU A C 1
ATOM 2800 O O . LEU A 1 366 ? -23.109 16.953 -7.668 1 84 366 LEU A O 1
ATOM 2804 N N . GLY A 1 367 ? -24.734 17.953 -7.035 1 60.81 367 GLY A N 1
ATOM 2805 C CA . GLY A 1 367 ? -24.875 18.812 -8.203 1 60.81 367 GLY A CA 1
ATOM 2806 C C . GLY A 1 367 ? -23.688 18.734 -9.148 1 60.81 367 GLY A C 1
ATOM 2807 O O . GLY A 1 367 ? -22.625 18.234 -8.781 1 60.81 367 GLY A O 1
ATOM 2808 N N . THR A 1 368 ? -23.75 18.484 -10.336 1 60.25 368 THR A N 1
ATOM 2809 C CA . THR A 1 368 ? -22.688 18.578 -11.328 1 60.25 368 THR A CA 1
ATOM 2810 C C . THR A 1 368 ? -21.734 19.719 -10.992 1 60.25 368 THR A C 1
ATOM 2812 O O . THR A 1 368 ? -21.281 19.844 -9.852 1 60.25 368 THR A O 1
ATOM 2815 N N . THR A 1 369 ? -21.719 20.766 -11.422 1 61.75 369 THR A N 1
ATOM 2816 C CA . THR A 1 369 ? -20.938 21.75 -12.188 1 61.75 369 THR A CA 1
ATOM 2817 C C . THR A 1 369 ? -20.047 22.562 -11.266 1 61.75 369 THR A C 1
ATOM 2819 O O . THR A 1 369 ? -19.078 23.188 -11.727 1 61.75 369 THR A O 1
ATOM 2822 N N . SER A 1 370 ? -20.078 22.297 -9.727 1 85.62 370 SER A N 1
ATOM 2823 C CA . SER A 1 370 ? -19.281 23.328 -9.109 1 85.62 370 SER A CA 1
ATOM 2824 C C . SER A 1 370 ? -18.062 22.75 -8.383 1 85.62 370 SER A C 1
ATOM 2826 O O . SER A 1 370 ? -17.141 23.469 -8.031 1 85.62 370 SER A O 1
ATOM 2828 N N . LEU A 1 371 ? -17.984 21.391 -8.258 1 93.56 371 LEU A N 1
ATOM 2829 C CA . LEU A 1 371 ? -16.906 20.812 -7.461 1 93.56 371 LEU A CA 1
ATOM 2830 C C . LEU A 1 371 ? -15.57 20.906 -8.195 1 93.56 371 LEU A C 1
ATOM 2832 O O . LEU A 1 371 ? -15.438 20.391 -9.305 1 93.56 371 LEU A O 1
ATOM 2836 N N . LYS A 1 372 ? -14.617 21.516 -7.527 1 96.5 372 LYS A N 1
ATOM 2837 C CA . LYS A 1 372 ? -13.312 21.734 -8.164 1 96.5 372 LYS A CA 1
ATOM 2838 C C . LYS A 1 372 ? -12.242 20.859 -7.52 1 96.5 372 LYS A C 1
ATOM 2840 O O . LYS A 1 372 ? -11.266 20.5 -8.18 1 96.5 372 LYS A O 1
ATOM 2845 N N . ALA A 1 373 ? -12.414 20.609 -6.266 1 97.5 373 ALA A N 1
ATOM 2846 C CA . ALA A 1 373 ? -11.414 19.812 -5.551 1 97.5 373 ALA A CA 1
ATOM 2847 C C . ALA A 1 373 ? -12.062 18.688 -4.762 1 97.5 373 ALA A C 1
ATOM 2849 O O . ALA A 1 373 ? -13.008 18.906 -4 1 97.5 373 ALA A O 1
ATOM 2850 N N . LEU A 1 374 ? -11.586 17.469 -4.961 1 97.19 374 LEU A N 1
ATOM 2851 C CA . LEU A 1 374 ? -12.047 16.266 -4.25 1 97.19 374 LEU A CA 1
ATOM 2852 C C . LEU A 1 374 ? -10.867 15.508 -3.654 1 97.19 374 LEU A C 1
ATOM 2854 O O . LEU A 1 374 ? -9.977 15.062 -4.387 1 97.19 374 LEU A O 1
ATOM 2858 N N . ASP A 1 375 ? -10.836 15.414 -2.355 1 98.44 375 ASP A N 1
ATOM 2859 C CA . ASP A 1 375 ? -9.758 14.703 -1.675 1 98.44 375 ASP A CA 1
ATOM 2860 C C . ASP A 1 375 ? -10.258 13.398 -1.071 1 98.44 375 ASP A C 1
ATOM 2862 O O . ASP A 1 375 ? -11.055 13.406 -0.131 1 98.44 375 ASP A O 1
ATOM 2866 N N . LEU A 1 376 ? -9.836 12.289 -1.62 1 98.31 376 LEU A N 1
ATOM 2867 C CA . LEU A 1 376 ? -10.211 10.953 -1.166 1 98.31 376 LEU A CA 1
ATOM 2868 C C . LEU A 1 376 ? -8.984 10.195 -0.664 1 98.31 376 LEU A C 1
ATOM 2870 O O . LEU A 1 376 ? -8.992 8.961 -0.62 1 98.31 376 LEU A O 1
ATOM 2874 N N . SER A 1 377 ? -7.949 10.914 -0.304 1 98.31 377 SER A N 1
ATOM 2875 C CA . SER A 1 377 ? -6.684 10.289 0.053 1 98.31 377 SER A CA 1
ATOM 2876 C C . SER A 1 377 ? -6.777 9.57 1.394 1 98.31 377 SER A C 1
ATOM 2878 O O . SER A 1 377 ? -7.652 9.875 2.207 1 98.31 377 SER A O 1
ATOM 2880 N N . SER A 1 378 ? -5.938 8.555 1.58 1 97.12 378 SER A N 1
ATOM 2881 C CA . SER A 1 378 ? -5.746 7.836 2.834 1 97.12 378 SER A CA 1
ATOM 2882 C C . SER A 1 378 ? -7.027 7.141 3.277 1 97.12 378 SER A C 1
ATOM 2884 O O . SER A 1 378 ? -7.398 7.199 4.453 1 97.12 378 SER A O 1
ATOM 2886 N N . ASN A 1 379 ? -7.816 6.688 2.32 1 97.81 379 ASN A N 1
ATOM 2887 C CA . ASN A 1 379 ? -8.836 5.664 2.537 1 97.81 379 ASN A CA 1
ATOM 2888 C C . ASN A 1 379 ? -8.297 4.266 2.244 1 97.81 379 ASN A C 1
ATOM 2890 O O . ASN A 1 379 ? -7.133 3.973 2.529 1 97.81 379 ASN A O 1
ATOM 2894 N N . HIS A 1 380 ? -9.047 3.357 1.84 1 96 380 HIS A N 1
ATOM 2895 C CA . HIS A 1 380 ? -8.617 2.051 1.353 1 96 380 HIS A CA 1
ATOM 2896 C C . HIS A 1 380 ? -9.43 1.62 0.139 1 96 380 HIS A C 1
ATOM 2898 O O . HIS A 1 380 ? -9.906 0.483 0.075 1 96 380 HIS A O 1
ATOM 2904 N N . ILE A 1 381 ? -9.602 2.553 -0.744 1 96.69 381 ILE A N 1
ATOM 2905 C CA . ILE A 1 381 ? -10.406 2.338 -1.942 1 96.69 381 ILE A CA 1
ATOM 2906 C C . ILE A 1 381 ? -9.695 1.349 -2.867 1 96.69 381 ILE A C 1
ATOM 2908 O O . ILE A 1 381 ? -8.57 1.6 -3.311 1 96.69 381 ILE A O 1
ATOM 2912 N N . GLY A 1 382 ? -10.398 0.303 -3.158 1 95 382 GLY A N 1
ATOM 2913 C CA . GLY A 1 382 ? -9.789 -0.734 -3.979 1 95 382 GLY A CA 1
ATOM 2914 C C . GLY A 1 382 ? -10.273 -0.712 -5.418 1 95 382 GLY A C 1
ATOM 2915 O O . GLY A 1 382 ? -9.602 -1.229 -6.309 1 95 382 GLY A O 1
ATOM 2916 N N . ASP A 1 383 ? -11.398 -0.146 -5.57 1 93.38 383 ASP A N 1
ATOM 2917 C CA . ASP A 1 383 ? -11.961 -0.095 -6.914 1 93.38 383 ASP A CA 1
ATOM 2918 C C . ASP A 1 383 ? -12.945 1.065 -7.055 1 93.38 383 ASP A C 1
ATOM 2920 O O . ASP A 1 383 ? -13.531 1.511 -6.066 1 93.38 383 ASP A O 1
ATOM 2924 N N . VAL A 1 384 ? -13.016 1.598 -8.211 1 95.38 384 VAL A N 1
ATOM 2925 C CA . VAL A 1 384 ? -13.969 2.633 -8.602 1 95.38 384 VAL A CA 1
ATOM 2926 C C . VAL A 1 384 ? -14.867 2.113 -9.727 1 95.38 384 VAL A C 1
ATOM 2928 O O . VAL A 1 384 ? -14.375 1.633 -10.75 1 95.38 384 VAL A O 1
ATOM 2931 N N . GLN A 1 385 ? -16.094 2.162 -9.453 1 93.81 385 GLN A N 1
ATOM 2932 C CA . GLN A 1 385 ? -17.047 1.674 -10.453 1 93.81 385 GLN A CA 1
ATOM 2933 C C . GLN A 1 385 ? -16.906 2.441 -11.766 1 93.81 385 GLN A C 1
ATOM 2935 O O . GLN A 1 385 ? -16.609 3.637 -11.766 1 93.81 385 GLN A O 1
ATOM 2940 N N . TYR A 1 386 ? -17.234 1.708 -12.844 1 92 386 TYR A N 1
ATOM 2941 C CA . TYR A 1 386 ? -17.172 2.305 -14.172 1 92 386 TYR A CA 1
ATOM 2942 C C . TYR A 1 386 ? -18.031 3.566 -14.242 1 92 386 TYR A C 1
ATOM 2944 O O . TYR A 1 386 ? -19.203 3.547 -13.883 1 92 386 TYR A O 1
ATOM 2952 N N . GLY A 1 387 ? -17.438 4.691 -14.539 1 92.38 387 GLY A N 1
ATOM 2953 C CA . GLY A 1 387 ? -18.125 5.949 -14.75 1 92.38 387 GLY A CA 1
ATOM 2954 C C . GLY A 1 387 ? -18.594 6.605 -13.461 1 92.38 387 GLY A C 1
ATOM 2955 O O . GLY A 1 387 ? -19.375 7.559 -13.492 1 92.38 387 GLY A O 1
ATOM 2956 N N . ALA A 1 388 ? -18.109 6.184 -12.367 1 91.75 388 ALA A N 1
ATOM 2957 C CA . ALA A 1 388 ? -18.609 6.629 -11.07 1 91.75 388 ALA A CA 1
ATOM 2958 C C . ALA A 1 388 ? -18.328 8.109 -10.852 1 91.75 388 ALA A C 1
ATOM 2960 O O . ALA A 1 388 ? -19.078 8.789 -10.141 1 91.75 388 ALA A O 1
ATOM 2961 N N . LEU A 1 389 ? -17.281 8.695 -11.508 1 92.75 389 LEU A N 1
ATOM 2962 C CA . LEU A 1 389 ? -16.891 10.086 -11.273 1 92.75 389 LEU A CA 1
ATOM 2963 C C . LEU A 1 389 ? -17.109 10.93 -12.523 1 92.75 389 LEU A C 1
ATOM 2965 O O . LEU A 1 389 ? -16.672 12.086 -12.586 1 92.75 389 LEU A O 1
ATOM 2969 N N . ASP A 1 390 ? -17.797 10.391 -13.508 1 91.88 390 ASP A N 1
ATOM 2970 C CA . ASP A 1 390 ? -17.969 11.047 -14.805 1 91.88 390 ASP A CA 1
ATOM 2971 C C . ASP A 1 390 ? -18.75 12.352 -14.664 1 91.88 390 ASP A C 1
ATOM 2973 O O . ASP A 1 390 ? -18.625 13.25 -15.5 1 91.88 390 ASP A O 1
ATOM 2977 N N . THR A 1 391 ? -19.531 12.445 -13.625 1 88.12 391 THR A N 1
ATOM 2978 C CA . THR A 1 391 ? -20.391 13.617 -13.445 1 88.12 391 THR A CA 1
ATOM 2979 C C . THR A 1 391 ? -19.578 14.836 -13.062 1 88.12 391 THR A C 1
ATOM 2981 O O . THR A 1 391 ? -20.031 15.977 -13.203 1 88.12 391 THR A O 1
ATOM 2984 N N . PHE A 1 392 ? -18.359 14.648 -12.609 1 91.62 392 PHE A N 1
ATOM 2985 C CA . PHE A 1 392 ? -17.516 15.75 -12.141 1 91.62 392 PHE A CA 1
ATOM 2986 C C . PHE A 1 392 ? -16.75 16.375 -13.305 1 91.62 392 PHE A C 1
ATOM 2988 O O . PHE A 1 392 ? -15.531 16.281 -13.375 1 91.62 392 PHE A O 1
ATOM 2995 N N . THR A 1 393 ? -17.422 17.156 -14.094 1 90.19 393 THR A N 1
ATOM 2996 C CA . THR A 1 393 ? -16.828 17.734 -15.297 1 90.19 393 THR A CA 1
ATOM 2997 C C . THR A 1 393 ? -15.984 18.953 -14.953 1 90.19 393 THR A C 1
ATOM 2999 O O . THR A 1 393 ? -15.07 19.312 -15.703 1 90.19 393 THR A O 1
ATOM 3002 N N . ALA A 1 394 ? -16.297 19.547 -13.805 1 92.94 394 ALA A N 1
ATOM 3003 C CA . ALA A 1 394 ? -15.586 20.781 -13.445 1 92.94 394 ALA A CA 1
ATOM 3004 C C . ALA A 1 394 ? -14.438 20.484 -12.484 1 92.94 394 ALA A C 1
ATOM 3006 O O . ALA A 1 394 ? -13.719 21.406 -12.07 1 92.94 394 ALA A O 1
ATOM 3007 N N . LEU A 1 395 ? -14.25 19.188 -12.156 1 95.44 395 LEU A N 1
ATOM 3008 C CA . LEU A 1 395 ? -13.219 18.828 -11.18 1 95.44 395 LEU A CA 1
ATOM 3009 C C . LEU A 1 395 ? -11.836 19.203 -11.695 1 95.44 395 LEU A C 1
ATOM 3011 O O . LEU A 1 395 ? -11.484 18.906 -12.836 1 95.44 395 LEU A O 1
ATOM 3015 N N . GLU A 1 396 ? -11.07 19.891 -10.828 1 97.56 396 GLU A N 1
ATOM 3016 C CA . GLU A 1 396 ? -9.734 20.344 -11.203 1 97.56 396 GLU A CA 1
ATOM 3017 C C . GLU A 1 396 ? -8.656 19.562 -10.453 1 97.56 396 GLU A C 1
ATOM 3019 O O . GLU A 1 396 ? -7.555 19.359 -10.977 1 97.56 396 GLU A O 1
ATOM 3024 N N . SER A 1 397 ? -8.953 19.219 -9.266 1 98.25 397 SER A N 1
ATOM 3025 C CA . SER A 1 397 ? -7.988 18.516 -8.438 1 98.25 397 SER A CA 1
ATOM 3026 C C . SER A 1 397 ? -8.594 17.25 -7.836 1 98.25 397 SER A C 1
ATOM 3028 O O . SER A 1 397 ? -9.633 17.312 -7.168 1 98.25 397 SER A O 1
ATOM 3030 N N . LEU A 1 398 ? -7.953 16.094 -8.062 1 98.12 398 LEU A N 1
ATOM 3031 C CA . LEU A 1 398 ? -8.367 14.82 -7.504 1 98.12 398 LEU A CA 1
ATOM 3032 C C . LEU A 1 398 ? -7.219 14.164 -6.742 1 98.12 398 LEU A C 1
ATOM 3034 O O . LEU A 1 398 ? -6.156 13.906 -7.312 1 98.12 398 LEU A O 1
ATOM 3038 N N . ASN A 1 399 ? -7.418 13.977 -5.469 1 98.75 399 ASN A N 1
ATOM 3039 C CA . ASN A 1 399 ? -6.41 13.359 -4.621 1 98.75 399 ASN A CA 1
ATOM 3040 C C . ASN A 1 399 ? -6.816 11.945 -4.211 1 98.75 399 ASN A C 1
ATOM 3042 O O . ASN A 1 399 ? -7.711 11.766 -3.385 1 98.75 399 ASN A O 1
ATOM 3046 N N . LEU A 1 400 ? -6.23 10.922 -4.789 1 98.62 400 LEU A N 1
ATOM 3047 C CA . LEU A 1 400 ? -6.492 9.516 -4.496 1 98.62 400 LEU A CA 1
ATOM 3048 C C . LEU A 1 400 ? -5.254 8.844 -3.92 1 98.62 400 LEU A C 1
ATOM 3050 O O . LEU A 1 400 ? -5.086 7.625 -4.051 1 98.62 400 LEU A O 1
ATOM 3054 N N . ARG A 1 401 ? -4.398 9.656 -3.334 1 98.31 401 ARG A N 1
ATOM 3055 C CA . ARG A 1 401 ? -3.166 9.125 -2.76 1 98.31 401 ARG A CA 1
ATOM 3056 C C . ARG A 1 401 ? -3.465 8.18 -1.599 1 98.31 401 ARG A C 1
ATOM 3058 O O . ARG A 1 401 ? -4.426 8.391 -0.855 1 98.31 401 ARG A O 1
ATOM 3065 N N . ASP A 1 402 ? -2.621 7.156 -1.451 1 97.31 402 ASP A N 1
ATOM 3066 C CA . ASP A 1 402 ? -2.623 6.301 -0.269 1 97.31 402 ASP A CA 1
ATOM 3067 C C . ASP A 1 402 ? -3.941 5.539 -0.145 1 97.31 402 ASP A C 1
ATOM 3069 O O . ASP A 1 402 ? -4.598 5.59 0.896 1 97.31 402 ASP A O 1
ATOM 3073 N N . ASN A 1 403 ? -4.395 4.938 -1.261 1 98.06 403 ASN A N 1
ATOM 3074 C CA . ASN A 1 403 ? -5.504 3.99 -1.323 1 98.06 403 ASN A CA 1
ATOM 3075 C C . ASN A 1 403 ? -5.031 2.6 -1.743 1 98.06 403 ASN A C 1
ATOM 3077 O O . ASN A 1 403 ? -3.934 2.176 -1.377 1 98.06 403 ASN A O 1
ATOM 3081 N N . ALA A 1 404 ? -5.918 1.808 -2.344 1 96.44 404 ALA A N 1
ATOM 3082 C CA . ALA A 1 404 ? -5.547 0.443 -2.711 1 96.44 404 ALA A CA 1
ATOM 3083 C C . ALA A 1 404 ? -5.934 0.139 -4.156 1 96.44 404 ALA A C 1
ATOM 3085 O O . ALA A 1 404 ? -6.266 -1.002 -4.488 1 96.44 404 ALA A O 1
ATOM 3086 N N . LEU A 1 405 ? -5.82 1.109 -5 1 97.06 405 LEU A N 1
ATOM 3087 C CA . LEU A 1 405 ? -6.203 0.923 -6.395 1 97.06 405 LEU A CA 1
ATOM 3088 C C . LEU A 1 405 ? -5.176 0.069 -7.133 1 97.06 405 LEU A C 1
ATOM 3090 O O . LEU A 1 405 ? -3.973 0.316 -7.035 1 97.06 405 LEU A O 1
ATOM 3094 N N . LYS A 1 406 ? -5.707 -0.9 -7.859 1 95.12 406 LYS A N 1
ATOM 3095 C CA . LYS A 1 406 ? -4.82 -1.782 -8.617 1 95.12 406 LYS A CA 1
ATOM 3096 C C . LYS A 1 406 ? -4.688 -1.323 -10.062 1 95.12 406 LYS A C 1
ATOM 3098 O O . LYS A 1 406 ? -3.752 -1.716 -10.758 1 95.12 406 LYS A O 1
ATOM 3103 N N . LYS A 1 407 ? -5.672 -0.563 -10.461 1 95.75 407 LYS A N 1
ATOM 3104 C CA . LYS A 1 407 ? -5.711 -0.037 -11.82 1 95.75 407 LYS A CA 1
ATOM 3105 C C . LYS A 1 407 ? -6.148 1.424 -11.836 1 95.75 407 LYS A C 1
ATOM 3107 O O . LYS A 1 407 ? -6.688 1.924 -10.844 1 95.75 407 LYS A O 1
ATOM 3112 N N . ILE A 1 408 ? -5.82 2.107 -12.922 1 97.75 408 ILE A N 1
ATOM 3113 C CA . ILE A 1 408 ? -6.34 3.453 -13.133 1 97.75 408 ILE A CA 1
ATOM 3114 C C . ILE A 1 408 ? -7.863 3.414 -13.188 1 97.75 408 ILE A C 1
ATOM 3116 O O . ILE A 1 408 ? -8.445 2.555 -13.859 1 97.75 408 ILE A O 1
ATOM 3120 N N . PRO A 1 409 ? -8.523 4.254 -12.422 1 96.88 409 PRO A N 1
ATOM 3121 C CA . PRO A 1 409 ? -9.984 4.242 -12.438 1 96.88 409 PRO A CA 1
ATOM 3122 C C . PRO A 1 409 ? -10.57 4.395 -13.844 1 96.88 409 PRO A C 1
ATOM 3124 O O . PRO A 1 409 ? -10.055 5.184 -14.641 1 96.88 409 PRO A O 1
ATOM 3127 N N . ARG A 1 410 ? -11.625 3.703 -14.211 1 95.38 410 ARG A N 1
ATOM 3128 C CA . ARG A 1 410 ? -12.281 3.754 -15.516 1 95.38 410 ARG A CA 1
ATOM 3129 C C . ARG A 1 410 ? -13.391 4.801 -15.523 1 95.38 410 ARG A C 1
ATOM 3131 O O . ARG A 1 410 ? -14.562 4.469 -15.719 1 95.38 410 ARG A O 1
ATOM 3138 N N . THR A 1 411 ? -12.992 5.957 -15.266 1 94.81 411 THR A N 1
ATOM 3139 C CA . THR A 1 411 ? -13.828 7.148 -15.312 1 94.81 411 THR A CA 1
ATOM 3140 C C . THR A 1 411 ? -13.18 8.234 -16.156 1 94.81 411 THR A C 1
ATOM 3142 O O . THR A 1 411 ? -12 8.148 -16.5 1 94.81 411 THR A O 1
ATOM 3145 N N . LYS A 1 412 ? -14.016 9.18 -16.625 1 95 412 LYS A N 1
ATOM 3146 C CA . LYS A 1 412 ? -13.523 10.266 -17.469 1 95 412 LYS A CA 1
ATOM 3147 C C . LYS A 1 412 ? -13.633 11.609 -16.75 1 95 412 LYS A C 1
ATOM 3149 O O . LYS A 1 412 ? -14.734 12.039 -16.406 1 95 412 LYS A O 1
ATOM 3154 N N . LEU A 1 413 ? -12.5 12.242 -16.562 1 95.75 413 LEU A N 1
ATOM 3155 C CA . LEU A 1 413 ? -12.445 13.539 -15.898 1 95.75 413 LEU A CA 1
ATOM 3156 C C . LEU A 1 413 ? -11.734 14.57 -16.766 1 95.75 413 LEU A C 1
ATOM 3158 O O . LEU A 1 413 ? -10.57 14.891 -16.531 1 95.75 413 LEU A O 1
ATOM 3162 N N . PRO A 1 414 ? -12.453 15.188 -17.625 1 94.44 414 PRO A N 1
ATOM 3163 C CA . PRO A 1 414 ? -11.82 16.062 -18.609 1 94.44 414 PRO A CA 1
ATOM 3164 C C . PRO A 1 414 ? -11.312 17.375 -17.984 1 94.44 414 PRO A C 1
ATOM 3166 O O . PRO A 1 414 ? -10.422 18.016 -18.547 1 94.44 414 PRO A O 1
ATOM 3169 N N . GLY A 1 415 ? -11.805 17.734 -16.859 1 94.88 415 GLY A N 1
ATOM 3170 C CA . GLY A 1 415 ? -11.43 19.016 -16.297 1 94.88 415 GLY A CA 1
ATOM 3171 C C . GLY A 1 415 ? -10.281 18.922 -15.32 1 94.88 415 GLY A C 1
ATOM 3172 O O . GLY A 1 415 ? -9.727 19.938 -14.898 1 94.88 415 GLY A O 1
ATOM 3173 N N . VAL A 1 416 ? -9.781 17.734 -14.992 1 97 416 VAL A N 1
ATOM 3174 C CA . VAL A 1 416 ? -8.805 17.578 -13.922 1 97 416 VAL A CA 1
ATOM 3175 C C . VAL A 1 416 ? -7.418 17.969 -14.43 1 97 416 VAL A C 1
ATOM 3177 O O . VAL A 1 416 ? -6.996 17.531 -15.5 1 97 416 VAL A O 1
ATOM 3180 N N . THR A 1 417 ? -6.754 18.812 -13.656 1 98.31 417 THR A N 1
ATOM 3181 C CA . THR A 1 417 ? -5.402 19.219 -14.008 1 98.31 417 THR A CA 1
ATOM 3182 C C . THR A 1 417 ? -4.383 18.656 -13.031 1 98.31 417 THR A C 1
ATOM 3184 O O . THR A 1 417 ? -3.221 18.453 -13.383 1 98.31 417 THR A O 1
ATOM 3187 N N . LEU A 1 418 ? -4.828 18.469 -11.82 1 98.69 418 LEU A N 1
ATOM 3188 C CA . LEU A 1 418 ? -3.977 17.891 -10.789 1 98.69 418 LEU A CA 1
ATOM 3189 C C . LEU A 1 418 ? -4.508 16.531 -10.352 1 98.69 418 LEU A C 1
ATOM 3191 O O . LEU A 1 418 ? -5.594 16.438 -9.773 1 98.69 418 LEU A O 1
ATOM 3195 N N . VAL A 1 419 ? -3.723 15.477 -10.586 1 98.69 419 VAL A N 1
ATOM 3196 C CA . VAL A 1 419 ? -4.125 14.117 -10.227 1 98.69 419 VAL A CA 1
ATOM 3197 C C . VAL A 1 419 ? -3.045 13.469 -9.367 1 98.69 419 VAL A C 1
ATOM 3199 O O . VAL A 1 419 ? -1.9 13.328 -9.805 1 98.69 419 VAL A O 1
ATOM 3202 N N . LEU A 1 420 ? -3.432 13.117 -8.195 1 98.81 420 LEU A N 1
ATOM 3203 C CA . LEU A 1 420 ? -2.504 12.461 -7.277 1 98.81 420 LEU A CA 1
ATOM 3204 C C . LEU A 1 420 ? -2.91 11.008 -7.039 1 98.81 420 LEU A C 1
ATOM 3206 O O . LEU A 1 420 ? -3.938 10.742 -6.41 1 98.81 420 LEU A O 1
ATOM 3210 N N . LEU A 1 421 ? -2.133 10.031 -7.516 1 98.56 421 LEU A N 1
ATOM 3211 C CA . LEU A 1 421 ? -2.4 8.602 -7.395 1 98.56 421 LEU A CA 1
ATOM 3212 C C . LEU A 1 421 ? -1.268 7.902 -6.656 1 98.56 421 LEU A C 1
ATOM 3214 O O . LEU A 1 421 ? -1.123 6.68 -6.75 1 98.56 421 LEU A O 1
ATOM 3218 N N . LYS A 1 422 ? -0.515 8.695 -5.949 1 98.12 422 LYS A N 1
ATOM 3219 C CA . LYS A 1 422 ? 0.646 8.18 -5.234 1 98.12 422 LYS A CA 1
ATOM 3220 C C . LYS A 1 422 ? 0.229 7.168 -4.168 1 98.12 422 LYS A C 1
ATOM 3222 O O . LYS A 1 422 ? -0.838 7.301 -3.564 1 98.12 422 LYS A O 1
ATOM 3227 N N . GLN A 1 423 ? 1.086 6.102 -3.912 1 96.81 423 GLN A N 1
ATOM 3228 C CA . GLN A 1 423 ? 0.907 5.145 -2.824 1 96.81 423 GLN A CA 1
ATOM 3229 C C . GLN A 1 423 ? -0.362 4.32 -3.02 1 96.81 423 GLN A C 1
ATOM 3231 O O . GLN A 1 423 ? -1.187 4.219 -2.109 1 96.81 423 GLN A O 1
ATOM 3236 N N . ASN A 1 424 ? -0.562 3.762 -4.215 1 98 424 ASN A N 1
ATOM 3237 C CA . ASN A 1 424 ? -1.546 2.74 -4.555 1 98 424 ASN A CA 1
ATOM 3238 C C . ASN A 1 424 ? -0.877 1.447 -5.012 1 98 424 ASN A C 1
ATOM 3240 O O . ASN A 1 424 ? 0.254 1.155 -4.617 1 98 424 ASN A O 1
ATOM 3244 N N . ARG A 1 425 ? -1.67 0.592 -5.68 1 97.5 425 ARG A N 1
ATOM 3245 C CA . ARG A 1 425 ? -1.162 -0.684 -6.172 1 97.5 425 ARG A CA 1
ATOM 3246 C C . ARG A 1 425 ? -1.258 -0.76 -7.691 1 97.5 425 ARG A C 1
ATOM 3248 O O . ARG A 1 425 ? -1.468 -1.838 -8.25 1 97.5 425 ARG A O 1
ATOM 3255 N N . ILE A 1 426 ? -1.115 0.324 -8.305 1 97.88 426 ILE A N 1
ATOM 3256 C CA . ILE A 1 426 ? -1.337 0.399 -9.75 1 97.88 426 ILE A CA 1
ATOM 3257 C C . ILE A 1 426 ? -0.181 -0.274 -10.484 1 97.88 426 ILE A C 1
ATOM 3259 O O . ILE A 1 426 ? 0.986 0.031 -10.227 1 97.88 426 ILE A O 1
ATOM 3263 N N . SER A 1 427 ? -0.538 -1.174 -11.414 1 96.62 427 SER A N 1
ATOM 3264 C CA . SER A 1 427 ? 0.5 -1.977 -12.055 1 96.62 427 SER A CA 1
ATOM 3265 C C . SER A 1 427 ? 0.578 -1.69 -13.547 1 96.62 427 SER A C 1
ATOM 3267 O O . SER A 1 427 ? 1.505 -2.141 -14.227 1 96.62 427 SER A O 1
ATOM 3269 N N . ASP A 1 428 ? -0.398 -0.953 -14.016 1 94.44 428 ASP A N 1
ATOM 3270 C CA . ASP A 1 428 ? -0.383 -0.583 -15.43 1 94.44 428 ASP A CA 1
ATOM 3271 C C . ASP A 1 428 ? -1.033 0.782 -15.648 1 94.44 428 ASP A C 1
ATOM 3273 O O . ASP A 1 428 ? -1.684 1.316 -14.742 1 94.44 428 ASP A O 1
ATOM 3277 N N . THR A 1 429 ? -0.79 1.344 -16.781 1 95 429 THR A N 1
ATOM 3278 C CA . THR A 1 429 ? -1.285 2.688 -17.047 1 95 429 THR A CA 1
ATOM 3279 C C . THR A 1 429 ? -2.383 2.654 -18.109 1 95 429 THR A C 1
ATOM 3281 O O . THR A 1 429 ? -2.639 3.658 -18.781 1 95 429 THR A O 1
ATOM 3284 N N . TYR A 1 430 ? -3.049 1.489 -18.078 1 91.94 430 TYR A N 1
ATOM 3285 C CA . TYR A 1 430 ? -4.16 1.404 -19.031 1 91.94 430 TYR A CA 1
ATOM 3286 C C . TYR A 1 430 ? -5.234 2.434 -18.703 1 91.94 430 TYR A C 1
ATOM 3288 O O . TYR A 1 430 ? -5.457 2.754 -17.531 1 91.94 430 TYR A O 1
ATOM 3296 N N . ASP A 1 431 ? -5.832 3.205 -19.484 1 93.62 431 ASP A N 1
ATOM 3297 C CA . ASP A 1 431 ? -6.977 4.102 -19.406 1 93.62 431 ASP A CA 1
ATOM 3298 C C . ASP A 1 431 ? -6.555 5.488 -18.906 1 93.62 431 ASP A C 1
ATOM 3300 O O . ASP A 1 431 ? -7.398 6.355 -18.688 1 93.62 431 ASP A O 1
ATOM 3304 N N . ILE A 1 432 ? -5.188 5.668 -18.656 1 96.94 432 ILE A N 1
ATOM 3305 C CA . ILE A 1 432 ? -4.711 6.922 -18.078 1 96.94 432 ILE A CA 1
ATOM 3306 C C . ILE A 1 432 ? -5.133 8.094 -18.969 1 96.94 432 ILE A C 1
ATOM 3308 O O . ILE A 1 432 ? -5.496 9.156 -18.469 1 96.94 432 ILE A O 1
ATOM 3312 N N . ILE A 1 433 ? -5.156 7.902 -20.312 1 96.12 433 ILE A N 1
ATOM 3313 C CA . ILE A 1 433 ? -5.465 8.969 -21.25 1 96.12 433 ILE A CA 1
ATOM 3314 C C . ILE A 1 433 ? -6.953 9.305 -21.188 1 96.12 433 ILE A C 1
ATOM 3316 O O . ILE A 1 433 ? -7.328 10.484 -21.203 1 96.12 433 ILE A O 1
ATOM 3320 N N . SER A 1 434 ? -7.762 8.266 -21.047 1 96.19 434 SER A N 1
ATOM 3321 C CA . SER A 1 434 ? -9.195 8.492 -20.922 1 96.19 434 SER A CA 1
ATOM 3322 C C . SER A 1 434 ? -9.547 9.055 -19.547 1 96.19 434 SER A C 1
ATOM 3324 O O . SER A 1 434 ? -10.469 9.867 -19.422 1 96.19 434 SER A O 1
ATOM 3326 N N . PHE A 1 435 ? -8.867 8.695 -18.562 1 96.75 435 PHE A N 1
ATOM 3327 C CA . PHE A 1 435 ? -9.125 9.062 -17.172 1 96.75 435 PHE A CA 1
ATOM 3328 C C . PHE A 1 435 ? -8.883 10.547 -16.953 1 96.75 435 PHE A C 1
ATOM 3330 O O . PHE A 1 435 ? -9.734 11.242 -16.391 1 96.75 435 PHE A O 1
ATOM 3337 N N . CYS A 1 436 ? -7.707 11.055 -17.406 1 97.88 436 CYS A N 1
ATOM 3338 C CA . CYS A 1 436 ? -7.344 12.453 -17.172 1 97.88 436 CYS A CA 1
ATOM 3339 C C . CYS A 1 436 ? -6.688 13.055 -18.406 1 97.88 436 CYS A C 1
ATOM 3341 O O . CYS A 1 436 ? -5.523 13.461 -18.359 1 97.88 436 CYS A O 1
ATOM 3343 N N . PRO A 1 437 ? -7.41 13.312 -19.422 1 97 437 PRO A N 1
ATOM 3344 C CA . PRO A 1 437 ? -6.852 13.719 -20.719 1 97 437 PRO A CA 1
ATOM 3345 C C . PRO A 1 437 ? -6.148 15.078 -20.641 1 97 437 PRO A C 1
ATOM 3347 O O . PRO A 1 437 ? -5.258 15.359 -21.453 1 97 437 PRO A O 1
ATOM 3350 N N . ASN A 1 438 ? -6.469 15.938 -19.656 1 97.38 438 ASN A N 1
ATOM 3351 C CA . ASN A 1 438 ? -5.922 17.297 -19.609 1 97.38 438 ASN A CA 1
ATOM 3352 C C . ASN A 1 438 ? -5.086 17.531 -18.359 1 97.38 438 ASN A C 1
ATOM 3354 O O . ASN A 1 438 ? -4.914 18.672 -17.938 1 97.38 438 ASN A O 1
ATOM 3358 N N . ALA A 1 439 ? -4.566 16.453 -17.797 1 98.12 439 ALA A N 1
ATOM 3359 C CA . ALA A 1 439 ? -3.783 16.562 -16.562 1 98.12 439 ALA A CA 1
ATOM 3360 C C . ALA A 1 439 ? -2.48 17.312 -16.812 1 98.12 439 ALA A C 1
ATOM 3362 O O . ALA A 1 439 ? -1.784 17.062 -17.797 1 98.12 439 ALA A O 1
ATOM 3363 N N . THR A 1 440 ? -2.199 18.25 -15.945 1 98.56 440 THR A N 1
ATOM 3364 C CA . THR A 1 440 ? -0.941 19 -15.984 1 98.56 440 THR A CA 1
ATOM 3365 C C . THR A 1 440 ? 0.066 18.406 -15.008 1 98.56 440 THR A C 1
ATOM 3367 O O . THR A 1 440 ? 1.271 18.406 -15.266 1 98.56 440 THR A O 1
ATOM 3370 N N . ILE A 1 441 ? -0.456 18 -13.922 1 98.81 441 ILE A N 1
ATOM 3371 C CA . ILE A 1 441 ? 0.348 17.359 -12.891 1 98.81 441 ILE A CA 1
ATOM 3372 C C . ILE A 1 441 ? -0.19 15.969 -12.602 1 98.81 441 ILE A C 1
ATOM 3374 O O . ILE A 1 441 ? -1.377 15.797 -12.312 1 98.81 441 ILE A O 1
ATOM 3378 N N . LEU A 1 442 ? 0.654 14.953 -12.664 1 98.69 442 LEU A N 1
ATOM 3379 C CA . LEU A 1 442 ? 0.292 13.562 -12.414 1 98.69 442 LEU A CA 1
ATOM 3380 C C . LEU A 1 442 ? 1.317 12.883 -11.508 1 98.69 442 LEU A C 1
ATOM 3382 O O . LEU A 1 442 ? 2.512 12.867 -11.82 1 98.69 442 LEU A O 1
ATOM 3386 N N . ASP A 1 443 ? 0.863 12.406 -10.406 1 98.75 443 ASP A N 1
ATOM 3387 C CA . ASP A 1 443 ? 1.745 11.727 -9.461 1 98.75 443 ASP A CA 1
ATOM 3388 C C . ASP A 1 443 ? 1.393 10.242 -9.352 1 98.75 443 ASP A C 1
ATOM 3390 O O . ASP A 1 443 ? 0.374 9.883 -8.758 1 98.75 443 ASP A O 1
ATOM 3394 N N . LEU A 1 444 ? 2.184 9.367 -9.906 1 98.56 444 LEU A N 1
ATOM 3395 C CA . LEU A 1 444 ? 2.018 7.918 -9.852 1 98.56 444 LEU A CA 1
ATOM 3396 C C . LEU A 1 444 ? 3.139 7.273 -9.039 1 98.56 444 LEU A C 1
ATOM 3398 O O . LEU A 1 444 ? 3.463 6.102 -9.25 1 98.56 444 LEU A O 1
ATOM 3402 N N . SER A 1 445 ? 3.73 8.07 -8.164 1 98.38 445 SER A N 1
ATOM 3403 C CA . SER A 1 445 ? 4.848 7.551 -7.383 1 98.38 445 SER A CA 1
ATOM 3404 C C . SER A 1 445 ? 4.371 6.512 -6.371 1 98.38 445 SER A C 1
ATOM 3406 O O . SER A 1 445 ? 3.199 6.496 -5.992 1 98.38 445 SER A O 1
ATOM 3408 N N . SER A 1 446 ? 5.246 5.562 -5.984 1 97.38 446 SER A N 1
ATOM 3409 C CA . SER A 1 446 ? 5.004 4.555 -4.957 1 97.38 446 SER A CA 1
ATOM 3410 C C . SER A 1 446 ? 3.824 3.66 -5.328 1 97.38 446 SER A C 1
ATOM 3412 O O . SER A 1 446 ? 2.904 3.477 -4.531 1 97.38 446 SER A O 1
ATOM 3414 N N . ASN A 1 447 ? 3.789 3.193 -6.598 1 98.12 447 ASN A N 1
ATOM 3415 C CA . ASN A 1 447 ? 2.889 2.16 -7.098 1 98.12 447 ASN A CA 1
ATOM 3416 C C . ASN A 1 447 ? 3.648 0.895 -7.484 1 98.12 447 ASN A C 1
ATOM 3418 O O . ASN A 1 447 ? 4.676 0.576 -6.887 1 98.12 447 ASN A O 1
ATOM 3422 N N . ARG A 1 448 ? 3.039 0.093 -8.359 1 97.56 448 ARG A N 1
ATOM 3423 C CA . ARG A 1 448 ? 3.668 -1.185 -8.68 1 97.56 448 ARG A CA 1
ATOM 3424 C C . ARG A 1 448 ? 3.924 -1.306 -10.18 1 97.56 448 ARG A C 1
ATOM 3426 O O . ARG A 1 448 ? 3.725 -2.371 -10.766 1 97.56 448 ARG A O 1
ATOM 3433 N N . LEU A 1 449 ? 4.316 -0.215 -10.773 1 97.44 449 LEU A N 1
ATOM 3434 C CA . LEU A 1 449 ? 4.68 -0.235 -12.188 1 97.44 449 LEU A CA 1
ATOM 3435 C C . LEU A 1 449 ? 6.023 -0.924 -12.398 1 97.44 449 LEU A C 1
ATOM 3437 O O . LEU A 1 449 ? 6.953 -0.73 -11.609 1 97.44 449 LEU A O 1
ATOM 3441 N N . THR A 1 450 ? 6.148 -1.717 -13.492 1 96.06 450 THR A N 1
ATOM 3442 C CA . THR A 1 450 ? 7.387 -2.467 -13.68 1 96.06 450 THR A CA 1
ATOM 3443 C C . THR A 1 450 ? 8.008 -2.145 -15.039 1 96.06 450 THR A C 1
ATOM 3445 O O . THR A 1 450 ? 9.18 -2.43 -15.273 1 96.06 450 THR A O 1
ATOM 3448 N N . ASP A 1 451 ? 7.219 -1.573 -15.906 1 94.56 451 ASP A N 1
ATOM 3449 C CA . ASP A 1 451 ? 7.672 -1.333 -17.266 1 94.56 451 ASP A CA 1
ATOM 3450 C C . ASP A 1 451 ? 7.988 0.144 -17.5 1 94.56 451 ASP A C 1
ATOM 3452 O O . ASP A 1 451 ? 7.098 0.993 -17.422 1 94.56 451 ASP A O 1
ATOM 3456 N N . LEU A 1 452 ? 9.258 0.429 -17.859 1 93.06 452 LEU A N 1
ATOM 3457 C CA . LEU A 1 452 ? 9.672 1.804 -18.109 1 93.06 452 LEU A CA 1
ATOM 3458 C C . LEU A 1 452 ? 8.992 2.365 -19.344 1 93.06 452 LEU A C 1
ATOM 3460 O O . LEU A 1 452 ? 8.82 3.58 -19.469 1 93.06 452 LEU A O 1
ATOM 3464 N N . ARG A 1 453 ? 8.523 1.529 -20.203 1 87.88 453 ARG A N 1
ATOM 3465 C CA . ARG A 1 453 ? 7.891 1.967 -21.438 1 87.88 453 ARG A CA 1
ATOM 3466 C C . ARG A 1 453 ? 6.523 2.584 -21.172 1 87.88 453 ARG A C 1
ATOM 3468 O O . ARG A 1 453 ? 5.953 3.254 -22.031 1 87.88 453 ARG A O 1
ATOM 3475 N N . SER A 1 454 ? 6 2.42 -19.969 1 91.06 454 SER A N 1
ATOM 3476 C CA . SER A 1 454 ? 4.773 3.092 -19.547 1 91.06 454 SER A CA 1
ATOM 3477 C C . SER A 1 454 ? 4.914 4.605 -19.656 1 91.06 454 SER A C 1
ATOM 3479 O O . SER A 1 454 ? 3.92 5.316 -19.812 1 91.06 454 SER A O 1
ATOM 3481 N N . LEU A 1 455 ? 6.148 5.066 -19.5 1 93.38 455 LEU A N 1
ATOM 3482 C CA . LEU A 1 455 ? 6.406 6.5 -19.578 1 93.38 455 LEU A CA 1
ATOM 3483 C C . LEU A 1 455 ? 5.898 7.066 -20.906 1 93.38 455 LEU A C 1
ATOM 3485 O O . LEU A 1 455 ? 5.227 8.102 -20.922 1 93.38 455 LEU A O 1
ATOM 3489 N N . TRP A 1 456 ? 6.172 6.406 -22.031 1 90.75 456 TRP A N 1
ATOM 3490 C CA . TRP A 1 456 ? 5.762 6.891 -23.344 1 90.75 456 TRP A CA 1
ATOM 3491 C C . TRP A 1 456 ? 4.242 6.914 -23.469 1 90.75 456 TRP A C 1
ATOM 3493 O O . TRP A 1 456 ? 3.674 7.816 -24.094 1 90.75 456 TRP A O 1
ATOM 3503 N N . HIS A 1 457 ? 3.602 5.922 -22.906 1 91.25 457 HIS A N 1
ATOM 3504 C CA . HIS A 1 457 ? 2.143 5.906 -22.891 1 91.25 457 HIS A CA 1
ATOM 3505 C C . HIS A 1 457 ? 1.588 7.117 -22.156 1 91.25 457 HIS A C 1
ATOM 3507 O O . HIS A 1 457 ? 0.658 7.77 -22.625 1 91.25 457 HIS A O 1
ATOM 3513 N N . ILE A 1 458 ? 2.139 7.422 -20.984 1 95.44 458 ILE A N 1
ATOM 3514 C CA . ILE A 1 458 ? 1.686 8.531 -20.141 1 95.44 458 ILE A CA 1
ATOM 3515 C C . ILE A 1 458 ? 1.92 9.852 -20.875 1 95.44 458 ILE A C 1
ATOM 3517 O O . ILE A 1 458 ? 1.095 10.766 -20.797 1 95.44 458 ILE A O 1
ATOM 3521 N N . LEU A 1 459 ? 3.014 9.914 -21.656 1 94.12 459 LEU A N 1
ATOM 3522 C CA . LEU A 1 459 ? 3.414 11.148 -22.328 1 94.12 459 LEU A CA 1
ATOM 3523 C C . LEU A 1 459 ? 2.486 11.469 -23.484 1 94.12 459 LEU A C 1
ATOM 3525 O O . LEU A 1 459 ? 2.578 12.547 -24.094 1 94.12 459 LEU A O 1
ATOM 3529 N N . GLU A 1 460 ? 1.536 10.625 -23.766 1 92.56 460 GLU A N 1
ATOM 3530 C CA . GLU A 1 460 ? 0.489 10.938 -24.734 1 92.56 460 GLU A CA 1
ATOM 3531 C C . GLU A 1 460 ? -0.449 12.023 -24.203 1 92.56 460 GLU A C 1
ATOM 3533 O O . GLU A 1 460 ? -1.211 12.617 -24.969 1 92.56 460 GLU A O 1
ATOM 3538 N N . LEU A 1 461 ? -0.367 12.25 -22.922 1 95.5 461 LEU A N 1
ATOM 3539 C CA . LEU A 1 461 ? -1.08 13.375 -22.344 1 95.5 461 LEU A CA 1
ATOM 3540 C C . LEU A 1 461 ? -0.445 14.695 -22.766 1 95.5 461 LEU A C 1
ATOM 3542 O O . LEU A 1 461 ? 0.607 15.078 -22.234 1 95.5 461 LEU A O 1
ATOM 3546 N N . LYS A 1 462 ? -1.065 15.461 -23.5 1 93.94 462 LYS A N 1
ATOM 3547 C CA . LYS A 1 462 ? -0.488 16.625 -24.172 1 93.94 462 LYS A CA 1
ATOM 3548 C C . LYS A 1 462 ? -0.274 17.781 -23.203 1 93.94 462 LYS A C 1
ATOM 3550 O O . LYS A 1 462 ? 0.655 18.562 -23.375 1 93.94 462 LYS A O 1
ATOM 3555 N N . ALA A 1 463 ? -1.09 17.812 -22.234 1 96.81 463 ALA A N 1
ATOM 3556 C CA . ALA A 1 463 ? -1.037 18.969 -21.344 1 96.81 463 ALA A CA 1
ATOM 3557 C C . ALA A 1 463 ? -0.098 18.703 -20.172 1 96.81 463 ALA A C 1
ATOM 3559 O O . ALA A 1 463 ? 0.166 19.609 -19.359 1 96.81 463 ALA A O 1
ATOM 3560 N N . LEU A 1 464 ? 0.509 17.5 -20.094 1 97.44 464 LEU A N 1
ATOM 3561 C CA . LEU A 1 464 ? 1.275 17.078 -18.922 1 97.44 464 LEU A CA 1
ATOM 3562 C C . LEU A 1 464 ? 2.574 17.859 -18.812 1 97.44 464 LEU A C 1
ATOM 3564 O O . LEU A 1 464 ? 3.324 17.984 -19.781 1 97.44 464 LEU A O 1
ATOM 3568 N N . LYS A 1 465 ? 2.834 18.391 -17.625 1 98.5 465 LYS A N 1
ATOM 3569 C CA . LYS A 1 465 ? 4.047 19.172 -17.375 1 98.5 465 LYS A CA 1
ATOM 3570 C C . LYS A 1 465 ? 4.875 18.531 -16.266 1 98.5 465 LYS A C 1
ATOM 3572 O O . LYS A 1 465 ? 6.109 18.562 -16.297 1 98.5 465 LYS A O 1
ATOM 3577 N N . TYR A 1 466 ? 4.215 17.969 -15.273 1 98.56 466 TYR A N 1
ATOM 3578 C CA . TYR A 1 466 ? 4.875 17.375 -14.117 1 98.56 466 TYR A CA 1
ATOM 3579 C C . TYR A 1 466 ? 4.469 15.914 -13.945 1 98.56 466 TYR A C 1
ATOM 3581 O O . TYR A 1 466 ? 3.283 15.602 -13.805 1 98.56 466 TYR A O 1
ATOM 3589 N N . LEU A 1 467 ? 5.461 15 -13.914 1 98.56 467 LEU A N 1
ATOM 3590 C CA . LEU A 1 467 ? 5.191 13.578 -13.766 1 98.56 467 LEU A CA 1
ATOM 3591 C C . LEU A 1 467 ? 6.121 12.953 -12.734 1 98.56 467 LEU A C 1
ATOM 3593 O O . LEU A 1 467 ? 7.34 13.141 -12.789 1 98.56 467 LEU A O 1
ATOM 3597 N N . SER A 1 468 ? 5.539 12.289 -11.797 1 98.69 468 SER A N 1
ATOM 3598 C CA . SER A 1 468 ? 6.332 11.547 -10.82 1 98.69 468 SER A CA 1
ATOM 3599 C C . SER A 1 468 ? 6.078 10.047 -10.922 1 98.69 468 SER A C 1
ATOM 3601 O O . SER A 1 468 ? 4.938 9.594 -10.773 1 98.69 468 SER A O 1
ATOM 3603 N N . LEU A 1 469 ? 7.105 9.297 -11.18 1 98.38 469 LEU A N 1
ATOM 3604 C CA . LEU A 1 469 ? 7.059 7.844 -11.227 1 98.38 469 LEU A CA 1
ATOM 3605 C C . LEU A 1 469 ? 8.039 7.234 -10.234 1 98.38 469 LEU A C 1
ATOM 3607 O O . LEU A 1 469 ? 8.43 6.074 -10.367 1 98.38 469 LEU A O 1
ATOM 3611 N N . GLY A 1 470 ? 8.375 8.07 -9.281 1 98 470 GLY A N 1
ATOM 3612 C CA . GLY A 1 470 ? 9.344 7.613 -8.297 1 98 470 GLY A CA 1
ATOM 3613 C C . GLY A 1 470 ? 8.82 6.484 -7.426 1 98 470 GLY A C 1
ATOM 3614 O O . GLY A 1 470 ? 7.613 6.379 -7.191 1 98 470 GLY A O 1
ATOM 3615 N N . SER A 1 471 ? 9.719 5.562 -6.973 1 96.38 471 SER A N 1
ATOM 3616 C CA . SER A 1 471 ? 9.453 4.508 -5.996 1 96.38 471 SER A CA 1
ATOM 3617 C C . SER A 1 471 ? 8.461 3.486 -6.543 1 96.38 471 SER A C 1
ATOM 3619 O O . SER A 1 471 ? 7.504 3.113 -5.863 1 96.38 471 SER A O 1
ATOM 3621 N N . ASN A 1 472 ? 8.547 3.195 -7.793 1 97.31 472 ASN A N 1
ATOM 3622 C CA . ASN A 1 472 ? 7.934 2.016 -8.398 1 97.31 472 ASN A CA 1
ATOM 3623 C C . ASN A 1 472 ? 8.93 0.867 -8.516 1 97.31 472 ASN A C 1
ATOM 3625 O O . ASN A 1 472 ? 9.875 0.774 -7.738 1 97.31 472 ASN A O 1
ATOM 3629 N N . SER A 1 473 ? 8.688 -0.069 -9.297 1 94.94 473 SER A N 1
ATOM 3630 C CA . SER A 1 473 ? 9.609 -1.168 -9.562 1 94.94 473 SER A CA 1
ATOM 3631 C C . SER A 1 473 ? 9.93 -1.278 -11.055 1 94.94 473 SER A C 1
ATOM 3633 O O . SER A 1 473 ? 9.852 -2.365 -11.625 1 94.94 473 SER A O 1
ATOM 3635 N N . LEU A 1 474 ? 10.266 -0.146 -11.57 1 95.75 474 LEU A N 1
ATOM 3636 C CA . LEU A 1 474 ? 10.578 -0.13 -12.992 1 95.75 474 LEU A CA 1
ATOM 3637 C C . LEU A 1 474 ? 11.875 -0.875 -13.273 1 95.75 474 LEU A C 1
ATOM 3639 O O . LEU A 1 474 ? 12.961 -0.384 -12.945 1 95.75 474 LEU A O 1
ATOM 3643 N N . SER A 1 475 ? 11.766 -2.023 -13.859 1 93.06 475 SER A N 1
ATOM 3644 C CA . SER A 1 475 ? 12.938 -2.877 -14.008 1 93.06 475 SER A CA 1
ATOM 3645 C C . SER A 1 475 ? 12.977 -3.527 -15.391 1 93.06 475 SER A C 1
ATOM 3647 O O . SER A 1 475 ? 13.875 -4.316 -15.688 1 93.06 475 SER A O 1
ATOM 3649 N N . ARG A 1 476 ? 12 -3.23 -16.172 1 92.56 476 ARG A N 1
ATOM 3650 C CA . ARG A 1 476 ? 12 -3.779 -17.531 1 92.56 476 ARG A CA 1
ATOM 3651 C C . ARG A 1 476 ? 11.578 -2.727 -18.547 1 92.56 476 ARG A C 1
ATOM 3653 O O . ARG A 1 476 ? 11.102 -1.651 -18.172 1 92.56 476 ARG A O 1
ATOM 3660 N N . CYS A 1 477 ? 11.914 -3.127 -19.781 1 90.38 477 CYS A N 1
ATOM 3661 C CA . CYS A 1 477 ? 11.539 -2.271 -20.906 1 90.38 477 CYS A CA 1
ATOM 3662 C C . CYS A 1 477 ? 10.984 -3.098 -22.062 1 90.38 477 CYS A C 1
ATOM 3664 O O . CYS A 1 477 ? 11.734 -3.727 -22.797 1 90.38 477 CYS A O 1
ATOM 3666 N N . SER A 1 478 ? 9.656 -3.291 -22.125 1 82.06 478 SER A N 1
ATOM 3667 C CA . SER A 1 478 ? 9.008 -4.117 -23.141 1 82.06 478 SER A CA 1
ATOM 3668 C C . SER A 1 478 ? 9.18 -3.52 -24.531 1 82.06 478 SER A C 1
ATOM 3670 O O . SER A 1 478 ? 9.336 -2.305 -24.672 1 82.06 478 SER A O 1
ATOM 3672 N N . LEU A 1 479 ? 9.547 -4.461 -25.609 1 67.44 479 LEU A N 1
ATOM 3673 C CA . LEU A 1 479 ? 9.797 -4.07 -26.984 1 67.44 479 LEU A CA 1
ATOM 3674 C C . LEU A 1 479 ? 8.523 -3.545 -27.641 1 67.44 479 LEU A C 1
ATOM 3676 O O . LEU A 1 479 ? 8.555 -3.094 -28.797 1 67.44 479 LEU A O 1
ATOM 3680 N N . LYS A 1 480 ? 7.547 -3.883 -27.125 1 56.19 480 LYS A N 1
ATOM 3681 C CA . LYS A 1 480 ? 6.371 -3.928 -28 1 56.19 480 LYS A CA 1
ATOM 3682 C C . LYS A 1 480 ? 6.25 -2.654 -28.828 1 56.19 480 LYS A C 1
ATOM 3684 O O . LYS A 1 480 ? 6.32 -2.699 -30.062 1 56.19 480 LYS A O 1
ATOM 3689 N N . HIS A 1 481 ? 4.91 -1.894 -28.625 1 48.62 481 HIS A N 1
ATOM 3690 C CA . HIS A 1 481 ? 4.211 -1.104 -29.625 1 48.62 481 HIS A CA 1
ATOM 3691 C C . HIS A 1 481 ? 4.996 0.155 -29.984 1 48.62 481 HIS A C 1
ATOM 3693 O O . HIS A 1 481 ? 5.559 0.81 -29.109 1 48.62 481 HIS A O 1
ATOM 3699 N N . THR A 1 482 ? 5.629 0.089 -31.109 1 46.88 482 THR A N 1
ATOM 3700 C CA . THR A 1 482 ? 6.129 1.213 -31.891 1 46.88 482 THR A CA 1
ATOM 3701 C C . THR A 1 482 ? 5.34 2.482 -31.578 1 46.88 482 THR A C 1
ATOM 3703 O O . THR A 1 482 ? 4.305 2.744 -32.188 1 46.88 482 THR A O 1
ATOM 3706 N N . SER A 1 483 ? 4.727 2.637 -30.406 1 49.22 483 SER A N 1
ATOM 3707 C CA . SER A 1 483 ? 4.168 3.982 -30.484 1 49.22 483 SER A CA 1
ATOM 3708 C C . SER A 1 483 ? 5.238 5 -30.875 1 49.22 483 SER A C 1
ATOM 3710 O O . SER A 1 483 ? 6.273 5.094 -30.203 1 49.22 483 SER A O 1
ATOM 3712 N N . ASN A 1 484 ? 5.562 5.047 -32.094 1 51.09 484 ASN A N 1
ATOM 3713 C CA . ASN A 1 484 ? 6.387 6.133 -32.594 1 51.09 484 ASN A CA 1
ATOM 3714 C C . ASN A 1 484 ? 6.062 7.461 -31.922 1 51.09 484 ASN A C 1
ATOM 3716 O O . ASN A 1 484 ? 5.113 8.148 -32.312 1 51.09 484 ASN A O 1
ATOM 3720 N N . MET A 1 485 ? 6.293 7.562 -30.656 1 57.56 485 MET A N 1
ATOM 3721 C CA . MET A 1 485 ? 6.195 8.922 -30.125 1 57.56 485 MET A CA 1
ATOM 3722 C C . MET A 1 485 ? 6.934 9.906 -31.031 1 57.56 485 MET A C 1
ATOM 3724 O O . MET A 1 485 ? 8.156 9.836 -31.156 1 57.56 485 MET A O 1
ATOM 3728 N N . THR A 1 486 ? 6.289 10.242 -32.062 1 60.47 486 THR A N 1
ATOM 3729 C CA . THR A 1 486 ? 6.898 11.156 -33.031 1 60.47 486 THR A CA 1
ATOM 3730 C C . THR A 1 486 ? 6.754 12.602 -32.562 1 60.47 486 THR A C 1
ATOM 3732 O O . THR A 1 486 ? 7.254 13.523 -33.219 1 60.47 486 THR A O 1
ATOM 3735 N N . ARG A 1 487 ? 6.078 12.766 -31.312 1 72.06 487 ARG A N 1
ATOM 3736 C CA . ARG A 1 487 ? 5.848 14.172 -30.984 1 72.06 487 ARG A CA 1
ATOM 3737 C C . ARG A 1 487 ? 6.617 14.57 -29.734 1 72.06 487 ARG A C 1
ATOM 3739 O O . ARG A 1 487 ? 6.84 13.742 -28.844 1 72.06 487 ARG A O 1
ATOM 3746 N N . LYS A 1 488 ? 6.957 15.797 -29.781 1 85.31 488 LYS A N 1
ATOM 3747 C CA . LYS A 1 488 ? 7.66 16.453 -28.672 1 85.31 488 LYS A CA 1
ATOM 3748 C C . LYS A 1 488 ? 6.742 16.625 -27.469 1 85.31 488 LYS A C 1
ATOM 3750 O O . LYS A 1 488 ? 5.605 17.094 -27.609 1 85.31 488 LYS A O 1
ATOM 3755 N N . SER A 1 489 ? 7.215 16.141 -26.328 1 91.12 489 SER A N 1
ATOM 3756 C CA . SER A 1 489 ? 6.449 16.25 -25.094 1 91.12 489 SER A CA 1
ATOM 3757 C C . SER A 1 489 ? 6.656 17.609 -24.438 1 91.12 489 SER A C 1
ATOM 3759 O O . SER A 1 489 ? 7.715 18.234 -24.578 1 91.12 489 SER A O 1
ATOM 3761 N N . GLY A 1 490 ? 5.598 18.094 -23.812 1 94.19 490 GLY A N 1
ATOM 3762 C CA . GLY A 1 490 ? 5.684 19.344 -23.078 1 94.19 490 GLY A CA 1
ATOM 3763 C C . GLY A 1 490 ? 6.113 19.156 -21.625 1 94.19 490 GLY A C 1
ATOM 3764 O O . GLY A 1 490 ? 6.074 20.094 -20.828 1 94.19 490 GLY A O 1
ATOM 3765 N N . LEU A 1 491 ? 6.582 17.984 -21.281 1 96.88 491 LEU A N 1
ATOM 3766 C CA . LEU A 1 491 ? 6.953 17.656 -19.906 1 96.88 491 LEU A CA 1
ATOM 3767 C C . LEU A 1 491 ? 8.102 18.547 -19.438 1 96.88 491 LEU A C 1
ATOM 3769 O O . LEU A 1 491 ? 9.086 18.734 -20.156 1 96.88 491 LEU A O 1
ATOM 3773 N N . VAL A 1 492 ? 7.945 19.047 -18.219 1 98.38 492 VAL A N 1
ATOM 3774 C CA . VAL A 1 492 ? 8.93 19.969 -17.672 1 98.38 492 VAL A CA 1
ATOM 3775 C C . VAL A 1 492 ? 9.719 19.297 -16.562 1 98.38 492 VAL A C 1
ATOM 3777 O O . VAL A 1 492 ? 10.922 19.516 -16.406 1 98.38 492 VAL A O 1
ATOM 3780 N N . GLN A 1 493 ? 9.07 18.5 -15.773 1 98.62 493 GLN A N 1
ATOM 3781 C CA . GLN A 1 493 ? 9.719 17.812 -14.664 1 98.62 493 GLN A CA 1
ATOM 3782 C C . GLN A 1 493 ? 9.359 16.328 -14.656 1 98.62 493 GLN A C 1
ATOM 3784 O O . GLN A 1 493 ? 8.195 15.961 -14.82 1 98.62 493 GLN A O 1
ATOM 3789 N N . LEU A 1 494 ? 10.406 15.484 -14.453 1 98.5 494 LEU A N 1
ATOM 3790 C CA . LEU A 1 494 ? 10.234 14.039 -14.398 1 98.5 494 LEU A CA 1
ATOM 3791 C C . LEU A 1 494 ? 11.008 13.445 -13.234 1 98.5 494 LEU A C 1
ATOM 3793 O O . LEU A 1 494 ? 12.219 13.641 -13.125 1 98.5 494 LEU A O 1
ATOM 3797 N N . ASP A 1 495 ? 10.297 12.789 -12.398 1 98.62 495 ASP A N 1
ATOM 3798 C CA . ASP A 1 495 ? 10.93 12.109 -11.273 1 98.62 495 ASP A CA 1
ATOM 3799 C C . ASP A 1 495 ? 10.898 10.594 -11.461 1 98.62 495 ASP A C 1
ATOM 3801 O O . ASP A 1 495 ? 9.828 9.977 -11.438 1 98.62 495 ASP A O 1
ATOM 3805 N N . LEU A 1 496 ? 12.031 9.977 -11.633 1 98.19 496 LEU A N 1
ATOM 3806 C CA . LEU A 1 496 ? 12.172 8.531 -11.766 1 98.19 496 LEU A CA 1
ATOM 3807 C C . LEU A 1 496 ? 13.031 7.957 -10.641 1 98.19 496 LEU A C 1
ATOM 3809 O O . LEU A 1 496 ? 13.641 6.902 -10.805 1 98.19 496 LEU A O 1
ATOM 3813 N N . SER A 1 497 ? 13.023 8.688 -9.555 1 97.81 497 SER A N 1
ATOM 3814 C CA . SER A 1 497 ? 13.906 8.297 -8.461 1 97.81 497 SER A CA 1
ATOM 3815 C C . SER A 1 497 ? 13.422 7.016 -7.793 1 97.81 497 SER A C 1
ATOM 3817 O O . SER A 1 497 ? 12.234 6.691 -7.844 1 97.81 497 SER A O 1
ATOM 3819 N N . ASN A 1 498 ? 14.312 6.227 -7.246 1 94.94 498 ASN A N 1
ATOM 3820 C CA . ASN A 1 498 ? 14.031 5.062 -6.414 1 94.94 498 ASN A CA 1
ATOM 3821 C C . ASN A 1 498 ? 13.297 3.979 -7.195 1 94.94 498 ASN A C 1
ATOM 3823 O O . ASN A 1 498 ? 12.234 3.518 -6.777 1 94.94 498 ASN A O 1
ATOM 3827 N N . ASN A 1 499 ? 13.797 3.625 -8.344 1 96.62 499 ASN A N 1
ATOM 3828 C CA . ASN A 1 499 ? 13.375 2.484 -9.148 1 96.62 499 ASN A CA 1
ATOM 3829 C C . ASN A 1 499 ? 14.523 1.504 -9.375 1 96.62 499 ASN A C 1
ATOM 3831 O O . ASN A 1 499 ? 15.484 1.48 -8.602 1 96.62 499 ASN A O 1
ATOM 3835 N N . ALA A 1 500 ? 14.352 0.587 -10.266 1 92.75 500 ALA A N 1
ATOM 3836 C CA . ALA A 1 500 ? 15.398 -0.379 -10.594 1 92.75 500 ALA A CA 1
ATOM 3837 C C . ALA A 1 500 ? 15.805 -0.266 -12.062 1 92.75 500 ALA A C 1
ATOM 3839 O O . ALA A 1 500 ? 15.773 -1.253 -12.797 1 92.75 500 ALA A O 1
ATOM 3840 N N . LEU A 1 501 ? 16.344 0.871 -12.414 1 94.69 501 LEU A N 1
ATOM 3841 C CA . LEU A 1 501 ? 16.625 1.148 -13.812 1 94.69 501 LEU A CA 1
ATOM 3842 C C . LEU A 1 501 ? 18 0.612 -14.211 1 94.69 501 LEU A C 1
ATOM 3844 O O . LEU A 1 501 ? 18.312 0.51 -15.398 1 94.69 501 LEU A O 1
ATOM 3848 N N . GLY A 1 502 ? 18.859 0.306 -13.273 1 90.69 502 GLY A N 1
ATOM 3849 C CA . GLY A 1 502 ? 20.234 -0.139 -13.523 1 90.69 502 GLY A CA 1
ATOM 3850 C C . GLY A 1 502 ? 20.312 -1.224 -14.578 1 90.69 502 GLY A C 1
ATOM 3851 O O . GLY A 1 502 ? 20.922 -1.02 -15.641 1 90.69 502 GLY A O 1
ATOM 3852 N N . PRO A 1 503 ? 19.609 -2.236 -14.32 1 85.44 503 PRO A N 1
ATOM 3853 C CA . PRO A 1 503 ? 19.672 -3.344 -15.281 1 85.44 503 PRO A CA 1
ATOM 3854 C C . PRO A 1 503 ? 19.125 -2.969 -16.656 1 85.44 503 PRO A C 1
ATOM 3856 O O . PRO A 1 503 ? 19.656 -3.398 -17.672 1 85.44 503 PRO A O 1
ATOM 3859 N N . VAL A 1 504 ? 18.125 -2.242 -16.672 1 89.5 504 VAL A N 1
ATOM 3860 C CA . VAL A 1 504 ? 17.484 -1.834 -17.922 1 89.5 504 VAL A CA 1
ATOM 3861 C C . VAL A 1 504 ? 18.469 -1.011 -18.75 1 89.5 504 VAL A C 1
ATOM 3863 O O . VAL A 1 504 ? 18.641 -1.268 -19.953 1 89.5 504 VAL A O 1
ATOM 3866 N N . LEU A 1 505 ? 19.172 -0.11 -18.141 1 89 505 LEU A N 1
ATOM 3867 C CA . LEU A 1 505 ? 20.062 0.778 -18.859 1 89 505 LEU A CA 1
ATOM 3868 C C . LEU A 1 505 ? 21.375 0.062 -19.219 1 89 505 LEU A C 1
ATOM 3870 O O . LEU A 1 505 ? 21.969 0.339 -20.266 1 89 505 LEU A O 1
ATOM 3874 N N . LYS A 1 506 ? 21.75 -0.82 -18.422 1 84.25 506 LYS A N 1
ATOM 3875 C CA . LYS A 1 506 ? 22.953 -1.603 -18.703 1 84.25 506 LYS A CA 1
ATOM 3876 C C . LYS A 1 506 ? 22.75 -2.479 -19.938 1 84.25 506 LYS A C 1
ATOM 3878 O O . LYS A 1 506 ? 23.672 -2.652 -20.734 1 84.25 506 LYS A O 1
ATOM 3883 N N . SER A 1 507 ? 21.547 -2.98 -20.141 1 83.38 507 SER A N 1
ATOM 3884 C CA . SER A 1 507 ? 21.266 -3.857 -21.281 1 83.38 507 SER A CA 1
ATOM 3885 C C . SER A 1 507 ? 21.062 -3.057 -22.562 1 83.38 507 SER A C 1
ATOM 3887 O O . SER A 1 507 ? 21.031 -3.623 -23.656 1 83.38 507 SER A O 1
ATOM 3889 N N . GLY A 1 508 ? 21.016 -1.789 -22.438 1 81 508 GLY A N 1
ATOM 3890 C CA . GLY A 1 508 ? 20.812 -0.93 -23.594 1 81 508 GLY A CA 1
ATOM 3891 C C . GLY A 1 508 ? 19.359 -0.839 -24.031 1 81 508 GLY A C 1
ATOM 3892 O O . GLY A 1 508 ? 19.062 -0.246 -25.062 1 81 508 GLY A O 1
ATOM 3893 N N . GLU A 1 509 ? 18.562 -1.573 -23.188 1 81.38 509 GLU A N 1
ATOM 3894 C CA . GLU A 1 509 ? 17.141 -1.464 -23.469 1 81.38 509 GLU A CA 1
ATOM 3895 C C . GLU A 1 509 ? 16.609 -0.069 -23.141 1 81.38 509 GLU A C 1
ATOM 3897 O O . GLU A 1 509 ? 17.109 0.579 -22.219 1 81.38 509 GLU A O 1
ATOM 3902 N N . CYS A 1 510 ? 15.82 0.617 -23.859 1 85.12 510 CYS A N 1
ATOM 3903 C CA . CYS A 1 510 ? 15.172 1.907 -23.625 1 85.12 510 CYS A CA 1
ATOM 3904 C C . CYS A 1 510 ? 16.203 3.031 -23.609 1 85.12 510 CYS A C 1
ATOM 3906 O O . CYS A 1 510 ? 16.094 3.971 -22.812 1 85.12 510 CYS A O 1
ATOM 3908 N N . GLU A 1 511 ? 17.281 2.996 -24.391 1 86.12 511 GLU A N 1
ATOM 3909 C CA . GLU A 1 511 ? 18.297 4.027 -24.469 1 86.12 511 GLU A CA 1
ATOM 3910 C C . GLU A 1 511 ? 17.734 5.348 -24.984 1 86.12 511 GLU A C 1
ATOM 3912 O O . GLU A 1 511 ? 18.297 6.414 -24.734 1 86.12 511 GLU A O 1
ATOM 3917 N N . ASN A 1 512 ? 16.594 5.258 -25.641 1 87.75 512 ASN A N 1
ATOM 3918 C CA . ASN A 1 512 ? 16 6.445 -26.25 1 87.75 512 ASN A CA 1
ATOM 3919 C C . ASN A 1 512 ? 14.781 6.922 -25.453 1 87.75 512 ASN A C 1
ATOM 3921 O O . ASN A 1 512 ? 13.938 7.645 -25.984 1 87.75 512 ASN A O 1
ATOM 3925 N N . ILE A 1 513 ? 14.688 6.551 -24.25 1 90.44 513 ILE A N 1
ATOM 3926 C CA . ILE A 1 513 ? 13.477 6.762 -23.469 1 90.44 513 ILE A CA 1
ATOM 3927 C C . ILE A 1 513 ? 13.227 8.258 -23.297 1 90.44 513 ILE A C 1
ATOM 3929 O O . ILE A 1 513 ? 12.078 8.695 -23.188 1 90.44 513 ILE A O 1
ATOM 3933 N N . PHE A 1 514 ? 14.336 9.102 -23.344 1 92.94 514 PHE A N 1
ATOM 3934 C CA . PHE A 1 514 ? 14.18 10.531 -23.078 1 92.94 514 PHE A CA 1
ATOM 3935 C C . PHE A 1 514 ? 14.273 11.336 -24.359 1 92.94 514 PHE A C 1
ATOM 3937 O O . PHE A 1 514 ? 14.32 12.562 -24.328 1 92.94 514 PHE A O 1
ATOM 3944 N N . MET A 1 515 ? 14.344 10.766 -25.516 1 88.12 515 MET A N 1
ATOM 3945 C CA . MET A 1 515 ? 14.656 11.398 -26.797 1 88.12 515 MET A CA 1
ATOM 3946 C C . MET A 1 515 ? 13.633 12.469 -27.141 1 88.12 515 MET A C 1
ATOM 3948 O O . MET A 1 515 ? 13.953 13.453 -27.812 1 88.12 515 MET A O 1
ATOM 3952 N N . TYR A 1 516 ? 12.43 12.375 -26.672 1 87.5 516 TYR A N 1
ATOM 3953 C CA . TYR A 1 516 ? 11.383 13.305 -27.078 1 87.5 516 TYR A CA 1
ATOM 3954 C C . TYR A 1 516 ? 11.07 14.297 -25.953 1 87.5 516 TYR A C 1
ATOM 3956 O O . TYR A 1 516 ? 10.062 15 -26.016 1 87.5 516 TYR A O 1
ATOM 3964 N N . LEU A 1 517 ? 11.969 14.406 -25 1 94.44 517 LEU A N 1
ATOM 3965 C CA . LEU A 1 517 ? 11.719 15.289 -23.875 1 94.44 517 LEU A CA 1
ATOM 3966 C C . LEU A 1 517 ? 12.586 16.547 -23.953 1 94.44 517 LEU A C 1
ATOM 3968 O O . LEU A 1 517 ? 13.266 16.906 -22.984 1 94.44 517 LEU A O 1
ATOM 3972 N N . GLU A 1 518 ? 12.484 17.281 -25.047 1 93.69 518 GLU A N 1
ATOM 3973 C CA . GLU A 1 518 ? 13.336 18.438 -25.312 1 93.69 518 GLU A CA 1
ATOM 3974 C C . GLU A 1 518 ? 13.023 19.578 -24.344 1 93.69 518 GLU A C 1
ATOM 3976 O O . GLU A 1 518 ? 13.867 20.438 -24.109 1 93.69 518 GLU A O 1
ATOM 3981 N N . ASN A 1 519 ? 11.852 19.578 -23.781 1 95.62 519 ASN A N 1
ATOM 3982 C CA . ASN A 1 519 ? 11.438 20.688 -22.922 1 95.62 519 ASN A CA 1
ATOM 3983 C C . ASN A 1 519 ? 11.703 20.359 -21.453 1 95.62 519 ASN A C 1
ATOM 3985 O O . ASN A 1 519 ? 11.453 21.203 -20.578 1 95.62 519 ASN A O 1
ATOM 3989 N N . LEU A 1 520 ? 12.211 19.188 -21.156 1 97.56 520 LEU A N 1
ATOM 3990 C CA . LEU A 1 520 ? 12.414 18.75 -19.781 1 97.56 520 LEU A CA 1
ATOM 3991 C C . LEU A 1 520 ? 13.469 19.609 -19.078 1 97.56 520 LEU A C 1
ATOM 3993 O O . LEU A 1 520 ? 14.562 19.797 -19.609 1 97.56 520 LEU A O 1
ATOM 3997 N N . LYS A 1 521 ? 13.164 20.109 -17.953 1 98.38 521 LYS A N 1
ATOM 3998 C CA . LYS A 1 521 ? 14.078 20.969 -17.203 1 98.38 521 LYS A CA 1
ATOM 3999 C C . LYS A 1 521 ? 14.625 20.266 -15.977 1 98.38 521 LYS A C 1
ATOM 4001 O O . LYS A 1 521 ? 15.75 20.531 -15.547 1 98.38 521 LYS A O 1
ATOM 4006 N N . TYR A 1 522 ? 13.852 19.406 -15.391 1 98.56 522 TYR A N 1
ATOM 4007 C CA . TYR A 1 522 ? 14.25 18.703 -14.18 1 98.56 522 TYR A CA 1
ATOM 4008 C C . TYR A 1 522 ? 14.125 17.188 -14.367 1 98.56 522 TYR A C 1
ATOM 4010 O O . TYR A 1 522 ? 13.055 16.688 -14.711 1 98.56 522 TYR A O 1
ATOM 4018 N N . LEU A 1 523 ? 15.211 16.453 -14.125 1 98.56 523 LEU A N 1
ATOM 4019 C CA . LEU A 1 523 ? 15.219 15 -14.203 1 98.56 523 LEU A CA 1
ATOM 4020 C C . LEU A 1 523 ? 15.867 14.398 -12.961 1 98.56 523 LEU A C 1
ATOM 4022 O O . LEU A 1 523 ? 17.016 14.703 -12.648 1 98.56 523 LEU A O 1
ATOM 4026 N N . ASN A 1 524 ? 15.109 13.609 -12.266 1 98.69 524 ASN A N 1
ATOM 4027 C CA . ASN A 1 524 ? 15.609 12.945 -11.07 1 98.69 524 ASN A CA 1
ATOM 4028 C C . ASN A 1 524 ? 15.805 11.453 -11.297 1 98.69 524 ASN A C 1
ATOM 4030 O O . ASN A 1 524 ? 14.836 10.711 -11.453 1 98.69 524 ASN A O 1
ATOM 4034 N N . LEU A 1 525 ? 17.031 11 -11.312 1 97.81 525 LEU A N 1
ATOM 4035 C CA . LEU A 1 525 ? 17.375 9.594 -11.492 1 97.81 525 LEU A CA 1
ATOM 4036 C C . LEU A 1 525 ? 18.078 9.039 -10.266 1 97.81 525 LEU A C 1
ATOM 4038 O O . LEU A 1 525 ? 18.812 8.062 -10.359 1 97.81 525 LEU A O 1
ATOM 4042 N N . ALA A 1 526 ? 17.766 9.672 -9.141 1 96.81 526 ALA A N 1
ATOM 4043 C CA . ALA A 1 526 ? 18.422 9.258 -7.91 1 96.81 526 ALA A CA 1
ATOM 4044 C C . ALA A 1 526 ? 17.969 7.867 -7.48 1 96.81 526 ALA A C 1
ATOM 4046 O O . ALA A 1 526 ? 16.828 7.473 -7.723 1 96.81 526 ALA A O 1
ATOM 4047 N N . ARG A 1 527 ? 18.875 6.969 -6.895 1 92.38 527 ARG A N 1
ATOM 4048 C CA . ARG A 1 527 ? 18.578 5.688 -6.258 1 92.38 527 ARG A CA 1
ATOM 4049 C C . ARG A 1 527 ? 18 4.699 -7.254 1 92.38 527 ARG A C 1
ATOM 4051 O O . ARG A 1 527 ? 16.922 4.145 -7.023 1 92.38 527 ARG A O 1
ATOM 4058 N N . ASN A 1 528 ? 18.703 4.457 -8.328 1 94.25 528 ASN A N 1
ATOM 4059 C CA . ASN A 1 528 ? 18.25 3.516 -9.344 1 94.25 528 ASN A CA 1
ATOM 4060 C C . ASN A 1 528 ? 19.25 2.387 -9.547 1 94.25 528 ASN A C 1
ATOM 4062 O O . ASN A 1 528 ? 19.141 1.616 -10.508 1 94.25 528 ASN A O 1
ATOM 4066 N N . GLN A 1 529 ? 20.25 2.42 -8.656 1 87.56 529 GLN A N 1
ATOM 4067 C CA . GLN A 1 529 ? 21.297 1.413 -8.758 1 87.56 529 GLN A CA 1
ATOM 4068 C C . GLN A 1 529 ? 21.984 1.47 -10.125 1 87.56 529 GLN A C 1
ATOM 4070 O O . GLN A 1 529 ? 22.203 0.436 -10.758 1 87.56 529 GLN A O 1
ATOM 4075 N N . LEU A 1 530 ? 22.234 2.674 -10.578 1 91.69 530 LEU A N 1
ATOM 4076 C CA . LEU A 1 530 ? 22.891 2.859 -11.867 1 91.69 530 LEU A CA 1
ATOM 4077 C C . LEU A 1 530 ? 24.375 2.537 -11.766 1 91.69 530 LEU A C 1
ATOM 4079 O O . LEU A 1 530 ? 25.094 3.145 -10.969 1 91.69 530 LEU A O 1
ATOM 4083 N N . SER A 1 531 ? 24.797 1.556 -12.508 1 84.38 531 SER A N 1
ATOM 4084 C CA . SER A 1 531 ? 26.203 1.195 -12.539 1 84.38 531 SER A CA 1
ATOM 4085 C C . SER A 1 531 ? 26.859 1.642 -13.844 1 84.38 531 SER A C 1
ATOM 4087 O O . SER A 1 531 ? 28.031 2.041 -13.852 1 84.38 531 SER A O 1
ATOM 4089 N N . ASN A 1 532 ? 26.094 1.498 -14.891 1 84.25 532 ASN A N 1
ATOM 4090 C CA . ASN A 1 532 ? 26.516 1.943 -16.219 1 84.25 532 ASN A CA 1
ATOM 4091 C C . ASN A 1 532 ? 25.406 2.723 -16.922 1 84.25 532 ASN A C 1
ATOM 4093 O O . ASN A 1 532 ? 24.297 2.213 -17.094 1 84.25 532 ASN A O 1
ATOM 4097 N N . ILE A 1 533 ? 25.766 3.896 -17.234 1 89.38 533 ILE A N 1
ATOM 4098 C CA . ILE A 1 533 ? 24.797 4.746 -17.922 1 89.38 533 ILE A CA 1
ATOM 4099 C C . ILE A 1 533 ? 25.203 4.906 -19.375 1 89.38 533 ILE A C 1
ATOM 4101 O O . ILE A 1 533 ? 26.312 5.359 -19.672 1 89.38 533 ILE A O 1
ATOM 4105 N N . PRO A 1 534 ? 24.312 4.52 -20.219 1 89.94 534 PRO A N 1
ATOM 4106 C CA . PRO A 1 534 ? 24.656 4.723 -21.625 1 89.94 534 PRO A CA 1
ATOM 4107 C C . PRO A 1 534 ? 24.922 6.188 -21.969 1 89.94 534 PRO A C 1
ATOM 4109 O O . PRO A 1 534 ? 24.219 7.074 -21.484 1 89.94 534 PRO A O 1
ATOM 4112 N N . GLU A 1 535 ? 25.859 6.43 -22.844 1 89.94 535 GLU A N 1
ATOM 4113 C CA . GLU A 1 535 ? 26.281 7.789 -23.172 1 89.94 535 GLU A CA 1
ATOM 4114 C C . GLU A 1 535 ? 25.203 8.539 -23.953 1 89.94 535 GLU A C 1
ATOM 4116 O O . GLU A 1 535 ? 25.203 9.766 -23.984 1 89.94 535 GLU A O 1
ATOM 4121 N N . THR A 1 536 ? 24.281 7.797 -24.531 1 89.44 536 THR A N 1
ATOM 4122 C CA . THR A 1 536 ? 23.297 8.43 -25.391 1 89.44 536 THR A CA 1
ATOM 4123 C C . THR A 1 536 ? 21.984 8.688 -24.641 1 89.44 536 THR A C 1
ATOM 4125 O O . THR A 1 536 ? 21.031 9.219 -25.219 1 89.44 536 THR A O 1
ATOM 4128 N N . ILE A 1 537 ? 21.969 8.383 -23.375 1 92.94 537 ILE A N 1
ATOM 4129 C CA . ILE A 1 537 ? 20.719 8.367 -22.641 1 92.94 537 ILE A CA 1
ATOM 4130 C C . ILE A 1 537 ? 20.156 9.789 -22.547 1 92.94 537 ILE A C 1
ATOM 4132 O O . ILE A 1 537 ? 18.938 9.977 -22.531 1 92.94 537 ILE A O 1
ATOM 4136 N N . PHE A 1 538 ? 21 10.789 -22.484 1 95 538 PHE A N 1
ATOM 4137 C CA . PHE A 1 538 ? 20.531 12.156 -22.266 1 95 538 PHE A CA 1
ATOM 4138 C C . PHE A 1 538 ? 20.438 12.914 -23.578 1 95 538 PHE A C 1
ATOM 4140 O O . PHE A 1 538 ? 20.281 14.133 -23.594 1 95 538 PHE A O 1
ATOM 4147 N N . ARG A 1 539 ? 20.5 12.086 -24.625 1 89.5 539 ARG A N 1
ATOM 4148 C CA . ARG A 1 539 ? 20.328 12.711 -25.938 1 89.5 539 ARG A CA 1
ATOM 4149 C C . ARG A 1 539 ? 18.938 13.312 -26.078 1 89.5 539 ARG A C 1
ATOM 4151 O O . ARG A 1 539 ? 17.938 12.688 -25.719 1 89.5 539 ARG A O 1
ATOM 4158 N N . GLY A 1 540 ? 18.766 14.492 -26.406 1 88.94 540 GLY A N 1
ATOM 4159 C CA . GLY A 1 540 ? 17.469 15.141 -26.625 1 88.94 540 GLY A CA 1
ATOM 4160 C C . GLY A 1 540 ? 17.078 16.078 -25.5 1 88.94 540 GLY A C 1
ATOM 4161 O O . GLY A 1 540 ? 16.109 16.828 -25.625 1 88.94 540 GLY A O 1
ATOM 4162 N N . LEU A 1 541 ? 17.828 15.977 -24.406 1 95.25 541 LEU A N 1
ATOM 4163 C CA . LEU A 1 541 ? 17.469 16.797 -23.25 1 95.25 541 LEU A CA 1
ATOM 4164 C C . LEU A 1 541 ? 18.188 18.141 -23.297 1 95.25 541 LEU A C 1
ATOM 4166 O O . LEU A 1 541 ? 18.906 18.484 -22.359 1 95.25 541 LEU A O 1
ATOM 4170 N N . SER A 1 542 ? 17.859 18.906 -24.312 1 93.5 542 SER A N 1
ATOM 4171 C CA . SER A 1 542 ? 18.594 20.141 -24.578 1 93.5 542 SER A CA 1
ATOM 4172 C C . SER A 1 542 ? 18.219 21.234 -23.578 1 93.5 542 SER A C 1
ATOM 4174 O O . SER A 1 542 ? 19 22.172 -23.359 1 93.5 542 SER A O 1
ATOM 4176 N N . SER A 1 543 ? 17.125 21.109 -22.906 1 96.5 543 SER A N 1
ATOM 4177 C CA . SER A 1 543 ? 16.656 22.156 -22.016 1 96.5 543 SER A CA 1
ATOM 4178 C C . SER A 1 543 ? 16.859 21.766 -20.547 1 96.5 543 SER A C 1
ATOM 4180 O O . SER A 1 543 ? 16.422 22.484 -19.641 1 96.5 543 SER A O 1
ATOM 4182 N N . LEU A 1 544 ? 17.531 20.688 -20.25 1 97.75 544 LEU A N 1
ATOM 4183 C CA . LEU A 1 544 ? 17.656 20.188 -18.891 1 97.75 544 LEU A CA 1
ATOM 4184 C C . LEU A 1 544 ? 18.469 21.125 -18.016 1 97.75 544 LEU A C 1
ATOM 4186 O O . LEU A 1 544 ? 19.594 21.5 -18.375 1 97.75 544 LEU A O 1
ATOM 4190 N N . HIS A 1 545 ? 17.906 21.531 -16.875 1 98.12 545 HIS A N 1
ATOM 4191 C CA . HIS A 1 545 ? 18.547 22.469 -15.953 1 98.12 545 HIS A CA 1
ATOM 4192 C C . HIS A 1 545 ? 19.078 21.75 -14.711 1 98.12 545 HIS A C 1
ATOM 4194 O O . HIS A 1 545 ? 20.094 22.156 -14.148 1 98.12 545 HIS A O 1
ATOM 4200 N N . ASN A 1 546 ? 18.359 20.812 -14.312 1 98.5 546 ASN A N 1
ATOM 4201 C CA . ASN A 1 546 ? 18.703 20.094 -13.094 1 98.5 546 ASN A CA 1
ATOM 4202 C C . ASN A 1 546 ? 18.703 18.578 -13.32 1 98.5 546 ASN A C 1
ATOM 4204 O O . ASN A 1 546 ? 17.719 18.016 -13.797 1 98.5 546 ASN A O 1
ATOM 4208 N N . LEU A 1 547 ? 19.812 17.953 -12.969 1 98.5 547 LEU A N 1
ATOM 4209 C CA . LEU A 1 547 ? 19.953 16.516 -13.078 1 98.5 547 LEU A CA 1
ATOM 4210 C C . LEU A 1 547 ? 20.422 15.906 -11.758 1 98.5 547 LEU A C 1
ATOM 4212 O O . LEU A 1 547 ? 21.453 16.312 -11.227 1 98.5 547 LEU A O 1
ATOM 4216 N N . ASP A 1 548 ? 19.641 15.016 -11.242 1 98.5 548 ASP A N 1
ATOM 4217 C CA . ASP A 1 548 ? 20 14.352 -9.992 1 98.5 548 ASP A CA 1
ATOM 4218 C C . ASP A 1 548 ? 20.406 12.898 -10.234 1 98.5 548 ASP A C 1
ATOM 4220 O O . ASP A 1 548 ? 19.562 12.078 -10.609 1 98.5 548 ASP A O 1
ATOM 4224 N N . LEU A 1 549 ? 21.641 12.586 -10.039 1 97.38 549 LEU A N 1
ATOM 4225 C CA . LEU A 1 549 ? 22.172 11.234 -10.18 1 97.38 549 LEU A CA 1
ATOM 4226 C C . LEU A 1 549 ? 22.688 10.719 -8.844 1 97.38 549 LEU A C 1
ATOM 4228 O O . LEU A 1 549 ? 23.5 9.797 -8.805 1 97.38 549 LEU A O 1
ATOM 4232 N N . SER A 1 550 ? 22.156 11.305 -7.766 1 95.06 550 SER A N 1
ATOM 4233 C CA . SER A 1 550 ? 22.688 10.992 -6.445 1 95.06 550 SER A CA 1
ATOM 4234 C C . SER A 1 550 ? 22.312 9.57 -6.02 1 95.06 550 SER A C 1
ATOM 4236 O O . SER A 1 550 ? 21.375 8.984 -6.562 1 95.06 550 SER A O 1
ATOM 4238 N N . GLU A 1 551 ? 23.125 8.938 -5.102 1 89.94 551 GLU A N 1
ATOM 4239 C CA . GLU A 1 551 ? 22.859 7.652 -4.453 1 89.94 551 GLU A CA 1
ATOM 4240 C C . GLU A 1 551 ? 22.75 6.527 -5.477 1 89.94 551 GLU A C 1
ATOM 4242 O O . GLU A 1 551 ? 21.844 5.703 -5.402 1 89.94 551 GLU A O 1
ATOM 4247 N N . ASN A 1 552 ? 23.594 6.617 -6.527 1 91.75 552 ASN A N 1
ATOM 4248 C CA . ASN A 1 552 ? 23.75 5.523 -7.484 1 91.75 552 ASN A CA 1
ATOM 4249 C C . ASN A 1 552 ? 25.094 4.824 -7.328 1 91.75 552 ASN A C 1
ATOM 4251 O O . ASN A 1 552 ? 25.906 5.215 -6.492 1 91.75 552 ASN A O 1
ATOM 4255 N N . VAL A 1 553 ? 25.328 3.766 -8.117 1 84.38 553 VAL A N 1
ATOM 4256 C CA . VAL A 1 553 ? 26.453 2.893 -7.777 1 84.38 553 VAL A CA 1
ATOM 4257 C C . VAL A 1 553 ? 27.5 2.939 -8.891 1 84.38 553 VAL A C 1
ATOM 4259 O O . VAL A 1 553 ? 28.328 2.035 -9.008 1 84.38 553 VAL A O 1
ATOM 4262 N N . PHE A 1 554 ? 27.531 3.971 -9.695 1 85.94 554 PHE A N 1
ATOM 4263 C CA . PHE A 1 554 ? 28.562 4.066 -10.711 1 85.94 554 PHE A CA 1
ATOM 4264 C C . PHE A 1 554 ? 29.891 4.492 -10.094 1 85.94 554 PHE A C 1
ATOM 4266 O O . PHE A 1 554 ? 29.922 5.336 -9.195 1 85.94 554 PHE A O 1
ATOM 4273 N N . LYS A 1 555 ? 30.969 3.961 -10.531 1 81.19 555 LYS A N 1
ATOM 4274 C CA . LYS A 1 555 ? 32.312 4.211 -9.977 1 81.19 555 LYS A CA 1
ATOM 4275 C C . LYS A 1 555 ? 33 5.352 -10.711 1 81.19 555 LYS A C 1
ATOM 4277 O O . LYS A 1 555 ? 33.906 5.984 -10.172 1 81.19 555 LYS A O 1
ATOM 4282 N N . HIS A 1 556 ? 32.656 5.5 -11.906 1 84.44 556 HIS A N 1
ATOM 4283 C CA . HIS A 1 556 ? 33.188 6.578 -12.734 1 84.44 556 HIS A CA 1
ATOM 4284 C C . HIS A 1 556 ? 32.125 7.066 -13.734 1 84.44 556 HIS A C 1
ATOM 4286 O O . HIS A 1 556 ? 31.109 6.41 -13.938 1 84.44 556 HIS A O 1
ATOM 4292 N N . ILE A 1 557 ? 32.344 8.172 -14.32 1 89.44 557 ILE A N 1
ATOM 4293 C CA . ILE A 1 557 ? 31.453 8.75 -15.305 1 89.44 557 ILE A CA 1
ATOM 4294 C C . ILE A 1 557 ? 32.094 8.695 -16.688 1 89.44 557 ILE A C 1
ATOM 4296 O O . ILE A 1 557 ? 33.25 9.078 -16.859 1 89.44 557 ILE A O 1
ATOM 4300 N N . GLN A 1 558 ? 31.266 8.25 -17.594 1 85.81 558 GLN A N 1
ATOM 4301 C CA . GLN A 1 558 ? 31.766 8.18 -18.969 1 85.81 558 GLN A CA 1
ATOM 4302 C C . GLN A 1 558 ? 32 9.57 -19.547 1 85.81 558 GLN A C 1
ATOM 4304 O O . GLN A 1 558 ? 31.25 10.5 -19.266 1 85.81 558 GLN A O 1
ATOM 4309 N N . SER A 1 559 ? 33.031 9.711 -20.375 1 84.62 559 SER A N 1
ATOM 4310 C CA . SER A 1 559 ? 33.5 11 -20.844 1 84.62 559 SER A CA 1
ATOM 4311 C C . SER A 1 559 ? 32.438 11.75 -21.625 1 84.62 559 SER A C 1
ATOM 4313 O O . SER A 1 559 ? 32.344 12.977 -21.531 1 84.62 559 SER A O 1
ATOM 4315 N N . ASN A 1 560 ? 31.578 11.047 -22.344 1 89.69 560 ASN A N 1
ATOM 4316 C CA . ASN A 1 560 ? 30.625 11.727 -23.234 1 89.69 560 ASN A CA 1
ATOM 4317 C C . ASN A 1 560 ? 29.203 11.672 -22.688 1 89.69 560 ASN A C 1
ATOM 4319 O O . ASN A 1 560 ? 28.25 11.969 -23.391 1 89.69 560 ASN A O 1
ATOM 4323 N N . LEU A 1 561 ? 29.094 11.336 -21.422 1 92.56 561 LEU A N 1
ATOM 4324 C CA . LEU A 1 561 ? 27.766 11.148 -20.844 1 92.56 561 LEU A CA 1
ATOM 4325 C C . LEU A 1 561 ? 26.969 12.445 -20.859 1 92.56 561 LEU A C 1
ATOM 4327 O O . LEU A 1 561 ? 25.766 12.438 -21.125 1 92.56 561 LEU A O 1
ATOM 4331 N N . PHE A 1 562 ? 27.672 13.578 -20.625 1 95.44 562 PHE A N 1
ATOM 4332 C CA . PHE A 1 562 ? 26.969 14.844 -20.453 1 95.44 562 PHE A CA 1
ATOM 4333 C C . PHE A 1 562 ? 27.031 15.695 -21.719 1 95.44 562 PHE A C 1
ATOM 4335 O O . PHE A 1 562 ? 26.719 16.875 -21.688 1 95.44 562 PHE A O 1
ATOM 4342 N N . THR A 1 563 ? 27.422 15.016 -22.766 1 92.56 563 THR A N 1
ATOM 4343 C CA . THR A 1 563 ? 27.484 15.742 -24.031 1 92.56 563 THR A CA 1
ATOM 4344 C C . THR A 1 563 ? 26.094 16.219 -24.453 1 92.56 563 THR A C 1
ATOM 4346 O O . THR A 1 563 ? 25.141 15.445 -24.422 1 92.56 563 THR A O 1
ATOM 4349 N N . GLY A 1 564 ? 25.922 17.469 -24.781 1 91.81 564 GLY A N 1
ATOM 4350 C CA . GLY A 1 564 ? 24.656 18 -25.25 1 91.81 564 GLY A CA 1
ATOM 4351 C C . GLY A 1 564 ? 23.859 18.688 -24.156 1 91.81 564 GLY A C 1
ATOM 4352 O O . GLY A 1 564 ? 22.875 19.375 -24.438 1 91.81 564 GLY A O 1
ATOM 4353 N N . LEU A 1 565 ? 24.266 18.5 -22.906 1 96.19 565 LEU A N 1
ATOM 4354 C CA . LEU A 1 565 ? 23.562 19.125 -21.797 1 96.19 565 LEU A CA 1
ATOM 4355 C C . LEU A 1 565 ? 24.078 20.531 -21.516 1 96.19 565 LEU A C 1
ATOM 4357 O O . LEU A 1 565 ? 24.484 20.844 -20.406 1 96.19 565 LEU A O 1
ATOM 4361 N N . THR A 1 566 ? 23.953 21.375 -22.469 1 94.94 566 THR A N 1
ATOM 4362 C CA . THR A 1 566 ? 24.562 22.703 -22.422 1 94.94 566 THR A CA 1
ATOM 4363 C C . THR A 1 566 ? 23.766 23.625 -21.5 1 94.94 566 THR A C 1
ATOM 4365 O O . THR A 1 566 ? 24.281 24.656 -21.047 1 94.94 566 THR A O 1
ATOM 4368 N N . ALA A 1 567 ? 22.562 23.266 -21.219 1 97.19 567 ALA A N 1
ATOM 4369 C CA . ALA A 1 567 ? 21.703 24.125 -20.406 1 97.19 567 ALA A CA 1
ATOM 4370 C C . ALA A 1 567 ? 21.75 23.703 -18.938 1 97.19 567 ALA A C 1
ATOM 4372 O O . ALA A 1 567 ? 21.141 24.359 -18.094 1 97.19 567 ALA A O 1
ATOM 4373 N N . LEU A 1 568 ? 22.5 22.656 -18.531 1 97.69 568 LEU A N 1
ATOM 4374 C CA . LEU A 1 568 ? 22.484 22.094 -17.188 1 97.69 568 LEU A CA 1
ATOM 4375 C C . LEU A 1 568 ? 23.078 23.062 -16.172 1 97.69 568 LEU A C 1
ATOM 4377 O O . LEU A 1 568 ? 24.234 23.5 -16.328 1 97.69 568 LEU A O 1
ATOM 4381 N N . LYS A 1 569 ? 22.375 23.391 -15.172 1 97.81 569 LYS A N 1
ATOM 4382 C CA . LYS A 1 569 ? 22.812 24.359 -14.172 1 97.81 569 LYS A CA 1
ATOM 4383 C C . LYS A 1 569 ? 23.203 23.672 -12.875 1 97.81 569 LYS A C 1
ATOM 4385 O O . LYS A 1 569 ? 24.094 24.125 -12.156 1 97.81 569 LYS A O 1
ATOM 4390 N N . SER A 1 570 ? 22.516 22.625 -12.586 1 98.06 570 SER A N 1
ATOM 4391 C CA . SER A 1 570 ? 22.75 21.922 -11.328 1 98.06 570 SER A CA 1
ATOM 4392 C C . SER A 1 570 ? 22.906 20.422 -11.555 1 98.06 570 SER A C 1
ATOM 4394 O O . SER A 1 570 ? 22.062 19.812 -12.211 1 98.06 570 SER A O 1
ATOM 4396 N N . LEU A 1 571 ? 23.969 19.859 -11.016 1 97.75 571 LEU A N 1
ATOM 4397 C CA . LEU A 1 571 ? 24.25 18.438 -11.102 1 97.75 571 LEU A CA 1
ATOM 4398 C C . LEU A 1 571 ? 24.484 17.844 -9.711 1 97.75 571 LEU A C 1
ATOM 4400 O O . LEU A 1 571 ? 25.344 18.328 -8.969 1 97.75 571 LEU A O 1
ATOM 4404 N N . ASN A 1 572 ? 23.688 16.875 -9.367 1 97.94 572 ASN A N 1
ATOM 4405 C CA . ASN A 1 572 ? 23.859 16.234 -8.07 1 97.94 572 ASN A CA 1
ATOM 4406 C C . ASN A 1 572 ? 24.469 14.836 -8.203 1 97.94 572 ASN A C 1
ATOM 4408 O O . ASN A 1 572 ? 23.828 13.93 -8.742 1 97.94 572 ASN A O 1
ATOM 4412 N N . LEU A 1 573 ? 25.672 14.664 -7.691 1 95.06 573 LEU A N 1
ATOM 4413 C CA . LEU A 1 573 ? 26.359 13.383 -7.691 1 95.06 573 LEU A CA 1
ATOM 4414 C C . LEU A 1 573 ? 26.594 12.891 -6.266 1 95.06 573 LEU A C 1
ATOM 4416 O O . LEU A 1 573 ? 27.438 12.016 -6.043 1 95.06 573 LEU A O 1
ATOM 4420 N N . GLY A 1 574 ? 25.828 13.453 -5.355 1 90.75 574 GLY A N 1
ATOM 4421 C CA . GLY A 1 574 ? 26.062 13.148 -3.951 1 90.75 574 GLY A CA 1
ATOM 4422 C C . GLY A 1 574 ? 25.797 11.695 -3.602 1 90.75 574 GLY A C 1
ATOM 4423 O O . GLY A 1 574 ? 24.922 11.062 -4.195 1 90.75 574 GLY A O 1
ATOM 4424 N N . LYS A 1 575 ? 26.578 11.125 -2.648 1 84.88 575 LYS A N 1
ATOM 4425 C CA . LYS A 1 575 ? 26.406 9.789 -2.074 1 84.88 575 LYS A CA 1
ATOM 4426 C C . LYS A 1 575 ? 26.531 8.711 -3.145 1 84.88 575 LYS A C 1
ATOM 4428 O O . LYS A 1 575 ? 25.922 7.648 -3.035 1 84.88 575 LYS A O 1
ATOM 4433 N N . SER A 1 576 ? 27.156 9.078 -4.238 1 87.44 576 SER A N 1
ATOM 4434 C CA . SER A 1 576 ? 27.422 8.078 -5.27 1 87.44 576 SER A CA 1
ATOM 4435 C C . SER A 1 576 ? 28.672 7.27 -4.957 1 87.44 576 SER A C 1
ATOM 4437 O O . SER A 1 576 ? 29.438 7.625 -4.059 1 87.44 576 SER A O 1
ATOM 4439 N N . ASP A 1 577 ? 28.953 6.227 -5.668 1 82.5 577 ASP A N 1
ATOM 4440 C CA . ASP A 1 577 ? 30.109 5.352 -5.438 1 82.5 577 ASP A CA 1
ATOM 4441 C C . ASP A 1 577 ? 31.297 5.773 -6.293 1 82.5 577 ASP A C 1
ATOM 4443 O O . ASP A 1 577 ? 32.188 4.965 -6.574 1 82.5 577 ASP A O 1
ATOM 4447 N N . LEU A 1 578 ? 31.312 6.965 -6.625 1 85.56 578 LEU A N 1
ATOM 4448 C CA . LEU A 1 578 ? 32.375 7.504 -7.449 1 85.56 578 LEU A CA 1
ATOM 4449 C C . LEU A 1 578 ? 33.75 7.324 -6.766 1 85.56 578 LEU A C 1
ATOM 4451 O O . LEU A 1 578 ? 33.875 7.625 -5.578 1 85.56 578 LEU A O 1
ATOM 4455 N N . VAL A 1 579 ? 34.625 6.766 -7.547 1 81 579 VAL A N 1
ATOM 4456 C CA . VAL A 1 579 ? 35.969 6.574 -6.984 1 81 579 VAL A CA 1
ATOM 4457 C C . VAL A 1 579 ? 36.938 7.559 -7.625 1 81 579 VAL A C 1
ATOM 4459 O O . VAL A 1 579 ? 38.062 7.758 -7.121 1 81 579 VAL A O 1
ATOM 4462 N N . THR A 1 580 ? 36.531 8.07 -8.727 1 83.69 580 THR A N 1
ATOM 4463 C CA . THR A 1 580 ? 37.344 9.055 -9.438 1 83.69 580 THR A CA 1
ATOM 4464 C C . THR A 1 580 ? 36.438 10.023 -10.219 1 83.69 580 THR A C 1
ATOM 4466 O O . THR A 1 580 ? 35.281 9.734 -10.469 1 83.69 580 THR A O 1
ATOM 4469 N N . LEU A 1 581 ? 37 11.203 -10.469 1 87.75 581 LEU A N 1
ATOM 4470 C CA . LEU A 1 581 ? 36.281 12.203 -11.266 1 87.75 581 LEU A CA 1
ATOM 4471 C C . LEU A 1 581 ? 37.281 13.062 -12.047 1 87.75 581 LEU A C 1
ATOM 4473 O O . LEU A 1 581 ? 38.219 13.609 -11.469 1 87.75 581 LEU A O 1
ATOM 4477 N N . SER A 1 582 ? 37.062 13.062 -13.352 1 87.06 582 SER A N 1
ATOM 4478 C CA . SER A 1 582 ? 37.906 13.891 -14.203 1 87.06 582 SER A CA 1
ATOM 4479 C C . SER A 1 582 ? 37.219 15.203 -14.562 1 87.06 582 SER A C 1
ATOM 4481 O O . SER A 1 582 ? 36 15.242 -14.727 1 87.06 582 SER A O 1
ATOM 4483 N N . SER A 1 583 ? 37.969 16.281 -14.711 1 88.25 583 SER A N 1
ATOM 4484 C CA . SER A 1 583 ? 37.438 17.578 -15.117 1 88.25 583 SER A CA 1
ATOM 4485 C C . SER A 1 583 ? 36.906 17.531 -16.547 1 88.25 583 SER A C 1
ATOM 4487 O O . SER A 1 583 ? 36.062 18.328 -16.938 1 88.25 583 SER A O 1
ATOM 4489 N N . SER A 1 584 ? 37.406 16.594 -17.375 1 88.62 584 SER A N 1
ATOM 4490 C CA . SER A 1 584 ? 37 16.484 -18.766 1 88.62 584 SER A CA 1
ATOM 4491 C C . SER A 1 584 ? 35.531 16.109 -18.891 1 88.62 584 SER A C 1
ATOM 4493 O O . SER A 1 584 ? 34.875 16.469 -19.875 1 88.62 584 SER A O 1
ATOM 4495 N N . VAL A 1 585 ? 35.062 15.406 -17.922 1 90.19 585 VAL A N 1
ATOM 4496 C CA . VAL A 1 585 ? 33.656 14.969 -17.922 1 90.19 585 VAL A CA 1
ATOM 4497 C C . VAL A 1 585 ? 32.75 16.172 -17.719 1 90.19 585 VAL A C 1
ATOM 4499 O O . VAL A 1 585 ? 31.594 16.172 -18.188 1 90.19 585 VAL A O 1
ATOM 4502 N N . LEU A 1 586 ? 33.219 17.219 -17.078 1 91.94 586 LEU A N 1
ATOM 4503 C CA . LEU A 1 586 ? 32.406 18.375 -16.719 1 91.94 586 LEU A CA 1
ATOM 4504 C C . LEU A 1 586 ? 32.562 19.5 -17.75 1 91.94 586 LEU A C 1
ATOM 4506 O O . LEU A 1 586 ? 31.797 20.469 -17.719 1 91.94 586 LEU A O 1
ATOM 4510 N N . GLU A 1 587 ? 33.438 19.328 -18.688 1 89.81 587 GLU A N 1
ATOM 4511 C CA . GLU A 1 587 ? 33.75 20.359 -19.672 1 89.81 587 GLU A CA 1
ATOM 4512 C C . GLU A 1 587 ? 32.531 20.703 -20.531 1 89.81 587 GLU A C 1
ATOM 4514 O O . GLU A 1 587 ? 32.312 21.859 -20.844 1 89.81 587 GLU A O 1
ATOM 4519 N N . PRO A 1 588 ? 31.766 19.672 -20.891 1 91.81 588 PRO A N 1
ATOM 4520 C CA . PRO A 1 588 ? 30.609 19.969 -21.75 1 91.81 588 PRO A CA 1
ATOM 4521 C C . PRO A 1 588 ? 29.547 20.797 -21.047 1 91.81 588 PRO A C 1
ATOM 4523 O O . PRO A 1 588 ? 28.641 21.328 -21.703 1 91.81 588 PRO A O 1
ATOM 4526 N N . LEU A 1 589 ? 29.609 20.844 -19.781 1 94.31 589 LEU A N 1
ATOM 4527 C CA . LEU A 1 589 ? 28.578 21.531 -18.984 1 94.31 589 LEU A CA 1
ATOM 4528 C C . LEU A 1 589 ? 28.922 23 -18.828 1 94.31 589 LEU A C 1
ATOM 4530 O O . LEU A 1 589 ? 29.219 23.453 -17.719 1 94.31 589 LEU A O 1
ATOM 4534 N N . VAL A 1 590 ? 28.609 23.812 -19.797 1 93 590 VAL A N 1
ATOM 4535 C CA . VAL A 1 590 ? 29.078 25.188 -19.875 1 93 590 VAL A CA 1
ATOM 4536 C C . VAL A 1 590 ? 28.234 26.078 -18.953 1 93 590 VAL A C 1
ATOM 4538 O O . VAL A 1 590 ? 28.703 27.125 -18.5 1 93 590 VAL A O 1
ATOM 4541 N N . SER A 1 591 ? 27.047 25.688 -18.688 1 96 591 SER A N 1
ATOM 4542 C CA . SER A 1 591 ? 26.141 26.531 -17.906 1 96 591 SER A CA 1
ATOM 4543 C C . SER A 1 591 ? 26.094 26.078 -16.453 1 96 591 SER A C 1
ATOM 4545 O O . SER A 1 591 ? 25.297 26.578 -15.656 1 96 591 SER A O 1
ATOM 4547 N N . LEU A 1 592 ? 26.906 25.125 -16.078 1 95.69 592 LEU A N 1
ATOM 4548 C CA . LEU A 1 592 ? 26.859 24.531 -14.75 1 95.69 592 LEU A CA 1
ATOM 4549 C C . LEU A 1 592 ? 27.109 25.578 -13.672 1 95.69 592 LEU A C 1
ATOM 4551 O O . LEU A 1 592 ? 28.078 26.328 -13.758 1 95.69 592 LEU A O 1
ATOM 4555 N N . GLU A 1 593 ? 26.234 25.641 -12.703 1 96.62 593 GLU A N 1
ATOM 4556 C CA . GLU A 1 593 ? 26.359 26.609 -11.625 1 96.62 593 GLU A CA 1
ATOM 4557 C C . GLU A 1 593 ? 26.656 25.922 -10.289 1 96.62 593 GLU A C 1
ATOM 4559 O O . GLU A 1 593 ? 27.281 26.516 -9.406 1 96.62 593 GLU A O 1
ATOM 4564 N N . SER A 1 594 ? 26.156 24.781 -10.172 1 96.5 594 SER A N 1
ATOM 4565 C CA . SER A 1 594 ? 26.375 24.078 -8.914 1 96.5 594 SER A CA 1
ATOM 4566 C C . SER A 1 594 ? 26.516 22.578 -9.133 1 96.5 594 SER A C 1
ATOM 4568 O O . SER A 1 594 ? 25.844 22 -9.984 1 96.5 594 SER A O 1
ATOM 4570 N N . ILE A 1 595 ? 27.359 21.953 -8.352 1 95.12 595 ILE A N 1
ATOM 4571 C CA . ILE A 1 595 ? 27.562 20.5 -8.352 1 95.12 595 ILE A CA 1
ATOM 4572 C C . ILE A 1 595 ? 27.625 20 -6.91 1 95.12 595 ILE A C 1
ATOM 4574 O O . ILE A 1 595 ? 28.219 20.656 -6.043 1 95.12 595 ILE A O 1
ATOM 4578 N N . ASP A 1 596 ? 26.891 18.953 -6.652 1 95.62 596 ASP A N 1
ATOM 4579 C CA . ASP A 1 596 ? 26.891 18.359 -5.32 1 95.62 596 ASP A CA 1
ATOM 4580 C C . ASP A 1 596 ? 27.75 17.094 -5.281 1 95.62 596 ASP A C 1
ATOM 4582 O O . ASP A 1 596 ? 27.484 16.141 -6.016 1 95.62 596 ASP A O 1
ATOM 4586 N N . LEU A 1 597 ? 28.719 17.078 -4.445 1 91.44 597 LEU A N 1
ATOM 4587 C CA . LEU A 1 597 ? 29.609 15.93 -4.246 1 91.44 597 LEU A CA 1
ATOM 4588 C C . LEU A 1 597 ? 29.641 15.523 -2.777 1 91.44 597 LEU A C 1
ATOM 4590 O O . LEU A 1 597 ? 30.656 15.016 -2.291 1 91.44 597 LEU A O 1
ATOM 4594 N N . SER A 1 598 ? 28.547 15.797 -2.105 1 88.81 598 SER A N 1
ATOM 4595 C CA . SER A 1 598 ? 28.484 15.484 -0.681 1 88.81 598 SER A CA 1
ATOM 4596 C C . SER A 1 598 ? 28.562 13.984 -0.439 1 88.81 598 SER A C 1
ATOM 4598 O O . SER A 1 598 ? 27.938 13.195 -1.155 1 88.81 598 SER A O 1
ATOM 4600 N N . GLU A 1 599 ? 29.438 13.508 0.519 1 79.62 599 GLU A N 1
ATOM 4601 C CA . GLU A 1 599 ? 29.594 12.133 0.985 1 79.62 599 GLU A CA 1
ATOM 4602 C C . GLU A 1 599 ? 30.141 11.242 -0.116 1 79.62 599 GLU A C 1
ATOM 4604 O O . GLU A 1 599 ? 29.812 10.055 -0.19 1 79.62 599 GLU A O 1
ATOM 4609 N N . VAL A 1 600 ? 30.719 11.891 -1.098 1 83.69 600 VAL A N 1
ATOM 4610 C CA . VAL A 1 600 ? 31.469 11.141 -2.092 1 83.69 600 VAL A CA 1
ATOM 4611 C C . VAL A 1 600 ? 32.906 10.945 -1.616 1 83.69 600 VAL A C 1
ATOM 4613 O O . VAL A 1 600 ? 33.562 11.898 -1.15 1 83.69 600 VAL A O 1
ATOM 4616 N N . THR A 1 601 ? 33.406 9.789 -1.647 1 78 601 THR A N 1
ATOM 4617 C CA . THR A 1 601 ? 34.781 9.508 -1.258 1 78 601 THR A CA 1
ATOM 4618 C C . THR A 1 601 ? 35.562 8.969 -2.443 1 78 601 THR A C 1
ATOM 4620 O O . THR A 1 601 ? 35.375 7.832 -2.871 1 78 601 THR A O 1
ATOM 4623 N N . LEU A 1 602 ? 36.531 9.75 -2.822 1 84.75 602 LEU A N 1
ATOM 4624 C CA . LEU A 1 602 ? 37.344 9.383 -3.971 1 84.75 602 LEU A CA 1
ATOM 4625 C C . LEU A 1 602 ? 38.531 8.531 -3.535 1 84.75 602 LEU A C 1
ATOM 4627 O O . LEU A 1 602 ? 38.844 8.461 -2.346 1 84.75 602 LEU A O 1
ATOM 4631 N N . THR A 1 603 ? 39.031 7.859 -4.48 1 81.31 603 THR A N 1
ATOM 4632 C CA . THR A 1 603 ? 40.25 7.113 -4.219 1 81.31 603 THR A CA 1
ATOM 4633 C C . THR A 1 603 ? 41.5 7.98 -4.484 1 81.31 603 THR A C 1
ATOM 4635 O O . THR A 1 603 ? 41.594 8.609 -5.539 1 81.31 603 THR A O 1
ATOM 4638 N N . CYS A 1 604 ? 42.438 7.922 -3.459 1 82.12 604 CYS A N 1
ATOM 4639 C CA . CYS A 1 604 ? 43.625 8.766 -3.58 1 82.12 604 CYS A CA 1
ATOM 4640 C C . CYS A 1 604 ? 44.531 8.281 -4.699 1 82.12 604 CYS A C 1
ATOM 4642 O O . CYS A 1 604 ? 45.125 7.211 -4.594 1 82.12 604 CYS A O 1
ATOM 4644 N N . ASP A 1 605 ? 44.531 9.102 -5.738 1 81.88 605 ASP A N 1
ATOM 4645 C CA . ASP A 1 605 ? 45.375 8.859 -6.895 1 81.88 605 ASP A CA 1
ATOM 4646 C C . ASP A 1 605 ? 45.781 10.164 -7.578 1 81.88 605 ASP A C 1
ATOM 4648 O O . ASP A 1 605 ? 44.969 11.117 -7.609 1 81.88 605 ASP A O 1
ATOM 4652 N N . CYS A 1 606 ? 46.938 10.141 -8.18 1 86.19 606 CYS A N 1
ATOM 4653 C CA . CYS A 1 606 ? 47.469 11.383 -8.742 1 86.19 606 CYS A CA 1
ATOM 4654 C C . CYS A 1 606 ? 46.656 11.805 -9.969 1 86.19 606 CYS A C 1
ATOM 4656 O O . CYS A 1 606 ? 46.75 12.945 -10.422 1 86.19 606 CYS A O 1
ATOM 4658 N N . SER A 1 607 ? 45.812 10.938 -10.445 1 81.62 607 SER A N 1
ATOM 4659 C CA . SER A 1 607 ? 44.938 11.305 -11.547 1 81.62 607 SER A CA 1
ATOM 4660 C C . SER A 1 607 ? 43.906 12.352 -11.117 1 81.62 607 SER A C 1
ATOM 4662 O O . SER A 1 607 ? 43.281 13 -11.953 1 81.62 607 SER A O 1
ATOM 4664 N N . LEU A 1 608 ? 43.844 12.547 -9.82 1 88.69 608 LEU A N 1
ATOM 4665 C CA . LEU A 1 608 ? 42.844 13.484 -9.281 1 88.69 608 LEU A CA 1
ATOM 4666 C C . LEU A 1 608 ? 43.406 14.906 -9.32 1 88.69 608 LEU A C 1
ATOM 4668 O O . LEU A 1 608 ? 42.688 15.859 -8.969 1 88.69 608 LEU A O 1
ATOM 4672 N N . VAL A 1 609 ? 44.625 15.016 -9.781 1 89.38 609 VAL A N 1
ATOM 4673 C CA . VAL A 1 609 ? 45.219 16.328 -9.805 1 89.38 609 VAL A CA 1
ATOM 4674 C C . VAL A 1 609 ? 44.438 17.266 -10.711 1 89.38 609 VAL A C 1
ATOM 4676 O O . VAL A 1 609 ? 44.219 18.438 -10.375 1 89.38 609 VAL A O 1
ATOM 4679 N N . ASP A 1 610 ? 43.969 16.688 -11.836 1 88.94 610 ASP A N 1
ATOM 4680 C CA . ASP A 1 610 ? 43.219 17.5 -12.766 1 88.94 610 ASP A CA 1
ATOM 4681 C C . ASP A 1 610 ? 41.906 17.984 -12.125 1 88.94 610 ASP A C 1
ATOM 4683 O O . ASP A 1 610 ? 41.5 19.125 -12.32 1 88.94 610 ASP A O 1
ATOM 4687 N N . PHE A 1 611 ? 41.25 17.156 -11.453 1 90.62 611 PHE A N 1
ATOM 4688 C CA . PHE A 1 611 ? 40 17.5 -10.758 1 90.62 611 PHE A CA 1
ATOM 4689 C C . PHE A 1 611 ? 40.25 18.516 -9.664 1 90.62 611 PHE A C 1
ATOM 4691 O O . PHE A 1 611 ? 39.5 19.469 -9.492 1 90.62 611 PHE A O 1
ATOM 4698 N N . TRP A 1 612 ? 41.344 18.266 -8.922 1 89.31 612 TRP A N 1
ATOM 4699 C CA . TRP A 1 612 ? 41.719 19.188 -7.855 1 89.31 612 TRP A CA 1
ATOM 4700 C C . TRP A 1 612 ? 41.969 20.594 -8.406 1 89.31 612 TRP A C 1
ATOM 4702 O O . TRP A 1 612 ? 41.531 21.594 -7.812 1 89.31 612 TRP A O 1
ATOM 4712 N N . ASN A 1 613 ? 42.688 20.656 -9.516 1 89.94 613 ASN A N 1
ATOM 4713 C CA . ASN A 1 613 ? 42.906 21.938 -10.164 1 89.94 613 ASN A CA 1
ATOM 4714 C C . ASN A 1 613 ? 41.625 22.594 -10.602 1 89.94 613 ASN A C 1
ATOM 4716 O O . ASN A 1 613 ? 41.438 23.812 -10.469 1 89.94 613 ASN A O 1
ATOM 4720 N N . TRP A 1 614 ? 40.844 21.781 -11.102 1 90.25 614 TRP A N 1
ATOM 4721 C CA . TRP A 1 614 ? 39.531 22.281 -11.523 1 90.25 614 TRP A CA 1
ATOM 4722 C C . TRP A 1 614 ? 38.75 22.828 -10.336 1 90.25 614 TRP A C 1
ATOM 4724 O O . TRP A 1 614 ? 38.125 23.891 -10.438 1 90.25 614 TRP A O 1
ATOM 4734 N N . LEU A 1 615 ? 38.781 22.172 -9.18 1 88.06 615 LEU A N 1
ATOM 4735 C CA . LEU A 1 615 ? 38.094 22.594 -7.957 1 88.06 615 LEU A CA 1
ATOM 4736 C C . LEU A 1 615 ? 38.562 23.969 -7.5 1 88.06 615 LEU A C 1
ATOM 4738 O O . LEU A 1 615 ? 37.781 24.766 -6.992 1 88.06 615 LEU A O 1
ATOM 4742 N N . LYS A 1 616 ? 39.75 24.203 -7.703 1 85.81 616 LYS A N 1
ATOM 4743 C CA . LYS A 1 616 ? 40.375 25.453 -7.254 1 85.81 616 LYS A CA 1
ATOM 4744 C C . LYS A 1 616 ? 40 26.609 -8.188 1 85.81 616 LYS A C 1
ATOM 4746 O O . LYS A 1 616 ? 39.812 27.734 -7.742 1 85.81 616 LYS A O 1
ATOM 4751 N N . ASP A 1 617 ? 39.938 26.25 -9.453 1 87.69 617 ASP A N 1
ATOM 4752 C CA . ASP A 1 617 ? 39.812 27.312 -10.453 1 87.69 617 ASP A CA 1
ATOM 4753 C C . ASP A 1 617 ? 38.344 27.547 -10.828 1 87.69 617 ASP A C 1
ATOM 4755 O O . ASP A 1 617 ? 38 28.594 -11.406 1 87.69 617 ASP A O 1
ATOM 4759 N N . THR A 1 618 ? 37.531 26.688 -10.469 1 86.94 618 THR A N 1
ATOM 4760 C CA . THR A 1 618 ? 36.156 26.766 -10.977 1 86.94 618 THR A CA 1
ATOM 4761 C C . THR A 1 618 ? 35.375 27.828 -10.227 1 86.94 618 THR A C 1
ATOM 4763 O O . THR A 1 618 ? 35.656 28.141 -9.078 1 86.94 618 THR A O 1
ATOM 4766 N N . ASN A 1 619 ? 34.375 28.469 -10.945 1 89.75 619 ASN A N 1
ATOM 4767 C CA . ASN A 1 619 ? 33.438 29.422 -10.344 1 89.75 619 ASN A CA 1
ATOM 4768 C C . ASN A 1 619 ? 32.125 28.734 -9.969 1 89.75 619 ASN A C 1
ATOM 4770 O O . ASN A 1 619 ? 31.188 29.391 -9.492 1 89.75 619 ASN A O 1
ATOM 4774 N N . ILE A 1 620 ? 32.125 27.453 -10.141 1 92.62 620 ILE A N 1
ATOM 4775 C CA . ILE A 1 620 ? 30.953 26.641 -9.836 1 92.62 620 ILE A CA 1
ATOM 4776 C C . ILE A 1 620 ? 30.875 26.375 -8.336 1 92.62 620 ILE A C 1
ATOM 4778 O O . ILE A 1 620 ? 31.906 26.172 -7.68 1 92.62 620 ILE A O 1
ATOM 4782 N N . THR A 1 621 ? 29.656 26.469 -7.801 1 93.31 621 THR A N 1
ATOM 4783 C CA . THR A 1 621 ? 29.469 26.156 -6.391 1 93.31 621 THR A CA 1
ATOM 4784 C C . THR A 1 621 ? 29.531 24.656 -6.156 1 93.31 621 THR A C 1
ATOM 4786 O O . THR A 1 621 ? 28.719 23.906 -6.688 1 93.31 621 THR A O 1
ATOM 4789 N N . VAL A 1 622 ? 30.484 24.219 -5.41 1 91.62 622 VAL A N 1
ATOM 4790 C CA . VAL A 1 622 ? 30.656 22.797 -5.102 1 91.62 622 VAL A CA 1
ATOM 4791 C C . VAL A 1 622 ? 30.203 22.531 -3.668 1 91.62 622 VAL A C 1
ATOM 4793 O O . VAL A 1 622 ? 30.797 23.016 -2.715 1 91.62 622 VAL A O 1
ATOM 4796 N N . ASN A 1 623 ? 29.141 21.797 -3.59 1 91.38 623 ASN A N 1
ATOM 4797 C CA . ASN A 1 623 ? 28.625 21.406 -2.279 1 91.38 623 ASN A CA 1
ATOM 4798 C C . ASN A 1 623 ? 29.297 20.141 -1.761 1 91.38 623 ASN A C 1
ATOM 4800 O O . ASN A 1 623 ? 29.141 19.062 -2.346 1 91.38 623 ASN A O 1
ATOM 4804 N N . LEU A 1 624 ? 30.016 20.188 -0.642 1 84.62 624 LEU A N 1
ATOM 4805 C CA . LEU A 1 624 ? 30.75 19.047 -0.089 1 84.62 624 LEU A CA 1
ATOM 4806 C C . LEU A 1 624 ? 30.141 18.609 1.237 1 84.62 624 LEU A C 1
ATOM 4808 O O . LEU A 1 624 ? 30.688 17.734 1.913 1 84.62 624 LEU A O 1
ATOM 4812 N N . GLY A 1 625 ? 28.906 19.094 1.641 1 76 625 GLY A N 1
ATOM 4813 C CA . GLY A 1 625 ? 28.234 18.719 2.879 1 76 625 GLY A CA 1
ATOM 4814 C C . GLY A 1 625 ? 28.969 19.188 4.117 1 76 625 GLY A C 1
ATOM 4815 O O . GLY A 1 625 ? 29.016 18.5 5.133 1 76 625 GLY A O 1
ATOM 4816 N N . GLY A 1 626 ? 29.703 20.25 4.156 1 66.25 626 GLY A N 1
ATOM 4817 C CA . GLY A 1 626 ? 30.422 20.844 5.281 1 66.25 626 GLY A CA 1
ATOM 4818 C C . GLY A 1 626 ? 31.812 20.266 5.457 1 66.25 626 GLY A C 1
ATOM 4819 O O . GLY A 1 626 ? 32.562 20.703 6.336 1 66.25 626 GLY A O 1
ATOM 4820 N N . GLN A 1 627 ? 32.094 19.188 4.746 1 68.12 627 GLN A N 1
ATOM 4821 C CA . GLN A 1 627 ? 33.406 18.594 4.875 1 68.12 627 GLN A CA 1
ATOM 4822 C C . GLN A 1 627 ? 34.25 18.844 3.625 1 68.12 627 GLN A C 1
ATOM 4824 O O . GLN A 1 627 ? 33.75 19.391 2.639 1 68.12 627 GLN A O 1
ATOM 4829 N N . GLU A 1 628 ? 35.531 18.75 3.779 1 73.12 628 GLU A N 1
ATOM 4830 C CA . GLU A 1 628 ? 36.438 18.844 2.633 1 73.12 628 GLU A CA 1
ATOM 4831 C C . GLU A 1 628 ? 36.406 17.562 1.814 1 73.12 628 GLU A C 1
ATOM 4833 O O . GLU A 1 628 ? 36.125 16.484 2.34 1 73.12 628 GLU A O 1
ATOM 4838 N N . VAL A 1 629 ? 36.531 17.719 0.516 1 78.62 629 VAL A N 1
ATOM 4839 C CA . VAL A 1 629 ? 36.656 16.531 -0.331 1 78.62 629 VAL A CA 1
ATOM 4840 C C . VAL A 1 629 ? 37.812 15.672 0.136 1 78.62 629 VAL A C 1
ATOM 4842 O O . VAL A 1 629 ? 38.906 16.188 0.383 1 78.62 629 VAL A O 1
ATOM 4845 N N . SER A 1 630 ? 37.469 14.484 0.497 1 80.94 630 SER A N 1
ATOM 4846 C CA . SER A 1 630 ? 38.5 13.594 0.999 1 80.94 630 SER A CA 1
ATOM 4847 C C . SER A 1 630 ? 38.688 12.398 0.07 1 80.94 630 SER A C 1
ATOM 4849 O O . SER A 1 630 ? 37.844 12.148 -0.808 1 80.94 630 SER A O 1
ATOM 4851 N N . CYS A 1 631 ? 39.844 11.914 0.058 1 83 631 CYS A N 1
ATOM 4852 C CA . CYS A 1 631 ? 40.125 10.672 -0.65 1 83 631 CYS A CA 1
ATOM 4853 C C . CYS A 1 631 ? 40.625 9.594 0.313 1 83 631 CYS A C 1
ATOM 4855 O O . CYS A 1 631 ? 41.031 9.906 1.429 1 83 631 CYS A O 1
ATOM 4857 N N . ILE A 1 632 ? 40.375 8.398 -0.08 1 77.94 632 ILE A N 1
ATOM 4858 C CA . ILE A 1 632 ? 40.75 7.285 0.799 1 77.94 632 ILE A CA 1
ATOM 4859 C C . ILE A 1 632 ? 41.938 6.52 0.221 1 77.94 632 ILE A C 1
ATOM 4861 O O . ILE A 1 632 ? 42 6.32 -0.993 1 77.94 632 ILE A O 1
ATOM 4865 N N . LYS A 1 633 ? 42.906 6.379 1.154 1 73.81 633 LYS A N 1
ATOM 4866 C CA . LYS A 1 633 ? 44 5.48 0.829 1 73.81 633 LYS A CA 1
ATOM 4867 C C . LYS A 1 633 ? 43.719 4.059 1.296 1 73.81 633 LYS A C 1
ATOM 4869 O O . LYS A 1 633 ? 43.25 3.848 2.424 1 73.81 633 LYS A O 1
ATOM 4874 N N . PRO A 1 634 ? 43.688 3.105 0.358 1 62.62 634 PRO A N 1
ATOM 4875 C CA . PRO A 1 634 ? 43.25 1.746 0.697 1 62.62 634 PRO A CA 1
ATOM 4876 C C . PRO A 1 634 ? 44.125 1.109 1.785 1 62.62 634 PRO A C 1
ATOM 4878 O O . PRO A 1 634 ? 44.125 -0.114 1.944 1 62.62 634 PRO A O 1
ATOM 4881 N N . THR A 1 635 ? 44.938 1.793 2.615 1 59.03 635 THR A N 1
ATOM 4882 C CA . THR A 1 635 ? 45.75 1.142 3.641 1 59.03 635 THR A CA 1
ATOM 4883 C C . THR A 1 635 ? 44.906 0.794 4.859 1 59.03 635 THR A C 1
ATOM 4885 O O . THR A 1 635 ? 43.906 1.454 5.129 1 59.03 635 THR A O 1
ATOM 4888 N N . PRO A 1 636 ? 45.344 -0.404 5.473 1 55.66 636 PRO A N 1
ATOM 4889 C CA . PRO A 1 636 ? 44.594 -0.791 6.672 1 55.66 636 PRO A CA 1
ATOM 4890 C C . PRO A 1 636 ? 44.5 0.336 7.699 1 55.66 636 PRO A C 1
ATOM 4892 O O . PRO A 1 636 ? 45.469 1.062 7.914 1 55.66 636 PRO A O 1
ATOM 4895 N N . GLY A 1 637 ? 43.406 0.665 8.469 1 54.31 637 GLY A N 1
ATOM 4896 C CA . GLY A 1 637 ? 43.125 1.768 9.375 1 54.31 637 GLY A CA 1
ATOM 4897 C C . GLY A 1 637 ? 42.844 3.074 8.648 1 54.31 637 GLY A C 1
ATOM 4898 O O . GLY A 1 637 ? 43.469 4.094 8.938 1 54.31 637 GLY A O 1
ATOM 4899 N N . ILE A 1 638 ? 42.25 3.139 7.625 1 55.38 638 ILE A N 1
ATOM 4900 C CA . ILE A 1 638 ? 42.125 3.982 6.438 1 55.38 638 ILE A CA 1
ATOM 4901 C C . ILE A 1 638 ? 41.562 5.344 6.828 1 55.38 638 ILE A C 1
ATOM 4903 O O . ILE A 1 638 ? 40.344 5.492 6.984 1 55.38 638 ILE A O 1
ATOM 4907 N N . PRO A 1 639 ? 42.438 6.164 7.191 1 62.62 639 PRO A N 1
ATOM 4908 C CA . PRO A 1 639 ? 41.969 7.531 7.438 1 62.62 639 PRO A CA 1
ATOM 4909 C C . PRO A 1 639 ? 41.625 8.281 6.152 1 62.62 639 PRO A C 1
ATOM 4911 O O . PRO A 1 639 ? 42.188 7.977 5.094 1 62.62 639 PRO A O 1
ATOM 4914 N N . GLU A 1 640 ? 40.5 8.875 6.023 1 74.44 640 GLU A N 1
ATOM 4915 C CA . GLU A 1 640 ? 40.188 9.859 4.996 1 74.44 640 GLU A CA 1
ATOM 4916 C C . GLU A 1 640 ? 41.125 11.055 5.059 1 74.44 640 GLU A C 1
ATOM 4918 O O . GLU A 1 640 ? 41.438 11.555 6.141 1 74.44 640 GLU A O 1
ATOM 4923 N N . ILE A 1 641 ? 41.906 11.203 3.93 1 80.38 641 ILE A N 1
ATOM 4924 C CA . ILE A 1 641 ? 42.781 12.344 3.832 1 80.38 641 ILE A CA 1
ATOM 4925 C C . ILE A 1 641 ? 42.156 13.422 2.941 1 80.38 641 ILE A C 1
ATOM 4927 O O . ILE A 1 641 ? 41.594 13.109 1.89 1 80.38 641 ILE A O 1
ATOM 4931 N N . PRO A 1 642 ? 42.188 14.57 3.463 1 83.94 642 PRO A N 1
ATOM 4932 C CA . PRO A 1 642 ? 41.688 15.633 2.576 1 83.94 642 PRO A CA 1
ATOM 4933 C C . PRO A 1 642 ? 42.438 15.664 1.24 1 83.94 642 PRO A C 1
ATOM 4935 O O . PRO A 1 642 ? 43.656 15.438 1.196 1 83.94 642 PRO A O 1
ATOM 4938 N N . LEU A 1 643 ? 41.719 15.852 0.217 1 86.12 643 LEU A N 1
ATOM 4939 C CA . LEU A 1 643 ? 42.281 15.812 -1.133 1 86.12 643 LEU A CA 1
ATOM 4940 C C . LEU A 1 643 ? 43.406 16.828 -1.294 1 86.12 643 LEU A C 1
ATOM 4942 O O . LEU A 1 643 ? 44.406 16.547 -1.941 1 86.12 643 LEU A O 1
ATOM 4946 N N . THR A 1 644 ? 43.188 18 -0.729 1 85.12 644 THR A N 1
ATOM 4947 C CA . THR A 1 644 ? 44.188 19.047 -0.799 1 85.12 644 THR A CA 1
ATOM 4948 C C . THR A 1 644 ? 45.5 18.562 -0.221 1 85.12 644 THR A C 1
ATOM 4950 O O . THR A 1 644 ? 46.562 18.797 -0.808 1 85.12 644 THR A O 1
ATOM 4953 N N . THR A 1 645 ? 45.438 17.922 0.851 1 86.62 645 THR A N 1
ATOM 4954 C CA . THR A 1 645 ? 46.625 17.422 1.521 1 86.62 645 THR A CA 1
ATOM 4955 C C . THR A 1 645 ? 47.281 16.312 0.698 1 86.62 645 THR A C 1
ATOM 4957 O O . THR A 1 645 ? 48.5 16.25 0.607 1 86.62 645 THR A O 1
ATOM 4960 N N . PHE A 1 646 ? 46.562 15.594 0.097 1 88.38 646 PHE A N 1
ATOM 4961 C CA . PHE A 1 646 ? 47.094 14.484 -0.693 1 88.38 646 PHE A CA 1
ATOM 4962 C C . PHE A 1 646 ? 47.812 15 -1.934 1 88.38 646 PHE A C 1
ATOM 4964 O O . PHE A 1 646 ? 48.938 14.57 -2.23 1 88.38 646 PHE A O 1
ATOM 4971 N N . VAL A 1 647 ? 47.219 15.812 -2.633 1 88.62 647 VAL A N 1
ATOM 4972 C CA . VAL A 1 647 ? 47.781 16.312 -3.883 1 88.62 647 VAL A CA 1
ATOM 4973 C C . VAL A 1 647 ? 49.062 17.078 -3.6 1 88.62 647 VAL A C 1
ATOM 4975 O O . VAL A 1 647 ? 50.062 16.922 -4.312 1 88.62 647 VAL A O 1
ATOM 4978 N N . LYS A 1 648 ? 49.094 17.844 -2.633 1 89.31 648 LYS A N 1
ATOM 4979 C CA . LYS A 1 648 ? 50.281 18.641 -2.305 1 89.31 648 LYS A CA 1
ATOM 4980 C C . LYS A 1 648 ? 51.438 17.766 -1.823 1 89.31 648 LYS A C 1
ATOM 4982 O O . LYS A 1 648 ? 52.594 18.016 -2.172 1 89.31 648 LYS A O 1
ATOM 4987 N N . ASN A 1 649 ? 51.125 16.703 -1.149 1 89.19 649 ASN A N 1
ATOM 4988 C CA . ASN A 1 649 ? 52.156 15.914 -0.504 1 89.19 649 ASN A CA 1
ATOM 4989 C C . ASN A 1 649 ? 52.594 14.742 -1.37 1 89.19 649 ASN A C 1
ATOM 4991 O O . ASN A 1 649 ? 53.75 14.266 -1.264 1 89.19 649 ASN A O 1
ATOM 4995 N N . HIS A 1 650 ? 51.781 14.336 -2.162 1 85.19 650 HIS A N 1
ATOM 4996 C CA . HIS A 1 650 ? 52.094 13.062 -2.799 1 85.19 650 HIS A CA 1
ATOM 4997 C C . HIS A 1 650 ? 52.156 13.203 -4.316 1 85.19 650 HIS A C 1
ATOM 4999 O O . HIS A 1 650 ? 52.625 12.305 -5.008 1 85.19 650 HIS A O 1
ATOM 5005 N N . CYS A 1 651 ? 51.625 14.289 -4.707 1 87.06 651 CYS A N 1
ATOM 5006 C CA . CYS A 1 651 ? 51.594 14.438 -6.156 1 87.06 651 CYS A CA 1
ATOM 5007 C C . CYS A 1 651 ? 52.312 15.711 -6.586 1 87.06 651 CYS A C 1
ATOM 5009 O O . CYS A 1 651 ? 52.188 16.75 -5.922 1 87.06 651 CYS A O 1
ATOM 5011 N N . MET B 1 1 ? -4.156 -29.609 -2.027 1 22.28 1 MET B N 1
ATOM 5012 C CA . MET B 1 1 ? -2.902 -30.359 -2.057 1 22.28 1 MET B CA 1
ATOM 5013 C C . MET B 1 1 ? -2.707 -31.047 -3.408 1 22.28 1 MET B C 1
ATOM 5015 O O . MET B 1 1 ? -3.193 -32.156 -3.625 1 22.28 1 MET B O 1
ATOM 5019 N N . LEU B 1 2 ? -3.07 -30.266 -4.457 1 21.89 2 LEU B N 1
ATOM 5020 C CA . LEU B 1 2 ? -3.219 -30.672 -5.848 1 21.89 2 LEU B CA 1
ATOM 5021 C C . LEU B 1 2 ? -2 -31.469 -6.32 1 21.89 2 LEU B C 1
ATOM 5023 O O . LEU B 1 2 ? -0.862 -31.062 -6.059 1 21.89 2 LEU B O 1
ATOM 5027 N N . LEU B 1 3 ? -2.275 -32.781 -6.34 1 24.86 3 LEU B N 1
ATOM 5028 C CA . LEU B 1 3 ? -1.326 -33.781 -6.816 1 24.86 3 LEU B CA 1
ATOM 5029 C C . LEU B 1 3 ? -0.65 -33.312 -8.102 1 24.86 3 LEU B C 1
ATOM 5031 O O . LEU B 1 3 ? -1.324 -33.031 -9.094 1 24.86 3 LEU B O 1
ATOM 5035 N N . PRO B 1 4 ? 0.412 -32.562 -7.973 1 27.22 4 PRO B N 1
ATOM 5036 C CA . PRO B 1 4 ? 1.199 -32.219 -9.156 1 27.22 4 PRO B CA 1
ATOM 5037 C C . PRO B 1 4 ? 1.394 -33.375 -10.117 1 27.22 4 PRO B C 1
ATOM 5039 O O . PRO B 1 4 ? 1.626 -34.5 -9.688 1 27.22 4 PRO B O 1
ATOM 5042 N N . LEU B 1 5 ? 0.48 -33.5 -11.047 1 26.91 5 LEU B N 1
ATOM 5043 C CA . LEU B 1 5 ? 0.775 -34.344 -12.203 1 26.91 5 LEU B CA 1
ATOM 5044 C C . LEU B 1 5 ? 2.252 -34.25 -12.578 1 26.91 5 LEU B C 1
ATOM 5046 O O . LEU B 1 5 ? 2.768 -33.188 -12.844 1 26.91 5 LEU B O 1
ATOM 5050 N N . ILE B 1 6 ? 2.961 -35.188 -12.125 1 26.66 6 ILE B N 1
ATOM 5051 C CA . ILE B 1 6 ? 4.355 -35.469 -12.414 1 26.66 6 ILE B CA 1
ATOM 5052 C C . ILE B 1 6 ? 4.574 -35.5 -13.93 1 26.66 6 ILE B C 1
ATOM 5054 O O . ILE B 1 6 ? 4.191 -36.469 -14.594 1 26.66 6 ILE B O 1
ATOM 5058 N N . VAL B 1 7 ? 4.062 -34.594 -14.711 1 30.78 7 VAL B N 1
ATOM 5059 C CA . VAL B 1 7 ? 4.676 -34.656 -16.031 1 30.78 7 VAL B CA 1
ATOM 5060 C C . VAL B 1 7 ? 6.195 -34.719 -15.898 1 30.78 7 VAL B C 1
ATOM 5062 O O . VAL B 1 7 ? 6.82 -33.812 -15.367 1 30.78 7 VAL B O 1
ATOM 5065 N N . LEU B 1 8 ? 6.652 -35.875 -15.641 1 29.73 8 LEU B N 1
ATOM 5066 C CA . LEU B 1 8 ? 8.062 -36.188 -15.812 1 29.73 8 LEU B CA 1
ATOM 5067 C C . LEU B 1 8 ? 8.633 -35.5 -17.047 1 29.73 8 LEU B C 1
ATOM 5069 O O . LEU B 1 8 ? 8.5 -36 -18.156 1 29.73 8 LEU B O 1
ATOM 5073 N N . LEU B 1 9 ? 8.297 -34.188 -17.125 1 30.73 9 LEU B N 1
ATOM 5074 C CA . LEU B 1 9 ? 9.164 -33.531 -18.094 1 30.73 9 LEU B CA 1
ATOM 5075 C C . LEU B 1 9 ? 10.633 -33.875 -17.828 1 30.73 9 LEU B C 1
ATOM 5077 O O . LEU B 1 9 ? 11.133 -33.625 -16.734 1 30.73 9 LEU B O 1
ATOM 5081 N N . PHE B 1 10 ? 11.125 -34.906 -18.438 1 33.84 10 PHE B N 1
ATOM 5082 C CA . PHE B 1 10 ? 12.562 -35.125 -18.547 1 33.84 10 PHE B CA 1
ATOM 5083 C C . PHE B 1 10 ? 13.305 -33.781 -18.672 1 33.84 10 PHE B C 1
ATOM 5085 O O . PHE B 1 10 ? 13.047 -33 -19.594 1 33.84 10 PHE B O 1
ATOM 5092 N N . GLN B 1 11 ? 13.555 -33.094 -17.594 1 32.47 11 GLN B N 1
ATOM 5093 C CA . GLN B 1 11 ? 14.516 -31.984 -17.641 1 32.47 11 GLN B CA 1
ATOM 5094 C C . GLN B 1 11 ? 15.758 -32.375 -18.453 1 32.47 11 GLN B C 1
ATOM 5096 O O . GLN B 1 11 ? 16.344 -33.438 -18.219 1 32.47 11 GLN B O 1
ATOM 5101 N N . PRO B 1 12 ? 16.062 -31.688 -19.562 1 36.62 12 PRO B N 1
ATOM 5102 C CA . PRO B 1 12 ? 17.328 -31.938 -20.266 1 36.62 12 PRO B CA 1
ATOM 5103 C C . PRO B 1 12 ? 18.531 -31.953 -19.344 1 36.62 12 PRO B C 1
ATOM 5105 O O . PRO B 1 12 ? 19.656 -32.188 -19.781 1 36.62 12 PRO B O 1
ATOM 5108 N N . THR B 1 13 ? 18.359 -31.641 -18.094 1 36.28 13 THR B N 1
ATOM 5109 C CA . THR B 1 13 ? 19.656 -31.516 -17.438 1 36.28 13 THR B CA 1
ATOM 5110 C C . THR B 1 13 ? 20.359 -32.875 -17.359 1 36.28 13 THR B C 1
ATOM 5112 O O . THR B 1 13 ? 21.547 -32.938 -17.047 1 36.28 13 THR B O 1
ATOM 5115 N N . LEU B 1 14 ? 19.594 -33.969 -17.188 1 36.41 14 LEU B N 1
ATOM 5116 C CA . LEU B 1 14 ? 20.375 -35.156 -16.922 1 36.41 14 LEU B CA 1
ATOM 5117 C C . LEU B 1 14 ? 21.016 -35.688 -18.203 1 36.41 14 LEU B C 1
ATOM 5119 O O . LEU B 1 14 ? 21.625 -36.75 -18.203 1 36.41 14 LEU B O 1
ATOM 5123 N N . LEU B 1 15 ? 20.641 -35.031 -19.297 1 39.25 15 LEU B N 1
ATOM 5124 C CA . LEU B 1 15 ? 21.297 -35.594 -20.469 1 39.25 15 LEU B CA 1
ATOM 5125 C C . LEU B 1 15 ? 22.766 -35.188 -20.531 1 39.25 15 LEU B C 1
ATOM 5127 O O . LEU B 1 15 ? 23.438 -35.375 -21.547 1 39.25 15 LEU B O 1
ATOM 5131 N N . SER B 1 16 ? 23.266 -34.562 -19.453 1 39.22 16 SER B N 1
ATOM 5132 C CA . SER B 1 16 ? 24.641 -34.188 -19.734 1 39.22 16 SER B CA 1
ATOM 5133 C C . SER B 1 16 ? 25.516 -35.406 -20.031 1 39.22 16 SER B C 1
ATOM 5135 O O . SER B 1 16 ? 26.531 -35.281 -20.719 1 39.22 16 SER B O 1
ATOM 5137 N N . GLY B 1 17 ? 25.391 -36.469 -19.125 1 39.16 17 GLY B N 1
ATOM 5138 C CA . GLY B 1 17 ? 26.438 -37.5 -19.297 1 39.16 17 GLY B CA 1
ATOM 5139 C C . GLY B 1 17 ? 26.234 -38.375 -20.516 1 39.16 17 GLY B C 1
ATOM 5140 O O . GLY B 1 17 ? 26.922 -39.375 -20.672 1 39.16 17 GLY B O 1
ATOM 5141 N N . LEU B 1 18 ? 25.016 -38.344 -21.016 1 42.47 18 LEU B N 1
ATOM 5142 C CA . LEU B 1 18 ? 24.797 -39.406 -22.016 1 42.47 18 LEU B CA 1
ATOM 5143 C C . LEU B 1 18 ? 25.469 -39.031 -23.328 1 42.47 18 LEU B C 1
ATOM 5145 O O . LEU B 1 18 ? 25.375 -37.875 -23.781 1 42.47 18 LEU B O 1
ATOM 5149 N N . GLN B 1 19 ? 26.625 -39.656 -23.578 1 42.56 19 GLN B N 1
ATOM 5150 C CA . GLN B 1 19 ? 27.328 -39.531 -24.844 1 42.56 19 GLN B CA 1
ATOM 5151 C C . GLN B 1 19 ? 26.422 -39.844 -26.031 1 42.56 19 GLN B C 1
ATOM 5153 O O . GLN B 1 19 ? 25.75 -40.875 -26.047 1 42.56 19 GLN B O 1
ATOM 5158 N N . PRO B 1 20 ? 25.969 -38.906 -26.719 1 48.47 20 PRO B N 1
ATOM 5159 C CA . PRO B 1 20 ? 25.203 -39.219 -27.938 1 48.47 20 PRO B CA 1
ATOM 5160 C C . PRO B 1 20 ? 25.969 -40.125 -28.891 1 48.47 20 PRO B C 1
ATOM 5162 O O . PRO B 1 20 ? 27.172 -40 -29.062 1 48.47 20 PRO B O 1
ATOM 5165 N N . THR B 1 21 ? 25.797 -41.375 -28.922 1 44.12 21 THR B N 1
ATOM 5166 C CA . THR B 1 21 ? 26.359 -42.094 -30.078 1 44.12 21 THR B CA 1
ATOM 5167 C C . THR B 1 21 ? 25.625 -41.688 -31.359 1 44.12 21 THR B C 1
ATOM 5169 O O . THR B 1 21 ? 24.406 -41.844 -31.453 1 44.12 21 THR B O 1
ATOM 5172 N N . SER B 1 22 ? 26.109 -40.688 -32.031 1 42.03 22 SER B N 1
ATOM 5173 C CA . SER B 1 22 ? 25.547 -40.062 -33.219 1 42.03 22 SER B CA 1
ATOM 5174 C C . SER B 1 22 ? 25.312 -41.094 -34.344 1 42.03 22 SER B C 1
ATOM 5176 O O . SER B 1 22 ? 26.25 -41.781 -34.75 1 42.03 22 SER B O 1
ATOM 5178 N N . ASN B 1 23 ? 24.391 -41.969 -34.312 1 46.16 23 ASN B N 1
ATOM 5179 C CA . ASN B 1 23 ? 24.188 -42.625 -35.594 1 46.16 23 ASN B CA 1
ATOM 5180 C C . ASN B 1 23 ? 23.672 -41.688 -36.656 1 46.16 23 ASN B C 1
ATOM 5182 O O . ASN B 1 23 ? 23.219 -40.562 -36.344 1 46.16 23 ASN B O 1
ATOM 5186 N N . THR B 1 24 ? 23.797 -42.062 -37.969 1 47.81 24 THR B N 1
ATOM 5187 C CA . THR B 1 24 ? 23.5 -41.312 -39.188 1 47.81 24 THR B CA 1
ATOM 5188 C C . THR B 1 24 ? 22.172 -40.594 -39.094 1 47.81 24 THR B C 1
ATOM 5190 O O . THR B 1 24 ? 21.875 -39.719 -39.875 1 47.81 24 THR B O 1
ATOM 5193 N N . SER B 1 25 ? 21.047 -41.188 -38.531 1 58.56 25 SER B N 1
ATOM 5194 C CA . SER B 1 25 ? 19.781 -40.469 -38.5 1 58.56 25 SER B CA 1
ATOM 5195 C C . SER B 1 25 ? 19.75 -39.5 -37.312 1 58.56 25 SER B C 1
ATOM 5197 O O . SER B 1 25 ? 20.547 -39.594 -36.375 1 58.56 25 SER B O 1
ATOM 5199 N N . ASN B 1 26 ? 19.125 -38.25 -37.531 1 77 26 ASN B N 1
ATOM 5200 C CA . ASN B 1 26 ? 18.953 -37.188 -36.562 1 77 26 ASN B CA 1
ATOM 5201 C C . ASN B 1 26 ? 18.344 -37.719 -35.25 1 77 26 ASN B C 1
ATOM 5203 O O . ASN B 1 26 ? 17.562 -37.031 -34.594 1 77 26 ASN B O 1
ATOM 5207 N N . CYS B 1 27 ? 18.578 -39.031 -34.969 1 89.5 27 CYS B N 1
ATOM 5208 C CA . CYS B 1 27 ? 18.094 -39.625 -33.75 1 89.5 27 CYS B CA 1
ATOM 5209 C C . CYS B 1 27 ? 19.234 -39.875 -32.75 1 89.5 27 CYS B C 1
ATOM 5211 O O . CYS B 1 27 ? 20.391 -40.031 -33.188 1 89.5 27 CYS B O 1
ATOM 5213 N N . SER B 1 28 ? 18.984 -39.75 -31.484 1 91.5 28 SER B N 1
ATOM 5214 C CA . SER B 1 28 ? 19.953 -40 -30.438 1 91.5 28 SER B CA 1
ATOM 5215 C C . SER B 1 28 ? 19.438 -41.031 -29.438 1 91.5 28 SER B C 1
ATOM 5217 O O . SER B 1 28 ? 18.25 -41.312 -29.406 1 91.5 28 SER B O 1
ATOM 5219 N N . SER B 1 29 ? 20.391 -41.812 -28.906 1 90 29 SER B N 1
ATOM 5220 C CA . SER B 1 29 ? 20 -42.812 -27.906 1 90 29 SER B CA 1
ATOM 5221 C C . SER B 1 29 ? 20.547 -42.469 -26.531 1 90 29 SER B C 1
ATOM 5223 O O . SER B 1 29 ? 21.656 -41.938 -26.406 1 90 29 SER B O 1
ATOM 5225 N N . PHE B 1 30 ? 19.641 -42.625 -25.484 1 90 30 PHE B N 1
ATOM 5226 C CA . PHE B 1 30 ? 20.031 -42.438 -24.094 1 90 30 PHE B CA 1
ATOM 5227 C C . PHE B 1 30 ? 19.75 -43.688 -23.281 1 90 30 PHE B C 1
ATOM 5229 O O . PHE B 1 30 ? 18.734 -44.344 -23.484 1 90 30 PHE B O 1
ATOM 5236 N N . GLN B 1 31 ? 20.797 -44.188 -22.609 1 86.19 31 GLN B N 1
ATOM 5237 C CA . GLN B 1 31 ? 20.594 -45.375 -21.812 1 86.19 31 GLN B CA 1
ATOM 5238 C C . GLN B 1 31 ? 20.797 -45.094 -20.328 1 86.19 31 GLN B C 1
ATOM 5240 O O . GLN B 1 31 ? 21.75 -44.438 -19.938 1 86.19 31 GLN B O 1
ATOM 5245 N N . ASP B 1 32 ? 19.734 -45.094 -19.625 1 77.75 32 ASP B N 1
ATOM 5246 C CA . ASP B 1 32 ? 19.938 -45.156 -18.188 1 77.75 32 ASP B CA 1
ATOM 5247 C C . ASP B 1 32 ? 19.922 -46.625 -17.688 1 77.75 32 ASP B C 1
ATOM 5249 O O . ASP B 1 32 ? 19.781 -47.531 -18.5 1 77.75 32 ASP B O 1
ATOM 5253 N N . LYS B 1 33 ? 20.172 -46.875 -16.453 1 68.19 33 LYS B N 1
ATOM 5254 C CA . LYS B 1 33 ? 20.438 -48.188 -15.844 1 68.19 33 LYS B CA 1
ATOM 5255 C C . LYS B 1 33 ? 19.406 -49.219 -16.297 1 68.19 33 LYS B C 1
ATOM 5257 O O . LYS B 1 33 ? 19.75 -50.375 -16.547 1 68.19 33 LYS B O 1
ATOM 5262 N N . SER B 1 34 ? 18.188 -48.719 -16.609 1 81.31 34 SER B N 1
ATOM 5263 C CA . SER B 1 34 ? 17.172 -49.719 -16.906 1 81.31 34 SER B CA 1
ATOM 5264 C C . SER B 1 34 ? 16.297 -49.312 -18.094 1 81.31 34 SER B C 1
ATOM 5266 O O . SER B 1 34 ? 15.477 -50.094 -18.562 1 81.31 34 SER B O 1
ATOM 5268 N N . HIS B 1 35 ? 16.406 -48.281 -18.516 1 87.69 35 HIS B N 1
ATOM 5269 C CA . HIS B 1 35 ? 15.539 -47.781 -19.578 1 87.69 35 HIS B CA 1
ATOM 5270 C C . HIS B 1 35 ? 16.359 -47.25 -20.75 1 87.69 35 HIS B C 1
ATOM 5272 O O . HIS B 1 35 ? 17.312 -46.5 -20.562 1 87.69 35 HIS B O 1
ATOM 5278 N N . PHE B 1 36 ? 16.078 -47.938 -21.875 1 92.81 36 PHE B N 1
ATOM 5279 C CA . PHE B 1 36 ? 16.703 -47.469 -23.109 1 92.81 36 PHE B CA 1
ATOM 5280 C C . PHE B 1 36 ? 15.75 -46.531 -23.875 1 92.81 36 PHE B C 1
ATOM 5282 O O . PHE B 1 36 ? 14.633 -46.938 -24.203 1 92.81 36 PHE B O 1
ATOM 5289 N N . VAL B 1 37 ? 16.125 -45.281 -24.031 1 94.75 37 VAL B N 1
ATOM 5290 C CA . VAL B 1 37 ? 15.297 -44.281 -24.719 1 94.75 37 VAL B CA 1
ATOM 5291 C C . VAL B 1 37 ? 15.898 -43.969 -26.078 1 94.75 37 VAL B C 1
ATOM 5293 O O . VAL B 1 37 ? 17.094 -43.688 -26.188 1 94.75 37 VAL B O 1
ATOM 5296 N N . PHE B 1 38 ? 15.164 -44.219 -27.141 1 93.62 38 PHE B N 1
ATOM 5297 C CA . PHE B 1 38 ? 15.531 -43.812 -28.484 1 93.62 38 PHE B CA 1
ATOM 5298 C C . PHE B 1 38 ? 14.844 -42.5 -28.859 1 93.62 38 PHE B C 1
ATOM 5300 O O . PHE B 1 38 ? 13.617 -42.438 -28.969 1 93.62 38 PHE B O 1
ATOM 5307 N N . TYR B 1 39 ? 15.609 -41.406 -28.906 1 94.06 39 TYR B N 1
ATOM 5308 C CA . TYR B 1 39 ? 15.141 -40.031 -29.016 1 94.06 39 TYR B CA 1
ATOM 5309 C C . TYR B 1 39 ? 15.242 -39.531 -30.453 1 94.06 39 TYR B C 1
ATOM 5311 O O . TYR B 1 39 ? 16.344 -39.281 -30.938 1 94.06 39 TYR B O 1
ATOM 5319 N N . CYS B 1 40 ? 14.094 -39.375 -31.172 1 95.12 40 CYS B N 1
ATOM 5320 C CA . CYS B 1 40 ? 14.031 -38.875 -32.562 1 95.12 40 CYS B CA 1
ATOM 5321 C C . CYS B 1 40 ? 13.047 -37.719 -32.688 1 95.12 40 CYS B C 1
ATOM 5323 O O . CYS B 1 40 ? 12.289 -37.656 -33.656 1 95.12 40 CYS B O 1
ATOM 5325 N N . VAL B 1 41 ? 12.969 -36.844 -31.688 1 94.56 41 VAL B N 1
ATOM 5326 C CA . VAL B 1 41 ? 11.984 -35.75 -31.672 1 94.56 41 VAL B CA 1
ATOM 5327 C C . VAL B 1 41 ? 12.398 -34.656 -32.656 1 94.56 41 VAL B C 1
ATOM 5329 O O . VAL B 1 41 ? 13.578 -34.281 -32.719 1 94.56 41 VAL B O 1
ATOM 5332 N N . ALA B 1 42 ? 11.5 -34.125 -33.531 1 93.06 42 ALA B N 1
ATOM 5333 C CA . ALA B 1 42 ? 11.68 -33 -34.438 1 93.06 42 ALA B CA 1
ATOM 5334 C C . ALA B 1 42 ? 12.898 -33.219 -35.344 1 93.06 42 ALA B C 1
ATOM 5336 O O . ALA B 1 42 ? 13.734 -32.344 -35.5 1 93.06 42 ALA B O 1
ATOM 5337 N N . GLY B 1 43 ? 13.016 -34.375 -35.844 1 90.81 43 GLY B N 1
ATOM 5338 C CA . GLY B 1 43 ? 14.133 -34.719 -36.719 1 90.81 43 GLY B CA 1
ATOM 5339 C C . GLY B 1 43 ? 13.82 -34.531 -38.188 1 90.81 43 GLY B C 1
ATOM 5340 O O . GLY B 1 43 ? 14.68 -34.75 -39.062 1 90.81 43 GLY B O 1
ATOM 5341 N N . GLY B 1 44 ? 12.625 -34.094 -38.438 1 90.56 44 GLY B N 1
ATOM 5342 C CA . GLY B 1 44 ? 12.211 -33.906 -39.812 1 90.56 44 GLY B CA 1
ATOM 5343 C C . GLY B 1 44 ? 11.984 -35.219 -40.531 1 90.56 44 GLY B C 1
ATOM 5344 O O . GLY B 1 44 ? 12.117 -35.312 -41.781 1 90.56 44 GLY B O 1
ATOM 5345 N N . LEU B 1 45 ? 11.648 -36.25 -39.812 1 92.38 45 LEU B N 1
ATOM 5346 C CA . LEU B 1 45 ? 11.484 -37.594 -40.375 1 92.38 45 LEU B CA 1
ATOM 5347 C C . LEU B 1 45 ? 10.172 -37.688 -41.156 1 92.38 45 LEU B C 1
ATOM 5349 O O . LEU B 1 45 ? 9.148 -37.156 -40.719 1 92.38 45 LEU B O 1
ATOM 5353 N N . PHE B 1 46 ? 10.273 -38.406 -42.25 1 91.81 46 PHE B N 1
ATOM 5354 C CA . PHE B 1 46 ? 9.078 -38.625 -43.062 1 91.81 46 PHE B CA 1
ATOM 5355 C C . PHE B 1 46 ? 8.586 -40.062 -42.938 1 91.81 46 PHE B C 1
ATOM 5357 O O . PHE B 1 46 ? 7.5 -40.406 -43.406 1 91.81 46 PHE B O 1
ATOM 5364 N N . SER B 1 47 ? 9.43 -40.812 -42.344 1 90.25 47 SER B N 1
ATOM 5365 C CA . SER B 1 47 ? 9.094 -42.219 -42.062 1 90.25 47 SER B CA 1
ATOM 5366 C C . SER B 1 47 ? 9.742 -42.688 -40.781 1 90.25 47 SER B C 1
ATOM 5368 O O . SER B 1 47 ? 10.641 -42.031 -40.25 1 90.25 47 SER B O 1
ATOM 5370 N N . ILE B 1 48 ? 9.219 -43.75 -40.281 1 91.31 48 ILE B N 1
ATOM 5371 C CA . ILE B 1 48 ? 9.812 -44.344 -39.094 1 91.31 48 ILE B CA 1
ATOM 5372 C C . ILE B 1 48 ? 11.234 -44.812 -39.406 1 91.31 48 ILE B C 1
ATOM 5374 O O . ILE B 1 48 ? 11.492 -45.375 -40.469 1 91.31 48 ILE B O 1
ATOM 5378 N N . PRO B 1 49 ? 12.086 -44.594 -38.5 1 89.38 49 PRO B N 1
ATOM 5379 C CA . PRO B 1 49 ? 13.477 -45 -38.75 1 89.38 49 PRO B CA 1
ATOM 5380 C C . PRO B 1 49 ? 13.609 -46.5 -38.969 1 89.38 49 PRO B C 1
ATOM 5382 O O . PRO B 1 49 ? 12.914 -47.281 -38.344 1 89.38 49 PRO B O 1
ATOM 5385 N N . SER B 1 50 ? 14.508 -46.938 -39.938 1 82 50 SER B N 1
ATOM 5386 C CA . SER B 1 50 ? 14.68 -48.312 -40.344 1 82 50 SER B CA 1
ATOM 5387 C C . SER B 1 50 ? 15.328 -49.156 -39.219 1 82 50 SER B C 1
ATOM 5389 O O . SER B 1 50 ? 15.039 -50.344 -39.062 1 82 50 SER B O 1
ATOM 5391 N N . HIS B 1 51 ? 16.188 -48.438 -38.438 1 85.06 51 HIS B N 1
ATOM 5392 C CA . HIS B 1 51 ? 16.844 -49.188 -37.375 1 85.06 51 HIS B CA 1
ATOM 5393 C C . HIS B 1 51 ? 16.516 -48.594 -36 1 85.06 51 HIS B C 1
ATOM 5395 O O . HIS B 1 51 ? 16.953 -47.469 -35.688 1 85.06 51 HIS B O 1
ATOM 5401 N N . ILE B 1 52 ? 15.656 -49.219 -35.312 1 90.69 52 ILE B N 1
ATOM 5402 C CA . ILE B 1 52 ? 15.383 -48.938 -33.906 1 90.69 52 ILE B CA 1
ATOM 5403 C C . ILE B 1 52 ? 15.898 -50.062 -33.031 1 90.69 52 ILE B C 1
ATOM 5405 O O . ILE B 1 52 ? 15.555 -51.219 -33.25 1 90.69 52 ILE B O 1
ATOM 5409 N N . PRO B 1 53 ? 16.75 -49.688 -32.125 1 90.44 53 PRO B N 1
ATOM 5410 C CA . PRO B 1 53 ? 17.266 -50.719 -31.25 1 90.44 53 PRO B CA 1
ATOM 5411 C C . PRO B 1 53 ? 16.172 -51.531 -30.562 1 90.44 53 PRO B C 1
ATOM 5413 O O . PRO B 1 53 ? 15.195 -50.969 -30.062 1 90.44 53 PRO B O 1
ATOM 5416 N N . SER B 1 54 ? 16.297 -52.844 -30.562 1 89.25 54 SER B N 1
ATOM 5417 C CA . SER B 1 54 ? 15.266 -53.75 -30.062 1 89.25 54 SER B CA 1
ATOM 5418 C C . SER B 1 54 ? 15.086 -53.594 -28.547 1 89.25 54 SER B C 1
ATOM 5420 O O . SER B 1 54 ? 14.047 -53.969 -28 1 89.25 54 SER B O 1
ATOM 5422 N N . GLN B 1 55 ? 16.078 -53.031 -27.891 1 90.62 55 GLN B N 1
ATOM 5423 C CA . GLN B 1 55 ? 16.016 -52.875 -26.438 1 90.62 55 GLN B CA 1
ATOM 5424 C C . GLN B 1 55 ? 15.328 -51.562 -26.047 1 90.62 55 GLN B C 1
ATOM 5426 O O . GLN B 1 55 ? 15.242 -51.25 -24.859 1 90.62 55 GLN B O 1
ATOM 5431 N N . THR B 1 56 ? 14.727 -50.906 -27 1 93.38 56 THR B N 1
ATOM 5432 C CA . THR B 1 56 ? 14.133 -49.594 -26.766 1 93.38 56 THR B CA 1
ATOM 5433 C C . THR B 1 56 ? 12.914 -49.719 -25.844 1 93.38 56 THR B C 1
ATOM 5435 O O . THR B 1 56 ? 12.016 -50.5 -26.109 1 93.38 56 THR B O 1
ATOM 5438 N N . HIS B 1 57 ? 12.992 -48.938 -24.703 1 95.56 57 HIS B N 1
ATOM 5439 C CA . HIS B 1 57 ? 11.859 -48.875 -23.797 1 95.56 57 HIS B CA 1
ATOM 5440 C C . HIS B 1 57 ? 10.969 -47.688 -24.094 1 95.56 57 HIS B C 1
ATOM 5442 O O . HIS B 1 57 ? 9.758 -47.719 -23.859 1 95.56 57 HIS B O 1
ATOM 5448 N N . ALA B 1 58 ? 11.539 -46.625 -24.469 1 96.25 58 ALA B N 1
ATOM 5449 C CA . ALA B 1 58 ? 10.812 -45.438 -24.828 1 96.25 58 ALA B CA 1
ATOM 5450 C C . ALA B 1 58 ? 11.258 -44.906 -26.188 1 96.25 58 ALA B C 1
ATOM 5452 O O . ALA B 1 58 ? 12.461 -44.75 -26.438 1 96.25 58 ALA B O 1
ATOM 5453 N N . LEU B 1 59 ? 10.336 -44.719 -27.109 1 95.5 59 LEU B N 1
ATOM 5454 C CA . LEU B 1 59 ? 10.586 -44.219 -28.438 1 95.5 59 LEU B CA 1
ATOM 5455 C C . LEU B 1 59 ? 9.906 -42.875 -28.641 1 95.5 59 LEU B C 1
ATOM 5457 O O . LEU B 1 59 ? 8.68 -42.781 -28.609 1 95.5 59 LEU B O 1
ATOM 5461 N N . LEU B 1 60 ? 10.617 -41.844 -28.781 1 96.56 60 LEU B N 1
ATOM 5462 C CA . LEU B 1 60 ? 10.094 -40.5 -28.922 1 96.56 60 LEU B CA 1
ATOM 5463 C C . LEU B 1 60 ? 10.172 -40.031 -30.375 1 96.56 60 LEU B C 1
ATOM 5465 O O . LEU B 1 60 ? 11.266 -39.781 -30.875 1 96.56 60 LEU B O 1
ATOM 5469 N N . LEU B 1 61 ? 9.031 -39.906 -31.047 1 95.88 61 LEU B N 1
ATOM 5470 C CA . LEU B 1 61 ? 8.977 -39.594 -32.469 1 95.88 61 LEU B CA 1
ATOM 5471 C C . LEU B 1 61 ? 8.094 -38.344 -32.688 1 95.88 61 LEU B C 1
ATOM 5473 O O . LEU B 1 61 ? 7.594 -38.156 -33.812 1 95.88 61 LEU B O 1
ATOM 5477 N N . SER B 1 62 ? 7.891 -37.5 -31.656 1 96.38 62 SER B N 1
ATOM 5478 C CA . SER B 1 62 ? 6.988 -36.375 -31.75 1 96.38 62 SER B CA 1
ATOM 5479 C C . SER B 1 62 ? 7.559 -35.281 -32.688 1 96.38 62 SER B C 1
ATOM 5481 O O . SER B 1 62 ? 8.773 -35.219 -32.844 1 96.38 62 SER B O 1
ATOM 5483 N N . PHE B 1 63 ? 6.723 -34.438 -33.312 1 94.75 63 PHE B N 1
ATOM 5484 C CA . PHE B 1 63 ? 7.047 -33.25 -34.094 1 94.75 63 PHE B CA 1
ATOM 5485 C C . PHE B 1 63 ? 7.887 -33.625 -35.312 1 94.75 63 PHE B C 1
ATOM 5487 O O . PHE B 1 63 ? 8.914 -33 -35.594 1 94.75 63 PHE B O 1
ATOM 5494 N N . ASN B 1 64 ? 7.48 -34.688 -35.969 1 95.5 64 ASN B N 1
ATOM 5495 C CA . ASN B 1 64 ? 8.039 -35.062 -37.25 1 95.5 64 ASN B CA 1
ATOM 5496 C C . ASN B 1 64 ? 7.008 -34.906 -38.375 1 95.5 64 ASN B C 1
ATOM 5498 O O . ASN B 1 64 ? 6.043 -34.156 -38.219 1 95.5 64 ASN B O 1
ATOM 5502 N N . ARG B 1 65 ? 7.305 -35.5 -39.5 1 94.94 65 ARG B N 1
ATOM 5503 C CA . ARG B 1 65 ? 6.406 -35.406 -40.656 1 94.94 65 ARG B CA 1
ATOM 5504 C C . ARG B 1 65 ? 5.965 -36.781 -41.125 1 94.94 65 ARG B C 1
ATOM 5506 O O . ARG B 1 65 ? 5.91 -37.031 -42.344 1 94.94 65 ARG B O 1
ATOM 5513 N N . ILE B 1 66 ? 5.77 -37.625 -40.188 1 94.44 66 ILE B N 1
ATOM 5514 C CA . ILE B 1 66 ? 5.363 -39 -40.531 1 94.44 66 ILE B CA 1
ATOM 5515 C C . ILE B 1 66 ? 3.881 -39 -40.875 1 94.44 66 ILE B C 1
ATOM 5517 O O . ILE B 1 66 ? 3.029 -38.656 -40.062 1 94.44 66 ILE B O 1
ATOM 5521 N N . PRO B 1 67 ? 3.508 -39.438 -42 1 93.56 67 PRO B N 1
ATOM 5522 C CA . PRO B 1 67 ? 2.119 -39.312 -42.438 1 93.56 67 PRO B CA 1
ATOM 5523 C C . PRO B 1 67 ? 1.237 -40.469 -41.969 1 93.56 67 PRO B C 1
ATOM 5525 O O . PRO B 1 67 ? 0.018 -40.312 -41.844 1 93.56 67 PRO B O 1
ATOM 5528 N N . SER B 1 68 ? 1.861 -41.562 -41.781 1 94.31 68 SER B N 1
ATOM 5529 C CA . SER B 1 68 ? 1.032 -42.719 -41.375 1 94.31 68 SER B CA 1
ATOM 5530 C C . SER B 1 68 ? 1.844 -43.75 -40.625 1 94.31 68 SER B C 1
ATOM 5532 O O . SER B 1 68 ? 3.068 -43.812 -40.781 1 94.31 68 SER B O 1
ATOM 5534 N N . ILE B 1 69 ? 1.07 -44.5 -39.875 1 93.75 69 ILE B N 1
ATOM 5535 C CA . ILE B 1 69 ? 1.649 -45.625 -39.156 1 93.75 69 ILE B CA 1
ATOM 5536 C C . ILE B 1 69 ? 0.803 -46.875 -39.406 1 93.75 69 ILE B C 1
ATOM 5538 O O . ILE B 1 69 ? -0.427 -46.781 -39.469 1 93.75 69 ILE B O 1
ATOM 5542 N N . SER B 1 70 ? 1.476 -48.062 -39.625 1 91.38 70 SER B N 1
ATOM 5543 C CA . SER B 1 70 ? 0.814 -49.344 -39.844 1 91.38 70 SER B CA 1
ATOM 5544 C C . SER B 1 70 ? 1.478 -50.438 -39.031 1 91.38 70 SER B C 1
ATOM 5546 O O . SER B 1 70 ? 2.453 -50.188 -38.312 1 91.38 70 SER B O 1
ATOM 5548 N N . GLN B 1 71 ? 0.944 -51.656 -39.125 1 88.19 71 GLN B N 1
ATOM 5549 C CA . GLN B 1 71 ? 1.45 -52.781 -38.375 1 88.19 71 GLN B CA 1
ATOM 5550 C C . GLN B 1 71 ? 2.896 -53.094 -38.75 1 88.19 71 GLN B C 1
ATOM 5552 O O . GLN B 1 71 ? 3.674 -53.562 -37.938 1 88.19 71 GLN B O 1
ATOM 5557 N N . ASP B 1 72 ? 3.262 -52.719 -39.969 1 85 72 ASP B N 1
ATOM 5558 C CA . ASP B 1 72 ? 4.582 -53.062 -40.5 1 85 72 ASP B CA 1
ATOM 5559 C C . ASP B 1 72 ? 5.586 -51.938 -40.219 1 85 72 ASP B C 1
ATOM 5561 O O . ASP B 1 72 ? 6.77 -52.062 -40.562 1 85 72 ASP B O 1
ATOM 5565 N N . SER B 1 73 ? 5.074 -51 -39.625 1 85.81 73 SER B N 1
ATOM 5566 C CA . SER B 1 73 ? 5.941 -49.844 -39.438 1 85.81 73 SER B CA 1
ATOM 5567 C C . SER B 1 73 ? 7.027 -50.094 -38.406 1 85.81 73 SER B C 1
ATOM 5569 O O . SER B 1 73 ? 8.117 -49.531 -38.469 1 85.81 73 SER B O 1
ATOM 5571 N N . PHE B 1 74 ? 6.621 -50.906 -37.438 1 82.81 74 PHE B N 1
ATOM 5572 C CA . PHE B 1 74 ? 7.574 -51.188 -36.344 1 82.81 74 PHE B CA 1
ATOM 5573 C C . PHE B 1 74 ? 7.891 -52.688 -36.281 1 82.81 74 PHE B C 1
ATOM 5575 O O . PHE B 1 74 ? 7.031 -53.531 -36.531 1 82.81 74 PHE B O 1
ATOM 5582 N N . SER B 1 75 ? 9.203 -53.031 -36.25 1 78.81 75 SER B N 1
ATOM 5583 C CA . SER B 1 75 ? 9.531 -54.469 -36.062 1 78.81 75 SER B CA 1
ATOM 5584 C C . SER B 1 75 ? 10.469 -54.656 -34.875 1 78.81 75 SER B C 1
ATOM 5586 O O . SER B 1 75 ? 11.391 -53.875 -34.656 1 78.81 75 SER B O 1
ATOM 5588 N N . GLY B 1 76 ? 10.086 -55.656 -34.062 1 82.19 76 GLY B N 1
ATOM 5589 C CA . GLY B 1 76 ? 11.039 -56.156 -33.094 1 82.19 76 GLY B CA 1
ATOM 5590 C C . GLY B 1 76 ? 11.141 -55.312 -31.828 1 82.19 76 GLY B C 1
ATOM 5591 O O . GLY B 1 76 ? 12.18 -55.312 -31.156 1 82.19 76 GLY B O 1
ATOM 5592 N N . LEU B 1 77 ? 10.094 -54.594 -31.469 1 89.56 77 LEU B N 1
ATOM 5593 C CA . LEU B 1 77 ? 10.195 -53.75 -30.281 1 89.56 77 LEU B CA 1
ATOM 5594 C C . LEU B 1 77 ? 9.344 -54.312 -29.156 1 89.56 77 LEU B C 1
ATOM 5596 O O . LEU B 1 77 ? 8.406 -53.656 -28.688 1 89.56 77 LEU B O 1
ATOM 5600 N N . LEU B 1 78 ? 9.719 -55.375 -28.578 1 88.88 78 LEU B N 1
ATOM 5601 C CA . LEU B 1 78 ? 8.945 -56.125 -27.594 1 88.88 78 LEU B CA 1
ATOM 5602 C C . LEU B 1 78 ? 9.023 -55.438 -26.234 1 88.88 78 LEU B C 1
ATOM 5604 O O . LEU B 1 78 ? 8.164 -55.688 -25.375 1 88.88 78 LEU B O 1
ATOM 5608 N N . HIS B 1 79 ? 10.016 -54.625 -26.031 1 91.44 79 HIS B N 1
ATOM 5609 C CA . HIS B 1 79 ? 10.227 -54.031 -24.719 1 91.44 79 HIS B CA 1
ATOM 5610 C C . HIS B 1 79 ? 9.695 -52.594 -24.672 1 91.44 79 HIS B C 1
ATOM 5612 O O . HIS B 1 79 ? 9.797 -51.906 -23.641 1 91.44 79 HIS B O 1
ATOM 5618 N N . LEU B 1 80 ? 9.031 -52.156 -25.688 1 94.62 80 LEU B N 1
ATOM 5619 C CA . LEU B 1 80 ? 8.586 -50.781 -25.781 1 94.62 80 LEU B CA 1
ATOM 5620 C C . LEU B 1 80 ? 7.473 -50.5 -24.781 1 94.62 80 LEU B C 1
ATOM 5622 O O . LEU B 1 80 ? 6.488 -51.219 -24.719 1 94.62 80 LEU B O 1
ATOM 5626 N N . GLN B 1 81 ? 7.676 -49.406 -23.984 1 96.19 81 GLN B N 1
ATOM 5627 C CA . GLN B 1 81 ? 6.699 -49.062 -22.969 1 96.19 81 GLN B CA 1
ATOM 5628 C C . GLN B 1 81 ? 6.074 -47.688 -23.25 1 96.19 81 GLN B C 1
ATOM 5630 O O . GLN B 1 81 ? 4.934 -47.438 -22.875 1 96.19 81 GLN B O 1
ATOM 5635 N N . THR B 1 82 ? 6.773 -46.812 -23.797 1 97.06 82 THR B N 1
ATOM 5636 C CA . THR B 1 82 ? 6.301 -45.469 -24.109 1 97.06 82 THR B CA 1
ATOM 5637 C C . THR B 1 82 ? 6.559 -45.156 -25.578 1 97.06 82 THR B C 1
ATOM 5639 O O . THR B 1 82 ? 7.676 -45.312 -26.078 1 97.06 82 THR B O 1
ATOM 5642 N N . LEU B 1 83 ? 5.551 -44.719 -26.297 1 96.69 83 LEU B N 1
ATOM 5643 C CA . LEU B 1 83 ? 5.652 -44.312 -27.688 1 96.69 83 LEU B CA 1
ATOM 5644 C C . LEU B 1 83 ? 5.016 -42.938 -27.875 1 96.69 83 LEU B C 1
ATOM 5646 O O . LEU B 1 83 ? 3.814 -42.75 -27.672 1 96.69 83 LEU B O 1
ATOM 5650 N N . LEU B 1 84 ? 5.746 -41.969 -28.203 1 97.75 84 LEU B N 1
ATOM 5651 C CA . LEU B 1 84 ? 5.242 -40.625 -28.453 1 97.75 84 LEU B CA 1
ATOM 5652 C C . LEU B 1 84 ? 5.246 -40.281 -29.938 1 97.75 84 LEU B C 1
ATOM 5654 O O . LEU B 1 84 ? 6.301 -40.281 -30.578 1 97.75 84 LEU B O 1
ATOM 5658 N N . LEU B 1 85 ? 4.113 -40.125 -30.5 1 96.25 85 LEU B N 1
ATOM 5659 C CA . LEU B 1 85 ? 3.939 -39.812 -31.922 1 96.25 85 LEU B CA 1
ATOM 5660 C C . LEU B 1 85 ? 3.15 -38.531 -32.125 1 96.25 85 LEU B C 1
ATOM 5662 O O . LEU B 1 85 ? 2.613 -38.281 -33.219 1 96.25 85 LEU B O 1
ATOM 5666 N N . GLY B 1 86 ? 3.09 -37.719 -31.094 1 96.19 86 GLY B N 1
ATOM 5667 C CA . GLY B 1 86 ? 2.281 -36.5 -31.141 1 96.19 86 GLY B CA 1
ATOM 5668 C C . GLY B 1 86 ? 2.898 -35.406 -31.984 1 96.19 86 GLY B C 1
ATOM 5669 O O . GLY B 1 86 ? 4.117 -35.375 -32.156 1 96.19 86 GLY B O 1
ATOM 5670 N N . GLY B 1 87 ? 2.006 -34.438 -32.594 1 95.25 87 GLY B N 1
ATOM 5671 C CA . GLY B 1 87 ? 2.438 -33.219 -33.25 1 95.25 87 GLY B CA 1
ATOM 5672 C C . GLY B 1 87 ? 3.062 -33.438 -34.594 1 95.25 87 GLY B C 1
ATOM 5673 O O . GLY B 1 87 ? 4.051 -32.812 -34.969 1 95.25 87 GLY B O 1
ATOM 5674 N N . GLN B 1 88 ? 2.592 -34.438 -35.281 1 94.56 88 GLN B N 1
ATOM 5675 C CA . GLN B 1 88 ? 3.092 -34.656 -36.656 1 94.56 88 GLN B CA 1
ATOM 5676 C C . GLN B 1 88 ? 2.623 -33.531 -37.594 1 94.56 88 GLN B C 1
ATOM 5678 O O . GLN B 1 88 ? 1.441 -33.188 -37.594 1 94.56 88 GLN B O 1
ATOM 5683 N N . VAL B 1 89 ? 3.6 -33 -38.281 1 92 89 VAL B N 1
ATOM 5684 C CA . VAL B 1 89 ? 3.264 -31.938 -39.25 1 92 89 VAL B CA 1
ATOM 5685 C C . VAL B 1 89 ? 3.121 -32.531 -40.656 1 92 89 VAL B C 1
ATOM 5687 O O . VAL B 1 89 ? 4.109 -32.625 -41.375 1 92 89 VAL B O 1
ATOM 5690 N N . THR B 1 90 ? 1.922 -32.844 -40.969 1 90.5 90 THR B N 1
ATOM 5691 C CA . THR B 1 90 ? 1.644 -33.438 -42.281 1 90.5 90 THR B CA 1
ATOM 5692 C C . THR B 1 90 ? 0.566 -32.656 -43 1 90.5 90 THR B C 1
ATOM 5694 O O . THR B 1 90 ? -0.284 -32.031 -42.375 1 90.5 90 THR B O 1
ATOM 5697 N N . PRO B 1 91 ? 0.719 -32.562 -44.312 1 86.75 91 PRO B N 1
ATOM 5698 C CA . PRO B 1 91 ? -0.321 -31.844 -45.094 1 86.75 91 PRO B CA 1
ATOM 5699 C C . PRO B 1 91 ? -1.687 -32.531 -44.969 1 86.75 91 PRO B C 1
ATOM 5701 O O . PRO B 1 91 ? -2.711 -31.844 -44.875 1 86.75 91 PRO B O 1
ATOM 5704 N N . ALA B 1 92 ? -1.672 -33.844 -45.031 1 88.31 92 ALA B N 1
ATOM 5705 C CA . ALA B 1 92 ? -2.908 -34.594 -44.875 1 88.31 92 ALA B CA 1
ATOM 5706 C C . ALA B 1 92 ? -3.074 -35.094 -43.469 1 88.31 92 ALA B C 1
ATOM 5708 O O . ALA B 1 92 ? -2.248 -34.812 -42.594 1 88.31 92 ALA B O 1
ATOM 5709 N N . ALA B 1 93 ? -4.141 -35.75 -43.188 1 91.94 93 ALA B N 1
ATOM 5710 C CA . ALA B 1 93 ? -4.41 -36.344 -41.875 1 91.94 93 ALA B CA 1
ATOM 5711 C C . ALA B 1 93 ? -3.383 -37.406 -41.531 1 91.94 93 ALA B C 1
ATOM 5713 O O . ALA B 1 93 ? -2.973 -38.188 -42.406 1 91.94 93 ALA B O 1
ATOM 5714 N N . PHE B 1 94 ? -2.881 -37.312 -40.312 1 94.69 94 PHE B N 1
ATOM 5715 C CA . PHE B 1 94 ? -2.051 -38.406 -39.812 1 94.69 94 PHE B CA 1
ATOM 5716 C C . PHE B 1 94 ? -2.857 -39.688 -39.688 1 94.69 94 PHE B C 1
ATOM 5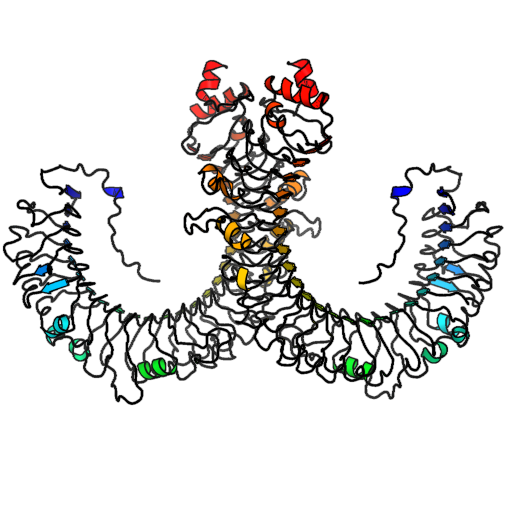718 O O . PHE B 1 94 ? -3.852 -39.75 -38.938 1 94.69 94 PHE B O 1
ATOM 5725 N N . SER B 1 95 ? -2.447 -40.75 -40.344 1 95.56 95 SER B N 1
ATOM 5726 C CA . SER B 1 95 ? -3.254 -41.969 -40.406 1 95.56 95 SER B CA 1
ATOM 5727 C C . SER B 1 95 ? -2.654 -43.062 -39.562 1 95.56 95 SER B C 1
ATOM 5729 O O . SER B 1 95 ? -1.454 -43.344 -39.625 1 95.56 95 SER B O 1
ATOM 5731 N N . VAL B 1 96 ? -3.561 -43.594 -38.75 1 95.75 96 VAL B N 1
ATOM 5732 C CA . VAL B 1 96 ? -3.186 -44.781 -37.969 1 95.75 96 VAL B CA 1
ATOM 5733 C C . VAL B 1 96 ? -3.965 -46 -38.469 1 95.75 96 VAL B C 1
ATOM 5735 O O . VAL B 1 96 ? -5.191 -46.031 -38.344 1 95.75 96 VAL B O 1
ATOM 5738 N N . GLY B 1 97 ? -3.225 -46.938 -38.844 1 94.19 97 GLY B N 1
ATOM 5739 C CA . GLY B 1 97 ? -3.85 -48.094 -39.5 1 94.19 97 GLY B CA 1
ATOM 5740 C C . GLY B 1 97 ? -4.297 -49.156 -38.531 1 94.19 97 GLY B C 1
ATOM 5741 O O . GLY B 1 97 ? -4.207 -48.969 -37.312 1 94.19 97 GLY B O 1
ATOM 5742 N N . LYS B 1 98 ? -4.816 -50.25 -39.156 1 93 98 LYS B N 1
ATOM 5743 C CA . LYS B 1 98 ? -5.305 -51.375 -38.375 1 93 98 LYS B CA 1
ATOM 5744 C C . LYS B 1 98 ? -4.168 -52.062 -37.594 1 93 98 LYS B C 1
ATOM 5746 O O . LYS B 1 98 ? -3.1 -52.312 -38.156 1 93 98 LYS B O 1
ATOM 5751 N N . SER B 1 99 ? -4.383 -52.312 -36.375 1 91.44 99 SER B N 1
ATOM 5752 C CA . SER B 1 99 ? -3.439 -53 -35.5 1 91.44 99 SER B CA 1
ATOM 5753 C C . SER B 1 99 ? -2.045 -52.406 -35.594 1 91.44 99 SER B C 1
ATOM 5755 O O . SER B 1 99 ? -1.046 -53.125 -35.594 1 91.44 99 SER B O 1
ATOM 5757 N N . ALA B 1 100 ? -2.082 -51.156 -35.75 1 92.62 100 ALA B N 1
ATOM 5758 C CA . ALA B 1 100 ? -0.829 -50.438 -35.938 1 92.62 100 ALA B CA 1
ATOM 5759 C C . ALA B 1 100 ? 0.138 -50.688 -34.781 1 92.62 100 ALA B C 1
ATOM 5761 O O . ALA B 1 100 ? 1.356 -50.594 -34.969 1 92.62 100 ALA B O 1
ATOM 5762 N N . PHE B 1 101 ? -0.396 -51.094 -33.594 1 92.69 101 PHE B N 1
ATOM 5763 C CA . PHE B 1 101 ? 0.459 -51.188 -32.406 1 92.69 101 PHE B CA 1
ATOM 5764 C C . PHE B 1 101 ? 0.48 -52.594 -31.859 1 92.69 101 PHE B C 1
ATOM 5766 O O . PHE B 1 101 ? 0.871 -52.812 -30.719 1 92.69 101 PHE B O 1
ATOM 5773 N N . ARG B 1 102 ? 0.096 -53.531 -32.562 1 87.81 102 ARG B N 1
ATOM 5774 C CA . ARG B 1 102 ? 0 -54.938 -32.125 1 87.81 102 ARG B CA 1
ATOM 5775 C C . ARG B 1 102 ? 1.37 -55.469 -31.75 1 87.81 102 ARG B C 1
ATOM 5777 O O . ARG B 1 102 ? 1.474 -56.344 -30.891 1 87.81 102 ARG B O 1
ATOM 5784 N N . GLY B 1 103 ? 2.404 -54.938 -32.312 1 86.69 103 GLY B N 1
ATOM 5785 C CA . GLY B 1 103 ? 3.76 -55.406 -32.062 1 86.69 103 GLY B CA 1
ATOM 5786 C C . GLY B 1 103 ? 4.328 -54.906 -30.734 1 86.69 103 GLY B C 1
ATOM 5787 O O . GLY B 1 103 ? 5.445 -55.281 -30.375 1 86.69 103 GLY B O 1
ATOM 5788 N N . PHE B 1 104 ? 3.484 -54.188 -29.969 1 92.06 104 PHE B N 1
ATOM 5789 C CA . PHE B 1 104 ? 3.967 -53.625 -28.719 1 92.06 104 PHE B CA 1
ATOM 5790 C C . PHE B 1 104 ? 3.129 -54.125 -27.547 1 92.06 104 PHE B C 1
ATOM 5792 O O . PHE B 1 104 ? 2.416 -53.344 -26.906 1 92.06 104 PHE B O 1
ATOM 5799 N N . PRO B 1 105 ? 3.287 -55.344 -27.172 1 88.62 105 PRO B N 1
ATOM 5800 C CA . PRO B 1 105 ? 2.426 -55.906 -26.125 1 88.62 105 PRO B CA 1
ATOM 5801 C C . PRO B 1 105 ? 2.664 -55.281 -24.75 1 88.62 105 PRO B C 1
ATOM 5803 O O . PRO B 1 105 ? 1.797 -55.344 -23.875 1 88.62 105 PRO B O 1
ATOM 5806 N N . ASN B 1 106 ? 3.814 -54.594 -24.562 1 93.44 106 ASN B N 1
ATOM 5807 C CA . ASN B 1 106 ? 4.141 -54.031 -23.25 1 93.44 106 ASN B CA 1
ATOM 5808 C C . ASN B 1 106 ? 3.998 -52.531 -23.219 1 93.44 106 ASN B C 1
ATOM 5810 O O . ASN B 1 106 ? 4.43 -51.875 -22.266 1 93.44 106 ASN B O 1
ATOM 5814 N N . LEU B 1 107 ? 3.307 -52 -24.188 1 95.19 107 LEU B N 1
ATOM 5815 C CA . LEU B 1 107 ? 3.135 -50.562 -24.281 1 95.19 107 LEU B CA 1
ATOM 5816 C C . LEU B 1 107 ? 2.24 -50.031 -23.156 1 95.19 107 LEU B C 1
ATOM 5818 O O . LEU B 1 107 ? 1.159 -50.594 -22.922 1 95.19 107 LEU B O 1
ATOM 5822 N N . ILE B 1 108 ? 2.725 -49 -22.484 1 97.06 108 ILE B N 1
ATOM 5823 C CA . ILE B 1 108 ? 2.02 -48.469 -21.328 1 97.06 108 ILE B CA 1
ATOM 5824 C C . ILE B 1 108 ? 1.473 -47.094 -21.641 1 97.06 108 ILE B C 1
ATOM 5826 O O . ILE B 1 108 ? 0.36 -46.75 -21.234 1 97.06 108 ILE B O 1
ATOM 5830 N N . THR B 1 109 ? 2.23 -46.281 -22.312 1 97.75 109 THR B N 1
ATOM 5831 C CA . THR B 1 109 ? 1.86 -44.906 -22.672 1 97.75 109 THR B CA 1
ATOM 5832 C C . THR B 1 109 ? 1.968 -44.688 -24.172 1 97.75 109 THR B C 1
ATOM 5834 O O . THR B 1 109 ? 2.99 -45 -24.781 1 97.75 109 THR B O 1
ATOM 5837 N N . LEU B 1 110 ? 0.918 -44.188 -24.766 1 97.5 110 LEU B N 1
ATOM 5838 C CA . LEU B 1 110 ? 0.878 -43.875 -26.188 1 97.5 110 LEU B CA 1
ATOM 5839 C C . LEU B 1 110 ? 0.393 -42.438 -26.406 1 97.5 110 LEU B C 1
ATOM 5841 O O . LEU B 1 110 ? -0.7 -42.062 -25.969 1 97.5 110 LEU B O 1
ATOM 5845 N N . ASP B 1 111 ? 1.178 -41.625 -26.969 1 97.94 111 ASP B N 1
ATOM 5846 C CA . ASP B 1 111 ? 0.818 -40.25 -27.25 1 97.94 111 ASP B CA 1
ATOM 5847 C C . ASP B 1 111 ? 0.57 -40.031 -28.734 1 97.94 111 ASP B C 1
ATOM 5849 O O . ASP B 1 111 ? 1.498 -40.125 -29.547 1 97.94 111 ASP B O 1
ATOM 5853 N N . LEU B 1 112 ? -0.647 -39.812 -29.125 1 97.44 112 LEU B N 1
ATOM 5854 C CA . LEU B 1 112 ? -1.047 -39.469 -30.484 1 97.44 112 LEU B CA 1
ATOM 5855 C C . LEU B 1 112 ? -1.664 -38.062 -30.531 1 97.44 112 LEU B C 1
ATOM 5857 O O . LEU B 1 112 ? -2.457 -37.781 -31.438 1 97.44 112 LEU B O 1
ATOM 5861 N N . GLY B 1 113 ? -1.336 -37.219 -29.547 1 97.06 113 GLY B N 1
ATOM 5862 C CA . GLY B 1 113 ? -1.958 -35.906 -29.438 1 97.06 113 GLY B CA 1
ATOM 5863 C C . GLY B 1 113 ? -1.288 -34.875 -30.297 1 97.06 113 GLY B C 1
ATOM 5864 O O . GLY B 1 113 ? -0.133 -35.031 -30.703 1 97.06 113 GLY B O 1
ATOM 5865 N N . GLY B 1 114 ? -2.068 -33.75 -30.641 1 95.38 114 GLY B N 1
ATOM 5866 C CA . GLY B 1 114 ? -1.504 -32.531 -31.25 1 95.38 114 GLY B CA 1
ATOM 5867 C C . GLY B 1 114 ? -1.293 -32.688 -32.75 1 95.38 114 GLY B C 1
ATOM 5868 O O . GLY B 1 114 ? -0.54 -31.906 -33.344 1 95.38 114 GLY B O 1
ATOM 5869 N N . ASN B 1 115 ? -1.929 -33.625 -33.438 1 94.75 115 ASN B N 1
ATOM 5870 C CA . ASN B 1 115 ? -1.716 -33.844 -34.875 1 94.75 115 ASN B CA 1
ATOM 5871 C C . ASN B 1 115 ? -2.697 -33.031 -35.688 1 94.75 115 ASN B C 1
ATOM 5873 O O . ASN B 1 115 ? -2.648 -33.062 -36.938 1 94.75 115 ASN B O 1
ATOM 5877 N N . ARG B 1 116 ? -3.537 -32.312 -35.062 1 91.75 116 ARG B N 1
ATOM 5878 C CA . ARG B 1 116 ? -4.535 -31.438 -35.656 1 91.75 116 ARG B CA 1
ATOM 5879 C C . ARG B 1 116 ? -5.621 -32.25 -36.375 1 91.75 116 ARG B C 1
ATOM 5881 O O . ARG B 1 116 ? -6.812 -31.984 -36.188 1 91.75 116 ARG B O 1
ATOM 5888 N N . ASN B 1 117 ? -5.191 -33.188 -37.219 1 93.62 117 ASN B N 1
ATOM 5889 C CA . ASN B 1 117 ? -6.094 -34.094 -37.906 1 93.62 117 ASN B CA 1
ATOM 5890 C C . ASN B 1 117 ? -5.547 -35.531 -37.938 1 93.62 117 ASN B C 1
ATOM 5892 O O . ASN B 1 117 ? -4.445 -35.75 -38.438 1 93.62 117 ASN B O 1
ATOM 5896 N N . ILE B 1 118 ? -6.383 -36.406 -37.344 1 95.19 118 ILE B N 1
ATOM 5897 C CA . ILE B 1 118 ? -5.941 -37.781 -37.281 1 95.19 118 ILE B CA 1
ATOM 5898 C C . ILE B 1 118 ? -7.023 -38.688 -37.875 1 95.19 118 ILE B C 1
ATOM 5900 O O . ILE B 1 118 ? -8.219 -38.438 -37.688 1 95.19 118 ILE B O 1
ATOM 5904 N N . SER B 1 119 ? -6.613 -39.625 -38.625 1 94.44 119 SER B N 1
ATOM 5905 C CA . SER B 1 119 ? -7.488 -40.688 -39.062 1 94.44 119 SER B CA 1
ATOM 5906 C C . SER B 1 119 ? -7.168 -42 -38.375 1 94.44 119 SER B C 1
ATOM 5908 O O . SER B 1 119 ? -6.105 -42.594 -38.594 1 94.44 119 SER B O 1
ATOM 5910 N N . LEU B 1 120 ? -8.133 -42.406 -37.594 1 94.75 120 LEU B N 1
ATOM 5911 C CA . LEU B 1 120 ? -7.91 -43.594 -36.781 1 94.75 120 LEU B CA 1
ATOM 5912 C C . LEU B 1 120 ? -8.75 -44.75 -37.312 1 94.75 120 LEU B C 1
ATOM 5914 O O . LEU B 1 120 ? -9.977 -44.656 -37.438 1 94.75 120 LEU B O 1
ATOM 5918 N N . HIS B 1 121 ? -8.016 -45.844 -37.531 1 93.81 121 HIS B N 1
ATOM 5919 C CA . HIS B 1 121 ? -8.766 -47.062 -37.844 1 93.81 121 HIS B CA 1
ATOM 5920 C C . HIS B 1 121 ? -9.523 -47.562 -36.625 1 93.81 121 HIS B C 1
ATOM 5922 O O . HIS B 1 121 ? -9.016 -47.5 -35.5 1 93.81 121 HIS B O 1
ATOM 5928 N N . PRO B 1 122 ? -10.711 -48.094 -36.75 1 91.25 122 PRO B N 1
ATOM 5929 C CA . PRO B 1 122 ? -11.508 -48.562 -35.594 1 91.25 122 PRO B CA 1
ATOM 5930 C C . PRO B 1 122 ? -10.781 -49.625 -34.781 1 91.25 122 PRO B C 1
ATOM 5932 O O . PRO B 1 122 ? -11.055 -49.75 -33.562 1 91.25 122 PRO B O 1
ATOM 5935 N N . GLU B 1 123 ? -9.875 -50.375 -35.406 1 93.94 123 GLU B N 1
ATOM 5936 C CA . GLU B 1 123 ? -9.117 -51.406 -34.688 1 93.94 123 GLU B CA 1
ATOM 5937 C C . GLU B 1 123 ? -7.652 -51 -34.531 1 93.94 123 GLU B C 1
ATOM 5939 O O . GLU B 1 123 ? -6.773 -51.875 -34.469 1 93.94 123 GLU B O 1
ATOM 5944 N N . ALA B 1 124 ? -7.492 -49.75 -34.469 1 93.81 124 ALA B N 1
ATOM 5945 C CA . ALA B 1 124 ? -6.125 -49.25 -34.406 1 93.81 124 ALA B CA 1
ATOM 5946 C C . ALA B 1 124 ? -5.434 -49.719 -33.125 1 93.81 124 ALA B C 1
ATOM 5948 O O . ALA B 1 124 ? -4.23 -49.969 -33.125 1 93.81 124 ALA B O 1
ATOM 5949 N N . PHE B 1 125 ? -6.238 -49.906 -32.031 1 94.38 125 PHE B N 1
ATOM 5950 C CA . PHE B 1 125 ? -5.637 -50.156 -30.719 1 94.38 125 PHE B CA 1
ATOM 5951 C C . PHE B 1 125 ? -5.777 -51.625 -30.328 1 94.38 125 PHE B C 1
ATOM 5953 O O . PHE B 1 125 ? -5.621 -52 -29.156 1 94.38 125 PHE B O 1
ATOM 5960 N N . GLU B 1 126 ? -5.949 -52.406 -31.266 1 90.94 126 GLU B N 1
ATOM 5961 C CA . GLU B 1 126 ? -6.07 -53.844 -31.016 1 90.94 126 GLU B CA 1
ATOM 5962 C C . GLU B 1 126 ? -4.773 -54.406 -30.453 1 90.94 126 GLU B C 1
ATOM 5964 O O . GLU B 1 126 ? -3.686 -54.125 -30.938 1 90.94 126 GLU B O 1
ATOM 5969 N N . GLY B 1 127 ? -4.898 -55.156 -29.344 1 86.94 127 GLY B N 1
ATOM 5970 C CA . GLY B 1 127 ? -3.746 -55.844 -28.781 1 86.94 127 GLY B CA 1
ATOM 5971 C C . GLY B 1 127 ? -3.064 -55.062 -27.672 1 86.94 127 GLY B C 1
ATOM 5972 O O . GLY B 1 127 ? -2.164 -55.562 -27.016 1 86.94 127 GLY B O 1
ATOM 5973 N N . LEU B 1 128 ? -3.514 -53.875 -27.422 1 92.38 128 LEU B N 1
ATOM 5974 C CA . LEU B 1 128 ? -2.875 -53.031 -26.406 1 92.38 128 LEU B CA 1
ATOM 5975 C C . LEU B 1 128 ? -3.535 -53.25 -25.047 1 92.38 128 LEU B C 1
ATOM 5977 O O . LEU B 1 128 ? -4.059 -52.281 -24.469 1 92.38 128 LEU B O 1
ATOM 5981 N N . SER B 1 129 ? -3.391 -54.312 -24.453 1 91.38 129 SER B N 1
ATOM 5982 C CA . SER B 1 129 ? -4.078 -54.688 -23.219 1 91.38 129 SER B CA 1
ATOM 5983 C C . SER B 1 129 ? -3.387 -54.062 -22.016 1 91.38 129 SER B C 1
ATOM 5985 O O . SER B 1 129 ? -3.99 -53.938 -20.938 1 91.38 129 SER B O 1
ATOM 5987 N N . ARG B 1 130 ? -2.154 -53.594 -22.188 1 94.75 130 ARG B N 1
ATOM 5988 C CA . ARG B 1 130 ? -1.405 -53.094 -21.047 1 94.75 130 ARG B CA 1
ATOM 5989 C C . ARG B 1 130 ? -1.35 -51.562 -21.062 1 94.75 130 ARG B C 1
ATOM 5991 O O . ARG B 1 130 ? -0.806 -50.938 -20.156 1 94.75 130 ARG B O 1
ATOM 5998 N N . LEU B 1 131 ? -1.968 -50.969 -22.047 1 95.94 131 LEU B N 1
ATOM 5999 C CA . LEU B 1 131 ? -1.921 -49.531 -22.188 1 95.94 131 LEU B CA 1
ATOM 6000 C C . LEU B 1 131 ? -2.65 -48.844 -21.047 1 95.94 131 LEU B C 1
ATOM 6002 O O . LEU B 1 131 ? -3.797 -49.188 -20.734 1 95.94 131 LEU B O 1
ATOM 6006 N N . GLU B 1 132 ? -1.968 -47.875 -20.438 1 97.06 132 GLU B N 1
ATOM 6007 C CA . GLU B 1 132 ? -2.549 -47.188 -19.297 1 97.06 132 GLU B CA 1
ATOM 6008 C C . GLU B 1 132 ? -2.908 -45.75 -19.656 1 97.06 132 GLU B C 1
ATOM 6010 O O . GLU B 1 132 ? -3.916 -45.219 -19.188 1 97.06 132 GLU B O 1
ATOM 6015 N N . VAL B 1 133 ? -2.102 -45.125 -20.391 1 97.75 133 VAL B N 1
ATOM 6016 C CA . VAL B 1 133 ? -2.275 -43.688 -20.703 1 97.75 133 VAL B CA 1
ATOM 6017 C C . VAL B 1 133 ? -2.34 -43.5 -22.219 1 97.75 133 VAL B C 1
ATOM 6019 O O . VAL B 1 133 ? -1.443 -43.938 -22.953 1 97.75 133 VAL B O 1
ATOM 6022 N N . LEU B 1 134 ? -3.379 -42.906 -22.719 1 97.38 134 LEU B N 1
ATOM 6023 C CA . LEU B 1 134 ? -3.553 -42.594 -24.141 1 97.38 134 LEU B CA 1
ATOM 6024 C C . LEU B 1 134 ? -3.889 -41.125 -24.375 1 97.38 134 LEU B C 1
ATOM 6026 O O . LEU B 1 134 ? -4.875 -40.625 -23.828 1 97.38 134 LEU B O 1
ATOM 6030 N N . PHE B 1 135 ? -3.092 -40.406 -25.062 1 97.94 135 PHE B N 1
ATOM 6031 C CA . PHE B 1 135 ? -3.33 -39 -25.422 1 97.94 135 PHE B CA 1
ATOM 6032 C C . PHE B 1 135 ? -3.873 -38.906 -26.844 1 97.94 135 PHE B C 1
ATOM 6034 O O . PHE B 1 135 ? -3.242 -39.375 -27.797 1 97.94 135 PHE B O 1
ATOM 6041 N N . LEU B 1 136 ? -5.031 -38.375 -26.984 1 97.75 136 LEU B N 1
ATOM 6042 C CA . LEU B 1 136 ? -5.656 -38.156 -28.281 1 97.75 136 LEU B CA 1
ATOM 6043 C C . LEU B 1 136 ? -6.113 -36.719 -28.422 1 97.75 136 LEU B C 1
ATOM 6045 O O . LEU B 1 136 ? -7.035 -36.406 -29.188 1 97.75 136 LEU B O 1
ATOM 6049 N N . ASP B 1 137 ? -5.465 -35.812 -27.672 1 97.94 137 ASP B N 1
ATOM 6050 C CA . ASP B 1 137 ? -5.871 -34.406 -27.609 1 97.94 137 ASP B CA 1
ATOM 6051 C C . ASP B 1 137 ? -5.527 -33.688 -28.922 1 97.94 137 ASP B C 1
ATOM 6053 O O . ASP B 1 137 ? -4.582 -34.094 -29.609 1 97.94 137 ASP B O 1
ATOM 6057 N N . ASN B 1 138 ? -6.328 -32.656 -29.312 1 97.06 138 ASN B N 1
ATOM 6058 C CA . ASN B 1 138 ? -6.078 -31.734 -30.422 1 97.06 138 ASN B CA 1
ATOM 6059 C C . ASN B 1 138 ? -5.871 -32.5 -31.719 1 97.06 138 ASN B C 1
ATOM 6061 O O . ASN B 1 138 ? -4.848 -32.312 -32.406 1 97.06 138 ASN B O 1
ATOM 6065 N N . ASN B 1 139 ? -6.852 -33.312 -32.094 1 97 139 ASN B N 1
ATOM 6066 C CA . ASN B 1 139 ? -6.727 -34.156 -33.281 1 97 139 ASN B CA 1
ATOM 6067 C C . ASN B 1 139 ? -7.914 -34 -34.219 1 97 139 ASN B C 1
ATOM 6069 O O . ASN B 1 139 ? -8.031 -34.719 -35.219 1 97 139 ASN B O 1
ATOM 6073 N N . GLY B 1 140 ? -8.75 -33.125 -33.844 1 95.06 140 GLY B N 1
ATOM 6074 C CA . GLY B 1 140 ? -9.922 -32.906 -34.688 1 95.06 140 GLY B CA 1
ATOM 6075 C C . GLY B 1 140 ? -10.922 -34.031 -34.625 1 95.06 140 GLY B C 1
ATOM 6076 O O . GLY B 1 140 ? -11.75 -34.188 -35.531 1 95.06 140 GLY B O 1
ATOM 6077 N N . LEU B 1 141 ? -10.961 -34.812 -33.625 1 96.62 141 LEU B N 1
ATOM 6078 C CA . LEU B 1 141 ? -11.828 -36 -33.5 1 96.62 141 LEU B CA 1
ATOM 6079 C C . LEU B 1 141 ? -13.242 -35.562 -33.125 1 96.62 141 LEU B C 1
ATOM 6081 O O . LEU B 1 141 ? -13.43 -34.562 -32.406 1 96.62 141 LEU B O 1
ATOM 6085 N N . ASP B 1 142 ? -14.203 -36.344 -33.594 1 96.12 142 ASP B N 1
ATOM 6086 C CA . ASP B 1 142 ? -15.586 -36.094 -33.219 1 96.12 142 ASP B CA 1
ATOM 6087 C C . ASP B 1 142 ? -16.094 -37.188 -32.281 1 96.12 142 ASP B C 1
ATOM 6089 O O . ASP B 1 142 ? -15.297 -37.969 -31.734 1 96.12 142 ASP B O 1
ATOM 6093 N N . GLU B 1 143 ? -17.375 -37.25 -32 1 95.06 143 GLU B N 1
ATOM 6094 C CA . GLU B 1 143 ? -17.953 -38.125 -30.969 1 95.06 143 GLU B CA 1
ATOM 6095 C C . GLU B 1 143 ? -17.797 -39.594 -31.359 1 95.06 143 GLU B C 1
ATOM 6097 O O . GLU B 1 143 ? -17.875 -40.469 -30.516 1 95.06 143 GLU B O 1
ATOM 6102 N N . SER B 1 144 ? -17.453 -39.906 -32.594 1 94.31 144 SER B N 1
ATOM 6103 C CA . SER B 1 144 ? -17.297 -41.281 -33.062 1 94.31 144 SER B CA 1
ATOM 6104 C C . SER B 1 144 ? -16.188 -42 -32.312 1 94.31 144 SER B C 1
ATOM 6106 O O . SER B 1 144 ? -16.234 -43.219 -32.156 1 94.31 144 SER B O 1
ATOM 6108 N N . VAL B 1 145 ? -15.289 -41.25 -31.906 1 94.5 145 VAL B N 1
ATOM 6109 C CA . VAL B 1 145 ? -14.156 -41.844 -31.203 1 94.5 145 VAL B CA 1
ATOM 6110 C C . VAL B 1 145 ? -14.648 -42.531 -29.922 1 94.5 145 VAL B C 1
ATOM 6112 O O . VAL B 1 145 ? -14.094 -43.562 -29.516 1 94.5 145 VAL B O 1
ATOM 6115 N N . LEU B 1 146 ? -15.703 -42.062 -29.344 1 94.69 146 LEU B N 1
ATOM 6116 C CA . LEU B 1 146 ? -16.25 -42.625 -28.094 1 94.69 146 LEU B CA 1
ATOM 6117 C C . LEU B 1 146 ? -17.297 -43.688 -28.391 1 94.69 146 LEU B C 1
ATOM 6119 O O . LEU B 1 146 ? -17.562 -44.531 -27.547 1 94.69 146 LEU B O 1
ATOM 6123 N N . GLU B 1 147 ? -17.875 -43.688 -29.562 1 93.5 147 GLU B N 1
ATOM 6124 C CA . GLU B 1 147 ? -19.062 -44.5 -29.859 1 93.5 147 GLU B CA 1
ATOM 6125 C C . GLU B 1 147 ? -18.703 -45.719 -30.672 1 93.5 147 GLU B C 1
ATOM 6127 O O . GLU B 1 147 ? -19.5 -46.656 -30.797 1 93.5 147 GLU B O 1
ATOM 6132 N N . SER B 1 148 ? -17.484 -45.812 -31.172 1 91.12 148 SER B N 1
ATOM 6133 C CA . SER B 1 148 ? -17.125 -46.812 -32.156 1 91.12 148 SER B CA 1
ATOM 6134 C C . SER B 1 148 ? -16.562 -48.062 -31.484 1 91.12 148 SER B C 1
ATOM 6136 O O . SER B 1 148 ? -16.312 -49.094 -32.156 1 91.12 148 SER B O 1
ATOM 6138 N N . GLY B 1 149 ? -16.297 -48.062 -30.328 1 91.62 149 GLY B N 1
ATOM 6139 C CA . GLY B 1 149 ? -15.719 -49.219 -29.641 1 91.62 149 GLY B CA 1
ATOM 6140 C C . GLY B 1 149 ? -14.219 -49.344 -29.844 1 91.62 149 GLY B C 1
ATOM 6141 O O . GLY B 1 149 ? -13.648 -50.406 -29.641 1 91.62 149 GLY B O 1
ATOM 6142 N N . MET B 1 150 ? -13.672 -48.312 -30.219 1 91.5 150 MET B N 1
ATOM 6143 C CA . MET B 1 150 ? -12.258 -48.344 -30.578 1 91.5 150 MET B CA 1
ATOM 6144 C C . MET B 1 150 ? -11.391 -48.625 -29.359 1 91.5 150 MET B C 1
ATOM 6146 O O . MET B 1 150 ? -10.258 -49.094 -29.5 1 91.5 150 MET B O 1
ATOM 6150 N N . PHE B 1 151 ? -11.953 -48.531 -28.172 1 93.06 151 PHE B N 1
ATOM 6151 C CA . PHE B 1 151 ? -11.148 -48.688 -26.969 1 93.06 151 PHE B CA 1
ATOM 6152 C C . PHE B 1 151 ? -11.406 -50.031 -26.297 1 93.06 151 PHE B C 1
ATOM 6154 O O . PHE B 1 151 ? -10.953 -50.25 -25.188 1 93.06 151 PHE B O 1
ATOM 6161 N N . LYS B 1 152 ? -12.016 -50.938 -26.859 1 90.69 152 LYS B N 1
ATOM 6162 C CA . LYS B 1 152 ? -12.516 -52.188 -26.281 1 90.69 152 LYS B CA 1
ATOM 6163 C C . LYS B 1 152 ? -11.375 -53.062 -25.766 1 90.69 152 LYS B C 1
ATOM 6165 O O . LYS B 1 152 ? -11.539 -53.781 -24.797 1 90.69 152 LYS B O 1
ATOM 6170 N N . ASP B 1 153 ? -10.172 -52.969 -26.344 1 88.88 153 ASP B N 1
ATOM 6171 C CA . ASP B 1 153 ? -9.062 -53.844 -25.984 1 88.88 153 ASP B CA 1
ATOM 6172 C C . ASP B 1 153 ? -8.195 -53.219 -24.891 1 88.88 153 ASP B C 1
ATOM 6174 O O . ASP B 1 153 ? -7.238 -53.844 -24.422 1 88.88 153 ASP B O 1
ATOM 6178 N N . LEU B 1 154 ? -8.539 -52.062 -24.516 1 91.62 154 LEU B N 1
ATOM 6179 C CA . LEU B 1 154 ? -7.699 -51.312 -23.562 1 91.62 154 LEU B CA 1
ATOM 6180 C C . LEU B 1 154 ? -8.133 -51.625 -22.125 1 91.62 154 LEU B C 1
ATOM 6182 O O . LEU B 1 154 ? -8.508 -50.688 -21.391 1 91.62 154 LEU B O 1
ATOM 6186 N N . THR B 1 155 ? -7.891 -52.719 -21.656 1 89.19 155 THR B N 1
ATOM 6187 C CA . THR B 1 155 ? -8.43 -53.188 -20.375 1 89.19 155 THR B CA 1
ATOM 6188 C C . THR B 1 155 ? -7.691 -52.562 -19.203 1 89.19 155 THR B C 1
ATOM 6190 O O . THR B 1 155 ? -8.242 -52.438 -18.109 1 89.19 155 THR B O 1
ATOM 6193 N N . SER B 1 156 ? -6.453 -52.094 -19.406 1 90.81 156 SER B N 1
ATOM 6194 C CA . SER B 1 156 ? -5.664 -51.5 -18.344 1 90.81 156 SER B CA 1
ATOM 6195 C C . SER B 1 156 ? -5.672 -49.969 -18.438 1 90.81 156 SER B C 1
ATOM 6197 O O . SER B 1 156 ? -4.949 -49.281 -17.703 1 90.81 156 SER B O 1
ATOM 6199 N N . HIS B 1 157 ? -6.512 -49.469 -19.234 1 88.88 157 HIS B N 1
ATOM 6200 C CA . HIS B 1 157 ? -6.516 -48.062 -19.562 1 88.88 157 HIS B CA 1
ATOM 6201 C C . HIS B 1 157 ? -6.961 -47.219 -18.375 1 88.88 157 HIS B C 1
ATOM 6203 O O . HIS B 1 157 ? -8.055 -47.406 -17.844 1 88.88 157 HIS B O 1
ATOM 6209 N N . LYS B 1 158 ? -6.066 -46.281 -17.969 1 93.25 158 LYS B N 1
ATOM 6210 C CA . LYS B 1 158 ? -6.344 -45.469 -16.781 1 93.25 158 LYS B CA 1
ATOM 6211 C C . LYS B 1 158 ? -6.699 -44.031 -17.172 1 93.25 158 LYS B C 1
ATOM 6213 O O . LYS B 1 158 ? -7.621 -43.438 -16.594 1 93.25 158 LYS B O 1
ATOM 6218 N N . LYS B 1 159 ? -6.016 -43.5 -18.078 1 97.19 159 LYS B N 1
ATOM 6219 C CA . LYS B 1 159 ? -6.168 -42.062 -18.422 1 97.19 159 LYS B CA 1
ATOM 6220 C C . LYS B 1 159 ? -6.414 -41.906 -19.922 1 97.19 159 LYS B C 1
ATOM 6222 O O . LYS B 1 159 ? -5.621 -42.375 -20.75 1 97.19 159 LYS B O 1
ATOM 6227 N N . LEU B 1 160 ? -7.484 -41.219 -20.281 1 96.69 160 LEU B N 1
ATOM 6228 C CA . LEU B 1 160 ? -7.848 -40.906 -21.656 1 96.69 160 LEU B CA 1
ATOM 6229 C C . LEU B 1 160 ? -7.953 -39.406 -21.875 1 96.69 160 LEU B C 1
ATOM 6231 O O . LEU B 1 160 ? -8.805 -38.75 -21.266 1 96.69 160 LEU B O 1
ATOM 6235 N N . ASP B 1 161 ? -7.117 -38.844 -22.656 1 98.06 161 ASP B N 1
ATOM 6236 C CA . ASP B 1 161 ? -7.125 -37.406 -22.922 1 98.06 161 ASP B CA 1
ATOM 6237 C C . ASP B 1 161 ? -7.723 -37.125 -24.297 1 98.06 161 ASP B C 1
ATOM 6239 O O . ASP B 1 161 ? -7.105 -37.406 -25.328 1 98.06 161 ASP B O 1
ATOM 6243 N N . LEU B 1 162 ? -8.883 -36.625 -24.328 1 97.94 162 LEU B N 1
ATOM 6244 C CA . LEU B 1 162 ? -9.57 -36.219 -25.547 1 97.94 162 LEU B CA 1
ATOM 6245 C C . LEU B 1 162 ? -9.805 -34.719 -25.578 1 97.94 162 LEU B C 1
ATOM 6247 O O . LEU B 1 162 ? -10.773 -34.25 -26.172 1 97.94 162 LEU B O 1
ATOM 6251 N N . SER B 1 163 ? -8.953 -33.938 -24.938 1 98.25 163 SER B N 1
ATOM 6252 C CA . SER B 1 163 ? -9.109 -32.5 -24.844 1 98.25 163 SER B CA 1
ATOM 6253 C C . SER B 1 163 ? -8.898 -31.828 -26.188 1 98.25 163 SER B C 1
ATOM 6255 O O . SER B 1 163 ? -8.172 -32.375 -27.047 1 98.25 163 SER B O 1
ATOM 6257 N N . SER B 1 164 ? -9.539 -30.688 -26.438 1 97.69 164 SER B N 1
ATOM 6258 C CA . SER B 1 164 ? -9.352 -29.828 -27.594 1 97.69 164 SER B CA 1
ATOM 6259 C C . SER B 1 164 ? -9.648 -30.562 -28.891 1 97.69 164 SER B C 1
ATOM 6261 O O . SER B 1 164 ? -8.844 -30.547 -29.828 1 97.69 164 SER B O 1
ATOM 6263 N N . ASN B 1 165 ? -10.742 -31.281 -28.906 1 98.06 165 ASN B N 1
ATOM 6264 C CA . ASN B 1 165 ? -11.266 -31.906 -30.109 1 98.06 165 ASN B CA 1
ATOM 6265 C C . ASN B 1 165 ? -12.617 -31.328 -30.516 1 98.06 165 ASN B C 1
ATOM 6267 O O . ASN B 1 165 ? -12.945 -30.203 -30.125 1 98.06 165 ASN B O 1
ATOM 6271 N N . LYS B 1 166 ? -13.328 -32.062 -31.406 1 97.5 166 LYS B N 1
ATOM 6272 C CA . LYS B 1 166 ? -14.625 -31.578 -31.891 1 97.5 166 LYS B CA 1
ATOM 6273 C C . LYS B 1 166 ? -15.758 -32.5 -31.453 1 97.5 166 LYS B C 1
ATOM 6275 O O . LYS B 1 166 ? -16.625 -32.844 -32.25 1 97.5 166 LYS B O 1
ATOM 6280 N N . ILE B 1 167 ? -15.633 -32.844 -30.203 1 97 167 ILE B N 1
ATOM 6281 C CA . ILE B 1 167 ? -16.625 -33.781 -29.672 1 97 167 ILE B CA 1
ATOM 6282 C C . ILE B 1 167 ? -17.875 -33 -29.219 1 97 167 ILE B C 1
ATOM 6284 O O . ILE B 1 167 ? -17.766 -32.031 -28.469 1 97 167 ILE B O 1
ATOM 6288 N N . HIS B 1 168 ? -19.078 -33.406 -29.672 1 95.19 168 HIS B N 1
ATOM 6289 C CA . HIS B 1 168 ? -20.297 -32.688 -29.375 1 95.19 168 HIS B CA 1
ATOM 6290 C C . HIS B 1 168 ? -21.141 -33.406 -28.328 1 95.19 168 HIS B C 1
ATOM 6292 O O . HIS B 1 168 ? -21.953 -32.812 -27.641 1 95.19 168 HIS B O 1
ATOM 6298 N N . ARG B 1 169 ? -20.922 -34.719 -28.297 1 92.5 169 ARG B N 1
ATOM 6299 C CA . ARG B 1 169 ? -21.703 -35.531 -27.344 1 92.5 169 ARG B CA 1
ATOM 6300 C C . ARG B 1 169 ? -20.844 -36.625 -26.734 1 92.5 169 ARG B C 1
ATOM 6302 O O . ARG B 1 169 ? -19.953 -37.156 -27.406 1 92.5 169 ARG B O 1
ATOM 6309 N N . VAL B 1 170 ? -21.141 -36.875 -25.5 1 93.75 170 VAL B N 1
ATOM 6310 C CA . VAL B 1 170 ? -20.359 -37.875 -24.781 1 93.75 170 VAL B CA 1
ATOM 6311 C C . VAL B 1 170 ? -21.203 -39.125 -24.516 1 93.75 170 VAL B C 1
ATOM 6313 O O . VAL B 1 170 ? -21.891 -39.219 -23.484 1 93.75 170 VAL B O 1
ATOM 6316 N N . ARG B 1 171 ? -21.125 -40.094 -25.344 1 93.19 171 ARG B N 1
ATOM 6317 C CA . ARG B 1 171 ? -21.812 -41.375 -25.219 1 93.19 171 ARG B CA 1
ATOM 6318 C C . ARG B 1 171 ? -20.844 -42.531 -25.438 1 93.19 171 ARG B C 1
ATOM 6320 O O . ARG B 1 171 ? -20.859 -43.156 -26.5 1 93.19 171 ARG B O 1
ATOM 6327 N N . PRO B 1 172 ? -20.125 -42.844 -24.359 1 93.44 172 PRO B N 1
ATOM 6328 C CA . PRO B 1 172 ? -19.188 -43.938 -24.516 1 93.44 172 PRO B CA 1
ATOM 6329 C C . PRO B 1 172 ? -19.859 -45.25 -24.875 1 93.44 172 PRO B C 1
ATOM 6331 O O . PRO B 1 172 ? -20.953 -45.562 -24.375 1 93.44 172 PRO B O 1
ATOM 6334 N N . ASP B 1 173 ? -19.172 -45.969 -25.75 1 93.06 173 ASP B N 1
ATOM 6335 C CA . ASP B 1 173 ? -19.656 -47.281 -26.188 1 93.06 173 ASP B CA 1
ATOM 6336 C C . ASP B 1 173 ? -19.703 -48.281 -25.016 1 93.06 173 ASP B C 1
ATOM 6338 O O . ASP B 1 173 ? -18.984 -48.094 -24.031 1 93.06 173 ASP B O 1
ATOM 6342 N N . PRO B 1 174 ? -20.578 -49.25 -25.094 1 92.94 174 PRO B N 1
ATOM 6343 C CA . PRO B 1 174 ? -20.719 -50.25 -24 1 92.94 174 PRO B CA 1
ATOM 6344 C C . PRO B 1 174 ? -19.391 -50.938 -23.672 1 92.94 174 PRO B C 1
ATOM 6346 O O . PRO B 1 174 ? -19.25 -51.5 -22.578 1 92.94 174 PRO B O 1
ATOM 6349 N N . SER B 1 175 ? -18.5 -50.875 -24.594 1 90.88 175 SER B N 1
ATOM 6350 C CA . SER B 1 175 ? -17.203 -51.469 -24.328 1 90.88 175 SER B CA 1
ATOM 6351 C C . SER B 1 175 ? -16.5 -50.812 -23.141 1 90.88 175 SER B C 1
ATOM 6353 O O . SER B 1 175 ? -15.617 -51.375 -22.531 1 90.88 175 SER B O 1
ATOM 6355 N N . PHE B 1 176 ? -16.953 -49.594 -22.828 1 93 176 PHE B N 1
ATOM 6356 C CA . PHE B 1 176 ? -16.359 -48.875 -21.719 1 93 176 PHE B CA 1
ATOM 6357 C C . PHE B 1 176 ? -16.688 -49.562 -20.391 1 93 176 PHE B C 1
ATOM 6359 O O . PHE B 1 176 ? -15.992 -49.344 -19.391 1 93 176 PHE B O 1
ATOM 6366 N N . LEU B 1 177 ? -17.672 -50.344 -20.359 1 90.38 177 LEU B N 1
ATOM 6367 C CA . LEU B 1 177 ? -18.031 -51.094 -19.172 1 90.38 177 LEU B CA 1
ATOM 6368 C C . LEU B 1 177 ? -16.938 -52.094 -18.797 1 90.38 177 LEU B C 1
ATOM 6370 O O . LEU B 1 177 ? -16.781 -52.438 -17.625 1 90.38 177 LEU B O 1
ATOM 6374 N N . LYS B 1 178 ? -16.141 -52.438 -19.797 1 88.69 178 LYS B N 1
ATOM 6375 C CA . LYS B 1 178 ? -15.086 -53.438 -19.562 1 88.69 178 LYS B CA 1
ATOM 6376 C C . LYS B 1 178 ? -13.781 -52.75 -19.156 1 88.69 178 LYS B C 1
ATOM 6378 O O . LYS B 1 178 ? -12.852 -53.406 -18.703 1 88.69 178 LYS B O 1
ATOM 6383 N N . LEU B 1 179 ? -13.797 -51.5 -19.297 1 91.25 179 LEU B N 1
ATOM 6384 C CA . LEU B 1 179 ? -12.602 -50.75 -18.922 1 91.25 179 LEU B CA 1
ATOM 6385 C C . LEU B 1 179 ? -12.609 -50.406 -17.438 1 91.25 179 LEU B C 1
ATOM 6387 O O . LEU B 1 179 ? -12.766 -49.219 -17.062 1 91.25 179 LEU B O 1
ATOM 6391 N N . THR B 1 180 ? -12.25 -51.281 -16.625 1 88.56 180 THR B N 1
ATOM 6392 C CA . THR B 1 180 ? -12.43 -51.188 -15.18 1 88.56 180 THR B CA 1
ATOM 6393 C C . THR B 1 180 ? -11.359 -50.281 -14.562 1 88.56 180 THR B C 1
ATOM 6395 O O . THR B 1 180 ? -11.523 -49.781 -13.453 1 88.56 180 THR B O 1
ATOM 6398 N N . SER B 1 181 ? -10.336 -50.062 -15.312 1 92.38 181 SER B N 1
ATOM 6399 C CA . SER B 1 181 ? -9.219 -49.312 -14.734 1 92.38 181 SER B CA 1
ATOM 6400 C C . SER B 1 181 ? -9.312 -47.844 -15.07 1 92.38 181 SER B C 1
ATOM 6402 O O . SER B 1 181 ? -8.539 -47.031 -14.539 1 92.38 181 SER B O 1
ATOM 6404 N N . ILE B 1 182 ? -10.25 -47.406 -15.859 1 93.25 182 ILE B N 1
ATOM 6405 C CA . ILE B 1 182 ? -10.328 -46.031 -16.297 1 93.25 182 ILE B CA 1
ATOM 6406 C C . ILE B 1 182 ? -10.664 -45.125 -15.125 1 93.25 182 ILE B C 1
ATOM 6408 O O . ILE B 1 182 ? -11.602 -45.406 -14.367 1 93.25 182 ILE B O 1
ATOM 6412 N N . SER B 1 183 ? -9.812 -44.062 -14.953 1 95.06 183 SER B N 1
ATOM 6413 C CA . SER B 1 183 ? -10.039 -43.219 -13.789 1 95.06 183 SER B CA 1
ATOM 6414 C C . SER B 1 183 ? -9.945 -41.75 -14.156 1 95.06 183 SER B C 1
ATOM 6416 O O . SER B 1 183 ? -10.422 -40.875 -13.414 1 95.06 183 SER B O 1
ATOM 6418 N N . VAL B 1 184 ? -9.344 -41.406 -15.227 1 97.69 184 VAL B N 1
ATOM 6419 C CA . VAL B 1 184 ? -9.188 -40 -15.648 1 97.69 184 VAL B CA 1
ATOM 6420 C C . VAL B 1 184 ? -9.68 -39.844 -17.078 1 97.69 184 VAL B C 1
ATOM 6422 O O . VAL B 1 184 ? -9.219 -40.531 -17.984 1 97.69 184 VAL B O 1
ATOM 6425 N N . ILE B 1 185 ? -10.625 -39 -17.328 1 96.88 185 ILE B N 1
ATOM 6426 C CA . ILE B 1 185 ? -11.133 -38.656 -18.641 1 96.88 185 ILE B CA 1
ATOM 6427 C C . ILE B 1 185 ? -11.102 -37.156 -18.844 1 96.88 185 ILE B C 1
ATOM 6429 O O . ILE B 1 185 ? -11.75 -36.406 -18.094 1 96.88 185 ILE B O 1
ATOM 6433 N N . LEU B 1 186 ? -10.359 -36.656 -19.766 1 98.31 186 LEU B N 1
ATOM 6434 C CA . LEU B 1 186 ? -10.219 -35.219 -20.047 1 98.31 186 LEU B CA 1
ATOM 6435 C C . LEU B 1 186 ? -10.953 -34.844 -21.328 1 98.31 186 LEU B C 1
ATOM 6437 O O . LEU B 1 186 ? -10.625 -35.344 -22.406 1 98.31 186 LEU B O 1
ATOM 6441 N N . LEU B 1 187 ? -11.938 -34.031 -21.203 1 97.81 187 LEU B N 1
ATOM 6442 C CA . LEU B 1 187 ? -12.75 -33.625 -22.328 1 97.81 187 LEU B CA 1
ATOM 6443 C C . LEU B 1 187 ? -12.758 -32.094 -22.438 1 97.81 187 LEU B C 1
ATOM 6445 O O . LEU B 1 187 ? -13.672 -31.516 -23.031 1 97.81 187 LEU B O 1
ATOM 6449 N N . LYS B 1 188 ? -11.805 -31.438 -21.859 1 97.62 188 LYS B N 1
ATOM 6450 C CA . LYS B 1 188 ? -11.68 -29.984 -21.844 1 97.62 188 LYS B CA 1
ATOM 6451 C C . LYS B 1 188 ? -11.625 -29.438 -23.266 1 97.62 188 LYS B C 1
ATOM 6453 O O . LYS B 1 188 ? -11.031 -30.047 -24.156 1 97.62 188 LYS B O 1
ATOM 6458 N N . LEU B 1 189 ? -12.211 -28.281 -23.547 1 97.12 189 LEU B N 1
ATOM 6459 C CA . LEU B 1 189 ? -12.141 -27.516 -24.781 1 97.12 189 LEU B CA 1
ATOM 6460 C C . LEU B 1 189 ? -12.672 -28.344 -25.953 1 97.12 189 LEU B C 1
ATOM 6462 O O . LEU B 1 189 ? -12.008 -28.469 -26.984 1 97.12 189 LEU B O 1
ATOM 6466 N N . ASN B 1 190 ? -13.75 -28.984 -25.766 1 97.62 190 ASN B N 1
ATOM 6467 C CA . ASN B 1 190 ? -14.539 -29.578 -26.844 1 97.62 190 ASN B CA 1
ATOM 6468 C C . ASN B 1 190 ? -15.805 -28.781 -27.125 1 97.62 190 ASN B C 1
ATOM 6470 O O . ASN B 1 190 ? -15.875 -27.594 -26.812 1 97.62 190 ASN B O 1
ATOM 6474 N N . LYS B 1 191 ? -16.766 -29.375 -27.875 1 96.75 191 LYS B N 1
ATOM 6475 C CA . LYS B 1 191 ? -18 -28.688 -28.219 1 96.75 191 LYS B CA 1
ATOM 6476 C C . LYS B 1 191 ? -19.203 -29.406 -27.625 1 96.75 191 LYS B C 1
ATOM 6478 O O . LYS B 1 191 ? -20.266 -29.484 -28.25 1 96.75 191 LYS B O 1
ATOM 6483 N N . ILE B 1 192 ? -18.922 -29.891 -26.469 1 94.88 192 ILE B N 1
ATOM 6484 C CA . ILE B 1 192 ? -19.969 -30.641 -25.812 1 94.88 192 ILE B CA 1
ATOM 6485 C C . ILE B 1 192 ? -21.078 -29.703 -25.359 1 94.88 192 ILE B C 1
ATOM 6487 O O . ILE B 1 192 ? -20.844 -28.781 -24.562 1 94.88 192 ILE B O 1
ATOM 6491 N N . ASN B 1 193 ? -22.25 -29.906 -25.828 1 90.19 193 ASN B N 1
ATOM 6492 C CA . ASN B 1 193 ? -23.328 -28.953 -25.562 1 90.19 193 ASN B CA 1
ATOM 6493 C C . ASN B 1 193 ? -24.312 -29.5 -24.547 1 90.19 193 ASN B C 1
ATOM 6495 O O . ASN B 1 193 ? -25.062 -28.75 -23.922 1 90.19 193 ASN B O 1
ATOM 6499 N N . LEU B 1 194 ? -24.312 -30.844 -24.438 1 86 194 LEU B N 1
ATOM 6500 C CA . LEU B 1 194 ? -25.281 -31.406 -23.516 1 86 194 LEU B CA 1
ATOM 6501 C C . LEU B 1 194 ? -24.781 -32.719 -22.938 1 86 194 LEU B C 1
ATOM 6503 O O . LEU B 1 194 ? -24.141 -33.531 -23.641 1 86 194 LEU B O 1
ATOM 6507 N N . ILE B 1 195 ? -24.953 -32.906 -21.688 1 85.94 195 ILE B N 1
ATOM 6508 C CA . ILE B 1 195 ? -24.766 -34.156 -21 1 85.94 195 ILE B CA 1
ATOM 6509 C C . ILE B 1 195 ? -26 -34.5 -20.172 1 85.94 195 ILE B C 1
ATOM 6511 O O . ILE B 1 195 ? -26.281 -33.812 -19.188 1 85.94 195 ILE B O 1
ATOM 6515 N N . CYS B 1 196 ? -26.797 -35.5 -20.609 1 83.81 196 CYS B N 1
ATOM 6516 C CA . CYS B 1 196 ? -28.094 -35.75 -19.984 1 83.81 196 CYS B CA 1
ATOM 6517 C C . CYS B 1 196 ? -28.438 -37.219 -20.016 1 83.81 196 CYS B C 1
ATOM 6519 O O . CYS B 1 196 ? -28.031 -37.938 -20.938 1 83.81 196 CYS B O 1
ATOM 6521 N N . GLY B 1 197 ? -29.047 -37.531 -18.984 1 80.25 197 GLY B N 1
ATOM 6522 C CA . GLY B 1 197 ? -29.688 -38.844 -18.953 1 80.25 197 GLY B CA 1
ATOM 6523 C C . GLY B 1 197 ? -28.703 -40 -18.969 1 80.25 197 GLY B C 1
ATOM 6524 O O . GLY B 1 197 ? -27.797 -40.062 -18.141 1 80.25 197 GLY B O 1
ATOM 6525 N N . ASP B 1 198 ? -28.844 -40.844 -20 1 80.12 198 ASP B N 1
ATOM 6526 C CA . ASP B 1 198 ? -28.078 -42.094 -20.047 1 80.12 198 ASP B CA 1
ATOM 6527 C C . ASP B 1 198 ? -26.828 -41.938 -20.906 1 80.12 198 ASP B C 1
ATOM 6529 O O . ASP B 1 198 ? -26.25 -42.938 -21.344 1 80.12 198 ASP B O 1
ATOM 6533 N N . GLU B 1 199 ? -26.438 -40.75 -20.984 1 84.62 199 GLU B N 1
ATOM 6534 C CA . GLU B 1 199 ? -25.312 -40.5 -21.891 1 84.62 199 GLU B CA 1
ATOM 6535 C C . GLU B 1 199 ? -24.016 -41.094 -21.312 1 84.62 199 GLU B C 1
ATOM 6537 O O . GLU B 1 199 ? -23.156 -41.531 -22.078 1 84.62 199 GLU B O 1
ATOM 6542 N N . LEU B 1 200 ? -23.922 -41.156 -19.984 1 89.12 200 LEU B N 1
ATOM 6543 C CA . LEU B 1 200 ? -22.719 -41.719 -19.359 1 89.12 200 LEU B CA 1
ATOM 6544 C C . LEU B 1 200 ? -22.984 -43.062 -18.766 1 89.12 200 LEU B C 1
ATOM 6546 O O . LEU B 1 200 ? -22.266 -43.531 -17.859 1 89.12 200 LEU B O 1
ATOM 6550 N N . GLN B 1 201 ? -23.906 -43.781 -19.281 1 88.62 201 GLN B N 1
ATOM 6551 C CA . GLN B 1 201 ? -24.344 -45.062 -18.734 1 88.62 201 GLN B CA 1
ATOM 6552 C C . GLN B 1 201 ? -23.234 -46.094 -18.797 1 88.62 201 GLN B C 1
ATOM 6554 O O . GLN B 1 201 ? -23.141 -46.969 -17.922 1 88.62 201 GLN B O 1
ATOM 6559 N N . SER B 1 202 ? -22.391 -45.969 -19.781 1 91.81 202 SER B N 1
ATOM 6560 C CA . SER B 1 202 ? -21.344 -46.969 -19.984 1 91.81 202 SER B CA 1
ATOM 6561 C C . SER B 1 202 ? -20.188 -46.781 -19.016 1 91.81 202 SER B C 1
ATOM 6563 O O . SER B 1 202 ? -19.234 -47.562 -19 1 91.81 202 SER B O 1
ATOM 6565 N N . LEU B 1 203 ? -20.328 -45.781 -18.203 1 91.12 203 LEU B N 1
ATOM 6566 C CA . LEU B 1 203 ? -19.312 -45.531 -17.188 1 91.12 203 LEU B CA 1
ATOM 6567 C C . LEU B 1 203 ? -19.859 -45.812 -15.797 1 91.12 203 LEU B C 1
ATOM 6569 O O . LEU B 1 203 ? -19.172 -45.625 -14.797 1 91.12 203 LEU B O 1
ATOM 6573 N N . GLN B 1 204 ? -21.047 -46.281 -15.742 1 87.94 204 GLN B N 1
ATOM 6574 C CA . GLN B 1 204 ? -21.734 -46.469 -14.461 1 87.94 204 GLN B CA 1
ATOM 6575 C C . GLN B 1 204 ? -20.984 -47.469 -13.594 1 87.94 204 GLN B C 1
ATOM 6577 O O . GLN B 1 204 ? -20.391 -48.438 -14.109 1 87.94 204 GLN B O 1
ATOM 6582 N N . GLY B 1 205 ? -21 -47.188 -12.305 1 87.31 205 GLY B N 1
ATOM 6583 C CA . GLY B 1 205 ? -20.375 -48.094 -11.336 1 87.31 205 GLY B CA 1
ATOM 6584 C C . GLY B 1 205 ? -18.891 -47.812 -11.141 1 87.31 205 GLY B C 1
ATOM 6585 O O . GLY B 1 205 ? -18.234 -48.469 -10.32 1 87.31 205 GLY B O 1
ATOM 6586 N N . ARG B 1 206 ? -18.438 -46.875 -11.703 1 89.5 206 ARG B N 1
ATOM 6587 C CA . ARG B 1 206 ? -17 -46.594 -11.648 1 89.5 206 ARG B CA 1
ATOM 6588 C C . ARG B 1 206 ? -16.734 -45.344 -10.781 1 89.5 206 ARG B C 1
ATOM 6590 O O . ARG B 1 206 ? -17.641 -44.562 -10.492 1 89.5 206 ARG B O 1
ATOM 6597 N N . ARG B 1 207 ? -15.477 -45.375 -10.391 1 92.38 207 ARG B N 1
ATOM 6598 C CA . ARG B 1 207 ? -14.953 -44.188 -9.75 1 92.38 207 ARG B CA 1
ATOM 6599 C C . ARG B 1 207 ? -14 -43.438 -10.68 1 92.38 207 ARG B C 1
ATOM 6601 O O . ARG B 1 207 ? -12.938 -43.969 -11.031 1 92.38 207 ARG B O 1
ATOM 6608 N N . LEU B 1 208 ? -14.383 -42.344 -11.039 1 94.88 208 LEU B N 1
ATOM 6609 C CA . LEU B 1 208 ? -13.508 -41.5 -11.828 1 94.88 208 LEU B CA 1
ATOM 6610 C C . LEU B 1 208 ? -12.758 -40.5 -10.938 1 94.88 208 LEU B C 1
ATOM 6612 O O . LEU B 1 208 ? -13.375 -39.688 -10.25 1 94.88 208 LEU B O 1
ATOM 6616 N N . GLN B 1 209 ? -11.5 -40.656 -10.992 1 97.06 209 GLN B N 1
ATOM 6617 C CA . GLN B 1 209 ? -10.695 -39.719 -10.203 1 97.06 209 GLN B CA 1
ATOM 6618 C C . GLN B 1 209 ? -10.805 -38.312 -10.734 1 97.06 209 GLN B C 1
ATOM 6620 O O . GLN B 1 209 ? -10.789 -37.344 -9.969 1 97.06 209 GLN B O 1
ATOM 6625 N N . LEU B 1 210 ? -10.875 -38.188 -11.992 1 98 210 LEU B N 1
ATOM 6626 C CA . LEU B 1 210 ? -11.008 -36.875 -12.617 1 98 210 LEU B CA 1
ATOM 6627 C C . LEU B 1 210 ? -11.867 -36.938 -13.875 1 98 210 LEU B C 1
ATOM 6629 O O . LEU B 1 210 ? -11.602 -37.75 -14.766 1 98 210 LEU B O 1
ATOM 6633 N N . LEU B 1 211 ? -12.859 -36.25 -13.922 1 96.81 211 LEU B N 1
ATOM 6634 C CA . LEU B 1 211 ? -13.641 -35.938 -15.125 1 96.81 211 LEU B CA 1
ATOM 6635 C C . LEU B 1 211 ? -13.57 -34.469 -15.469 1 96.81 211 LEU B C 1
ATOM 6637 O O . LEU B 1 211 ? -14.133 -33.625 -14.758 1 96.81 211 LEU B O 1
ATOM 6641 N N . ASP B 1 212 ? -12.898 -34.094 -16.5 1 97.94 212 ASP B N 1
ATOM 6642 C CA . ASP B 1 212 ? -12.68 -32.719 -16.891 1 97.94 212 ASP B CA 1
ATOM 6643 C C . ASP B 1 212 ? -13.617 -32.312 -18.031 1 97.94 212 ASP B C 1
ATOM 6645 O O . ASP B 1 212 ? -13.438 -32.75 -19.172 1 97.94 212 ASP B O 1
ATOM 6649 N N . LEU B 1 213 ? -14.57 -31.547 -17.734 1 96.31 213 LEU B N 1
ATOM 6650 C CA . LEU B 1 213 ? -15.516 -31.047 -18.719 1 96.31 213 LEU B CA 1
ATOM 6651 C C . LEU B 1 213 ? -15.344 -29.547 -18.938 1 96.31 213 LEU B C 1
ATOM 6653 O O . LEU B 1 213 ? -16.219 -28.891 -19.516 1 96.31 213 LEU B O 1
ATOM 6657 N N . SER B 1 214 ? -14.281 -28.984 -18.531 1 97.12 214 SER B N 1
ATOM 6658 C CA . SER B 1 214 ? -14.07 -27.547 -18.5 1 97.12 214 SER B CA 1
ATOM 6659 C C . SER B 1 214 ? -14.008 -26.969 -19.906 1 97.12 214 SER B C 1
ATOM 6661 O O . SER B 1 214 ? -13.648 -27.672 -20.859 1 97.12 214 SER B O 1
ATOM 6663 N N . SER B 1 215 ? -14.445 -25.75 -20.062 1 96.31 215 SER B N 1
ATOM 6664 C CA . SER B 1 215 ? -14.352 -24.953 -21.281 1 96.31 215 SER B CA 1
ATOM 6665 C C . SER B 1 215 ? -15.164 -25.578 -22.406 1 96.31 215 SER B C 1
ATOM 6667 O O . SER B 1 215 ? -14.719 -25.609 -23.562 1 96.31 215 SER B O 1
ATOM 6669 N N . ASN B 1 216 ? -16.219 -26.266 -22.109 1 95.62 216 ASN B N 1
ATOM 6670 C CA . ASN B 1 216 ? -17.203 -26.719 -23.078 1 95.62 216 ASN B CA 1
ATOM 6671 C C . ASN B 1 216 ? -18.453 -25.828 -23.047 1 95.62 216 ASN B C 1
ATOM 6673 O O . ASN B 1 216 ? -18.781 -25.234 -22.031 1 95.62 216 ASN B O 1
ATOM 6677 N N . PRO B 1 217 ? -19.156 -25.703 -24.156 1 92.75 217 PRO B N 1
ATOM 6678 C CA . PRO B 1 217 ? -20.375 -24.906 -24.172 1 92.75 217 PRO B CA 1
ATOM 6679 C C . PRO B 1 217 ? -21.594 -25.688 -23.688 1 92.75 217 PRO B C 1
ATOM 6681 O O . PRO B 1 217 ? -22.609 -25.734 -24.375 1 92.75 217 PRO B O 1
ATOM 6684 N N . LEU B 1 218 ? -21.453 -26.203 -22.516 1 89.38 218 LEU B N 1
ATOM 6685 C CA . LEU B 1 218 ? -22.516 -27.031 -21.953 1 89.38 218 LEU B CA 1
ATOM 6686 C C . LEU B 1 218 ? -23.75 -26.188 -21.672 1 89.38 218 LEU B C 1
ATOM 6688 O O . LEU B 1 218 ? -23.656 -25.141 -21 1 89.38 218 LEU B O 1
ATOM 6692 N N . GLN B 1 219 ? -24.828 -26.578 -22.234 1 83.81 219 GLN B N 1
ATOM 6693 C CA . GLN B 1 219 ? -26.094 -25.875 -22.016 1 83.81 219 GLN B CA 1
ATOM 6694 C C . GLN B 1 219 ? -26.953 -26.594 -20.984 1 83.81 219 GLN B C 1
ATOM 6696 O O . GLN B 1 219 ? -26.938 -27.828 -20.906 1 83.81 219 GLN B O 1
ATOM 6701 N N . VAL B 1 220 ? -27.453 -25.75 -20.109 1 79.19 220 VAL B N 1
ATOM 6702 C CA . VAL B 1 220 ? -28.359 -26.281 -19.078 1 79.19 220 VAL B CA 1
ATOM 6703 C C . VAL B 1 220 ? -29.703 -25.594 -19.172 1 79.19 220 VAL B C 1
ATOM 6705 O O . VAL B 1 220 ? -29.781 -24.359 -19.219 1 79.19 220 VAL B O 1
ATOM 6708 N N . SER B 1 221 ? -30.812 -26.219 -19.828 1 69.06 221 SER B N 1
ATOM 6709 C CA . SER B 1 221 ? -32.125 -25.578 -19.938 1 69.06 221 SER B CA 1
ATOM 6710 C C . SER B 1 221 ? -33.094 -26.109 -18.891 1 69.06 221 SER B C 1
ATOM 6712 O O . SER B 1 221 ? -33 -27.266 -18.484 1 69.06 221 SER B O 1
ATOM 6714 N N . SER B 1 222 ? -33.844 -25.203 -18.281 1 65.88 222 SER B N 1
ATOM 6715 C CA . SER B 1 222 ? -34.906 -25.547 -17.328 1 65.88 222 SER B CA 1
ATOM 6716 C C . SER B 1 222 ? -36 -26.391 -18 1 65.88 222 SER B C 1
ATOM 6718 O O . SER B 1 222 ? -36.75 -27.078 -17.312 1 65.88 222 SER B O 1
ATOM 6720 N N . LYS B 1 223 ? -36.281 -26.125 -19.359 1 61.03 223 LYS B N 1
ATOM 6721 C CA . LYS B 1 223 ? -37.406 -26.719 -20.062 1 61.03 223 LYS B CA 1
ATOM 6722 C C . LYS B 1 223 ? -37.125 -28.188 -20.391 1 61.03 223 LYS B C 1
ATOM 6724 O O . LYS B 1 223 ? -38.062 -28.938 -20.734 1 61.03 223 LYS B O 1
ATOM 6729 N N . LEU B 1 224 ? -35.781 -28.609 -20.281 1 61.19 224 LEU B N 1
ATOM 6730 C CA . LEU B 1 224 ? -35.406 -29.969 -20.688 1 61.19 224 LEU B CA 1
ATOM 6731 C C . LEU B 1 224 ? -35.375 -30.906 -19.484 1 61.19 224 LEU B C 1
ATOM 6733 O O . LEU B 1 224 ? -34.812 -30.578 -18.453 1 61.19 224 LEU B O 1
ATOM 6737 N N . HIS B 1 225 ? -36.281 -31.812 -19.391 1 69.38 225 HIS B N 1
ATOM 6738 C CA . HIS B 1 225 ? -36.281 -32.875 -18.375 1 69.38 225 HIS B CA 1
ATOM 6739 C C . HIS B 1 225 ? -35.031 -33.719 -18.469 1 69.38 225 HIS B C 1
ATOM 6741 O O . HIS B 1 225 ? -35.031 -34.75 -19.125 1 69.38 225 HIS B O 1
ATOM 6747 N N . CYS B 1 226 ? -33.844 -33.156 -18.141 1 76.31 226 CYS B N 1
ATOM 6748 C CA . CYS B 1 226 ? -32.594 -33.875 -18.172 1 76.31 226 CYS B CA 1
ATOM 6749 C C . CYS B 1 226 ? -32.312 -34.531 -16.828 1 76.31 226 CYS B C 1
ATOM 6751 O O . CYS B 1 226 ? -32.219 -33.875 -15.797 1 76.31 226 CYS B O 1
ATOM 6753 N N . THR B 1 227 ? -32.438 -35.938 -16.844 1 80.69 227 THR B N 1
ATOM 6754 C CA . THR B 1 227 ? -32.094 -36.688 -15.633 1 80.69 227 THR B CA 1
ATOM 6755 C C . THR B 1 227 ? -30.578 -36.656 -15.383 1 80.69 227 THR B C 1
ATOM 6757 O O . THR B 1 227 ? -29.812 -36.25 -16.266 1 80.69 227 THR B O 1
ATOM 6760 N N . ASN B 1 228 ? -30.125 -37.031 -14.188 1 84.25 228 ASN B N 1
ATOM 6761 C CA . ASN B 1 228 ? -28.734 -37 -13.766 1 84.25 228 ASN B CA 1
ATOM 676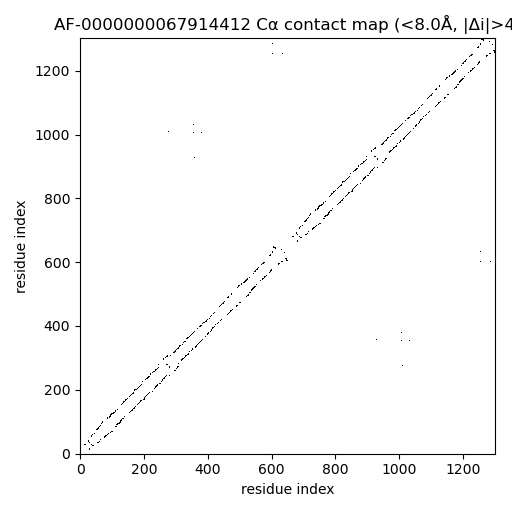2 C C . ASN B 1 228 ? -27.875 -37.938 -14.594 1 84.25 228 ASN B C 1
ATOM 6764 O O . ASN B 1 228 ? -28.047 -39.156 -14.531 1 84.25 228 ASN B O 1
ATOM 6768 N N . PRO B 1 229 ? -27.016 -37.375 -15.328 1 86.06 229 PRO B N 1
ATOM 6769 C CA . PRO B 1 229 ? -26.156 -38.219 -16.156 1 86.06 229 PRO B CA 1
ATOM 6770 C C . PRO B 1 229 ? -25.094 -38.969 -15.344 1 86.06 229 PRO B C 1
ATOM 6772 O O . PRO B 1 229 ? -24.484 -39.906 -15.828 1 86.06 229 PRO B O 1
ATOM 6775 N N . PHE B 1 230 ? -24.891 -38.562 -14.133 1 89.94 230 PHE B N 1
ATOM 6776 C CA . PHE B 1 230 ? -23.812 -39.156 -13.32 1 89.94 230 PHE B CA 1
ATOM 6777 C C . PHE B 1 230 ? -24.359 -40.188 -12.352 1 89.94 230 PHE B C 1
ATOM 6779 O O . PHE B 1 230 ? -23.719 -40.5 -11.352 1 89.94 230 PHE B O 1
ATOM 6786 N N . ASN B 1 231 ? -25.438 -40.656 -12.688 1 87.25 231 ASN B N 1
ATOM 6787 C CA . ASN B 1 231 ? -26.047 -41.688 -11.82 1 87.25 231 ASN B CA 1
ATOM 6788 C C . ASN B 1 231 ? -25.125 -42.875 -11.656 1 87.25 231 ASN B C 1
ATOM 6790 O O . ASN B 1 231 ? -24.562 -43.375 -12.625 1 87.25 231 ASN B O 1
ATOM 6794 N N . ASN B 1 232 ? -24.906 -43.344 -10.445 1 88.12 232 ASN B N 1
ATOM 6795 C CA . ASN B 1 232 ? -24.125 -44.531 -10.078 1 88.12 232 ASN B CA 1
ATOM 6796 C C . ASN B 1 232 ? -22.656 -44.344 -10.43 1 88.12 232 ASN B C 1
ATOM 6798 O O . ASN B 1 232 ? -21.953 -45.312 -10.75 1 88.12 232 ASN B O 1
ATOM 6802 N N . LEU B 1 233 ? -22.234 -43.156 -10.516 1 90.94 233 LEU B N 1
ATOM 6803 C CA . LEU B 1 233 ? -20.828 -42.781 -10.664 1 90.94 233 LEU B CA 1
ATOM 6804 C C . LEU B 1 233 ? -20.312 -42.125 -9.398 1 90.94 233 LEU B C 1
ATOM 6806 O O . LEU B 1 233 ? -21.062 -41.5 -8.656 1 90.94 233 LEU B O 1
ATOM 6810 N N . THR B 1 234 ? -19.125 -42.406 -9.109 1 93.12 234 THR B N 1
ATOM 6811 C CA . THR B 1 234 ? -18.438 -41.656 -8.07 1 93.12 234 THR B CA 1
ATOM 6812 C C . THR B 1 234 ? -17.328 -40.781 -8.664 1 93.12 234 THR B C 1
ATOM 6814 O O . THR B 1 234 ? -16.5 -41.281 -9.438 1 93.12 234 THR B O 1
ATOM 6817 N N . LEU B 1 235 ? -17.344 -39.531 -8.297 1 95.12 235 LEU B N 1
ATOM 6818 C CA . LEU B 1 235 ? -16.391 -38.625 -8.898 1 95.12 235 LEU B CA 1
ATOM 6819 C C . LEU B 1 235 ? -15.406 -38.094 -7.855 1 95.12 235 LEU B C 1
ATOM 6821 O O . LEU B 1 235 ? -15.812 -37.625 -6.785 1 95.12 235 LEU B O 1
ATOM 6825 N N . GLY B 1 236 ? -14.109 -38.25 -8.188 1 97.12 236 GLY B N 1
ATOM 6826 C CA . GLY B 1 236 ? -13.117 -37.562 -7.379 1 97.12 236 GLY B CA 1
ATOM 6827 C C . GLY B 1 236 ? -13.117 -36.062 -7.602 1 97.12 236 GLY B C 1
ATOM 6828 O O . GLY B 1 236 ? -13.523 -35.312 -6.723 1 97.12 236 GLY B O 1
ATOM 6829 N N . THR B 1 237 ? -12.742 -35.719 -8.781 1 98 237 THR B N 1
ATOM 6830 C CA . THR B 1 237 ? -12.75 -34.312 -9.188 1 98 237 THR B CA 1
ATOM 6831 C C . THR B 1 237 ? -13.633 -34.094 -10.414 1 98 237 THR B C 1
ATOM 6833 O O . THR B 1 237 ? -13.492 -34.812 -11.414 1 98 237 THR B O 1
ATOM 6836 N N . LEU B 1 238 ? -14.539 -33.281 -10.289 1 97.06 238 LEU B N 1
ATOM 6837 C CA . LEU B 1 238 ? -15.312 -32.781 -11.43 1 97.06 238 LEU B CA 1
ATOM 6838 C C . LEU B 1 238 ? -14.898 -31.375 -11.797 1 97.06 238 LEU B C 1
ATOM 6840 O O . LEU B 1 238 ? -15.117 -30.438 -11.031 1 97.06 238 LEU B O 1
ATOM 6844 N N . ASP B 1 239 ? -14.305 -31.203 -12.914 1 97.94 239 ASP B N 1
ATOM 6845 C CA . ASP B 1 239 ? -13.852 -29.891 -13.359 1 97.94 239 ASP B CA 1
ATOM 6846 C C . ASP B 1 239 ? -14.82 -29.297 -14.375 1 97.94 239 ASP B C 1
ATOM 6848 O O . ASP B 1 239 ? -14.945 -29.797 -15.5 1 97.94 239 ASP B O 1
ATOM 6852 N N . ILE B 1 240 ? -15.531 -28.359 -13.961 1 96.19 240 ILE B N 1
ATOM 6853 C CA . ILE B 1 240 ? -16.469 -27.641 -14.82 1 96.19 240 ILE B CA 1
ATOM 6854 C C . ILE B 1 240 ? -16.094 -26.156 -14.883 1 96.19 240 ILE B C 1
ATOM 6856 O O . ILE B 1 240 ? -16.969 -25.297 -14.789 1 96.19 240 ILE B O 1
ATOM 6860 N N . SER 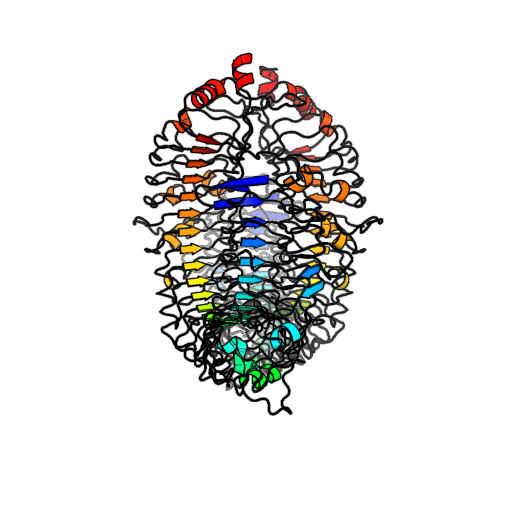B 1 241 ? -14.844 -25.844 -14.969 1 97.44 241 SER B N 1
ATOM 6861 C CA . SER B 1 241 ? -14.32 -24.484 -15.023 1 97.44 241 SER B CA 1
ATOM 6862 C C . SER B 1 241 ? -14.57 -23.844 -16.391 1 97.44 241 SER B C 1
ATOM 6864 O O . SER B 1 241 ? -14.836 -24.547 -17.359 1 97.44 241 SER B O 1
ATOM 6866 N N . SER B 1 242 ? -14.523 -22.516 -16.406 1 95.94 242 SER B N 1
ATOM 6867 C CA . SER B 1 242 ? -14.617 -21.719 -17.625 1 95.94 242 SER B CA 1
ATOM 6868 C C . SER B 1 242 ? -15.922 -21.984 -18.359 1 95.94 242 SER B C 1
ATOM 6870 O O . SER B 1 242 ? -15.938 -22.109 -19.578 1 95.94 242 SER B O 1
ATOM 6872 N N . MET B 1 243 ? -16.953 -22.188 -17.562 1 91.44 243 MET B N 1
ATOM 6873 C CA . MET B 1 243 ? -18.281 -22.312 -18.125 1 91.44 243 MET B CA 1
ATOM 6874 C C . MET B 1 243 ? -18.984 -20.953 -18.188 1 91.44 243 MET B C 1
ATOM 6876 O O . MET B 1 243 ? -18.734 -20.094 -17.344 1 91.44 243 MET B O 1
ATOM 6880 N N . GLY B 1 244 ? -19.875 -20.75 -19.172 1 89.38 244 GLY B N 1
ATOM 6881 C CA . GLY B 1 244 ? -20.656 -19.516 -19.266 1 89.38 244 GLY B CA 1
ATOM 6882 C C . GLY B 1 244 ? -21.969 -19.578 -18.516 1 89.38 244 GLY B C 1
ATOM 6883 O O . GLY B 1 244 ? -22.984 -19.062 -19 1 89.38 244 GLY B O 1
ATOM 6884 N N . TRP B 1 245 ? -21.969 -20.234 -17.375 1 92.19 245 TRP B N 1
ATOM 6885 C CA . TRP B 1 245 ? -23.219 -20.453 -16.641 1 92.19 245 TRP B CA 1
ATOM 6886 C C . TRP B 1 245 ? -23.484 -19.297 -15.68 1 92.19 245 TRP B C 1
ATOM 6888 O O . TRP B 1 245 ? -22.594 -18.875 -14.938 1 92.19 245 TRP B O 1
ATOM 6898 N N . ASP B 1 246 ? -24.688 -18.812 -15.68 1 92.75 246 ASP B N 1
ATOM 6899 C CA . ASP B 1 246 ? -25.125 -17.906 -14.633 1 92.75 246 ASP B CA 1
ATOM 6900 C C . ASP B 1 246 ? -25.641 -18.672 -13.414 1 92.75 246 ASP B C 1
ATOM 6902 O O . ASP B 1 246 ? -25.578 -19.906 -13.367 1 92.75 246 ASP B O 1
ATOM 6906 N N . ALA B 1 247 ? -26.078 -17.984 -12.398 1 94.19 247 ALA B N 1
ATOM 6907 C CA . ALA B 1 247 ? -26.484 -18.625 -11.141 1 94.19 247 ALA B CA 1
ATOM 6908 C C . ALA B 1 247 ? -27.625 -19.609 -11.359 1 94.19 247 ALA B C 1
ATOM 6910 O O . ALA B 1 247 ? -27.641 -20.688 -10.766 1 94.19 247 ALA B O 1
ATOM 6911 N N . LYS B 1 248 ? -28.531 -19.312 -12.25 1 91.38 248 LYS B N 1
ATOM 6912 C CA . LYS B 1 248 ? -29.672 -20.172 -12.523 1 91.38 248 LYS B CA 1
ATOM 6913 C C . LYS B 1 248 ? -29.234 -21.453 -13.25 1 91.38 248 LYS B C 1
ATOM 6915 O O . LYS B 1 248 ? -29.75 -22.531 -12.969 1 91.38 248 LYS B O 1
ATOM 6920 N N . MET B 1 249 ? -28.391 -21.297 -14.164 1 90.94 249 MET B N 1
ATOM 6921 C CA . MET B 1 249 ? -27.891 -22.438 -14.922 1 90.94 249 MET B CA 1
ATOM 6922 C C . MET B 1 249 ? -27.141 -23.406 -14.008 1 90.94 249 MET B C 1
ATOM 6924 O O . MET B 1 249 ? -27.25 -24.625 -14.156 1 90.94 249 MET B O 1
ATOM 6928 N N . VAL B 1 250 ? -26.359 -22.797 -13.094 1 93.44 250 VAL B N 1
ATOM 6929 C CA . VAL B 1 250 ? -25.656 -23.641 -12.133 1 93.44 250 VAL B CA 1
ATOM 6930 C C . VAL B 1 250 ? -26.656 -24.406 -11.281 1 93.44 250 VAL B C 1
ATOM 6932 O O . VAL B 1 250 ? -26.484 -25.609 -11.055 1 93.44 250 VAL B O 1
ATOM 6935 N N . GLU B 1 251 ? -27.641 -23.734 -10.797 1 92.88 251 GLU B N 1
ATOM 6936 C CA . GLU B 1 251 ? -28.688 -24.359 -9.992 1 92.88 251 GLU B CA 1
ATOM 6937 C C . GLU B 1 251 ? -29.344 -25.516 -10.742 1 92.88 251 GLU B C 1
ATOM 6939 O O . GLU B 1 251 ? -29.578 -26.578 -10.172 1 92.88 251 GLU B O 1
ATOM 6944 N N . HIS B 1 252 ? -29.578 -25.297 -12.031 1 89.62 252 HIS B N 1
ATOM 6945 C CA . HIS B 1 252 ? -30.219 -26.312 -12.859 1 89.62 252 HIS B CA 1
ATOM 6946 C C . HIS B 1 252 ? -29.312 -27.5 -13.07 1 89.62 252 HIS B C 1
ATOM 6948 O O . HIS B 1 252 ? -29.766 -28.656 -13.086 1 89.62 252 HIS B O 1
ATOM 6954 N N . PHE B 1 253 ? -28.125 -27.266 -13.258 1 89.94 253 PHE B N 1
ATOM 6955 C CA . PHE B 1 253 ? -27.172 -28.328 -13.5 1 89.94 253 PHE B CA 1
ATOM 6956 C C . PHE B 1 253 ? -27.094 -29.266 -12.305 1 89.94 253 PHE B C 1
ATOM 6958 O O . PHE B 1 253 ? -27.047 -30.484 -12.461 1 89.94 253 PHE B O 1
ATOM 6965 N N . PHE B 1 254 ? -27.141 -28.656 -11.094 1 91.12 254 PHE B N 1
ATOM 6966 C CA . PHE B 1 254 ? -26.938 -29.469 -9.906 1 91.12 254 PHE B CA 1
ATOM 6967 C C . PHE B 1 254 ? -28.266 -29.953 -9.336 1 91.12 254 PHE B C 1
ATOM 6969 O O . PHE B 1 254 ? -28.297 -30.719 -8.383 1 91.12 254 PHE B O 1
ATOM 6976 N N . ARG B 1 255 ? -29.344 -29.547 -9.781 1 85.75 255 ARG B N 1
ATOM 6977 C CA . ARG B 1 255 ? -30.656 -29.859 -9.219 1 85.75 255 ARG B CA 1
ATOM 6978 C C . ARG B 1 255 ? -30.859 -31.359 -9.07 1 85.75 255 ARG B C 1
ATOM 6980 O O . ARG B 1 255 ? -31.375 -31.812 -8.047 1 85.75 255 ARG B O 1
ATOM 6987 N N . THR B 1 256 ? -30.516 -32.125 -10.117 1 77.75 256 THR B N 1
ATOM 6988 C CA . THR B 1 256 ? -30.734 -33.562 -10.047 1 77.75 256 THR B CA 1
ATOM 6989 C C . THR B 1 256 ? -29.422 -34.281 -9.836 1 77.75 256 THR B C 1
ATOM 6991 O O . THR B 1 256 ? -29.312 -35.469 -10.164 1 77.75 256 THR B O 1
ATOM 6994 N N . PHE B 1 257 ? -28.484 -33.531 -9.203 1 81.19 257 PHE B N 1
ATOM 6995 C CA . PHE B 1 257 ? -27.141 -34.062 -9.031 1 81.19 257 PHE B CA 1
ATOM 6996 C C . PHE B 1 257 ? -27.078 -34.969 -7.801 1 81.19 257 PHE B C 1
ATOM 6998 O O . PHE B 1 257 ? -27.234 -34.5 -6.672 1 81.19 257 PHE B O 1
ATOM 7005 N N . SER B 1 258 ? -27.406 -36.219 -7.711 1 79.81 258 SER B N 1
ATOM 7006 C CA . SER B 1 258 ? -27.375 -37.156 -6.59 1 79.81 258 SER B CA 1
ATOM 7007 C C . SER B 1 258 ? -26.125 -38.031 -6.645 1 79.81 258 SER B C 1
ATOM 7009 O O . SER B 1 258 ? -26.156 -39.188 -6.238 1 79.81 258 SER B O 1
ATOM 7011 N N . THR B 1 259 ? -25 -37.438 -7.047 1 90.5 259 THR B N 1
ATOM 7012 C CA . THR B 1 259 ? -23.75 -38.188 -7.203 1 90.5 259 THR B CA 1
ATOM 7013 C C . THR B 1 259 ? -22.703 -37.688 -6.199 1 90.5 259 THR B C 1
ATOM 7015 O O . THR B 1 259 ? -22.625 -36.5 -5.918 1 90.5 259 THR B O 1
ATOM 7018 N N . LYS B 1 260 ? -22.016 -38.688 -5.703 1 94.38 260 LYS B N 1
ATOM 7019 C CA . LYS B 1 260 ? -20.953 -38.312 -4.781 1 94.38 260 LYS B CA 1
ATOM 7020 C C . LYS B 1 260 ? -19.766 -37.719 -5.523 1 94.38 260 LYS B C 1
ATOM 7022 O O . LYS B 1 260 ? -19.297 -38.25 -6.523 1 94.38 260 LYS B O 1
ATOM 7027 N N . VAL B 1 261 ? -19.297 -36.562 -5.043 1 96.38 261 VAL B N 1
ATOM 7028 C CA . VAL B 1 261 ? -18.172 -35.844 -5.645 1 96.38 261 VAL B CA 1
ATOM 7029 C C . VAL B 1 261 ? -17.297 -35.25 -4.551 1 96.38 261 VAL B C 1
ATOM 7031 O O . VAL B 1 261 ? -17.781 -34.531 -3.678 1 96.38 261 VAL B O 1
ATOM 7034 N N . ASP B 1 262 ? -15.984 -35.5 -4.609 1 97.62 262 ASP B N 1
ATOM 7035 C CA . ASP B 1 262 ? -15.07 -35 -3.582 1 97.62 262 ASP B CA 1
ATOM 7036 C C . ASP B 1 262 ? -14.664 -33.562 -3.84 1 97.62 262 ASP B C 1
ATOM 7038 O O . ASP B 1 262 ? -14.648 -32.75 -2.92 1 97.62 262 ASP B O 1
ATOM 7042 N N . TYR B 1 263 ? -14.336 -33.25 -5.02 1 98.25 263 TYR B N 1
ATOM 7043 C CA . TYR B 1 263 ? -13.766 -31.969 -5.398 1 98.25 263 TYR B CA 1
ATOM 7044 C C . TYR B 1 263 ? -14.484 -31.406 -6.617 1 98.25 263 TYR B C 1
ATOM 7046 O O . TYR B 1 263 ? -14.461 -32 -7.695 1 98.25 263 TYR B O 1
ATOM 7054 N N . ILE B 1 264 ? -15.141 -30.297 -6.492 1 98.06 264 ILE B N 1
ATOM 7055 C CA . ILE B 1 264 ? -15.75 -29.578 -7.605 1 98.06 264 ILE B CA 1
ATOM 7056 C C . ILE B 1 264 ? -14.922 -28.328 -7.938 1 98.06 264 ILE B C 1
ATOM 7058 O O . ILE B 1 264 ? -14.734 -27.453 -7.09 1 98.06 264 ILE B O 1
ATOM 7062 N N . LYS B 1 265 ? -14.461 -28.281 -9.117 1 98.06 265 LYS B N 1
ATOM 7063 C CA . LYS B 1 265 ? -13.695 -27.141 -9.625 1 98.06 265 LYS B CA 1
ATOM 7064 C C . LYS B 1 265 ? -14.523 -26.312 -10.602 1 98.06 265 LYS B C 1
ATOM 7066 O O . LYS B 1 265 ? -14.797 -26.766 -11.719 1 98.06 265 LYS B O 1
ATOM 7071 N N . MET B 1 266 ? -14.922 -25.219 -10.172 1 97.31 266 MET B N 1
ATOM 7072 C CA . MET B 1 266 ? -15.695 -24.312 -11.008 1 97.31 266 MET B CA 1
ATOM 7073 C C . MET B 1 266 ? -15.023 -22.938 -11.094 1 97.31 266 MET B C 1
ATOM 7075 O O . MET B 1 266 ? -15.633 -21.922 -10.766 1 97.31 266 MET B O 1
ATOM 7079 N N . ARG B 1 267 ? -13.867 -22.922 -11.602 1 97.31 267 ARG B N 1
ATOM 7080 C CA . ARG B 1 267 ? -13.078 -21.688 -11.727 1 97.31 267 ARG B CA 1
ATOM 7081 C C . ARG B 1 267 ? -13.469 -20.922 -12.977 1 97.31 267 ARG B C 1
ATOM 7083 O O . ARG B 1 267 ? -14 -21.484 -13.93 1 97.31 267 ARG B O 1
ATOM 7090 N N . HIS B 1 268 ? -13.234 -19.609 -12.914 1 95.12 268 HIS B N 1
ATOM 7091 C CA . HIS B 1 268 ? -13.422 -18.75 -14.078 1 95.12 268 HIS B CA 1
ATOM 7092 C C . HIS B 1 268 ? -14.859 -18.828 -14.586 1 95.12 268 HIS B C 1
ATOM 7094 O O . HIS B 1 268 ? -15.086 -19 -15.789 1 95.12 268 HIS B O 1
ATOM 7100 N N . ALA B 1 269 ? -15.766 -18.875 -13.641 1 91.44 269 ALA B N 1
ATOM 7101 C CA . ALA B 1 269 ? -17.172 -18.828 -14.016 1 91.44 269 ALA B CA 1
ATOM 7102 C C . ALA B 1 269 ? -17.578 -17.406 -14.414 1 91.44 269 ALA B C 1
ATOM 7104 O O . ALA B 1 269 ? -17.906 -16.578 -13.562 1 91.44 269 ALA B O 1
ATOM 7105 N N . ALA B 1 270 ? -17.656 -17.156 -15.648 1 86.5 270 ALA B N 1
ATOM 7106 C CA . ALA B 1 270 ? -17.719 -15.797 -16.188 1 86.5 270 ALA B CA 1
ATOM 7107 C C . ALA B 1 270 ? -19.062 -15.148 -15.891 1 86.5 270 ALA B C 1
ATOM 7109 O O . ALA B 1 270 ? -19.156 -13.922 -15.758 1 86.5 270 ALA B O 1
ATOM 7110 N N . ALA B 1 271 ? -20.078 -15.938 -15.734 1 91.44 271 ALA B N 1
ATOM 7111 C CA . ALA B 1 271 ? -21.406 -15.352 -15.602 1 91.44 271 ALA B CA 1
ATOM 7112 C C . ALA B 1 271 ? -21.984 -15.586 -14.203 1 91.44 271 ALA B C 1
ATOM 7114 O O . ALA B 1 271 ? -23.094 -15.164 -13.906 1 91.44 271 ALA B O 1
ATOM 7115 N N . LEU B 1 272 ? -21.125 -16.219 -13.414 1 93.69 272 LEU B N 1
ATOM 7116 C CA . LEU B 1 272 ? -21.594 -16.453 -12.055 1 93.69 272 LEU B CA 1
ATOM 7117 C C . LEU B 1 272 ? -21.25 -15.281 -11.141 1 93.69 272 LEU B C 1
ATOM 7119 O O . LEU B 1 272 ? -20.125 -15.172 -10.664 1 93.69 272 LEU B O 1
ATOM 7123 N N . GLY B 1 273 ? -22.234 -14.477 -10.906 1 94.75 273 GLY B N 1
ATOM 7124 C CA . GLY B 1 273 ? -22.016 -13.305 -10.078 1 94.75 273 GLY B CA 1
ATOM 7125 C C . GLY B 1 273 ? -22.297 -12 -10.797 1 94.75 273 GLY B C 1
ATOM 7126 O O . GLY B 1 273 ? -22.328 -11.961 -12.031 1 94.75 273 GLY B O 1
ATOM 7127 N N . SER B 1 274 ? -22.438 -10.938 -10.031 1 91.44 274 SER B N 1
ATOM 7128 C CA . SER B 1 274 ? -22.844 -9.648 -10.586 1 91.44 274 SER B CA 1
ATOM 7129 C C . SER B 1 274 ? -21.625 -8.797 -10.938 1 91.44 274 SER B C 1
ATOM 7131 O O . SER B 1 274 ? -21.75 -7.785 -11.633 1 91.44 274 SER B O 1
ATOM 7133 N N . GLY B 1 275 ? -20.5 -9.273 -10.5 1 88.69 275 GLY B N 1
ATOM 7134 C CA . GLY B 1 275 ? -19.344 -8.422 -10.703 1 88.69 275 GLY B CA 1
ATOM 7135 C C . GLY B 1 275 ? -19.344 -7.18 -9.836 1 88.69 275 GLY B C 1
ATOM 7136 O O . GLY B 1 275 ? -20.047 -7.133 -8.82 1 88.69 275 GLY B O 1
ATOM 7137 N N . PHE B 1 276 ? -18.5 -6.172 -10.148 1 86.88 276 PHE B N 1
ATOM 7138 C CA . PHE B 1 276 ? -18.422 -4.965 -9.336 1 86.88 276 PHE B CA 1
ATOM 7139 C C . PHE B 1 276 ? -19.219 -3.83 -9.969 1 86.88 276 PHE B C 1
ATOM 7141 O O . PHE B 1 276 ? -18.844 -3.307 -11.023 1 86.88 276 PHE B O 1
ATOM 7148 N N . GLY B 1 277 ? -20.25 -3.525 -9.328 1 78.56 277 GLY B N 1
ATOM 7149 C CA . GLY B 1 277 ? -21.031 -2.355 -9.711 1 78.56 277 GLY B CA 1
ATOM 7150 C C . GLY B 1 277 ? -22.031 -2.637 -10.805 1 78.56 277 GLY B C 1
ATOM 7151 O O . GLY B 1 277 ? -22.594 -1.708 -11.398 1 78.56 277 GLY B O 1
ATOM 7152 N N . PHE B 1 278 ? -22.203 -3.885 -11.188 1 80.62 278 PHE B N 1
ATOM 7153 C CA . PHE B 1 278 ? -23.156 -4.258 -12.219 1 80.62 278 PHE B CA 1
ATOM 7154 C C . PHE B 1 278 ? -24.328 -5.031 -11.617 1 80.62 278 PHE B C 1
ATOM 7156 O O . PHE B 1 278 ? -24.25 -5.496 -10.484 1 80.62 278 PHE B O 1
ATOM 7163 N N . ASN B 1 279 ? -25.438 -5 -12.352 1 79.81 279 ASN B N 1
ATOM 7164 C CA . ASN B 1 279 ? -26.609 -5.691 -11.82 1 79.81 279 ASN B CA 1
ATOM 7165 C C . ASN B 1 279 ? -27.25 -6.586 -12.875 1 79.81 279 ASN B C 1
ATOM 7167 O O . ASN B 1 279 ? -28.375 -7.047 -12.695 1 79.81 279 ASN B O 1
ATOM 7171 N N . ASN B 1 280 ? -26.5 -6.891 -13.891 1 83.12 280 ASN B N 1
ATOM 7172 C CA . ASN B 1 280 ? -27.078 -7.672 -14.977 1 83.12 280 ASN B CA 1
ATOM 7173 C C . ASN B 1 280 ? -27.078 -9.164 -14.656 1 83.12 280 ASN B C 1
ATOM 7175 O O . ASN B 1 280 ? -28 -9.891 -15.055 1 83.12 280 ASN B O 1
ATOM 7179 N N . LEU B 1 281 ? -26.125 -9.594 -14.008 1 90.19 281 LEU B N 1
ATOM 7180 C CA . LEU B 1 281 ? -26.016 -10.984 -13.586 1 90.19 281 LEU B CA 1
ATOM 7181 C C . LEU B 1 281 ? -26.156 -11.109 -12.07 1 90.19 281 LEU B C 1
ATOM 7183 O O . LEU B 1 281 ? -25.844 -10.172 -11.336 1 90.19 281 LEU B O 1
ATOM 7187 N N . LYS B 1 282 ? -26.688 -12.18 -11.656 1 93.44 282 LYS B N 1
ATOM 7188 C CA . LYS B 1 282 ? -26.984 -12.344 -10.234 1 93.44 282 LYS B CA 1
ATOM 7189 C C . LYS B 1 282 ? -25.875 -13.133 -9.539 1 93.44 282 LYS B C 1
ATOM 7191 O O . LYS B 1 282 ? -25.25 -14 -10.141 1 93.44 282 LYS B O 1
ATOM 7196 N N . ASP B 1 283 ? -25.719 -12.797 -8.281 1 96.31 283 ASP B N 1
ATOM 7197 C CA . ASP B 1 283 ? -24.828 -13.57 -7.43 1 96.31 283 ASP B CA 1
ATOM 7198 C C . ASP B 1 283 ? -25.484 -14.875 -6.992 1 96.31 283 ASP B C 1
ATOM 7200 O O . ASP B 1 283 ? -26.719 -14.984 -6.969 1 96.31 283 ASP B O 1
ATOM 7204 N N . PRO B 1 284 ? -24.656 -15.875 -6.734 1 96.81 284 PRO B N 1
ATOM 7205 C CA . PRO B 1 284 ? -25.234 -17.125 -6.23 1 96.81 284 PRO B CA 1
ATOM 7206 C C . PRO B 1 284 ? -25.906 -16.969 -4.871 1 96.81 284 PRO B C 1
ATOM 7208 O O . PRO B 1 284 ? -25.562 -16.062 -4.105 1 96.81 284 PRO B O 1
ATOM 7211 N N . ASN B 1 285 ? -26.922 -17.766 -4.602 1 96.62 285 ASN B N 1
ATOM 7212 C CA . ASN B 1 285 ? -27.672 -17.734 -3.35 1 96.62 285 ASN B CA 1
ATOM 7213 C C . ASN B 1 285 ? -27.906 -19.141 -2.795 1 96.62 285 ASN B C 1
ATOM 7215 O O . ASN B 1 285 ? -27.266 -20.094 -3.229 1 96.62 285 ASN B O 1
ATOM 7219 N N . LYS B 1 286 ? -28.75 -19.312 -1.863 1 95.62 286 LYS B N 1
ATOM 7220 C CA . LYS B 1 286 ? -29 -20.578 -1.155 1 95.62 286 LYS B CA 1
ATOM 7221 C C . LYS B 1 286 ? -29.438 -21.672 -2.117 1 95.62 286 LYS B C 1
ATOM 7223 O O . LYS B 1 286 ? -29.078 -22.844 -1.939 1 95.62 286 LYS B O 1
ATOM 7228 N N . GLY B 1 287 ? -30.094 -21.297 -3.127 1 95 287 GLY B N 1
ATOM 7229 C CA . GLY B 1 287 ? -30.656 -22.266 -4.059 1 95 287 GLY B CA 1
ATOM 7230 C C . GLY B 1 287 ? -29.656 -22.719 -5.113 1 95 287 GLY B C 1
ATOM 7231 O O . GLY B 1 287 ? -29.812 -23.781 -5.703 1 95 287 GLY B O 1
ATOM 7232 N N . THR B 1 288 ? -28.594 -22.047 -5.336 1 95.75 288 THR B N 1
ATOM 7233 C CA . THR B 1 288 ? -27.688 -22.25 -6.457 1 95.75 288 THR B CA 1
ATOM 7234 C C . THR B 1 288 ? -27.031 -23.641 -6.371 1 95.75 288 THR B C 1
ATOM 7236 O O . THR B 1 288 ? -26.938 -24.344 -7.371 1 95.75 288 THR B O 1
ATOM 7239 N N . PHE B 1 289 ? -26.656 -24.016 -5.129 1 95.94 289 PHE B N 1
ATOM 7240 C CA . PHE B 1 289 ? -25.938 -25.266 -4.969 1 95.94 289 PHE B CA 1
ATOM 7241 C C . PHE B 1 289 ? -26.766 -26.266 -4.16 1 95.94 289 PHE B C 1
ATOM 7243 O O . PHE B 1 289 ? -26.219 -27.234 -3.611 1 95.94 289 PHE B O 1
ATOM 7250 N N . SER B 1 290 ? -28.047 -26.078 -4.043 1 93.5 290 SER B N 1
ATOM 7251 C CA . SER B 1 290 ? -28.906 -26.859 -3.166 1 93.5 290 SER B CA 1
ATOM 7252 C C . SER B 1 290 ? -28.906 -28.344 -3.57 1 93.5 290 SER B C 1
ATOM 7254 O O . SER B 1 290 ? -29.047 -29.219 -2.721 1 93.5 290 SER B O 1
ATOM 7256 N N . GLY B 1 291 ? -28.672 -28.641 -4.84 1 91.88 291 GLY B N 1
ATOM 7257 C CA . GLY B 1 291 ? -28.703 -30 -5.34 1 91.88 291 GLY B CA 1
ATOM 7258 C C . GLY B 1 291 ? -27.5 -30.812 -4.918 1 91.88 291 GLY B C 1
ATOM 7259 O O . GLY B 1 291 ? -27.469 -32.031 -5.074 1 91.88 291 GLY B O 1
ATOM 7260 N N . LEU B 1 292 ? -26.547 -30.188 -4.312 1 94.69 292 LEU B N 1
ATOM 7261 C CA . LEU B 1 292 ? -25.328 -30.875 -3.924 1 94.69 292 LEU B CA 1
ATOM 7262 C C . LEU B 1 292 ? -25.359 -31.281 -2.453 1 94.69 292 LEU B C 1
ATOM 7264 O O . LEU B 1 292 ? -24.359 -31.75 -1.906 1 94.69 292 LEU B O 1
ATOM 7268 N N . ASN B 1 293 ? -26.438 -31.141 -1.769 1 92.44 293 ASN B N 1
ATOM 7269 C CA . ASN B 1 293 ? -26.594 -31.375 -0.334 1 92.44 293 ASN B CA 1
ATOM 7270 C C . ASN B 1 293 ? -26.25 -32.812 0.04 1 92.44 293 ASN B C 1
ATOM 7272 O O . ASN B 1 293 ? -25.766 -33.062 1.148 1 92.44 293 ASN B O 1
ATOM 7276 N N . SER B 1 294 ? -26.438 -33.75 -0.911 1 91.31 294 SER B N 1
ATOM 7277 C CA . SER B 1 294 ? -26.188 -35.156 -0.608 1 91.31 294 SER B CA 1
ATOM 7278 C C . SER B 1 294 ? -24.922 -35.656 -1.317 1 91.31 294 SER B C 1
ATOM 7280 O O . SER B 1 294 ? -24.656 -36.875 -1.325 1 91.31 294 SER B O 1
ATOM 7282 N N . SER B 1 295 ? -24.109 -34.781 -1.864 1 94 295 SER B N 1
ATOM 7283 C CA . SER B 1 295 ? -22.984 -35.188 -2.701 1 94 295 SER B CA 1
ATOM 7284 C C . SER B 1 295 ? -21.703 -35.281 -1.89 1 94 295 SER B C 1
ATOM 7286 O O . SER B 1 295 ? -20.703 -35.812 -2.371 1 94 295 SER B O 1
ATOM 7288 N N . ASN B 1 296 ? -21.672 -34.844 -0.663 1 94.25 296 ASN B N 1
ATOM 7289 C CA . ASN B 1 296 ? -20.547 -34.906 0.25 1 94.25 296 ASN B CA 1
ATOM 7290 C C . ASN B 1 296 ? -19.297 -34.25 -0.356 1 94.25 296 ASN B C 1
ATOM 7292 O O . ASN B 1 296 ? -18.219 -34.844 -0.36 1 94.25 296 ASN B O 1
ATOM 7296 N N . VAL B 1 297 ? -19.469 -33.062 -0.885 1 96.88 297 VAL B N 1
ATOM 7297 C CA . VAL B 1 297 ? -18.359 -32.312 -1.472 1 96.88 297 VAL B CA 1
ATOM 7298 C C . VAL B 1 297 ? -17.391 -31.906 -0.376 1 96.88 297 VAL B C 1
ATOM 7300 O O . VAL B 1 297 ? -17.781 -31.359 0.653 1 96.88 297 VAL B O 1
ATOM 7303 N N . GLN B 1 298 ? -16.094 -32.125 -0.618 1 97.69 298 GLN B N 1
ATOM 7304 C CA . GLN B 1 298 ? -15.078 -31.812 0.383 1 97.69 298 GLN B CA 1
ATOM 7305 C C . GLN B 1 298 ? -14.289 -30.562 -0.002 1 97.69 298 GLN B C 1
ATOM 7307 O O . GLN B 1 298 ? -13.789 -29.844 0.867 1 97.69 298 GLN B O 1
ATOM 7312 N N . ILE B 1 299 ? -14.102 -30.422 -1.229 1 98.31 299 ILE B N 1
ATOM 7313 C CA . ILE B 1 299 ? -13.367 -29.266 -1.731 1 98.31 299 ILE B CA 1
ATOM 7314 C C . ILE B 1 299 ? -14.188 -28.562 -2.803 1 98.31 299 ILE B C 1
ATOM 7316 O O . ILE B 1 299 ? -14.688 -29.188 -3.734 1 98.31 299 ILE B O 1
ATOM 7320 N N . LEU B 1 300 ? -14.398 -27.266 -2.641 1 98.25 300 LEU B N 1
ATOM 7321 C CA . LEU B 1 300 ? -15.109 -26.438 -3.609 1 98.25 300 LEU B CA 1
ATOM 7322 C C . LEU B 1 300 ? -14.25 -25.266 -4.059 1 98.25 300 LEU B C 1
ATOM 7324 O O . LEU B 1 300 ? -13.82 -24.453 -3.23 1 98.25 300 LEU B O 1
ATOM 7328 N N . ASP B 1 301 ? -13.953 -25.172 -5.301 1 98.5 301 ASP B N 1
ATOM 7329 C CA . ASP B 1 301 ? -13.133 -24.109 -5.871 1 98.5 301 ASP B CA 1
ATOM 7330 C C . ASP B 1 301 ? -13.961 -23.219 -6.801 1 98.5 301 ASP B C 1
ATOM 7332 O O . ASP B 1 301 ? -14.297 -23.625 -7.914 1 98.5 301 ASP B O 1
ATOM 7336 N N . LEU B 1 302 ? -14.305 -22.078 -6.332 1 98.25 302 LEU B N 1
ATOM 7337 C CA . LEU B 1 302 ? -15.047 -21.094 -7.109 1 98.25 302 LEU B CA 1
ATOM 7338 C C . LEU B 1 302 ? -14.172 -19.891 -7.441 1 98.25 302 LEU B C 1
ATOM 7340 O O . LEU B 1 302 ? -14.672 -18.781 -7.59 1 98.25 302 LEU B O 1
ATOM 7344 N N . SER B 1 303 ? -12.867 -20.062 -7.508 1 97.94 303 SER B N 1
ATOM 7345 C CA . SER B 1 303 ? -11.93 -18.953 -7.645 1 97.94 303 SER B CA 1
ATOM 7346 C C . SER B 1 303 ? -11.969 -18.359 -9.047 1 97.94 303 SER B C 1
ATOM 7348 O O . SER B 1 303 ? -12.5 -18.969 -9.977 1 97.94 303 SER B O 1
ATOM 7350 N N . ASN B 1 304 ? -11.508 -17.156 -9.164 1 97 304 ASN B N 1
ATOM 7351 C CA . ASN B 1 304 ? -11.383 -16.438 -10.43 1 97 304 ASN B CA 1
ATOM 7352 C C . ASN B 1 304 ? -12.742 -16.234 -11.094 1 97 304 ASN B C 1
ATOM 7354 O O . ASN B 1 304 ? -12.906 -16.531 -12.281 1 97 304 ASN B O 1
ATOM 7358 N N . GLY B 1 305 ? -13.703 -15.859 -10.305 1 95.31 305 GLY B N 1
ATOM 7359 C CA . GLY B 1 305 ? -15.047 -15.586 -10.797 1 95.31 305 GLY B CA 1
ATOM 7360 C C . GLY B 1 305 ? -15.453 -14.133 -10.641 1 95.31 305 GLY B C 1
ATOM 7361 O O . GLY B 1 305 ? -14.594 -13.25 -10.578 1 95.31 305 GLY B O 1
ATOM 7362 N N . TYR B 1 306 ? -16.797 -13.859 -10.641 1 94.75 306 TYR B N 1
ATOM 7363 C CA . TYR B 1 306 ? -17.297 -12.484 -10.602 1 94.75 306 TYR B CA 1
ATOM 7364 C C . TYR B 1 306 ? -18.328 -12.305 -9.492 1 94.75 306 TYR B C 1
ATOM 7366 O O . TYR B 1 306 ? -19.172 -11.422 -9.555 1 94.75 306 TYR B O 1
ATOM 7374 N N . ILE B 1 307 ? -18.172 -13.211 -8.523 1 96.62 307 ILE B N 1
ATOM 7375 C CA . ILE B 1 307 ? -19.062 -13.102 -7.387 1 96.62 307 ILE B CA 1
ATOM 7376 C C . ILE B 1 307 ? -18.766 -11.828 -6.605 1 96.62 307 ILE B C 1
ATOM 7378 O O . ILE B 1 307 ? -17.609 -11.539 -6.301 1 96.62 307 ILE B O 1
ATOM 7382 N N . SER B 1 308 ? -19.797 -11.062 -6.32 1 94.94 308 SER B N 1
ATOM 7383 C CA . SER B 1 308 ? -19.609 -9.781 -5.641 1 94.94 308 SER B CA 1
ATOM 7384 C C . SER B 1 308 ? -20.203 -9.812 -4.238 1 94.94 308 SER B C 1
ATOM 7386 O O . SER B 1 308 ? -19.703 -9.133 -3.336 1 94.94 308 SER B O 1
ATOM 7388 N N . HIS B 1 309 ? -21.297 -10.57 -4.117 1 95.38 309 HIS B N 1
ATOM 7389 C CA . HIS B 1 309 ? -22.031 -10.609 -2.857 1 95.38 309 HIS B CA 1
ATOM 7390 C C . HIS B 1 309 ? -22.234 -12.055 -2.391 1 95.38 309 HIS B C 1
ATOM 7392 O O . HIS B 1 309 ? -22.703 -12.898 -3.154 1 95.38 309 HIS B O 1
ATOM 7398 N N . LEU B 1 310 ? -21.797 -12.352 -1.148 1 97.06 310 LEU B N 1
ATOM 7399 C CA . LEU B 1 310 ? -22.109 -13.641 -0.54 1 97.06 310 LEU B CA 1
ATOM 7400 C C . LEU B 1 310 ? -23.438 -13.586 0.215 1 97.06 310 LEU B C 1
ATOM 7402 O O . LEU B 1 310 ? -23.5 -13.031 1.315 1 97.06 310 LEU B O 1
ATOM 7406 N N . ALA B 1 311 ? -24.438 -14.203 -0.368 1 96.56 311 ALA B N 1
ATOM 7407 C CA . ALA B 1 311 ? -25.797 -14.164 0.174 1 96.56 311 ALA B CA 1
ATOM 7408 C C . ALA B 1 311 ? -25.922 -15.047 1.412 1 96.56 311 ALA B C 1
ATOM 7410 O O . ALA B 1 311 ? -25.062 -15.898 1.659 1 96.56 311 ALA B O 1
ATOM 7411 N N . PRO B 1 312 ? -26.953 -14.828 2.193 1 96 312 PRO B N 1
ATOM 7412 C CA . PRO B 1 312 ? -27.141 -15.672 3.369 1 96 312 PRO B CA 1
ATOM 7413 C C . PRO B 1 312 ? -27.359 -17.141 3.008 1 96 312 PRO B C 1
ATOM 7415 O O . PRO B 1 312 ? -28.047 -17.438 2.023 1 96 312 PRO B O 1
ATOM 7418 N N . GLN B 1 313 ? -26.719 -18.031 3.633 1 95.81 313 GLN B N 1
ATOM 7419 C CA . GLN B 1 313 ? -26.875 -19.484 3.521 1 95.81 313 GLN B CA 1
ATOM 7420 C C . GLN B 1 313 ? -26.422 -19.984 2.152 1 95.81 313 GLN B C 1
ATOM 7422 O O . GLN B 1 313 ? -26.922 -20.984 1.659 1 95.81 313 GLN B O 1
ATOM 7427 N N . LEU B 1 314 ? -25.531 -19.25 1.564 1 96.19 314 LEU B N 1
ATOM 7428 C CA . LEU B 1 314 ? -25.031 -19.578 0.236 1 96.19 314 LEU B CA 1
ATOM 7429 C C . LEU B 1 314 ? -24.422 -20.969 0.22 1 96.19 314 LEU B C 1
ATOM 7431 O O . LEU B 1 314 ? -24.578 -21.719 -0.753 1 96.19 314 LEU B O 1
ATOM 7435 N N . PHE B 1 315 ? -23.812 -21.406 1.318 1 95.62 315 PHE B N 1
ATOM 7436 C CA . PHE B 1 315 ? -23.078 -22.656 1.32 1 95.62 315 PHE B CA 1
ATOM 7437 C C . PHE B 1 315 ? -23.75 -23.688 2.217 1 95.62 315 PHE B C 1
ATOM 7439 O O . PHE B 1 315 ? -23.094 -24.609 2.713 1 95.62 315 PHE B O 1
ATOM 7446 N N . SER B 1 316 ? -25 -23.594 2.412 1 94.62 316 SER B N 1
ATOM 7447 C CA . SER B 1 316 ? -25.734 -24.484 3.305 1 94.62 316 SER B CA 1
ATOM 7448 C C . SER B 1 316 ? -25.781 -25.906 2.756 1 94.62 316 SER B C 1
ATOM 7450 O O . SER B 1 316 ? -26 -26.859 3.508 1 94.62 316 SER B O 1
ATOM 7452 N N . ALA B 1 317 ? -25.469 -26.078 1.479 1 94.5 317 ALA B N 1
ATOM 7453 C CA . ALA B 1 317 ? -25.562 -27.375 0.823 1 94.5 317 ALA B CA 1
ATOM 7454 C C . ALA B 1 317 ? -24.281 -28.188 1.03 1 94.5 317 ALA B C 1
ATOM 7456 O O . ALA B 1 317 ? -24.203 -29.344 0.613 1 94.5 317 ALA B O 1
ATOM 7457 N N . PHE B 1 318 ? -23.312 -27.641 1.799 1 94.56 318 PHE B N 1
ATOM 7458 C CA . PHE B 1 318 ? -22.016 -28.281 1.9 1 94.56 318 PHE B CA 1
ATOM 7459 C C . PHE B 1 318 ? -21.641 -28.531 3.357 1 94.56 318 PHE B C 1
ATOM 7461 O O . PHE B 1 318 ? -20.609 -28.047 3.838 1 94.56 318 PHE B O 1
ATOM 7468 N N . PRO B 1 319 ? -22.281 -29.344 4.066 1 91.88 319 PRO B N 1
ATOM 7469 C CA . PRO B 1 319 ? -21.984 -29.562 5.484 1 91.88 319 PRO B CA 1
ATOM 7470 C C . PRO B 1 319 ? -20.641 -30.266 5.703 1 91.88 319 PRO B C 1
ATOM 7472 O O . PRO B 1 319 ? -20.047 -30.125 6.773 1 91.88 319 PRO B O 1
ATOM 7475 N N . LYS B 1 320 ? -20.094 -30.969 4.68 1 94.06 320 LYS B N 1
ATOM 7476 C CA . LYS B 1 320 ? -18.875 -31.75 4.844 1 94.06 320 LYS B CA 1
ATOM 7477 C C . LYS B 1 320 ? -17.688 -31.062 4.164 1 94.06 320 LYS B C 1
ATOM 7479 O O . LYS B 1 320 ? -16.609 -31.641 4.027 1 94.06 320 LYS B O 1
ATOM 7484 N N . LEU B 1 321 ? -17.891 -29.828 3.799 1 95.69 321 LEU B N 1
ATOM 7485 C CA . LEU B 1 321 ? -16.859 -29.109 3.07 1 95.69 321 LEU B CA 1
ATOM 7486 C C . LEU B 1 321 ? -15.648 -28.844 3.955 1 95.69 321 LEU B C 1
ATOM 7488 O O . LEU B 1 321 ? -15.797 -28.406 5.094 1 95.69 321 LEU B O 1
ATOM 7492 N N . LEU B 1 322 ? -14.438 -29.141 3.418 1 96.62 322 LEU B N 1
ATOM 7493 C CA . LEU B 1 322 ? -13.188 -28.953 4.156 1 96.62 322 LEU B CA 1
ATOM 7494 C C . LEU B 1 322 ? -12.43 -27.734 3.639 1 96.62 322 LEU B C 1
ATOM 7496 O O . LEU B 1 322 ? -11.742 -27.047 4.406 1 96.62 322 LEU B O 1
ATOM 7500 N N . SER B 1 323 ? -12.539 -27.5 2.389 1 97.75 323 SER B N 1
ATOM 7501 C CA . SER B 1 323 ? -11.797 -26.406 1.772 1 97.75 323 SER B CA 1
ATOM 7502 C C . SER B 1 323 ? -12.672 -25.625 0.795 1 97.75 323 SER B C 1
ATOM 7504 O O . SER B 1 323 ? -13.352 -26.219 -0.042 1 97.75 323 SER B O 1
ATOM 7506 N N . LEU B 1 324 ? -12.688 -24.344 0.967 1 97.62 324 LEU B N 1
ATOM 7507 C CA . LEU B 1 324 ? -13.445 -23.438 0.106 1 97.62 324 LEU B CA 1
ATOM 7508 C C . LEU B 1 324 ? -12.547 -22.344 -0.468 1 97.62 324 LEU B C 1
ATOM 7510 O O . LEU B 1 324 ? -11.93 -21.594 0.282 1 97.62 324 LEU B O 1
ATOM 7514 N N . ASP B 1 325 ? -12.461 -22.281 -1.755 1 98.56 325 ASP B N 1
ATOM 7515 C CA . ASP B 1 325 ? -11.633 -21.281 -2.416 1 98.56 325 ASP B CA 1
ATOM 7516 C C . ASP B 1 325 ? -12.5 -20.266 -3.176 1 98.56 325 ASP B C 1
ATOM 7518 O O . ASP B 1 325 ? -13.109 -20.609 -4.191 1 98.56 325 ASP B O 1
ATOM 7522 N N . LEU B 1 326 ? -12.57 -19.078 -2.668 1 98.38 326 LEU B N 1
ATOM 7523 C CA . LEU B 1 326 ? -13.32 -18 -3.281 1 98.38 326 LEU B CA 1
ATOM 7524 C C . LEU B 1 326 ? -12.383 -16.891 -3.77 1 98.38 326 LEU B C 1
ATOM 7526 O O . LEU B 1 326 ? -12.805 -15.742 -3.936 1 98.38 326 LEU B O 1
ATOM 7530 N N . SER B 1 327 ? -11.125 -17.219 -3.965 1 98.38 327 SER B N 1
ATOM 7531 C CA . SER B 1 327 ? -10.117 -16.219 -4.285 1 98.38 327 SER B CA 1
ATOM 7532 C C . SER B 1 327 ? -10.352 -15.625 -5.672 1 98.38 327 SER B C 1
ATOM 7534 O O . SER B 1 327 ? -10.906 -16.281 -6.551 1 98.38 327 SER B O 1
ATOM 7536 N N . SER B 1 328 ? -9.977 -14.344 -5.812 1 97.25 328 SER B N 1
ATOM 7537 C CA . SER B 1 328 ? -9.945 -13.641 -7.09 1 97.25 328 SER B CA 1
ATOM 7538 C C . SER B 1 328 ? -11.336 -13.523 -7.691 1 97.25 328 SER B C 1
ATOM 7540 O O . SER B 1 328 ? -11.547 -13.836 -8.867 1 97.25 328 SER B O 1
ATOM 7542 N N . ASN B 1 329 ? -12.289 -13.258 -6.863 1 97.19 329 ASN B N 1
ATOM 7543 C CA . ASN B 1 329 ? -13.602 -12.789 -7.285 1 97.19 329 ASN B CA 1
ATOM 7544 C C . ASN B 1 329 ? -13.727 -11.273 -7.152 1 97.19 329 ASN B C 1
ATOM 7546 O O . ASN B 1 329 ? -12.75 -10.547 -7.352 1 97.19 329 ASN B O 1
ATOM 7550 N N . LYS B 1 330 ? -14.906 -10.758 -6.945 1 95.06 330 LYS B N 1
ATOM 7551 C CA . LYS B 1 330 ? -15.18 -9.344 -6.715 1 95.06 330 LYS B CA 1
ATOM 7552 C C . LYS B 1 330 ? -16.016 -9.141 -5.453 1 95.06 330 LYS B C 1
ATOM 7554 O O . LYS B 1 330 ? -16.906 -8.289 -5.426 1 95.06 330 LYS B O 1
ATOM 7559 N N . ILE B 1 331 ? -15.656 -9.945 -4.496 1 96.38 331 ILE B N 1
ATOM 7560 C CA . ILE B 1 331 ? -16.484 -9.945 -3.293 1 96.38 331 ILE B CA 1
ATOM 7561 C C . ILE B 1 331 ? -16.219 -8.672 -2.494 1 96.38 331 ILE B C 1
ATOM 7563 O O . ILE B 1 331 ? -15.102 -8.43 -2.035 1 96.38 331 ILE B O 1
ATOM 7567 N N . ASN B 1 332 ? -17.203 -7.883 -2.295 1 92.88 332 ASN B N 1
ATOM 7568 C CA . ASN B 1 332 ? -17.078 -6.66 -1.512 1 92.88 332 ASN B CA 1
ATOM 7569 C C . ASN B 1 332 ? -18.109 -6.609 -0.381 1 92.88 332 ASN B C 1
ATOM 7571 O O . ASN B 1 332 ? -18.047 -5.734 0.484 1 92.88 332 ASN B O 1
ATOM 7575 N N . GLN B 1 333 ? -19.047 -7.617 -0.439 1 91.69 333 GLN B N 1
ATOM 7576 C CA . GLN B 1 333 ? -20.062 -7.672 0.6 1 91.69 333 GLN B CA 1
ATOM 7577 C C . GLN B 1 333 ? -20.297 -9.102 1.073 1 91.69 333 GLN B C 1
ATOM 7579 O O . GLN B 1 333 ? -20.391 -10.023 0.259 1 91.69 333 GLN B O 1
ATOM 7584 N N . MET B 1 334 ? -20.359 -9.312 2.352 1 93.94 334 MET B N 1
ATOM 7585 C CA . MET B 1 334 ? -20.688 -10.594 2.967 1 93.94 334 MET B CA 1
ATOM 7586 C C . MET B 1 334 ? -21.859 -10.461 3.92 1 93.94 334 MET B C 1
ATOM 7588 O O . MET B 1 334 ? -21.766 -9.781 4.941 1 93.94 334 MET B O 1
ATOM 7592 N N . SER B 1 335 ? -22.938 -11.094 3.572 1 94.69 335 SER B N 1
ATOM 7593 C CA . SER B 1 335 ? -24.109 -11.039 4.426 1 94.69 335 SER B CA 1
ATOM 7594 C C . SER B 1 335 ? -23.938 -11.906 5.672 1 94.69 335 SER B C 1
ATOM 7596 O O . SER B 1 335 ? -23.141 -12.852 5.668 1 94.69 335 SER B O 1
ATOM 7598 N N . THR B 1 336 ? -24.719 -11.523 6.664 1 92.69 336 THR B N 1
ATOM 7599 C CA . THR B 1 336 ? -24.734 -12.336 7.875 1 92.69 336 THR B CA 1
ATOM 7600 C C . THR B 1 336 ? -25.234 -13.75 7.57 1 92.69 336 THR B C 1
ATOM 7602 O O . THR B 1 336 ? -26.25 -13.922 6.891 1 92.69 336 THR B O 1
ATOM 7605 N N . GLY B 1 337 ? -24.469 -14.727 7.867 1 93.62 337 GLY B N 1
ATOM 7606 C CA . GLY B 1 337 ? -24.859 -16.109 7.691 1 93.62 337 GLY B CA 1
ATOM 7607 C C . GLY B 1 337 ? -24.469 -16.672 6.34 1 93.62 337 GLY B C 1
ATOM 7608 O O . GLY B 1 337 ? -24.922 -17.766 5.965 1 93.62 337 GLY B O 1
ATOM 7609 N N . ALA B 1 338 ? -23.672 -15.992 5.617 1 94.69 338 ALA B N 1
ATOM 7610 C CA . ALA B 1 338 ? -23.25 -16.469 4.301 1 94.69 338 ALA B CA 1
ATOM 7611 C C . ALA B 1 338 ? -22.594 -17.828 4.398 1 94.69 338 ALA B C 1
ATOM 7613 O O . ALA B 1 338 ? -22.766 -18.672 3.518 1 94.69 338 ALA B O 1
ATOM 7614 N N . PHE B 1 339 ? -21.906 -18.078 5.512 1 94.62 339 PHE B N 1
ATOM 7615 C CA . PHE B 1 339 ? -21.125 -19.297 5.66 1 94.62 339 PHE B CA 1
ATOM 7616 C C . PHE B 1 339 ? -21.828 -20.281 6.582 1 94.62 339 PHE B C 1
ATOM 7618 O O . PHE B 1 339 ? -21.203 -21.234 7.078 1 94.62 339 PHE B O 1
ATOM 7625 N N . SER B 1 340 ? -23.078 -20.062 6.781 1 92.25 340 SER B N 1
ATOM 7626 C CA . SER B 1 340 ? -23.844 -21 7.602 1 92.25 340 SER B CA 1
ATOM 7627 C C . SER B 1 340 ? -23.859 -22.391 6.984 1 92.25 340 SER B C 1
ATOM 7629 O O . SER B 1 340 ? -24 -22.531 5.766 1 92.25 340 SER B O 1
ATOM 7631 N N . GLY B 1 341 ? -23.625 -23.453 7.781 1 89.88 341 GLY B N 1
ATOM 7632 C CA . GLY B 1 341 ? -23.656 -24.828 7.312 1 89.88 341 GLY B CA 1
ATOM 7633 C C . GLY B 1 341 ? -22.266 -25.422 7.125 1 89.88 341 GLY B C 1
ATOM 7634 O O . GLY B 1 341 ? -22.125 -26.641 7.008 1 89.88 341 GLY B O 1
ATOM 7635 N N . LEU B 1 342 ? -21.281 -24.562 7.16 1 92.62 342 LEU B N 1
ATOM 7636 C CA . LEU B 1 342 ? -19.922 -25.031 6.945 1 92.62 342 LEU B CA 1
ATOM 7637 C C . LEU B 1 342 ? -19.25 -25.406 8.273 1 92.62 342 LEU B C 1
ATOM 7639 O O . LEU B 1 342 ? -18.203 -24.859 8.625 1 92.62 342 LEU B O 1
ATOM 7643 N N . GLY B 1 343 ? -19.781 -26.375 8.883 1 87 343 GLY B N 1
ATOM 7644 C CA . GLY B 1 343 ? -19.344 -26.719 10.219 1 87 343 GLY B CA 1
ATOM 7645 C C . GLY B 1 343 ? -18.016 -27.453 10.242 1 87 343 GLY B C 1
ATOM 7646 O O . GLY B 1 343 ? -17.328 -27.484 11.273 1 87 343 GLY B O 1
ATOM 7647 N N . GLU B 1 344 ? -17.531 -28.016 9.102 1 92.12 344 GLU B N 1
ATOM 7648 C CA . GLU B 1 344 ? -16.297 -28.812 9.07 1 92.12 344 GLU B CA 1
ATOM 7649 C C . GLU B 1 344 ? -15.195 -28.109 8.289 1 92.12 344 GLU B C 1
ATOM 7651 O O . GLU B 1 344 ? -14.125 -28.672 8.078 1 92.12 344 GLU B O 1
ATOM 7656 N N . LEU B 1 345 ? -15.453 -26.844 7.938 1 95.12 345 LEU B N 1
ATOM 7657 C CA . LEU B 1 345 ? -14.523 -26.125 7.07 1 95.12 345 LEU B CA 1
ATOM 7658 C C . LEU B 1 345 ? -13.18 -25.938 7.758 1 95.12 345 LEU B C 1
ATOM 7660 O O . LEU B 1 345 ? -13.117 -25.484 8.906 1 95.12 345 LEU B O 1
ATOM 7664 N N . VAL B 1 346 ? -12.125 -26.266 7.012 1 96.19 346 VAL B N 1
ATOM 7665 C CA . VAL B 1 346 ? -10.773 -26.203 7.559 1 96.19 346 VAL B CA 1
ATOM 7666 C C . VAL B 1 346 ? -10 -25.062 6.918 1 96.19 346 VAL B C 1
ATOM 7668 O O . VAL B 1 346 ? -9.164 -24.422 7.57 1 96.19 346 VAL B O 1
ATOM 7671 N N . SER B 1 347 ? -10.266 -24.812 5.688 1 97 347 SER B N 1
ATOM 7672 C CA . SER B 1 347 ? -9.523 -23.797 4.941 1 97 347 SER B CA 1
ATOM 7673 C C . SER B 1 347 ? -10.469 -22.922 4.141 1 97 347 SER B C 1
ATOM 7675 O O . SER B 1 347 ? -11.32 -23.406 3.398 1 97 347 SER B O 1
ATOM 7677 N N . LEU B 1 348 ? -10.32 -21.641 4.324 1 97.06 348 LEU B N 1
ATOM 7678 C CA . LEU B 1 348 ? -11.109 -20.641 3.594 1 97.06 348 LEU B CA 1
ATOM 7679 C C . LEU B 1 348 ? -10.203 -19.625 2.916 1 97.06 348 LEU B C 1
ATOM 7681 O O . LEU B 1 348 ? -9.414 -18.953 3.582 1 97.06 348 LEU B O 1
ATOM 7685 N N . ASN B 1 349 ? -10.289 -19.562 1.598 1 98.5 349 ASN B N 1
ATOM 7686 C CA . ASN B 1 349 ? -9.484 -18.609 0.831 1 98.5 349 ASN B CA 1
ATOM 7687 C C . ASN B 1 349 ? -10.344 -17.516 0.225 1 98.5 349 ASN B C 1
ATOM 7689 O O . ASN B 1 349 ? -11.125 -17.766 -0.698 1 98.5 349 ASN B O 1
ATOM 7693 N N . LEU B 1 350 ? -10.234 -16.328 0.746 1 98.31 350 LEU B N 1
ATOM 7694 C CA . LEU B 1 350 ? -10.953 -15.156 0.262 1 98.31 350 LEU B CA 1
ATOM 7695 C C . LEU B 1 350 ? -9.992 -14.117 -0.312 1 98.31 350 LEU B C 1
ATOM 7697 O O . LEU B 1 350 ? -10.312 -12.93 -0.365 1 98.31 350 LEU B O 1
ATOM 7701 N N . SER B 1 351 ? -8.844 -14.547 -0.745 1 98.31 351 SER B N 1
ATOM 7702 C CA . SER B 1 351 ? -7.816 -13.633 -1.222 1 98.31 351 SER B CA 1
ATOM 7703 C C . SER B 1 351 ? -8.188 -13.039 -2.578 1 98.31 351 SER B C 1
ATOM 7705 O O . SER B 1 351 ? -8.969 -13.633 -3.328 1 98.31 351 SER B O 1
ATOM 7707 N N . GLY B 1 352 ? -7.652 -11.891 -2.842 1 97.25 352 GLY B N 1
ATOM 7708 C CA . GLY B 1 352 ? -7.793 -11.273 -4.152 1 97.25 352 GLY B CA 1
ATOM 7709 C C . GLY B 1 352 ? -9.203 -10.797 -4.434 1 97.25 352 GLY B C 1
ATOM 7710 O O . GLY B 1 352 ? -9.68 -10.875 -5.57 1 97.25 352 GLY B O 1
ATOM 7711 N N . ASN B 1 353 ? -9.961 -10.375 -3.381 1 97.62 353 ASN B N 1
ATOM 7712 C CA . ASN B 1 353 ? -11.305 -9.836 -3.555 1 97.62 353 ASN B CA 1
ATOM 7713 C C . ASN B 1 353 ? -11.344 -8.336 -3.271 1 97.62 353 ASN B C 1
ATOM 7715 O O . ASN B 1 353 ? -10.344 -7.637 -3.457 1 97.62 353 ASN B O 1
ATOM 7719 N N . LEU B 1 354 ? -12.555 -7.773 -2.977 1 95.31 354 LEU B N 1
ATOM 7720 C CA . LEU B 1 354 ? -12.719 -6.332 -2.801 1 95.31 354 LEU B CA 1
ATOM 7721 C C . LEU B 1 354 ? -13.266 -6.012 -1.413 1 95.31 354 LEU B C 1
ATOM 7723 O O . LEU B 1 354 ? -14.062 -5.09 -1.256 1 95.31 354 LEU B O 1
ATOM 7727 N N . LEU B 1 355 ? -12.82 -6.832 -0.448 1 95.75 355 LEU B N 1
ATOM 7728 C CA . LEU B 1 355 ? -13.266 -6.57 0.915 1 95.75 355 LEU B CA 1
ATOM 7729 C C . LEU B 1 355 ? -12.578 -5.336 1.489 1 95.75 355 LEU B C 1
ATOM 7731 O O . LEU B 1 355 ? -11.352 -5.227 1.44 1 95.75 355 LEU B O 1
ATOM 7735 N N . GLY B 1 356 ? -13.398 -4.453 2.082 1 93.38 356 GLY B N 1
ATOM 7736 C CA . GLY B 1 356 ? -12.844 -3.225 2.629 1 93.38 356 GLY B CA 1
ATOM 7737 C C . GLY B 1 356 ? -12.711 -3.25 4.141 1 93.38 356 GLY B C 1
ATOM 7738 O O . GLY B 1 356 ? -11.906 -2.504 4.711 1 93.38 356 GLY B O 1
ATOM 7739 N N . GLU B 1 357 ? -13.508 -4.035 4.77 1 93 357 GLU B N 1
ATOM 7740 C CA . GLU B 1 357 ? -13.523 -4.148 6.227 1 93 357 GLU B CA 1
ATOM 7741 C C . GLU B 1 357 ? -14.008 -5.523 6.668 1 93 357 GLU B C 1
ATOM 7743 O O . GLU B 1 357 ? -14.562 -6.281 5.867 1 93 357 GLU B O 1
ATOM 7748 N N . LEU B 1 358 ? -13.742 -5.859 7.852 1 94.44 358 LEU B N 1
ATOM 7749 C CA . LEU B 1 358 ? -14.289 -7.051 8.484 1 94.44 358 LEU B CA 1
ATOM 7750 C C . LEU B 1 358 ? -15.148 -6.68 9.695 1 94.44 358 LEU B C 1
ATOM 7752 O O . LEU B 1 358 ? -14.68 -5.996 10.609 1 94.44 358 LEU B O 1
ATOM 7756 N N . MET B 1 359 ? -16.328 -7.078 9.594 1 91.81 359 MET B N 1
ATOM 7757 C CA . MET B 1 359 ? -17.281 -6.812 10.664 1 91.81 359 MET B CA 1
ATOM 7758 C C . MET B 1 359 ? -17.453 -8.039 11.555 1 91.81 359 MET B C 1
ATOM 7760 O O . MET B 1 359 ? -17.047 -9.141 11.18 1 91.81 359 MET B O 1
ATOM 7764 N N . GLY B 1 360 ? -18.016 -7.855 12.695 1 89.19 360 GLY B N 1
ATOM 7765 C CA . GLY B 1 360 ? -18.219 -8.945 13.633 1 89.19 360 GLY B CA 1
ATOM 7766 C C . GLY B 1 360 ? -19.109 -10.039 13.086 1 89.19 360 GLY B C 1
ATOM 7767 O O . GLY B 1 360 ? -18.953 -11.211 13.43 1 89.19 360 GLY B O 1
ATOM 7768 N N . ASN B 1 361 ? -19.969 -9.688 12.164 1 89.06 361 ASN B N 1
ATOM 7769 C CA . ASN B 1 361 ? -20.922 -10.656 11.633 1 89.06 361 ASN B CA 1
ATOM 7770 C C . ASN B 1 361 ? -20.484 -11.188 10.266 1 89.06 361 ASN B C 1
ATOM 7772 O O . ASN B 1 361 ? -21.219 -11.938 9.625 1 89.06 361 ASN B O 1
ATOM 7776 N N . SER B 1 362 ? -19.297 -10.781 9.836 1 90.38 362 SER B N 1
ATOM 7777 C CA . SER B 1 362 ? -18.812 -11.188 8.516 1 90.38 362 SER B CA 1
ATOM 7778 C C . SER B 1 362 ? -18.703 -12.703 8.406 1 90.38 362 SER B C 1
ATOM 7780 O O . SER B 1 362 ? -19.047 -13.281 7.363 1 90.38 362 SER B O 1
ATOM 7782 N N . PHE B 1 363 ? -18.297 -13.344 9.523 1 91.88 363 PHE B N 1
ATOM 7783 C CA . PHE B 1 363 ? -18.078 -14.789 9.484 1 91.88 363 PHE B CA 1
ATOM 7784 C C . PHE B 1 363 ? -19.031 -15.508 10.43 1 91.88 363 PHE B C 1
ATOM 7786 O O . PHE B 1 363 ? -18.734 -16.625 10.883 1 91.88 363 PHE B O 1
ATOM 7793 N N . GLN B 1 364 ? -20.094 -14.773 10.648 1 87.94 364 GLN B N 1
ATOM 7794 C CA . GLN B 1 364 ? -21.094 -15.406 11.5 1 87.94 364 GLN B CA 1
ATOM 7795 C C . GLN B 1 364 ? -21.609 -16.688 10.859 1 87.94 364 GLN B C 1
ATOM 7797 O O . GLN B 1 364 ? -21.906 -16.734 9.664 1 87.94 364 GLN B O 1
ATOM 7802 N N . GLY B 1 365 ? -21.672 -17.781 11.586 1 82.5 365 GLY B N 1
ATOM 7803 C CA . GLY B 1 365 ? -22.188 -19.031 11.086 1 82.5 365 GLY B CA 1
ATOM 7804 C C . GLY B 1 365 ? -21.094 -20.047 10.75 1 82.5 365 GLY B C 1
ATOM 7805 O O . GLY B 1 365 ? -21.375 -21.234 10.594 1 82.5 365 GLY B O 1
ATOM 7806 N N . LEU B 1 366 ? -19.844 -19.578 10.32 1 83.81 366 LEU B N 1
ATOM 7807 C CA . LEU B 1 366 ? -18.75 -20.484 9.969 1 83.81 366 LEU B CA 1
ATOM 7808 C C . LEU B 1 366 ? -18.344 -21.344 11.164 1 83.81 366 LEU B C 1
ATOM 7810 O O . LEU B 1 366 ? -17.547 -22.266 11.023 1 83.81 366 LEU B O 1
ATOM 7814 N N . GLY B 1 367 ? -19.328 -21.812 11.969 1 60.62 367 GLY B N 1
ATOM 7815 C CA . GLY B 1 367 ? -19.078 -22.672 13.117 1 60.62 367 GLY B CA 1
ATOM 7816 C C . GLY B 1 367 ? -17.75 -22.391 13.789 1 60.62 367 GLY B C 1
ATOM 7817 O O . GLY B 1 367 ? -16.875 -21.719 13.219 1 60.62 367 GLY B O 1
ATOM 7818 N N . THR B 1 368 ? -17.562 -22.172 14.922 1 59.97 368 THR B N 1
ATOM 7819 C CA . THR B 1 368 ? -16.312 -22.062 15.664 1 59.97 368 THR B CA 1
ATOM 7820 C C . THR B 1 368 ? -15.258 -23.016 15.086 1 59.97 368 THR B C 1
ATOM 7822 O O . THR B 1 368 ? -14.812 -22.844 13.953 1 59.97 368 THR B O 1
ATOM 7825 N N . THR B 1 369 ? -14.961 -24.062 15.484 1 61.69 369 THR B N 1
ATOM 7826 C CA . THR B 1 369 ? -13.859 -24.828 16.078 1 61.69 369 THR B CA 1
ATOM 7827 C C . THR B 1 369 ? -13.047 -25.531 14.984 1 61.69 369 THR B C 1
ATOM 7829 O O . THR B 1 369 ? -11.906 -25.938 15.219 1 61.69 369 THR B O 1
ATOM 7832 N N . SER B 1 370 ? -13.484 -25.359 13.477 1 85.88 370 SER B N 1
ATOM 7833 C CA . SER B 1 370 ? -12.641 -26.266 12.703 1 85.88 370 SER B CA 1
ATOM 7834 C C . SER B 1 370 ? -11.727 -25.5 11.75 1 85.88 370 SER B C 1
ATOM 7836 O O . SER B 1 370 ? -10.781 -26.078 11.203 1 85.88 370 SER B O 1
ATOM 7838 N N . LEU B 1 371 ? -11.914 -24.172 11.641 1 93.56 371 LEU B N 1
ATOM 7839 C CA . LEU B 1 371 ? -11.148 -23.438 10.641 1 93.56 371 LEU B CA 1
ATOM 7840 C C . LEU B 1 371 ? -9.695 -23.281 11.086 1 93.56 371 LEU B C 1
ATOM 7842 O O . LEU B 1 371 ? -9.422 -22.719 12.156 1 93.56 371 LEU B O 1
ATOM 7846 N N . LYS B 1 372 ? -8.805 -23.734 10.227 1 96.5 372 LYS B N 1
ATOM 7847 C CA . LYS B 1 372 ? -7.387 -23.719 10.578 1 96.5 372 LYS B CA 1
ATOM 7848 C C . LYS B 1 372 ? -6.633 -22.688 9.742 1 96.5 372 LYS B C 1
ATOM 7850 O O . LYS B 1 372 ? -5.617 -22.141 10.188 1 96.5 372 LYS B O 1
ATOM 7855 N N . ALA B 1 373 ? -7.117 -22.484 8.555 1 97.5 373 ALA B N 1
ATOM 7856 C CA . ALA B 1 373 ? -6.43 -21.547 7.664 1 97.5 373 ALA B CA 1
ATOM 7857 C C . ALA B 1 373 ? -7.414 -20.562 7.051 1 97.5 373 ALA B C 1
ATOM 7859 O O . ALA B 1 373 ? -8.438 -20.953 6.492 1 97.5 373 ALA B O 1
ATOM 7860 N N . LEU B 1 374 ? -7.125 -19.266 7.18 1 97.19 374 LEU B N 1
ATOM 7861 C CA . LEU B 1 374 ? -7.914 -18.188 6.605 1 97.19 374 LEU B CA 1
ATOM 7862 C C . LEU B 1 374 ? -7.035 -17.234 5.793 1 97.19 374 LEU B C 1
ATOM 7864 O O . LEU B 1 374 ? -6.102 -16.641 6.332 1 97.19 374 LEU B O 1
ATOM 7868 N N . ASP B 1 375 ? -7.289 -17.172 4.512 1 98.44 375 ASP B N 1
ATOM 7869 C CA . ASP B 1 375 ? -6.512 -16.297 3.633 1 98.44 375 ASP B CA 1
ATOM 7870 C C . ASP B 1 375 ? -7.344 -15.102 3.172 1 98.44 375 ASP B C 1
ATOM 7872 O O . ASP B 1 375 ? -8.305 -15.266 2.418 1 98.44 375 ASP B O 1
ATOM 7876 N N . LEU B 1 376 ? -7.008 -13.938 3.646 1 98.31 376 LEU B N 1
ATOM 7877 C CA . LEU B 1 376 ? -7.688 -12.695 3.303 1 98.31 376 LEU B CA 1
ATOM 7878 C C . LEU B 1 376 ? -6.746 -11.742 2.572 1 98.31 376 LEU B C 1
ATOM 7880 O O . LEU B 1 376 ? -6.977 -10.531 2.549 1 98.31 376 LEU B O 1
ATOM 7884 N N . SER B 1 377 ? -5.707 -12.273 1.991 1 98.31 377 SER B N 1
ATOM 7885 C CA . SER B 1 377 ? -4.664 -11.445 1.391 1 98.31 377 SER B CA 1
ATOM 7886 C C . SER B 1 377 ? -5.16 -10.781 0.113 1 98.31 377 SER B C 1
ATOM 7888 O O . SER B 1 377 ? -6.117 -11.242 -0.508 1 98.31 377 SER B O 1
ATOM 7890 N N . SER B 1 378 ? -4.555 -9.633 -0.223 1 97.12 378 SER B N 1
ATOM 7891 C CA . SER B 1 378 ? -4.746 -8.914 -1.478 1 97.12 378 SER B CA 1
ATOM 7892 C C . SER B 1 378 ? -6.195 -8.453 -1.637 1 97.12 378 SER B C 1
ATOM 7894 O O . SER B 1 378 ? -6.777 -8.586 -2.715 1 97.12 378 SER B O 1
ATOM 7896 N N . ASN B 1 379 ? -6.844 -8.133 -0.526 1 97.81 379 ASN B N 1
ATOM 7897 C CA . ASN B 1 379 ? -8.047 -7.305 -0.511 1 97.81 379 ASN B CA 1
ATOM 7898 C C . ASN B 1 379 ? -7.707 -5.828 -0.32 1 97.81 379 ASN B C 1
ATOM 7900 O O . ASN B 1 379 ? -6.699 -5.348 -0.839 1 97.81 379 ASN B O 1
ATOM 7904 N N . HIS B 1 380 ? -8.5 -5.055 0.254 1 95.94 380 HIS B N 1
ATOM 7905 C CA . HIS B 1 380 ? -8.211 -3.686 0.662 1 95.94 380 HIS B CA 1
ATOM 7906 C C . HIS B 1 380 ? -8.82 -3.377 2.027 1 95.94 380 HIS B C 1
ATOM 7908 O O . HIS B 1 380 ? -9.453 -2.338 2.209 1 95.94 380 HIS B O 1
ATOM 7914 N N . ILE B 1 381 ? -8.633 -4.316 2.916 1 96.69 381 ILE B N 1
ATOM 7915 C CA . ILE B 1 381 ? -9.188 -4.219 4.262 1 96.69 381 ILE B CA 1
ATOM 7916 C C . ILE B 1 381 ? -8.484 -3.105 5.035 1 96.69 381 ILE B C 1
ATOM 7918 O O . ILE B 1 381 ? -7.266 -3.154 5.23 1 96.69 381 ILE B O 1
ATOM 7922 N N . GLY B 1 382 ? -9.273 -2.186 5.477 1 95 382 GLY B N 1
ATOM 7923 C CA . GLY B 1 382 ? -8.695 -1.047 6.172 1 95 382 GLY B CA 1
ATOM 7924 C C . GLY B 1 382 ? -8.852 -1.126 7.68 1 95 382 GLY B C 1
ATOM 7925 O O . GLY B 1 382 ? -8.102 -0.488 8.422 1 95 382 GLY B O 1
ATOM 7926 N N . ASP B 1 383 ? -9.82 -1.87 8.055 1 93.38 383 ASP B N 1
ATOM 7927 C CA . ASP B 1 383 ? -10.07 -1.992 9.484 1 93.38 383 ASP B CA 1
ATOM 7928 C C . ASP B 1 383 ? -10.789 -3.299 9.805 1 93.38 383 ASP B C 1
ATOM 7930 O O . ASP B 1 383 ? -11.484 -3.857 8.953 1 93.38 383 ASP B O 1
ATOM 7934 N N . VAL B 1 384 ? -10.523 -3.816 10.953 1 95.38 384 VAL B N 1
ATOM 7935 C CA . VAL B 1 384 ? -11.188 -4.992 11.516 1 95.38 384 VAL B CA 1
ATOM 7936 C C . VAL B 1 384 ? -11.906 -4.609 12.805 1 95.38 384 VAL B C 1
ATOM 7938 O O . VAL B 1 384 ? -11.305 -4.031 13.711 1 95.38 384 VAL B O 1
ATOM 7941 N N . GLN B 1 385 ? -13.148 -4.875 12.797 1 93.81 385 GLN B N 1
ATOM 7942 C CA . GLN B 1 385 ? -13.93 -4.539 13.984 1 93.81 385 GLN B CA 1
ATOM 7943 C C . GLN B 1 385 ? -13.398 -5.25 15.219 1 93.81 385 GLN B C 1
ATOM 7945 O O . GLN B 1 385 ? -12.914 -6.379 15.133 1 93.81 385 GLN B O 1
ATOM 7950 N N . TYR B 1 386 ? -13.609 -4.562 16.359 1 92.06 386 TYR B N 1
ATOM 7951 C CA . TYR B 1 386 ? -13.18 -5.117 17.641 1 92.06 386 TYR B CA 1
ATOM 7952 C C . TYR B 1 386 ? -13.773 -6.504 17.859 1 92.06 386 TYR B C 1
ATOM 7954 O O . TYR B 1 386 ? -14.984 -6.691 17.75 1 92.06 386 TYR B O 1
ATOM 7962 N N . GLY B 1 387 ? -12.938 -7.508 18 1 92.44 387 GLY B N 1
ATOM 7963 C CA . GLY B 1 387 ? -13.359 -8.859 18.328 1 92.44 387 GLY B CA 1
ATOM 7964 C C . GLY B 1 387 ? -13.953 -9.609 17.156 1 92.44 387 GLY B C 1
ATOM 7965 O O . GLY B 1 387 ? -14.531 -10.688 17.328 1 92.44 387 GLY B O 1
ATOM 7966 N N . ALA B 1 388 ? -13.789 -9.133 15.992 1 91.94 388 ALA B N 1
ATOM 7967 C CA . ALA B 1 388 ? -14.469 -9.68 14.82 1 91.94 388 ALA B CA 1
ATOM 7968 C C . ALA B 1 388 ? -13.984 -11.094 14.516 1 91.94 388 ALA B C 1
ATOM 7970 O O . ALA B 1 388 ? -14.734 -11.906 13.969 1 91.94 388 ALA B O 1
ATOM 7971 N N . LEU B 1 389 ? -12.75 -11.477 14.922 1 92.75 389 LEU B N 1
ATOM 7972 C CA . LEU B 1 389 ? -12.188 -12.781 14.586 1 92.75 389 LEU B CA 1
ATOM 7973 C C . LEU B 1 389 ? -11.992 -13.633 15.844 1 92.75 389 LEU B C 1
ATOM 7975 O O . LEU B 1 389 ? -11.375 -14.695 15.789 1 92.75 389 LEU B O 1
ATOM 7979 N N . ASP B 1 390 ? -12.539 -13.195 16.953 1 91.94 390 ASP B N 1
ATOM 7980 C CA . ASP B 1 390 ? -12.32 -13.844 18.25 1 91.94 390 ASP B CA 1
ATOM 7981 C C . ASP B 1 390 ? -12.875 -15.266 18.234 1 91.94 390 ASP B C 1
ATOM 7983 O O . ASP B 1 390 ? -12.43 -16.109 19.016 1 91.94 390 ASP B O 1
ATOM 7987 N N . THR B 1 391 ? -13.836 -15.516 17.375 1 88.19 391 THR B N 1
ATOM 7988 C CA . THR B 1 391 ? -14.5 -16.812 17.359 1 88.19 391 THR B CA 1
ATOM 7989 C C . THR B 1 391 ? -13.578 -17.891 16.781 1 88.19 391 THR B C 1
ATOM 7991 O O . THR B 1 391 ? -13.812 -19.078 16.984 1 88.19 391 THR B O 1
ATOM 7994 N N . PHE B 1 392 ? -12.531 -17.5 16.094 1 91.56 392 PHE B N 1
ATOM 7995 C CA . PHE B 1 392 ? -11.633 -18.453 15.453 1 91.56 392 PHE B CA 1
ATOM 7996 C C . PHE B 1 392 ? -10.555 -18.922 16.422 1 91.56 392 PHE B C 1
ATOM 7998 O O . PHE B 1 392 ? -9.375 -18.609 16.234 1 91.56 392 PHE B O 1
ATOM 8005 N N . THR B 1 393 ? -10.898 -19.797 17.312 1 90.12 393 THR B N 1
ATOM 8006 C CA . THR B 1 393 ? -9.977 -20.234 18.359 1 90.12 393 THR B CA 1
ATOM 8007 C C . THR B 1 393 ? -9.023 -21.297 17.812 1 90.12 393 THR B C 1
ATOM 8009 O O . THR B 1 393 ? -7.934 -21.484 18.359 1 90.12 393 THR B O 1
ATOM 8012 N N . ALA B 1 394 ? -9.461 -21.969 16.75 1 92.81 394 ALA B N 1
ATOM 8013 C CA . ALA B 1 394 ? -8.656 -23.062 16.219 1 92.81 394 ALA B CA 1
ATOM 8014 C C . ALA B 1 394 ? -7.793 -22.594 15.055 1 92.81 394 ALA B C 1
ATOM 8016 O O . ALA B 1 394 ? -7.031 -23.375 14.484 1 92.81 394 ALA B O 1
ATOM 8017 N N . LEU B 1 395 ? -7.902 -21.297 14.719 1 95.44 395 LEU B N 1
ATOM 8018 C CA . LEU B 1 395 ? -7.18 -20.781 13.562 1 95.44 395 LEU B CA 1
ATOM 8019 C C . LEU B 1 395 ? -5.672 -20.906 13.766 1 95.44 395 LEU B C 1
ATOM 8021 O O . LEU B 1 395 ? -5.152 -20.516 14.82 1 95.44 395 LEU B O 1
ATOM 8025 N N . GLU B 1 396 ? -4.996 -21.469 12.75 1 97.56 396 GLU B N 1
ATOM 8026 C CA . GLU B 1 396 ? -3.555 -21.672 12.836 1 97.56 396 GLU B CA 1
ATOM 8027 C C . GLU B 1 396 ? -2.807 -20.734 11.898 1 97.56 396 GLU B C 1
ATOM 8029 O O . GLU B 1 396 ? -1.673 -20.328 12.18 1 97.56 396 GLU B O 1
ATOM 8034 N N . SER B 1 397 ? -3.402 -20.469 10.805 1 98.19 397 SER B N 1
ATOM 8035 C CA . SER B 1 397 ? -2.764 -19.625 9.805 1 98.19 397 SER B CA 1
ATOM 8036 C C . SER B 1 397 ? -3.688 -18.484 9.367 1 98.19 397 SER B C 1
ATOM 8038 O O . SER B 1 397 ? -4.812 -18.734 8.93 1 98.19 397 SER B O 1
ATOM 8040 N N . LEU B 1 398 ? -3.213 -17.25 9.477 1 98.12 398 LEU B N 1
ATOM 8041 C CA . LEU B 1 398 ? -3.945 -16.062 9.047 1 98.12 398 LEU B CA 1
ATOM 8042 C C . LEU B 1 398 ? -3.111 -15.234 8.078 1 98.12 398 LEU B C 1
ATOM 8044 O O . LEU B 1 398 ? -2.016 -14.789 8.422 1 98.12 398 LEU B O 1
ATOM 8048 N N . ASN B 1 399 ? -3.598 -15.117 6.879 1 98.75 399 ASN B N 1
ATOM 8049 C CA . ASN B 1 399 ? -2.91 -14.352 5.848 1 98.75 399 ASN B CA 1
ATOM 8050 C C . ASN B 1 399 ? -3.627 -13.031 5.562 1 98.75 399 ASN B C 1
ATOM 8052 O O . ASN B 1 399 ? -4.691 -13.023 4.941 1 98.75 399 ASN B O 1
ATOM 8056 N N . LEU B 1 400 ? -3.109 -11.914 6.027 1 98.62 400 LEU B N 1
ATOM 8057 C CA . LEU B 1 400 ? -3.66 -10.578 5.82 1 98.62 400 LEU B CA 1
ATOM 8058 C C . LEU B 1 400 ? -2.699 -9.711 5.012 1 98.62 400 LEU B C 1
ATOM 8060 O O . LEU B 1 400 ? -2.709 -8.484 5.137 1 98.62 400 LEU B O 1
ATOM 8064 N N . ARG B 1 401 ? -1.87 -10.383 4.238 1 98.31 401 ARG B N 1
ATOM 8065 C CA . ARG B 1 401 ? -0.891 -9.656 3.434 1 98.31 401 ARG B CA 1
ATOM 8066 C C . ARG B 1 401 ? -1.578 -8.797 2.379 1 98.31 401 ARG B C 1
ATOM 8068 O O . ARG B 1 401 ? -2.629 -9.172 1.853 1 98.31 401 ARG B O 1
ATOM 8075 N N . ASP B 1 402 ? -0.955 -7.648 2.076 1 97.25 402 ASP B N 1
ATOM 8076 C CA . ASP B 1 402 ? -1.344 -6.828 0.933 1 97.25 402 ASP B CA 1
ATOM 8077 C C . ASP B 1 402 ? -2.768 -6.301 1.095 1 97.25 402 ASP B C 1
ATOM 8079 O O . ASP B 1 402 ? -3.607 -6.488 0.21 1 97.25 402 ASP B O 1
ATOM 8083 N N . ASN B 1 403 ? -3.084 -5.773 2.293 1 98.06 403 ASN B N 1
ATOM 8084 C CA . ASN B 1 403 ? -4.301 -5.027 2.6 1 98.06 403 ASN B CA 1
ATOM 8085 C C . ASN B 1 403 ? -3.994 -3.568 2.936 1 98.06 403 ASN B C 1
ATOM 8087 O O . ASN B 1 403 ? -3.084 -2.971 2.357 1 98.06 403 ASN B O 1
ATOM 8091 N N . ALA B 1 404 ? -4.855 -2.916 3.725 1 96.44 404 ALA B N 1
ATOM 8092 C CA . ALA B 1 404 ? -4.652 -1.503 4.035 1 96.44 404 ALA B CA 1
ATOM 8093 C C . ALA B 1 404 ? -4.781 -1.246 5.535 1 96.44 404 ALA B C 1
ATOM 8095 O O . ALA B 1 404 ? -5.227 -0.174 5.949 1 96.44 404 ALA B O 1
ATOM 8096 N N . LEU B 1 405 ? -4.336 -2.17 6.324 1 97.06 405 LEU B N 1
ATOM 8097 C CA . LEU B 1 405 ? -4.445 -2.029 7.77 1 97.06 405 LEU B CA 1
ATOM 8098 C C . LEU B 1 405 ? -3.451 -0.997 8.297 1 97.06 405 LEU B C 1
ATOM 8100 O O . LEU B 1 405 ? -2.268 -1.039 7.949 1 97.06 405 LEU B O 1
ATOM 8104 N N . LYS B 1 406 ? -3.979 -0.116 9.125 1 95.19 406 LYS B N 1
ATOM 8105 C CA . LYS B 1 406 ? -3.117 0.918 9.695 1 95.19 406 LYS B CA 1
ATOM 8106 C C . LYS B 1 406 ? -2.611 0.515 11.078 1 95.19 406 LYS B C 1
ATOM 8108 O O . LYS B 1 406 ? -1.635 1.077 11.57 1 95.19 406 LYS B O 1
ATOM 8113 N N . LYS B 1 407 ? -3.348 -0.398 11.656 1 95.75 407 LYS B N 1
ATOM 8114 C CA . LYS B 1 407 ? -3.014 -0.899 12.984 1 95.75 407 LYS B CA 1
ATOM 8115 C C . LYS B 1 407 ? -3.189 -2.412 13.062 1 95.75 407 LYS B C 1
ATOM 8117 O O . LYS B 1 407 ? -3.826 -3.014 12.195 1 95.75 407 LYS B O 1
ATOM 8122 N N . ILE B 1 408 ? -2.535 -3.012 14.039 1 97.75 408 ILE B N 1
ATOM 8123 C CA . ILE B 1 408 ? -2.764 -4.422 14.336 1 97.75 408 ILE B CA 1
ATOM 8124 C C . ILE B 1 408 ? -4.227 -4.641 14.711 1 97.75 408 ILE B C 1
ATOM 8126 O O . ILE B 1 408 ? -4.793 -3.883 15.5 1 97.75 408 ILE B O 1
ATOM 8130 N N . PRO B 1 409 ? -4.863 -5.598 14.078 1 96.88 409 PRO B N 1
ATOM 8131 C CA . PRO B 1 409 ? -6.273 -5.832 14.398 1 96.88 409 PRO B CA 1
ATOM 8132 C C . PRO B 1 409 ? -6.512 -6.059 15.891 1 96.88 409 PRO B C 1
ATOM 8134 O O . PRO B 1 409 ? -5.719 -6.734 16.547 1 96.88 409 PRO B O 1
ATOM 8137 N N . ARG B 1 410 ? -7.578 -5.547 16.484 1 95.31 410 ARG B N 1
ATOM 8138 C CA . ARG B 1 410 ? -7.93 -5.688 17.891 1 95.31 410 ARG B CA 1
ATOM 8139 C C . ARG B 1 410 ? -8.812 -6.906 18.125 1 95.31 410 ARG B C 1
ATOM 8141 O O . ARG B 1 410 ? -9.961 -6.777 18.562 1 95.31 410 ARG B O 1
ATOM 8148 N N . THR B 1 411 ? -8.297 -7.98 17.766 1 94.81 411 THR B N 1
ATOM 8149 C CA . THR B 1 411 ? -8.891 -9.297 17.953 1 94.81 411 THR B CA 1
ATOM 8150 C C . THR B 1 411 ? -7.906 -10.242 18.625 1 94.81 411 THR B C 1
ATOM 8152 O O . THR B 1 411 ? -6.715 -9.945 18.734 1 94.81 411 THR B O 1
ATOM 8155 N N . LYS B 1 412 ? -8.461 -11.312 19.234 1 95 412 LYS B N 1
ATOM 8156 C CA . LYS B 1 412 ? -7.621 -12.289 19.938 1 95 412 LYS B CA 1
ATOM 8157 C C . LYS B 1 412 ? -7.652 -13.641 19.234 1 95 412 LYS B C 1
ATOM 8159 O O . LYS B 1 412 ? -8.711 -14.266 19.125 1 95 412 LYS B O 1
ATOM 8164 N N . LEU B 1 413 ? -6.48 -14.07 18.812 1 95.69 413 LEU B N 1
ATOM 8165 C CA . LEU B 1 413 ? -6.352 -15.352 18.125 1 95.69 413 LEU B CA 1
ATOM 8166 C C . LEU B 1 413 ? -5.309 -16.234 18.797 1 95.69 413 LEU B C 1
ATOM 8168 O O . LEU B 1 413 ? -4.18 -16.359 18.312 1 95.69 413 LEU B O 1
ATOM 8172 N N . PRO B 1 414 ? -5.711 -16.938 19.766 1 94.44 414 PRO B N 1
ATOM 8173 C CA . PRO B 1 414 ? -4.75 -17.688 20.594 1 94.44 414 PRO B CA 1
ATOM 8174 C C . PRO B 1 414 ? -4.164 -18.891 19.859 1 94.44 414 PRO B C 1
ATOM 8176 O O . PRO B 1 414 ? -3.088 -19.375 20.203 1 94.44 414 PRO B O 1
ATOM 8179 N N . GLY B 1 415 ? -4.824 -19.344 18.844 1 94.81 415 GLY B N 1
ATOM 8180 C CA . GLY B 1 415 ? -4.367 -20.562 18.188 1 94.81 415 GLY B CA 1
ATOM 8181 C C . GLY B 1 415 ? -3.469 -20.281 17 1 94.81 415 GLY B C 1
ATOM 8182 O O . GLY B 1 415 ? -2.855 -21.203 16.453 1 94.81 415 GLY B O 1
ATOM 8183 N N . VAL B 1 416 ? -3.268 -19.047 16.609 1 97 416 VAL B N 1
ATOM 8184 C CA . VAL B 1 416 ? -2.57 -18.734 15.359 1 97 416 VAL B CA 1
ATOM 8185 C C . VAL B 1 416 ? -1.064 -18.875 15.562 1 97 416 VAL B C 1
ATOM 8187 O O . VAL B 1 416 ? -0.511 -18.359 16.531 1 97 416 VAL B O 1
ATOM 8190 N N . THR B 1 417 ? -0.434 -19.609 14.656 1 98.31 417 THR B N 1
ATOM 8191 C CA . THR B 1 417 ? 1.013 -19.781 14.711 1 98.31 417 THR B CA 1
ATOM 8192 C C . THR B 1 417 ? 1.69 -19.062 13.555 1 98.31 417 THR B C 1
ATOM 8194 O O . THR B 1 417 ? 2.848 -18.656 13.656 1 98.31 417 THR B O 1
ATOM 8197 N N . LEU B 1 418 ? 0.976 -18.984 12.469 1 98.69 418 LEU B N 1
ATOM 8198 C CA . LEU B 1 418 ? 1.483 -18.281 11.289 1 98.69 418 LEU B CA 1
ATOM 8199 C C . LEU B 1 418 ? 0.649 -17.047 11 1 98.69 418 LEU B C 1
ATOM 8201 O O . LEU B 1 418 ? -0.534 -17.141 10.664 1 98.69 418 LEU B O 1
ATOM 8205 N N . VAL B 1 419 ? 1.279 -15.867 11.078 1 98.69 419 VAL B N 1
ATOM 8206 C CA . VAL B 1 419 ? 0.586 -14.609 10.836 1 98.69 419 VAL B CA 1
ATOM 8207 C C . VAL B 1 419 ? 1.34 -13.797 9.781 1 98.69 419 VAL B C 1
ATOM 8209 O O . VAL B 1 419 ? 2.51 -13.453 9.977 1 98.69 419 VAL B O 1
ATOM 8212 N N . LEU B 1 420 ? 0.659 -13.531 8.719 1 98.81 420 LEU B N 1
ATOM 8213 C CA . LEU B 1 420 ? 1.251 -12.75 7.641 1 98.81 420 LEU B CA 1
ATOM 8214 C C . LEU B 1 420 ? 0.565 -11.391 7.52 1 98.81 420 LEU B C 1
ATOM 8216 O O . LEU B 1 420 ? -0.602 -11.312 7.129 1 98.81 420 LEU B O 1
ATOM 8220 N N . LEU B 1 421 ? 1.254 -10.297 7.848 1 98.56 421 LEU B N 1
ATOM 8221 C CA . LEU B 1 421 ? 0.729 -8.938 7.809 1 98.56 421 LEU B CA 1
ATOM 8222 C C . LEU B 1 421 ? 1.547 -8.062 6.863 1 98.56 421 LEU B C 1
ATOM 8224 O O . LEU B 1 421 ? 1.502 -6.832 6.949 1 98.56 421 LEU B O 1
ATOM 8228 N N . LYS B 1 422 ? 2.266 -8.727 5.996 1 98.12 422 LYS B N 1
ATOM 8229 C CA . LYS B 1 422 ? 3.146 -8.023 5.066 1 98.12 422 LYS B CA 1
ATOM 8230 C C . LYS B 1 422 ? 2.354 -7.121 4.129 1 98.12 422 LYS B C 1
ATOM 8232 O O . LYS B 1 422 ? 1.221 -7.438 3.76 1 98.12 422 LYS B O 1
ATOM 8237 N N . GLN B 1 423 ? 2.947 -5.926 3.715 1 96.75 423 GLN B N 1
ATOM 8238 C CA . GLN B 1 423 ? 2.389 -5.035 2.703 1 96.75 423 GLN B CA 1
ATOM 8239 C C . GLN B 1 423 ? 1.065 -4.438 3.172 1 96.75 423 GLN B C 1
ATOM 8241 O O . GLN B 1 423 ? 0.065 -4.488 2.451 1 96.75 423 GLN B O 1
ATOM 8246 N N . ASN B 1 424 ? 1.029 -3.895 4.402 1 98 424 ASN B N 1
ATOM 8247 C CA . ASN B 1 424 ? -0.023 -3.047 4.953 1 98 424 ASN B CA 1
ATOM 8248 C C . ASN B 1 424 ? 0.497 -1.653 5.289 1 98 424 ASN B C 1
ATOM 8250 O O . ASN B 1 424 ? 1.454 -1.178 4.676 1 98 424 ASN B O 1
ATOM 8254 N N . ARG B 1 425 ? -0.27 -0.923 6.129 1 97.5 425 ARG B N 1
ATOM 8255 C CA . ARG B 1 425 ? 0.102 0.43 6.531 1 97.5 425 ARG B CA 1
ATOM 8256 C C . ARG B 1 425 ? 0.318 0.513 8.039 1 97.5 425 ARG B C 1
ATOM 8258 O O . ARG B 1 425 ? 0.05 1.548 8.656 1 97.5 425 ARG B O 1
ATOM 8265 N N . ILE B 1 426 ? 0.764 -0.534 8.586 1 97.81 426 ILE B N 1
ATOM 8266 C CA . ILE B 1 426 ? 0.863 -0.62 10.039 1 97.81 426 ILE B CA 1
ATOM 8267 C C . ILE B 1 426 ? 2.016 0.251 10.531 1 97.81 426 ILE B C 1
ATOM 8269 O O . ILE B 1 426 ? 3.141 0.143 10.039 1 97.81 426 ILE B O 1
ATOM 8273 N N . SER B 1 427 ? 1.719 1.099 11.539 1 96.56 427 SER B N 1
ATOM 8274 C CA . SER B 1 427 ? 2.717 2.074 11.961 1 96.56 427 SER B CA 1
ATOM 8275 C C . SER B 1 427 ? 3.152 1.831 13.398 1 96.56 427 SER B C 1
ATOM 8277 O O . SER B 1 427 ? 4.113 2.439 13.875 1 96.56 427 SER B O 1
ATOM 8279 N N . ASP B 1 428 ? 2.424 0.942 14.047 1 94.44 428 ASP B N 1
ATOM 8280 C CA . ASP B 1 428 ? 2.795 0.606 15.414 1 94.44 428 ASP B CA 1
ATOM 8281 C C . ASP B 1 428 ? 2.443 -0.844 15.742 1 94.44 428 ASP B C 1
ATOM 8283 O O . ASP B 1 428 ? 1.72 -1.496 14.984 1 94.44 428 ASP B O 1
ATOM 8287 N N . THR B 1 429 ? 3.002 -1.345 16.781 1 94.94 429 THR B N 1
ATOM 8288 C CA . THR B 1 429 ? 2.809 -2.748 17.141 1 94.94 429 THR B CA 1
ATOM 8289 C C . THR B 1 429 ? 1.966 -2.879 18.406 1 94.94 429 THR B C 1
ATOM 8291 O O . THR B 1 429 ? 2.025 -3.9 19.094 1 94.94 429 THR B O 1
ATOM 8294 N N . TYR B 1 430 ? 1.128 -1.838 18.516 1 91.75 430 TYR B N 1
ATOM 8295 C CA . TYR B 1 430 ? 0.24 -1.922 19.672 1 91.75 430 TYR B CA 1
ATOM 8296 C C . TYR B 1 430 ? -0.691 -3.123 19.562 1 91.75 430 TYR B C 1
ATOM 8298 O O . TYR B 1 430 ? -1.1 -3.496 18.453 1 91.75 430 TYR B O 1
ATOM 8306 N N . ASP B 1 431 ? -0.961 -3.977 20.438 1 93.5 431 ASP B N 1
ATOM 8307 C CA . ASP B 1 431 ? -1.938 -5.055 20.578 1 93.5 431 ASP B CA 1
ATOM 8308 C C . ASP B 1 431 ? -1.402 -6.355 19.984 1 93.5 431 ASP B C 1
ATOM 8310 O O . ASP B 1 431 ? -2.123 -7.355 19.906 1 93.5 431 ASP B O 1
ATOM 8314 N N . ILE B 1 432 ? -0.115 -6.312 19.469 1 96.94 432 ILE B N 1
ATOM 8315 C CA . ILE B 1 432 ? 0.433 -7.477 18.781 1 96.94 432 ILE B CA 1
ATOM 8316 C C . ILE B 1 432 ? 0.408 -8.688 19.719 1 96.94 432 ILE B C 1
ATOM 8318 O O . ILE B 1 432 ? 0.131 -9.805 19.281 1 96.94 432 ILE B O 1
ATOM 8322 N N . ILE B 1 433 ? 0.63 -8.477 21.016 1 96.12 433 ILE B N 1
ATOM 8323 C CA . ILE B 1 433 ? 0.706 -9.555 22 1 96.12 433 ILE B CA 1
ATOM 8324 C C . ILE B 1 433 ? -0.685 -10.148 22.219 1 96.12 433 ILE B C 1
ATOM 8326 O O . ILE B 1 433 ? -0.843 -11.367 22.297 1 96.12 433 ILE B O 1
ATOM 8330 N N . SER B 1 434 ? -1.662 -9.266 22.266 1 96.12 434 SER B N 1
ATOM 8331 C CA . SER B 1 434 ? -3.035 -9.727 22.438 1 96.12 434 SER B CA 1
ATOM 8332 C C . SER B 1 434 ? -3.561 -10.375 21.156 1 96.12 434 SER B C 1
ATOM 8334 O O . SER B 1 434 ? -4.34 -11.328 21.219 1 96.12 434 SER B O 1
ATOM 8336 N N . PHE B 1 435 ? -3.16 -9.93 20.078 1 96.88 435 PHE B N 1
ATOM 8337 C CA . PHE B 1 435 ? -3.639 -10.352 18.766 1 96.88 435 PHE B CA 1
ATOM 8338 C C . PHE B 1 435 ? -3.201 -11.781 18.469 1 96.88 435 PHE B C 1
ATOM 8340 O O . PHE B 1 435 ? -4.023 -12.625 18.094 1 96.88 435 PHE B O 1
ATOM 8347 N N . CYS B 1 436 ? -1.902 -12.07 18.656 1 97.88 436 CYS B N 1
ATOM 8348 C CA . CYS B 1 436 ? -1.37 -13.391 18.328 1 97.88 436 CYS B CA 1
ATOM 8349 C C . CYS B 1 436 ? -0.377 -13.859 19.391 1 97.88 436 CYS B C 1
ATOM 8351 O O . CYS B 1 436 ? 0.802 -14.055 19.094 1 97.88 436 CYS B O 1
ATOM 8353 N N . PRO B 1 437 ? -0.805 -14.203 20.531 1 96.94 437 PRO B N 1
ATOM 8354 C CA . PRO B 1 437 ? 0.074 -14.484 21.656 1 96.94 437 PRO B CA 1
ATOM 8355 C C . PRO B 1 437 ? 0.963 -15.711 21.422 1 96.94 437 PRO B C 1
ATOM 8357 O O . PRO B 1 437 ? 2.037 -15.82 22.016 1 96.94 437 PRO B O 1
ATOM 8360 N N . ASN B 1 438 ? 0.589 -16.641 20.516 1 97.31 438 ASN B N 1
ATOM 8361 C CA . ASN B 1 438 ? 1.337 -17.875 20.344 1 97.31 438 ASN B CA 1
ATOM 8362 C C . ASN B 1 438 ? 1.921 -17.984 18.938 1 97.31 438 ASN B C 1
ATOM 8364 O O . ASN B 1 438 ? 2.188 -19.094 18.453 1 97.31 438 ASN B O 1
ATOM 8368 N N . ALA B 1 439 ? 2.127 -16.859 18.281 1 98.12 439 ALA B N 1
ATOM 8369 C CA . ALA B 1 439 ? 2.641 -16.859 16.922 1 98.12 439 ALA B CA 1
ATOM 8370 C C . ALA B 1 439 ? 4.074 -17.375 16.875 1 98.12 439 ALA B C 1
ATOM 8372 O O . ALA B 1 439 ? 4.91 -16.984 17.688 1 98.12 439 ALA B O 1
ATOM 8373 N N . THR B 1 440 ? 4.32 -18.266 15.945 1 98.56 440 THR B N 1
ATOM 8374 C CA . THR B 1 440 ? 5.668 -18.781 15.711 1 98.56 440 THR B CA 1
ATOM 8375 C C . THR B 1 440 ? 6.332 -18.047 14.555 1 98.56 440 THR B C 1
ATOM 8377 O O . THR B 1 440 ? 7.547 -17.844 14.555 1 98.56 440 THR B O 1
ATOM 8380 N N . ILE B 1 441 ? 5.535 -17.734 13.609 1 98.81 441 ILE B N 1
ATOM 8381 C CA . ILE B 1 441 ? 5.988 -17 12.438 1 98.81 441 ILE B CA 1
ATOM 8382 C C . ILE B 1 441 ? 5.176 -15.711 12.305 1 98.81 441 ILE B C 1
ATOM 8384 O O . ILE B 1 441 ? 3.943 -15.742 12.273 1 98.81 441 ILE B O 1
ATOM 8388 N N . LEU B 1 442 ? 5.844 -14.57 12.211 1 98.69 442 LEU B N 1
ATOM 8389 C CA . LEU B 1 442 ? 5.211 -13.266 12.07 1 98.69 442 LEU B CA 1
ATOM 8390 C C . LEU B 1 442 ? 5.898 -12.445 10.984 1 98.69 442 LEU B C 1
ATOM 8392 O O . LEU B 1 442 ? 7.109 -12.219 11.039 1 98.69 442 LEU B O 1
ATOM 8396 N N . ASP B 1 443 ? 5.141 -12.07 10 1 98.75 443 ASP B N 1
ATOM 8397 C CA . ASP B 1 443 ? 5.68 -11.266 8.906 1 98.75 443 ASP B CA 1
ATOM 8398 C C . ASP B 1 443 ? 5.066 -9.867 8.898 1 98.75 443 ASP B C 1
ATOM 8400 O O . ASP B 1 443 ? 3.9 -9.695 8.539 1 98.75 443 ASP B O 1
ATOM 8404 N N . LEU B 1 444 ? 5.801 -8.875 9.297 1 98.56 444 LEU B N 1
ATOM 8405 C CA . LEU B 1 444 ? 5.391 -7.477 9.312 1 98.56 444 LEU B CA 1
ATOM 8406 C C . LEU B 1 444 ? 6.188 -6.664 8.297 1 98.56 444 LEU B C 1
ATOM 8408 O O . LEU B 1 444 ? 6.352 -5.453 8.461 1 98.56 444 LEU B O 1
ATOM 8412 N N . SER B 1 445 ? 6.703 -7.355 7.293 1 98.31 445 SER B N 1
ATOM 8413 C CA . SER B 1 445 ? 7.527 -6.668 6.305 1 98.31 445 SER B CA 1
ATOM 8414 C C . SER B 1 445 ? 6.688 -5.742 5.43 1 98.31 445 SER B C 1
ATOM 8416 O O . SER B 1 445 ? 5.477 -5.926 5.305 1 98.31 445 SER B O 1
ATOM 8418 N N . SER B 1 446 ? 7.293 -4.66 4.887 1 97.31 446 SER B N 1
ATOM 8419 C CA . SER B 1 446 ? 6.68 -3.725 3.953 1 97.31 446 SER B CA 1
ATOM 8420 C C . SER B 1 446 ? 5.469 -3.037 4.574 1 97.31 446 SER B C 1
ATOM 8422 O O . SER B 1 446 ? 4.387 -3.021 3.982 1 97.31 446 SER B O 1
ATOM 8424 N N . ASN B 1 447 ? 5.625 -2.562 5.828 1 98.12 447 ASN B N 1
ATOM 8425 C CA . ASN B 1 447 ? 4.688 -1.688 6.523 1 98.12 447 ASN B CA 1
ATOM 8426 C C . ASN B 1 447 ? 5.281 -0.305 6.77 1 98.12 447 ASN B C 1
ATOM 8428 O O . ASN B 1 447 ? 6.09 0.177 5.969 1 98.12 447 ASN B O 1
ATOM 8432 N N . ARG B 1 448 ? 4.734 0.402 7.773 1 97.62 448 ARG B N 1
ATOM 8433 C CA . ARG B 1 448 ? 5.191 1.772 7.984 1 97.62 448 ARG B CA 1
ATOM 8434 C C . ARG B 1 448 ? 5.734 1.958 9.398 1 97.62 448 ARG B C 1
ATOM 8436 O O . ARG B 1 448 ? 5.492 2.986 10.031 1 97.62 448 ARG B O 1
ATOM 8443 N N . LEU B 1 449 ? 6.422 0.95 9.883 1 97.44 449 LEU B N 1
ATOM 8444 C CA . LEU B 1 449 ? 7.066 1.057 11.188 1 97.44 449 LEU B CA 1
ATOM 8445 C C . LEU B 1 449 ? 8.289 1.965 11.117 1 97.44 449 LEU B C 1
ATOM 8447 O O . LEU B 1 449 ? 9.047 1.916 10.148 1 97.44 449 LEU B O 1
ATOM 8451 N N . THR B 1 450 ? 8.5 2.793 12.172 1 96.06 450 THR B N 1
ATOM 8452 C CA . THR B 1 450 ? 9.609 3.742 12.117 1 96.06 450 THR B CA 1
ATOM 8453 C C . THR B 1 450 ? 10.547 3.553 13.305 1 96.06 450 THR B C 1
ATOM 8455 O O . THR B 1 450 ? 11.68 4.035 13.289 1 96.06 450 THR B O 1
ATOM 8458 N N . ASP B 1 451 ? 10.062 2.861 14.305 1 94.5 451 ASP B N 1
ATOM 8459 C CA . ASP B 1 451 ? 10.828 2.727 15.547 1 94.5 451 ASP B CA 1
ATOM 8460 C C . ASP B 1 451 ? 11.422 1.328 15.672 1 94.5 451 ASP B C 1
ATOM 8462 O O . ASP B 1 451 ? 10.695 0.34 15.773 1 94.5 451 ASP B O 1
ATOM 8466 N N . LEU B 1 452 ? 12.773 1.272 15.75 1 93.06 452 LEU B N 1
ATOM 8467 C CA . LEU B 1 452 ? 13.461 -0.007 15.883 1 93.06 452 LEU B CA 1
ATOM 8468 C C . LEU B 1 452 ? 13.156 -0.65 17.234 1 93.06 452 LEU B C 1
ATOM 8470 O O . LEU B 1 452 ? 13.219 -1.874 17.375 1 93.06 452 LEU B O 1
ATOM 8474 N N . ARG B 1 453 ? 12.742 0.106 18.172 1 87.75 453 ARG B N 1
ATOM 8475 C CA . ARG B 1 453 ? 12.461 -0.409 19.516 1 87.75 453 ARG B CA 1
ATOM 8476 C C . ARG B 1 453 ? 11.188 -1.251 19.516 1 87.75 453 ARG B C 1
ATOM 8478 O O . ARG B 1 453 ? 10.93 -1.987 20.469 1 87.75 453 ARG B O 1
ATOM 8485 N N . SER B 1 454 ? 10.398 -1.194 18.469 1 91 454 SER B N 1
ATOM 8486 C CA . SER B 1 454 ? 9.242 -2.068 18.297 1 91 454 SER B CA 1
ATOM 8487 C C . SER B 1 454 ? 9.656 -3.539 18.344 1 91 454 SER B C 1
ATOM 8489 O O . SER B 1 454 ? 8.844 -4.402 18.688 1 91 454 SER B O 1
ATOM 8491 N N . LEU B 1 455 ? 10.875 -3.791 17.922 1 93.25 455 LEU B N 1
ATOM 8492 C CA . LEU B 1 455 ? 11.383 -5.16 17.938 1 93.25 455 LEU B CA 1
ATOM 8493 C C . LEU B 1 455 ? 11.266 -5.777 19.328 1 93.25 455 LEU B C 1
ATOM 8495 O O . LEU B 1 455 ? 10.797 -6.91 19.469 1 93.25 455 LEU B O 1
ATOM 8499 N N . TRP B 1 456 ? 11.656 -5.059 20.391 1 90.69 456 TRP B N 1
ATOM 8500 C CA . TRP B 1 456 ? 11.617 -5.582 21.75 1 90.69 456 TRP B CA 1
ATOM 8501 C C . TRP B 1 456 ? 10.18 -5.855 22.188 1 90.69 456 TRP B C 1
ATOM 8503 O O . TRP B 1 456 ? 9.914 -6.824 22.891 1 90.69 456 TRP B O 1
ATOM 8513 N N . HIS B 1 457 ? 9.281 -4.992 21.781 1 91.19 457 HIS B N 1
ATOM 8514 C CA . HIS B 1 457 ? 7.871 -5.223 22.062 1 91.19 457 HIS B CA 1
ATOM 8515 C C . HIS B 1 457 ? 7.383 -6.523 21.438 1 91.19 457 HIS B C 1
ATOM 8517 O O . HIS B 1 457 ? 6.699 -7.316 22.094 1 91.19 457 HIS B O 1
ATOM 8523 N N . ILE B 1 458 ? 7.715 -6.766 20.172 1 95.38 458 ILE B N 1
ATOM 8524 C CA . ILE B 1 458 ? 7.293 -7.949 19.438 1 95.38 458 ILE B CA 1
ATOM 8525 C C . ILE B 1 458 ? 7.891 -9.195 20.078 1 95.38 458 ILE B C 1
ATOM 8527 O O . ILE B 1 458 ? 7.234 -10.242 20.156 1 95.38 458 ILE B O 1
ATOM 8531 N N . LEU B 1 459 ? 9.125 -9.055 20.625 1 94.12 459 LEU B N 1
ATOM 8532 C CA . LEU B 1 459 ? 9.859 -10.195 21.156 1 94.12 459 LEU B CA 1
ATOM 8533 C C . LEU B 1 459 ? 9.266 -10.641 22.484 1 94.12 459 LEU B C 1
ATOM 8535 O O . LEU B 1 459 ? 9.664 -11.68 23.031 1 94.12 459 LEU B O 1
ATOM 8539 N N . GLU B 1 460 ? 8.266 -9.969 22.969 1 92.56 460 GLU B N 1
ATOM 8540 C CA . GLU B 1 460 ? 7.508 -10.438 24.125 1 92.56 460 GLU B CA 1
ATOM 8541 C C . GLU B 1 460 ? 6.676 -11.672 23.781 1 92.56 460 GLU B C 1
ATOM 8543 O O . GLU B 1 460 ? 6.203 -12.383 24.672 1 92.56 460 GLU B O 1
ATOM 8548 N N . LEU B 1 461 ? 6.52 -11.906 22.516 1 95.5 461 LEU B N 1
ATOM 8549 C CA . LEU B 1 461 ? 5.898 -13.148 22.062 1 95.5 461 LEU B CA 1
ATOM 8550 C C . LEU B 1 461 ? 6.82 -14.336 22.312 1 95.5 461 LEU B C 1
ATOM 8552 O O . LEU B 1 461 ? 7.793 -14.547 21.594 1 95.5 461 LEU B O 1
ATOM 8556 N N . LYS B 1 462 ? 6.5 -15.188 23.156 1 93.94 462 LYS B N 1
ATOM 8557 C CA . LYS B 1 462 ? 7.391 -16.219 23.672 1 93.94 462 LYS B CA 1
ATOM 8558 C C . LYS B 1 462 ? 7.59 -17.344 22.656 1 93.94 462 LYS B C 1
ATOM 8560 O O . LYS B 1 462 ? 8.648 -17.969 22.625 1 93.94 462 LYS B O 1
ATOM 8565 N N . ALA B 1 463 ? 6.621 -17.531 21.859 1 96.81 463 ALA B N 1
ATOM 8566 C CA . ALA B 1 463 ? 6.68 -18.672 20.953 1 96.81 463 ALA B CA 1
ATOM 8567 C C . ALA B 1 463 ? 7.297 -18.281 19.609 1 96.81 463 ALA B C 1
ATOM 8569 O O . ALA B 1 463 ? 7.527 -19.125 18.75 1 96.81 463 ALA B O 1
ATOM 8570 N N . LEU B 1 464 ? 7.672 -16.984 19.453 1 97.44 464 LEU B N 1
ATOM 8571 C CA . LEU B 1 464 ? 8.094 -16.453 18.156 1 97.44 464 LEU B CA 1
ATOM 8572 C C . LEU B 1 464 ? 9.453 -17.016 17.75 1 97.44 464 LEU B C 1
ATOM 8574 O O . LEU B 1 464 ? 10.398 -16.984 18.547 1 97.44 464 LEU B O 1
ATOM 8578 N N . LYS B 1 465 ? 9.539 -17.516 16.531 1 98.5 465 LYS B N 1
ATOM 8579 C CA . LYS B 1 465 ? 10.781 -18.078 16.016 1 98.5 465 LYS B CA 1
ATOM 8580 C C . LYS B 1 465 ? 11.242 -17.328 14.773 1 98.5 465 LYS B C 1
ATOM 8582 O O . LYS B 1 465 ? 12.445 -17.156 14.555 1 98.5 465 LYS B O 1
ATOM 8587 N N . TYR B 1 466 ? 10.312 -16.906 13.953 1 98.62 466 TYR B N 1
ATOM 8588 C CA . TYR B 1 466 ? 10.617 -16.234 12.703 1 98.62 466 TYR B CA 1
ATOM 8589 C C . TYR B 1 466 ? 9.945 -14.859 12.648 1 98.62 466 TYR B C 1
ATOM 8591 O O . TYR B 1 466 ? 8.719 -14.758 12.766 1 98.62 466 TYR B O 1
ATOM 8599 N N . LEU B 1 467 ? 10.75 -13.797 12.438 1 98.56 467 LEU B N 1
ATOM 8600 C CA . LEU B 1 467 ? 10.219 -12.438 12.367 1 98.56 467 LEU B CA 1
ATOM 8601 C C . LEU B 1 467 ? 10.797 -11.688 11.172 1 98.56 467 LEU B C 1
ATOM 8603 O O . LEU B 1 467 ? 12.016 -11.664 10.977 1 98.56 467 LEU B O 1
ATOM 8607 N N . SER B 1 468 ? 9.93 -11.141 10.391 1 98.69 468 SER B N 1
ATOM 8608 C CA . SER B 1 468 ? 10.367 -10.297 9.281 1 98.69 468 SER B CA 1
ATOM 8609 C C . SER B 1 468 ? 9.883 -8.859 9.461 1 98.69 468 SER B C 1
ATOM 8611 O O . SER B 1 468 ? 8.68 -8.609 9.57 1 98.69 468 SER B O 1
ATOM 8613 N N . LEU B 1 469 ? 10.797 -7.945 9.523 1 98.38 469 LEU B N 1
ATOM 8614 C CA . LEU B 1 469 ? 10.523 -6.516 9.609 1 98.38 469 LEU B CA 1
ATOM 8615 C C . LEU B 1 469 ? 11.156 -5.77 8.438 1 98.38 469 LEU B C 1
ATOM 8617 O O . LEU B 1 469 ? 11.375 -4.559 8.516 1 98.38 469 LEU B O 1
ATOM 8621 N N . GLY B 1 470 ? 11.422 -6.566 7.402 1 98 470 GLY B N 1
ATOM 8622 C CA . GLY B 1 470 ? 12.07 -5.969 6.25 1 98 470 GLY B CA 1
ATOM 8623 C C . GLY B 1 470 ? 11.195 -4.957 5.531 1 98 470 GLY B C 1
ATOM 8624 O O . GLY B 1 470 ? 9.969 -5.066 5.551 1 98 470 GLY B O 1
ATOM 8625 N N . SER B 1 471 ? 11.82 -3.9 4.93 1 96.38 471 SER B N 1
ATOM 8626 C CA . SER B 1 471 ? 11.188 -2.926 4.051 1 96.38 471 SER B CA 1
ATOM 8627 C C . SER B 1 471 ? 10.172 -2.076 4.809 1 96.38 471 SER B C 1
ATOM 8629 O O . SER B 1 471 ? 9.039 -1.897 4.355 1 96.38 471 SER B O 1
ATOM 8631 N N . ASN B 1 472 ? 10.461 -1.751 6.016 1 97.31 472 ASN B N 1
ATOM 8632 C CA . ASN B 1 472 ? 9.797 -0.683 6.754 1 97.31 472 ASN B CA 1
ATOM 8633 C C . ASN B 1 472 ? 10.586 0.621 6.688 1 97.31 472 ASN B C 1
ATOM 8635 O O . ASN B 1 472 ? 11.32 0.861 5.727 1 97.31 472 ASN B O 1
ATOM 8639 N N . SER B 1 473 ? 10.367 1.52 7.508 1 94.88 473 SER B N 1
ATOM 8640 C CA . SER B 1 473 ? 11.125 2.766 7.594 1 94.88 473 SER B CA 1
ATOM 8641 C C . SER B 1 473 ? 11.727 2.953 8.984 1 94.88 473 SER B C 1
ATOM 8643 O O . SER B 1 473 ? 11.602 4.023 9.578 1 94.88 473 SER B O 1
ATOM 8645 N N . LEU B 1 474 ? 12.336 1.891 9.406 1 95.75 474 LEU B N 1
ATOM 8646 C CA . LEU B 1 474 ? 12.945 1.954 10.734 1 95.75 474 LEU B CA 1
ATOM 8647 C C . LEU B 1 474 ? 14.133 2.912 10.742 1 95.75 474 LEU B C 1
ATOM 8649 O O . LEU B 1 474 ? 15.188 2.605 10.188 1 95.75 474 LEU B O 1
ATOM 8653 N N . SER B 1 475 ? 13.953 4.039 11.359 1 93 475 SER B N 1
ATOM 8654 C CA . SER B 1 475 ? 14.969 5.082 11.281 1 93 475 SER B CA 1
ATOM 8655 C C . SER B 1 475 ? 15.18 5.754 12.633 1 93 475 SER B C 1
ATOM 8657 O O . SER B 1 475 ? 15.977 6.691 12.75 1 93 475 SER B O 1
ATOM 8659 N N . ARG B 1 476 ? 14.453 5.309 13.602 1 92.56 476 ARG B N 1
ATOM 8660 C CA . ARG B 1 476 ? 14.648 5.875 14.938 1 92.56 476 ARG B CA 1
ATOM 8661 C C . ARG B 1 476 ? 14.625 4.785 16 1 92.56 476 ARG B C 1
ATOM 8663 O O . ARG B 1 476 ? 14.266 3.639 15.719 1 92.56 476 ARG B O 1
ATOM 8670 N N . CYS B 1 477 ? 15.141 5.258 17.156 1 90.44 477 CYS B N 1
ATOM 8671 C CA . CYS B 1 477 ? 15.164 4.375 18.312 1 90.44 477 CYS B CA 1
ATOM 8672 C C . CYS B 1 477 ? 14.727 5.117 19.578 1 90.44 477 CYS B C 1
ATOM 8674 O O . CYS B 1 477 ? 15.516 5.871 20.156 1 90.44 477 CYS B O 1
ATOM 8676 N N . SER B 1 478 ? 13.43 5.082 19.922 1 81.75 478 SER B N 1
ATOM 8677 C CA . SER B 1 478 ? 12.883 5.809 21.062 1 81.75 478 SER B CA 1
ATOM 8678 C C . SER B 1 478 ? 13.438 5.27 22.375 1 81.75 478 SER B C 1
ATOM 8680 O O . SER B 1 478 ? 13.812 4.102 22.469 1 81.75 478 SER B O 1
ATOM 8682 N N . LEU B 1 479 ? 13.875 6.262 23.375 1 67.19 479 LEU B N 1
ATOM 8683 C CA . LEU B 1 479 ? 14.469 5.941 24.656 1 67.19 479 LEU B CA 1
ATOM 8684 C C . LEU B 1 479 ? 13.461 5.227 25.562 1 67.19 479 LEU B C 1
ATOM 8686 O O . LEU B 1 479 ? 13.805 4.797 26.672 1 67.19 479 LEU B O 1
ATOM 8690 N N . LYS B 1 480 ? 12.367 5.414 25.281 1 56 480 LYS B N 1
ATOM 8691 C CA . LYS B 1 480 ? 11.414 5.309 26.375 1 56 480 LYS B CA 1
ATOM 8692 C C . LYS B 1 480 ? 11.648 4.031 27.188 1 56 480 LYS B C 1
ATOM 8694 O O . LYS B 1 480 ? 11.836 4.082 28.406 1 56 480 LYS B O 1
ATOM 8699 N N . HIS B 1 481 ? 10.469 3.031 27.125 1 48.53 481 HIS B N 1
ATOM 8700 C CA . HIS B 1 481 ? 10.086 2.143 28.219 1 48.53 481 HIS B CA 1
ATOM 8701 C C . HIS B 1 481 ? 11.141 1.063 28.453 1 48.53 481 HIS B C 1
ATOM 8703 O O . HIS B 1 481 ? 11.672 0.501 27.484 1 48.53 481 HIS B O 1
ATOM 8709 N N . THR B 1 482 ? 11.922 1.274 29.453 1 46.59 482 THR B N 1
ATOM 8710 C CA . THR B 1 482 ? 12.734 0.283 30.141 1 46.59 482 THR B CA 1
ATOM 8711 C C . THR B 1 482 ? 12.156 -1.116 29.969 1 46.59 482 THR B C 1
ATOM 8713 O O . THR B 1 482 ? 11.352 -1.574 30.781 1 46.59 482 THR B O 1
ATOM 8716 N N . SER B 1 483 ? 11.359 -1.407 28.922 1 49.12 483 SER B N 1
ATOM 8717 C CA . SER B 1 483 ? 11.07 -2.828 29.094 1 49.12 483 SER B CA 1
ATOM 8718 C C . SER B 1 483 ? 12.359 -3.637 29.219 1 49.12 483 SER B C 1
ATOM 8720 O O . SER B 1 483 ? 13.227 -3.564 28.344 1 49.12 483 SER B O 1
ATOM 8722 N N . ASN B 1 484 ? 12.938 -3.611 30.328 1 51.34 484 ASN B N 1
ATOM 8723 C CA . ASN B 1 484 ? 14.023 -4.531 30.641 1 51.34 484 ASN B CA 1
ATOM 8724 C C . ASN B 1 484 ? 13.789 -5.906 30.031 1 51.34 484 ASN B C 1
ATOM 8726 O O . ASN B 1 484 ? 13.078 -6.734 30.609 1 51.34 484 ASN B O 1
ATOM 8730 N N . MET B 1 485 ? 13.758 -6.012 28.75 1 57.31 485 MET B N 1
ATOM 8731 C CA . MET B 1 485 ? 13.797 -7.383 28.234 1 57.31 485 MET B CA 1
ATOM 8732 C C . MET B 1 485 ? 14.867 -8.195 28.953 1 57.31 485 MET B C 1
ATOM 8734 O O . MET B 1 485 ? 16.062 -7.906 28.812 1 57.31 485 MET B O 1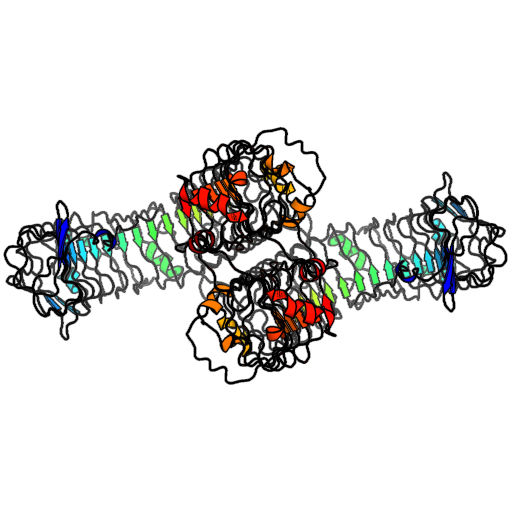
ATOM 8738 N N . THR B 1 486 ? 14.516 -8.617 30.094 1 60.47 486 THR B N 1
ATOM 8739 C CA . THR B 1 486 ? 15.461 -9.391 30.891 1 60.47 486 THR B CA 1
ATOM 8740 C C . THR B 1 486 ? 15.477 -10.852 30.438 1 60.47 486 THR B C 1
ATOM 8742 O O . THR B 1 486 ? 16.25 -11.656 30.953 1 60.47 486 THR B O 1
ATOM 8745 N N . ARG B 1 487 ? 14.609 -11.164 29.344 1 71.44 487 ARG B N 1
ATOM 8746 C CA . ARG B 1 487 ? 14.555 -12.594 29.047 1 71.44 487 ARG B CA 1
ATOM 8747 C C . ARG B 1 487 ? 15.102 -12.875 27.641 1 71.44 487 ARG B C 1
ATOM 8749 O O . ARG B 1 487 ? 14.977 -12.039 26.75 1 71.44 487 ARG B O 1
ATOM 8756 N N . LYS B 1 488 ? 15.617 -14.047 27.594 1 85.25 488 LYS B N 1
ATOM 8757 C CA . LYS B 1 488 ? 16.172 -14.594 26.375 1 85.25 488 LYS B CA 1
ATOM 8758 C C . LYS B 1 488 ? 15.07 -14.953 25.375 1 85.25 488 LYS B C 1
ATOM 8760 O O . LYS B 1 488 ? 14.078 -15.586 25.734 1 85.25 488 LYS B O 1
ATOM 8765 N N . SER B 1 489 ? 15.211 -14.398 24.172 1 91.06 489 SER B N 1
ATOM 8766 C CA . SER B 1 489 ? 14.227 -14.656 23.125 1 91.06 489 SER B CA 1
ATOM 8767 C C . SER B 1 489 ? 14.516 -15.977 22.406 1 91.06 489 SER B C 1
ATOM 8769 O O . SER B 1 489 ? 15.672 -16.406 22.328 1 91.06 489 SER B O 1
ATOM 8771 N N . GLY B 1 490 ? 13.445 -16.641 22.016 1 94.19 490 GLY B N 1
ATOM 8772 C CA . GLY B 1 490 ? 13.578 -17.875 21.25 1 94.19 490 GLY B CA 1
ATOM 8773 C C . GLY B 1 490 ? 13.656 -17.641 19.75 1 94.19 490 GLY B C 1
ATOM 8774 O O . GLY B 1 490 ? 13.617 -18.594 18.969 1 94.19 490 GLY B O 1
ATOM 8775 N N . LEU B 1 491 ? 13.859 -16.422 19.344 1 96.88 491 LEU B N 1
ATOM 8776 C CA . LEU B 1 491 ? 13.875 -16.047 17.922 1 96.88 491 LEU B CA 1
ATOM 8777 C C . LEU B 1 491 ? 15.031 -16.734 17.203 1 96.88 491 LEU B C 1
ATOM 8779 O O . LEU B 1 491 ? 16.156 -16.75 17.703 1 96.88 491 LEU B O 1
ATOM 8783 N N . VAL B 1 492 ? 14.703 -17.281 16.047 1 98.38 492 VAL B N 1
ATOM 8784 C CA . VAL B 1 492 ? 15.695 -18.047 15.289 1 98.38 492 VAL B CA 1
ATOM 8785 C C . VAL B 1 492 ? 16.109 -17.266 14.047 1 98.38 492 VAL B C 1
ATOM 8787 O O . VAL B 1 492 ? 17.266 -17.297 13.648 1 98.38 492 VAL B O 1
ATOM 8790 N N . GLN B 1 493 ? 15.188 -16.609 13.43 1 98.62 493 GLN B N 1
ATOM 8791 C CA . GLN B 1 493 ? 15.461 -15.852 12.227 1 98.62 493 GLN B CA 1
ATOM 8792 C C . GLN B 1 493 ? 14.867 -14.445 12.312 1 98.62 493 GLN B C 1
ATOM 8794 O O . GLN B 1 493 ? 13.711 -14.273 12.719 1 98.62 493 GLN B O 1
ATOM 8799 N N . LEU B 1 494 ? 15.703 -13.445 11.93 1 98.5 494 LEU B N 1
ATOM 8800 C CA . LEU B 1 494 ? 15.281 -12.055 11.938 1 98.5 494 LEU B CA 1
ATOM 8801 C C . LEU B 1 494 ? 15.688 -11.352 10.641 1 98.5 494 LEU B C 1
ATOM 8803 O O . LEU B 1 494 ? 16.859 -11.352 10.281 1 98.5 494 LEU B O 1
ATOM 8807 N N . ASP B 1 495 ? 14.719 -10.844 9.977 1 98.62 495 ASP B N 1
ATOM 8808 C CA . ASP B 1 495 ? 14.977 -10.078 8.758 1 98.62 495 ASP B CA 1
ATOM 8809 C C . ASP B 1 495 ? 14.734 -8.586 8.977 1 98.62 495 ASP B C 1
ATOM 8811 O O . ASP B 1 495 ? 13.594 -8.164 9.195 1 98.62 495 ASP B O 1
ATOM 8815 N N . LEU B 1 496 ? 15.75 -7.785 8.914 1 98.19 496 LEU B N 1
ATOM 8816 C CA . LEU B 1 496 ? 15.672 -6.336 9.047 1 98.19 496 LEU B CA 1
ATOM 8817 C C . LEU B 1 496 ? 16.172 -5.648 7.777 1 98.19 496 LEU B C 1
ATOM 8819 O O . LEU B 1 496 ? 16.609 -4.5 7.82 1 98.19 496 LEU B O 1
ATOM 8823 N N . SER B 1 497 ? 16.062 -6.387 6.691 1 97.81 497 SER B N 1
ATOM 8824 C CA . SER B 1 497 ? 16.625 -5.875 5.445 1 97.81 497 SER B CA 1
ATOM 8825 C C . SER B 1 497 ? 15.797 -4.703 4.914 1 97.81 497 SER B C 1
ATOM 8827 O O . SER B 1 497 ? 14.609 -4.578 5.223 1 97.81 497 SER B O 1
ATOM 8829 N N . ASN B 1 498 ? 16.422 -3.781 4.219 1 94.94 498 ASN B N 1
ATOM 8830 C CA . ASN B 1 498 ? 15.781 -2.691 3.484 1 94.94 498 ASN B CA 1
ATOM 8831 C C . ASN B 1 498 ? 15.055 -1.733 4.422 1 94.94 498 ASN B C 1
ATOM 8833 O O . ASN B 1 498 ? 13.867 -1.467 4.246 1 94.94 498 ASN B O 1
ATOM 8837 N N . ASN B 1 499 ? 15.727 -1.283 5.457 1 96.62 499 ASN B N 1
ATOM 8838 C CA . ASN B 1 499 ? 15.305 -0.217 6.355 1 96.62 499 ASN B CA 1
ATOM 8839 C C . ASN B 1 499 ? 16.297 0.944 6.355 1 96.62 499 ASN B C 1
ATOM 8841 O O . ASN B 1 499 ? 17.062 1.11 5.406 1 96.62 499 ASN B O 1
ATOM 8845 N N . ALA B 1 500 ? 16.156 1.838 7.266 1 92.75 500 ALA B N 1
ATOM 8846 C CA . ALA B 1 500 ? 17.062 2.971 7.391 1 92.75 500 ALA B CA 1
ATOM 8847 C C . ALA B 1 500 ? 17.781 2.951 8.734 1 92.75 500 ALA B C 1
ATOM 8849 O O . ALA B 1 500 ? 17.734 3.932 9.484 1 92.75 500 ALA B O 1
ATOM 8850 N N . LEU B 1 501 ? 18.562 1.93 8.953 1 94.62 501 LEU B N 1
ATOM 8851 C CA . LEU B 1 501 ? 19.172 1.727 10.258 1 94.62 501 LEU B CA 1
ATOM 8852 C C . LEU B 1 501 ? 20.484 2.486 10.367 1 94.62 501 LEU B C 1
ATOM 8854 O O . LEU B 1 501 ? 21.016 2.656 11.461 1 94.62 501 LEU B O 1
ATOM 8858 N N . GLY B 1 502 ? 21.078 2.912 9.266 1 90.56 502 GLY B N 1
ATOM 8859 C CA . GLY B 1 502 ? 22.375 3.582 9.234 1 90.56 502 GLY B CA 1
ATOM 8860 C C . GLY B 1 502 ? 22.5 4.684 10.273 1 90.56 502 GLY B C 1
ATOM 8861 O O . GLY B 1 502 ? 23.328 4.602 11.18 1 90.56 502 GLY B O 1
ATOM 8862 N N . PRO B 1 503 ? 21.594 5.555 10.188 1 85.44 503 PRO B N 1
ATOM 8863 C CA . PRO B 1 503 ? 21.672 6.676 11.133 1 85.44 503 PRO B CA 1
ATOM 8864 C C . PRO B 1 503 ? 21.484 6.238 12.586 1 85.44 503 PRO B C 1
ATOM 8866 O O . PRO B 1 503 ? 22.141 6.766 13.484 1 85.44 503 PRO B O 1
ATOM 8869 N N . VAL B 1 504 ? 20.656 5.352 12.789 1 89.44 504 VAL B N 1
ATOM 8870 C CA . VAL B 1 504 ? 20.359 4.867 14.133 1 89.44 504 VAL B CA 1
ATOM 8871 C C . VAL B 1 504 ? 21.609 4.23 14.734 1 89.44 504 VAL B C 1
ATOM 8873 O O . VAL B 1 504 ? 21.984 4.531 15.875 1 89.44 504 VAL B O 1
ATOM 8876 N N . LEU B 1 505 ? 22.312 3.455 13.969 1 88.88 505 LEU B N 1
ATOM 8877 C CA . LEU B 1 505 ? 23.484 2.74 14.477 1 88.88 505 LEU B CA 1
ATOM 8878 C C . LEU B 1 505 ? 24.688 3.664 14.562 1 88.88 505 LEU B C 1
ATOM 8880 O O . LEU B 1 505 ? 25.531 3.508 15.453 1 88.88 505 LEU B O 1
ATOM 8884 N N . LYS B 1 506 ? 24.75 4.578 13.719 1 84.12 506 LYS B N 1
ATOM 8885 C CA . LYS B 1 506 ? 25.828 5.551 13.766 1 84.12 506 LYS B CA 1
ATOM 8886 C C . LYS B 1 506 ? 25.766 6.406 15.023 1 84.12 506 LYS B C 1
ATOM 8888 O O . LYS B 1 506 ? 26.781 6.746 15.617 1 84.12 506 LYS B O 1
ATOM 8893 N N . SER B 1 507 ? 24.547 6.715 15.477 1 83.25 507 SER B N 1
ATOM 8894 C CA . SER B 1 507 ? 24.359 7.551 16.656 1 83.25 507 SER B CA 1
ATOM 8895 C C . SER B 1 507 ? 24.562 6.758 17.938 1 83.25 507 SER B C 1
ATOM 8897 O O . SER B 1 507 ? 24.688 7.336 19.031 1 83.25 507 SER B O 1
ATOM 8899 N N . GLY B 1 508 ? 24.703 5.492 17.797 1 80.75 508 GLY B N 1
ATOM 8900 C CA . GLY B 1 508 ? 24.891 4.637 18.969 1 80.75 508 GLY B CA 1
ATOM 8901 C C . GLY B 1 508 ? 23.594 4.316 19.688 1 80.75 508 GLY B C 1
ATOM 8902 O O . GLY B 1 508 ? 23.625 3.705 20.766 1 80.75 508 GLY B O 1
ATOM 8903 N N . GLU B 1 509 ? 22.531 4.891 19.062 1 81.38 509 GLU B N 1
ATOM 8904 C CA . GLU B 1 509 ? 21.234 4.551 19.625 1 81.38 509 GLU B CA 1
ATOM 8905 C C . GLU B 1 509 ? 20.891 3.084 19.391 1 81.38 509 GLU B C 1
ATOM 8907 O O . GLU B 1 509 ? 21.281 2.506 18.375 1 81.38 509 GLU B O 1
ATOM 8912 N N . CYS B 1 510 ? 20.391 2.285 20.234 1 84.81 510 CYS B N 1
ATOM 8913 C CA . CYS B 1 510 ? 19.938 0.904 20.125 1 84.81 510 CYS B CA 1
ATOM 8914 C C . CYS B 1 510 ? 21.109 -0.035 19.859 1 84.81 510 CYS B C 1
ATOM 8916 O O . CYS B 1 510 ? 20.984 -0.996 19.109 1 84.81 510 CYS B O 1
ATOM 8918 N N . GLU B 1 511 ? 22.297 0.2 20.422 1 85.81 511 GLU B N 1
ATOM 8919 C CA . GLU B 1 511 ? 23.469 -0.645 20.266 1 85.81 511 GLU B CA 1
ATOM 8920 C C . GLU B 1 511 ? 23.234 -2.031 20.859 1 85.81 511 GLU B C 1
ATOM 8922 O O . GLU B 1 511 ? 23.906 -2.994 20.484 1 85.81 511 GLU B O 1
ATOM 8927 N N . ASN B 1 512 ? 22.266 -2.131 21.75 1 87.44 512 ASN B N 1
ATOM 8928 C CA . ASN B 1 512 ? 22.016 -3.391 22.453 1 87.44 512 ASN B CA 1
ATOM 8929 C C . ASN B 1 512 ? 20.75 -4.074 21.922 1 87.44 512 ASN B C 1
ATOM 8931 O O . ASN B 1 512 ? 20.172 -4.918 22.594 1 87.44 512 ASN B O 1
ATOM 8935 N N . ILE B 1 513 ? 20.359 -3.74 20.766 1 90.31 513 ILE B N 1
ATOM 8936 C CA . ILE B 1 513 ? 19.078 -4.164 20.234 1 90.31 513 ILE B CA 1
ATOM 8937 C C . ILE B 1 513 ? 19.047 -5.688 20.094 1 90.31 513 ILE B C 1
ATOM 8939 O O . ILE B 1 513 ? 18 -6.312 20.219 1 90.31 513 ILE B O 1
ATOM 8943 N N . PHE B 1 514 ? 20.266 -6.332 19.875 1 92.81 514 PHE B N 1
ATOM 8944 C CA . PHE B 1 514 ? 20.297 -7.766 19.625 1 92.81 514 PHE B CA 1
ATOM 8945 C C . PHE B 1 514 ? 20.797 -8.523 20.859 1 92.81 514 PHE B C 1
ATOM 8947 O O . PHE B 1 514 ? 21.047 -9.727 20.797 1 92.81 514 PHE B O 1
ATOM 8954 N N . MET B 1 515 ? 21 -7.93 21.984 1 88 515 MET B N 1
ATOM 8955 C CA . MET B 1 515 ? 21.672 -8.477 23.156 1 88 515 MET B CA 1
ATOM 8956 C C . MET B 1 515 ? 20.922 -9.695 23.703 1 88 515 MET B C 1
ATOM 8958 O O . MET B 1 515 ? 21.547 -10.609 24.25 1 88 515 MET B O 1
ATOM 8962 N N . TYR B 1 516 ? 19.656 -9.82 23.469 1 87.38 516 TYR B N 1
ATOM 8963 C CA . TYR B 1 516 ? 18.875 -10.906 24.078 1 87.38 516 TYR B CA 1
ATOM 8964 C C . TYR B 1 516 ? 18.516 -11.953 23.031 1 87.38 516 TYR B C 1
ATOM 8966 O O . TYR B 1 516 ? 17.672 -12.812 23.281 1 87.38 516 TYR B O 1
ATOM 8974 N N . LEU B 1 517 ? 19.203 -11.938 21.922 1 94.44 517 LEU B N 1
ATOM 8975 C CA . LEU B 1 517 ? 18.875 -12.867 20.844 1 94.44 517 LEU B CA 1
ATOM 8976 C C . LEU B 1 517 ? 19.938 -13.953 20.719 1 94.44 517 LEU B C 1
ATOM 8978 O O . LEU B 1 517 ? 20.453 -14.211 19.625 1 94.44 517 LEU B O 1
ATOM 8982 N N . GLU B 1 518 ? 20.188 -14.68 21.781 1 93.62 518 GLU B N 1
ATOM 8983 C CA . GLU B 1 518 ? 21.25 -15.68 21.844 1 93.62 518 GLU B CA 1
ATOM 8984 C C . GLU B 1 518 ? 20.938 -16.875 20.953 1 93.62 518 GLU B C 1
ATOM 8986 O O . GLU B 1 518 ? 21.859 -17.578 20.516 1 93.62 518 GLU B O 1
ATOM 8991 N N . ASN B 1 519 ? 19.703 -17.094 20.625 1 95.62 519 ASN B N 1
ATOM 8992 C CA . ASN B 1 519 ? 19.297 -18.25 19.844 1 95.62 519 ASN B CA 1
ATOM 8993 C C . ASN B 1 519 ? 19.188 -17.922 18.359 1 95.62 519 ASN B C 1
ATOM 8995 O O . ASN B 1 519 ? 18.906 -18.797 17.547 1 95.62 519 ASN B O 1
ATOM 8999 N N . LEU B 1 520 ? 19.453 -16.672 18.016 1 97.56 520 LEU B N 1
ATOM 9000 C CA . LEU B 1 520 ? 19.297 -16.234 16.625 1 97.56 520 LEU B CA 1
ATOM 9001 C C . LEU B 1 520 ? 20.297 -16.922 15.711 1 97.56 520 LEU B C 1
ATOM 9003 O O . LEU B 1 520 ? 21.5 -16.922 15.992 1 97.56 520 LEU B O 1
ATOM 9007 N N . LYS B 1 521 ? 19.844 -17.469 14.648 1 98.38 521 LYS B N 1
ATOM 9008 C CA . LYS B 1 521 ? 20.719 -18.188 13.711 1 98.38 521 LYS B CA 1
ATOM 9009 C C . LYS B 1 521 ? 20.875 -17.422 12.406 1 98.38 521 LYS B C 1
ATOM 9011 O O . LYS B 1 521 ? 21.906 -17.5 11.75 1 98.38 521 LYS B O 1
ATOM 9016 N N . TYR B 1 522 ? 19.859 -16.703 12.016 1 98.56 522 TYR B N 1
ATOM 9017 C CA . TYR B 1 522 ? 19.875 -15.961 10.766 1 98.56 522 TYR B CA 1
ATOM 9018 C C . TYR B 1 522 ? 19.547 -14.492 11 1 98.56 522 TYR B C 1
ATOM 9020 O O . TYR B 1 522 ? 18.5 -14.172 11.578 1 98.56 522 TYR B O 1
ATOM 9028 N N . LEU B 1 523 ? 20.422 -13.609 10.562 1 98.56 523 LEU B N 1
ATOM 9029 C CA . LEU B 1 523 ? 20.203 -12.172 10.664 1 98.56 523 LEU B CA 1
ATOM 9030 C C . LEU B 1 523 ? 20.469 -11.484 9.328 1 98.56 523 LEU B C 1
ATOM 9032 O O . LEU B 1 523 ? 21.562 -11.602 8.781 1 98.56 523 LEU B O 1
ATOM 9036 N N . ASN B 1 524 ? 19.453 -10.844 8.82 1 98.69 524 ASN B N 1
ATOM 9037 C CA . ASN B 1 524 ? 19.578 -10.125 7.562 1 98.69 524 ASN B CA 1
ATOM 9038 C C . ASN B 1 524 ? 19.562 -8.617 7.773 1 98.69 524 ASN B C 1
ATOM 9040 O O . ASN B 1 524 ? 18.531 -8.047 8.141 1 98.69 524 ASN B O 1
ATOM 9044 N N . LEU B 1 525 ? 20.672 -7.961 7.531 1 97.81 525 LEU B N 1
ATOM 9045 C CA . LEU B 1 525 ? 20.812 -6.516 7.668 1 97.81 525 LEU B CA 1
ATOM 9046 C C . LEU B 1 525 ? 21.141 -5.871 6.324 1 97.81 525 LEU B C 1
ATOM 9048 O O . LEU B 1 525 ? 21.703 -4.777 6.281 1 97.81 525 LEU B O 1
ATOM 9052 N N . ALA B 1 526 ? 20.703 -6.57 5.281 1 96.81 526 ALA B N 1
ATOM 9053 C CA . ALA B 1 526 ? 21.016 -6.078 3.943 1 96.81 526 ALA B CA 1
ATOM 9054 C C . ALA B 1 526 ? 20.266 -4.785 3.641 1 96.81 526 ALA B C 1
ATOM 9056 O O . ALA B 1 526 ? 19.156 -4.586 4.125 1 96.81 526 ALA B O 1
ATOM 9057 N N . ARG B 1 527 ? 20.859 -3.77 2.896 1 92.44 527 ARG B N 1
ATOM 9058 C CA . ARG B 1 527 ? 20.234 -2.568 2.354 1 92.44 527 ARG B CA 1
ATOM 9059 C C . ARG B 1 527 ? 19.703 -1.677 3.471 1 92.44 527 ARG B C 1
ATOM 9061 O O . ARG B 1 527 ? 18.531 -1.314 3.473 1 92.44 527 ARG B O 1
ATOM 9068 N N . ASN B 1 528 ? 20.578 -1.294 4.383 1 94.19 528 ASN B N 1
ATOM 9069 C CA . ASN B 1 528 ? 20.188 -0.422 5.492 1 94.19 528 ASN B CA 1
ATOM 9070 C C . ASN B 1 528 ? 21.016 0.861 5.5 1 94.19 528 ASN B C 1
ATOM 9072 O O . ASN B 1 528 ? 20.984 1.619 6.473 1 94.19 528 ASN B O 1
ATOM 9076 N N . GLN B 1 529 ? 21.797 0.98 4.422 1 87.56 529 GLN B N 1
ATOM 9077 C CA . GLN B 1 529 ? 22.656 2.148 4.32 1 87.56 529 GLN B CA 1
ATOM 9078 C C . GLN B 1 529 ? 23.625 2.229 5.508 1 87.56 529 GLN B C 1
ATOM 9080 O O . GLN B 1 529 ? 23.797 3.297 6.098 1 87.56 529 GLN B O 1
ATOM 9085 N N . LEU B 1 530 ? 24.156 1.086 5.883 1 91.62 530 LEU B N 1
ATOM 9086 C CA . LEU B 1 530 ? 25.094 1.032 7.004 1 91.62 530 LEU B CA 1
ATOM 9087 C C . LEU B 1 530 ? 26.453 1.591 6.602 1 91.62 530 LEU B C 1
ATOM 9089 O O . LEU B 1 530 ? 27.078 1.098 5.66 1 91.62 530 LEU B O 1
ATOM 9093 N N . SER B 1 531 ? 26.859 2.643 7.258 1 84.56 531 SER B N 1
ATOM 9094 C CA . SER B 1 531 ? 28.172 3.23 6.996 1 84.56 531 SER B CA 1
ATOM 9095 C C . SER B 1 531 ? 29.141 2.918 8.125 1 84.56 531 SER B C 1
ATOM 9097 O O . SER B 1 531 ? 30.328 2.711 7.879 1 84.56 531 SER B O 1
ATOM 9099 N N . ASN B 1 532 ? 28.594 2.951 9.312 1 84.38 532 ASN B N 1
ATOM 9100 C CA . ASN B 1 532 ? 29.344 2.602 10.516 1 84.38 532 ASN B CA 1
ATOM 9101 C C . ASN B 1 532 ? 28.562 1.662 11.422 1 84.38 532 ASN B C 1
ATOM 9103 O O . ASN B 1 532 ? 27.453 1.99 11.844 1 84.38 532 ASN B O 1
ATOM 9107 N N . ILE B 1 533 ? 29.156 0.568 11.617 1 89.31 533 ILE B N 1
ATOM 9108 C CA . ILE B 1 533 ? 28.516 -0.418 12.477 1 89.31 533 ILE B CA 1
ATOM 9109 C C . ILE B 1 533 ? 29.234 -0.483 13.82 1 89.31 533 ILE B C 1
ATOM 9111 O O . ILE B 1 533 ? 30.438 -0.745 13.875 1 89.31 533 ILE B O 1
ATOM 9115 N N . PRO B 1 534 ? 28.484 -0.237 14.82 1 89.75 534 PRO B N 1
ATOM 9116 C CA . PRO B 1 534 ? 29.141 -0.354 16.125 1 89.75 534 PRO B CA 1
ATOM 9117 C C . PRO B 1 534 ? 29.719 -1.747 16.375 1 89.75 534 PRO B C 1
ATOM 9119 O O . PRO B 1 534 ? 29.078 -2.75 16.031 1 89.75 534 PRO B O 1
ATOM 9122 N N . GLU B 1 535 ? 30.844 -1.81 17.031 1 89.88 535 GLU B N 1
ATOM 9123 C CA . GLU B 1 535 ? 31.547 -3.07 17.234 1 89.88 535 GLU B CA 1
ATOM 9124 C C . GLU B 1 535 ? 30.797 -3.975 18.219 1 89.88 535 GLU B C 1
ATOM 9126 O O . GLU B 1 535 ? 31.016 -5.188 18.234 1 89.88 535 GLU B O 1
ATOM 9131 N N . THR B 1 536 ? 29.875 -3.389 18.984 1 89.38 536 THR B N 1
ATOM 9132 C CA . THR B 1 536 ? 29.219 -4.16 20.031 1 89.38 536 THR B CA 1
ATOM 9133 C C . THR B 1 536 ? 27.859 -4.645 19.562 1 89.38 536 THR B C 1
ATOM 9135 O O . THR B 1 536 ? 27.141 -5.316 20.312 1 89.38 536 THR B O 1
ATOM 9138 N N . ILE B 1 537 ? 27.516 -4.367 18.328 1 92.88 537 ILE B N 1
ATOM 9139 C CA . ILE B 1 537 ? 26.156 -4.578 17.875 1 92.88 537 ILE B CA 1
ATOM 9140 C C . ILE B 1 537 ? 25.828 -6.074 17.875 1 92.88 537 ILE B C 1
ATOM 9142 O O . ILE B 1 537 ? 24.688 -6.469 18.109 1 92.88 537 ILE B O 1
ATOM 9146 N N . PHE B 1 538 ? 26.797 -6.918 17.625 1 94.94 538 PHE B N 1
ATOM 9147 C CA . PHE B 1 538 ? 26.531 -8.344 17.484 1 94.94 538 PHE B CA 1
ATOM 9148 C C . PHE B 1 538 ? 26.844 -9.086 18.766 1 94.94 538 PHE B C 1
ATOM 9150 O O . PHE B 1 538 ? 26.906 -10.312 18.797 1 94.94 538 PHE B O 1
ATOM 9157 N N . ARG B 1 539 ? 27 -8.234 19.797 1 89.5 539 ARG B N 1
ATOM 9158 C CA . ARG B 1 539 ? 27.219 -8.859 21.094 1 89.5 539 ARG B CA 1
ATOM 9159 C C . ARG B 1 539 ? 26.016 -9.688 21.531 1 89.5 539 ARG B C 1
ATOM 9161 O O . ARG B 1 539 ? 24.875 -9.242 21.406 1 89.5 539 ARG B O 1
ATOM 9168 N N . GLY B 1 540 ? 26.094 -10.883 21.844 1 88.81 540 GLY B N 1
ATOM 9169 C CA . GLY B 1 540 ? 25.016 -11.727 22.312 1 88.81 540 GLY B CA 1
ATOM 9170 C C . GLY B 1 540 ? 24.547 -12.734 21.281 1 88.81 540 GLY B C 1
ATOM 9171 O O . GLY B 1 540 ? 23.766 -13.641 21.609 1 88.81 540 GLY B O 1
ATOM 9172 N N . LEU B 1 541 ? 25.031 -12.531 20.062 1 95.19 541 LEU B N 1
ATOM 9173 C CA . LEU B 1 541 ? 24.578 -13.414 19 1 95.19 541 LEU B CA 1
ATOM 9174 C C . LEU B 1 541 ? 25.5 -14.617 18.859 1 95.19 541 LEU B C 1
ATOM 9176 O O . LEU B 1 541 ? 26.047 -14.875 17.781 1 95.19 541 LEU B O 1
ATOM 9180 N N . SER B 1 542 ? 25.516 -15.414 19.906 1 93.38 542 SER B N 1
ATOM 9181 C CA . SER B 1 542 ? 26.484 -16.5 19.984 1 93.38 542 SER B CA 1
ATOM 9182 C C . SER B 1 542 ? 26.109 -17.656 19.078 1 93.38 542 SER B C 1
ATOM 9184 O O . SER B 1 542 ? 26.953 -18.453 18.688 1 93.38 542 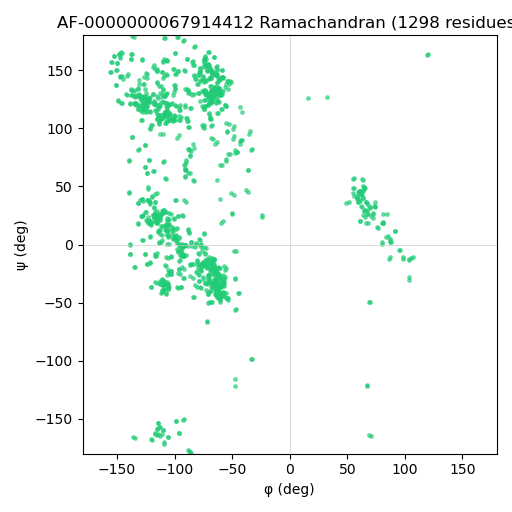SER B O 1
ATOM 9186 N N . SER B 1 543 ? 24.875 -17.734 18.641 1 96.44 543 SER B N 1
ATOM 9187 C CA . SER B 1 543 ? 24.422 -18.859 17.844 1 96.44 543 SER B CA 1
ATOM 9188 C C . SER B 1 543 ? 24.234 -18.469 16.375 1 96.44 543 SER B C 1
ATOM 9190 O O . SER B 1 543 ? 23.734 -19.266 15.578 1 96.44 543 SER B O 1
ATOM 9192 N N . LEU B 1 544 ? 24.641 -17.312 15.969 1 97.69 544 LEU B N 1
ATOM 9193 C CA . LEU B 1 544 ? 24.391 -16.797 14.625 1 97.69 544 LEU B CA 1
ATOM 9194 C C . LEU B 1 544 ? 25.156 -17.609 13.586 1 97.69 544 LEU B C 1
ATOM 9196 O O . LEU B 1 544 ? 26.375 -17.781 13.695 1 97.69 544 LEU B O 1
ATOM 9200 N N . HIS B 1 545 ? 24.438 -18.125 12.578 1 98.12 545 HIS B N 1
ATOM 9201 C CA . HIS B 1 545 ? 25.016 -18.953 11.531 1 98.12 545 HIS B CA 1
ATOM 9202 C C . HIS B 1 545 ? 25.141 -18.172 10.219 1 98.12 545 HIS B C 1
ATOM 9204 O O . HIS B 1 545 ? 26.078 -18.406 9.445 1 98.12 545 HIS B O 1
ATOM 9210 N N . ASN B 1 546 ? 24.203 -17.375 9.992 1 98.5 546 ASN B N 1
ATOM 9211 C CA . ASN B 1 546 ? 24.172 -16.625 8.742 1 98.5 546 ASN B CA 1
ATOM 9212 C C . ASN B 1 546 ? 23.969 -15.133 8.992 1 98.5 546 ASN B C 1
ATOM 9214 O O . ASN B 1 546 ? 23.016 -14.734 9.68 1 98.5 546 ASN B O 1
ATOM 9218 N N . LEU B 1 547 ? 24.859 -14.344 8.438 1 98.5 547 LEU B N 1
ATOM 9219 C CA . LEU B 1 547 ? 24.781 -12.891 8.547 1 98.5 547 LEU B CA 1
ATOM 9220 C C . LEU B 1 547 ? 24.859 -12.242 7.168 1 98.5 547 LEU B C 1
ATOM 9222 O O . LEU B 1 547 ? 25.812 -12.469 6.422 1 98.5 547 LEU B O 1
ATOM 9226 N N . ASP B 1 548 ? 23.844 -11.492 6.836 1 98.5 548 ASP B N 1
ATOM 9227 C CA . ASP B 1 548 ? 23.828 -10.797 5.551 1 98.5 548 ASP B CA 1
ATOM 9228 C C . ASP B 1 548 ? 24.016 -9.297 5.73 1 98.5 548 ASP B C 1
ATOM 9230 O O . ASP B 1 548 ? 23.156 -8.617 6.289 1 98.5 548 ASP B O 1
ATOM 9234 N N . LEU B 1 549 ? 25.125 -8.797 5.297 1 97.38 549 LEU B N 1
ATOM 9235 C CA . LEU B 1 549 ? 25.438 -7.371 5.348 1 97.38 549 LEU B CA 1
ATOM 9236 C C . LEU B 1 549 ? 25.562 -6.793 3.943 1 97.38 549 LEU B C 1
ATOM 9238 O O . LEU B 1 549 ? 26.203 -5.75 3.752 1 97.38 549 LEU B O 1
ATOM 9242 N N . SER B 1 550 ? 24.938 -7.477 2.982 1 95.06 550 SER B N 1
ATOM 9243 C CA . SER B 1 550 ? 25.125 -7.098 1.586 1 95.06 550 SER B CA 1
ATOM 9244 C C . SER B 1 550 ? 24.438 -5.77 1.275 1 95.06 550 SER B C 1
ATOM 9246 O O . SER B 1 550 ? 23.547 -5.336 2.014 1 95.06 550 SER B O 1
ATOM 9248 N N . GLU B 1 551 ? 24.922 -5.023 0.228 1 89.94 551 GLU B N 1
ATOM 9249 C CA . GLU B 1 551 ? 24.328 -3.811 -0.331 1 89.94 551 GLU B CA 1
ATOM 9250 C C . GLU B 1 551 ? 24.234 -2.705 0.718 1 89.94 551 GLU B C 1
ATOM 9252 O O . GLU B 1 551 ? 23.203 -2.049 0.852 1 89.94 551 GLU B O 1
ATOM 9257 N N . ASN B 1 552 ? 25.297 -2.637 1.559 1 91.88 552 ASN B N 1
ATOM 9258 C CA . ASN B 1 552 ? 25.453 -1.52 2.484 1 91.88 552 ASN B CA 1
ATOM 9259 C C . ASN B 1 552 ? 26.609 -0.608 2.066 1 91.88 552 ASN B C 1
ATOM 9261 O O . ASN B 1 552 ? 27.281 -0.867 1.067 1 91.88 552 ASN B O 1
ATOM 9265 N N . VAL B 1 553 ? 26.828 0.499 2.809 1 84.38 553 VAL B N 1
ATOM 9266 C CA . VAL B 1 553 ? 27.688 1.539 2.264 1 84.38 553 VAL B CA 1
ATOM 9267 C C . VAL B 1 553 ? 28.938 1.681 3.133 1 84.38 553 VAL B C 1
ATOM 9269 O O . VAL B 1 553 ? 29.625 2.709 3.09 1 84.38 553 VAL B O 1
ATOM 9272 N N . PHE B 1 554 ? 29.312 0.668 3.885 1 86.12 554 PHE B N 1
ATOM 9273 C CA . PHE B 1 554 ? 30.547 0.76 4.66 1 86.12 554 PHE B CA 1
ATOM 9274 C C . PHE B 1 554 ? 31.766 0.542 3.773 1 86.12 554 PHE B C 1
ATOM 9276 O O . PHE B 1 554 ? 31.734 -0.298 2.871 1 86.12 554 PHE B O 1
ATOM 9283 N N . LYS B 1 555 ? 32.781 1.254 3.979 1 81.31 555 LYS B N 1
ATOM 9284 C CA . LYS B 1 555 ? 34 1.215 3.152 1 81.31 555 LYS B CA 1
ATOM 9285 C C . LYS B 1 555 ? 35 0.223 3.711 1 81.31 555 LYS B C 1
ATOM 9287 O O . LYS B 1 555 ? 35.875 -0.264 2.979 1 81.31 555 LYS B O 1
ATOM 9292 N N . HIS B 1 556 ? 34.969 0.038 4.941 1 84.31 556 HIS B N 1
ATOM 9293 C CA . HIS B 1 556 ? 35.844 -0.921 5.625 1 84.31 556 HIS B CA 1
ATOM 9294 C C . HIS B 1 556 ? 35.125 -1.562 6.805 1 84.31 556 HIS B C 1
ATOM 9296 O O . HIS B 1 556 ? 34.062 -1.08 7.234 1 84.31 556 HIS B O 1
ATOM 9302 N N . ILE B 1 557 ? 35.625 -2.605 7.312 1 89.5 557 ILE B N 1
ATOM 9303 C CA . ILE B 1 557 ? 35.062 -3.312 8.453 1 89.5 557 ILE B CA 1
ATOM 9304 C C . ILE B 1 557 ? 35.969 -3.125 9.68 1 89.5 557 ILE B C 1
ATOM 9306 O O . ILE B 1 557 ? 37.188 -3.307 9.594 1 89.5 557 ILE B O 1
ATOM 9310 N N . GLN B 1 558 ? 35.281 -2.814 10.742 1 85.75 558 GLN B N 1
ATOM 9311 C CA . GLN B 1 558 ? 36.031 -2.641 11.977 1 85.75 558 GLN B CA 1
ATOM 9312 C C . GLN B 1 558 ? 36.625 -3.969 12.461 1 85.75 558 GLN B C 1
ATOM 9314 O O . GLN B 1 558 ? 35.969 -5.016 12.328 1 85.75 558 GLN B O 1
ATOM 9319 N N . SER B 1 559 ? 37.781 -3.918 13.078 1 84.5 559 SER B N 1
ATOM 9320 C CA . SER B 1 559 ? 38.562 -5.105 13.398 1 84.5 559 SER B CA 1
ATOM 9321 C C . SER B 1 559 ? 37.812 -6.008 14.375 1 84.5 559 SER B C 1
ATOM 9323 O O . SER B 1 559 ? 37.906 -7.234 14.281 1 84.5 559 SER B O 1
ATOM 9325 N N . ASN B 1 560 ? 37 -5.441 15.273 1 89.69 560 ASN B N 1
ATOM 9326 C CA . ASN B 1 560 ? 36.406 -6.258 16.312 1 89.69 560 ASN B CA 1
ATOM 9327 C C . ASN B 1 560 ? 34.906 -6.441 16.078 1 89.69 560 ASN B C 1
ATOM 9329 O O . ASN B 1 560 ? 34.188 -6.879 16.969 1 89.69 560 ASN B O 1
ATOM 9333 N N . LEU B 1 561 ? 34.469 -6.148 14.867 1 92.56 561 LEU B N 1
ATOM 9334 C CA . LEU B 1 561 ? 33.062 -6.188 14.586 1 92.56 561 LEU B CA 1
ATOM 9335 C C . LEU B 1 561 ? 32.5 -7.602 14.742 1 92.56 561 LEU B C 1
ATOM 9337 O O . LEU B 1 561 ? 31.391 -7.789 15.242 1 92.56 561 LEU B O 1
ATOM 9341 N N . PHE B 1 562 ? 33.312 -8.609 14.352 1 95.38 562 PHE B N 1
ATOM 9342 C CA . PHE B 1 562 ? 32.812 -9.977 14.297 1 95.38 562 PHE B CA 1
ATOM 9343 C C . PHE B 1 562 ? 33.281 -10.781 15.5 1 95.38 562 PHE B C 1
ATOM 9345 O O . PHE B 1 562 ? 33.156 -12.008 15.523 1 95.38 562 PHE B O 1
ATOM 9352 N N . THR B 1 563 ? 33.75 -10.023 16.469 1 92.5 563 THR B N 1
ATOM 9353 C CA . THR B 1 563 ? 34.188 -10.711 17.672 1 92.5 563 THR B CA 1
ATOM 9354 C C . THR B 1 563 ? 33.031 -11.406 18.359 1 92.5 563 THR B C 1
ATOM 9356 O O . THR B 1 563 ? 31.969 -10.805 18.547 1 92.5 563 THR B O 1
ATOM 9359 N N . GLY B 1 564 ? 33.125 -12.664 18.703 1 91.75 564 GLY B N 1
ATOM 9360 C CA . GLY B 1 564 ? 32.094 -13.398 19.422 1 91.75 564 GLY B CA 1
ATOM 9361 C C . GLY B 1 564 ? 31.219 -14.227 18.5 1 91.75 564 GLY B C 1
ATOM 9362 O O . GLY B 1 564 ? 30.453 -15.062 18.969 1 91.75 564 GLY B O 1
ATOM 9363 N N . LEU B 1 565 ? 31.344 -14.008 17.188 1 96.19 565 LEU B N 1
ATOM 9364 C CA . LEU B 1 565 ? 30.531 -14.75 16.234 1 96.19 565 LEU B CA 1
ATOM 9365 C C . LEU B 1 565 ? 31.203 -16.047 15.836 1 96.19 565 LEU B C 1
ATOM 9367 O O . LEU B 1 565 ? 31.422 -16.312 14.648 1 96.19 565 LEU B O 1
ATOM 9371 N N . THR B 1 566 ? 31.406 -16.891 16.781 1 94.81 566 THR B N 1
ATOM 9372 C CA . THR B 1 566 ? 32.219 -18.109 16.578 1 94.81 566 THR B CA 1
ATOM 9373 C C . THR B 1 566 ? 31.406 -19.156 15.836 1 94.81 566 THR B C 1
ATOM 9375 O O . THR B 1 566 ? 31.969 -20.094 15.266 1 94.81 566 THR B O 1
ATOM 9378 N N . ALA B 1 567 ? 30.125 -19 15.812 1 97.19 567 ALA B N 1
ATOM 9379 C CA . ALA B 1 567 ? 29.266 -20.016 15.18 1 97.19 567 ALA B CA 1
ATOM 9380 C C . ALA B 1 567 ? 28.938 -19.609 13.742 1 97.19 567 ALA B C 1
ATOM 9382 O O . ALA B 1 567 ? 28.281 -20.375 13.023 1 97.19 567 ALA B O 1
ATOM 9383 N N . LEU B 1 568 ? 29.391 -18.469 13.211 1 97.69 568 LEU B N 1
ATOM 9384 C CA . LEU B 1 568 ? 29 -17.938 11.914 1 97.69 568 LEU B CA 1
ATOM 9385 C C . LEU B 1 568 ? 29.531 -18.812 10.781 1 97.69 568 LEU B C 1
ATOM 9387 O O . LEU B 1 568 ? 30.734 -19.047 10.688 1 97.69 568 LEU B O 1
ATOM 9391 N N . LYS B 1 569 ? 28.688 -19.25 9.938 1 97.81 569 LYS B N 1
ATOM 9392 C CA . LYS B 1 569 ? 29.062 -20.156 8.852 1 97.81 569 LYS B CA 1
ATOM 9393 C C . LYS B 1 569 ? 29.047 -19.422 7.508 1 97.81 569 LYS B C 1
ATOM 9395 O O . LYS B 1 569 ? 29.828 -19.75 6.609 1 97.81 569 LYS B O 1
ATOM 9400 N N . SER B 1 570 ? 28.141 -18.516 7.395 1 98.06 570 SER B N 1
ATOM 9401 C CA . SER B 1 570 ? 28 -17.812 6.129 1 98.06 570 SER B CA 1
ATOM 9402 C C . SER B 1 570 ? 27.938 -16.297 6.348 1 98.06 570 SER B C 1
ATOM 9404 O O . SER B 1 570 ? 27.172 -15.82 7.176 1 98.06 570 SER B O 1
ATOM 9406 N N . LEU B 1 571 ? 28.766 -15.578 5.617 1 97.75 571 LEU B N 1
ATOM 9407 C CA . LEU B 1 571 ? 28.812 -14.125 5.668 1 97.75 571 LEU B CA 1
ATOM 9408 C C . LEU B 1 571 ? 28.672 -13.523 4.273 1 97.75 571 LEU B C 1
ATOM 9410 O O . LEU B 1 571 ? 29.422 -13.867 3.359 1 97.75 571 LEU B O 1
ATOM 9414 N N . ASN B 1 572 ? 27.672 -12.703 4.117 1 97.94 572 ASN B N 1
ATOM 9415 C CA . ASN B 1 572 ? 27.438 -12.055 2.824 1 97.94 572 ASN B CA 1
ATOM 9416 C C . ASN B 1 572 ? 27.828 -10.578 2.859 1 97.94 572 ASN B C 1
ATOM 9418 O O . ASN B 1 572 ? 27.188 -9.781 3.541 1 97.94 572 ASN B O 1
ATOM 9422 N N . LEU B 1 573 ? 28.844 -10.227 2.123 1 95 573 LEU B N 1
ATOM 9423 C CA . LEU B 1 573 ? 29.297 -8.844 2.008 1 95 573 LEU B CA 1
ATOM 9424 C C . LEU B 1 573 ? 29.156 -8.344 0.574 1 95 573 LEU B C 1
ATOM 9426 O O . LEU B 1 573 ? 29.781 -7.344 0.196 1 95 573 LEU B O 1
ATOM 9430 N N . GLY B 1 574 ? 28.328 -9.039 -0.179 1 90.75 574 GLY B N 1
ATOM 9431 C CA . GLY B 1 574 ? 28.203 -8.727 -1.594 1 90.75 574 GLY B CA 1
ATOM 9432 C C . GLY B 1 574 ? 27.641 -7.34 -1.851 1 90.75 574 GLY B C 1
ATOM 9433 O O . GLY B 1 574 ? 26.828 -6.84 -1.071 1 90.75 574 GLY B O 1
ATOM 9434 N N . LYS B 1 575 ? 28.094 -6.656 -2.936 1 84.88 575 LYS B N 1
ATOM 9435 C CA . LYS B 1 575 ? 27.594 -5.379 -3.436 1 84.88 575 LYS B CA 1
ATOM 9436 C C . LYS B 1 575 ? 27.766 -4.277 -2.396 1 84.88 575 LYS B C 1
ATOM 9438 O O . LYS B 1 575 ? 26.969 -3.332 -2.35 1 84.88 575 LYS B O 1
ATOM 9443 N N . SER B 1 576 ? 28.656 -4.512 -1.469 1 87.5 576 SER B N 1
ATOM 9444 C CA . SER B 1 576 ? 28.953 -3.469 -0.495 1 87.5 576 SER B CA 1
ATOM 9445 C C . SER B 1 576 ? 29.969 -2.471 -1.048 1 87.5 576 SER B C 1
ATOM 9447 O O . SER B 1 576 ? 30.578 -2.709 -2.094 1 87.5 576 SER B O 1
ATOM 9449 N N . ASP B 1 577 ? 30.203 -1.381 -0.403 1 82.5 577 ASP B N 1
ATOM 9450 C CA . ASP B 1 577 ? 31.109 -0.334 -0.852 1 82.5 577 ASP B CA 1
ATOM 9451 C C . ASP B 1 577 ? 32.5 -0.543 -0.279 1 82.5 577 ASP B C 1
ATOM 9453 O O . ASP B 1 577 ? 33.281 0.404 -0.174 1 82.5 577 ASP B O 1
ATOM 9457 N N . LEU B 1 578 ? 32.781 -1.722 0.03 1 85.56 578 LEU B N 1
ATOM 9458 C CA . LEU B 1 578 ? 34.094 -2.066 0.596 1 85.56 578 LEU B CA 1
ATOM 9459 C C . LEU B 1 578 ? 35.219 -1.68 -0.356 1 85.56 578 LEU B C 1
ATOM 9461 O O . LEU B 1 578 ? 35.156 -1.974 -1.552 1 85.56 578 LEU B O 1
ATOM 9465 N N . VAL B 1 579 ? 36.156 -0.972 0.22 1 80.94 579 VAL B N 1
ATOM 9466 C CA . VAL B 1 579 ? 37.281 -0.575 -0.609 1 80.94 579 VAL B CA 1
ATOM 9467 C C . VAL B 1 579 ? 38.531 -1.369 -0.205 1 80.94 579 VAL B C 1
ATOM 9469 O O . VAL B 1 579 ? 39.531 -1.396 -0.937 1 80.94 579 VAL B O 1
ATOM 9472 N N . THR B 1 580 ? 38.438 -1.925 0.962 1 83.69 580 THR B N 1
ATOM 9473 C CA . THR B 1 580 ? 39.531 -2.754 1.463 1 83.69 580 THR B CA 1
ATOM 9474 C C . THR B 1 580 ? 39 -3.838 2.396 1 83.69 580 THR B C 1
ATOM 9476 O O . THR B 1 580 ? 37.875 -3.746 2.889 1 83.69 580 THR B O 1
ATOM 9479 N N . LEU B 1 581 ? 39.781 -4.902 2.506 1 87.81 581 LEU B N 1
ATOM 9480 C CA . LEU B 1 581 ? 39.438 -5.996 3.408 1 87.81 581 LEU B CA 1
ATOM 9481 C C . LEU B 1 581 ? 40.688 -6.668 3.947 1 87.81 581 LEU B C 1
ATOM 9483 O O . LEU B 1 581 ? 41.562 -7.047 3.176 1 87.81 581 LEU B O 1
ATOM 9487 N N . SER B 1 582 ? 40.75 -6.68 5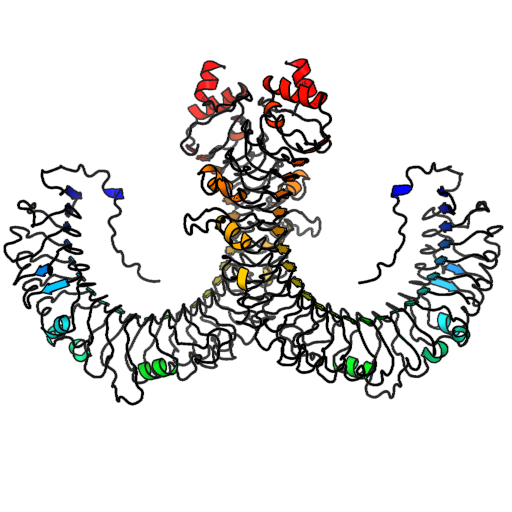.266 1 87 582 SER B N 1
ATOM 9488 C CA . SER B 1 582 ? 41.875 -7.344 5.902 1 87 582 SER B CA 1
ATOM 9489 C C . SER B 1 582 ? 41.5 -8.742 6.379 1 87 582 SER B C 1
ATOM 9491 O O . SER B 1 582 ? 40.375 -8.984 6.797 1 87 582 SER B O 1
ATOM 9493 N N . SER B 1 583 ? 42.438 -9.688 6.344 1 88.31 583 SER B N 1
ATOM 9494 C CA . SER B 1 583 ? 42.219 -11.039 6.836 1 88.31 583 SER B CA 1
ATOM 9495 C C . SER B 1 583 ? 42.031 -11.055 8.344 1 88.31 583 SER B C 1
ATOM 9497 O O . SER B 1 583 ? 41.406 -11.977 8.891 1 88.31 583 SER B O 1
ATOM 9499 N N . SER B 1 584 ? 42.5 -10.031 9.062 1 88.69 584 SER B N 1
ATOM 9500 C CA . SER B 1 584 ? 42.375 -9.961 10.516 1 88.69 584 SER B CA 1
ATOM 9501 C C . SER B 1 584 ? 40.938 -9.844 10.953 1 88.69 584 SER B C 1
ATOM 9503 O O . SER B 1 584 ? 40.562 -10.289 12.047 1 88.69 584 SER B O 1
ATOM 9505 N N . VAL B 1 585 ? 40.156 -9.25 10.117 1 90.25 585 VAL B N 1
ATOM 9506 C CA . VAL B 1 585 ? 38.75 -9.047 10.422 1 90.25 585 VAL B CA 1
ATOM 9507 C C . VAL B 1 585 ? 38.031 -10.383 10.391 1 90.25 585 VAL B C 1
ATOM 9509 O O . VAL B 1 585 ? 37.031 -10.57 11.094 1 90.25 585 VAL B O 1
ATOM 9512 N N . LEU B 1 586 ? 38.531 -11.359 9.648 1 91.94 586 LEU B N 1
ATOM 9513 C CA . LEU B 1 586 ? 37.844 -12.641 9.445 1 91.94 586 LEU B CA 1
ATOM 9514 C C . LEU B 1 586 ? 38.375 -13.695 10.398 1 91.94 586 LEU B C 1
ATOM 9516 O O . LEU B 1 586 ? 37.812 -14.789 10.516 1 91.94 586 LEU B O 1
ATOM 9520 N N . GLU B 1 587 ? 39.406 -13.375 11.133 1 89.69 587 GLU B N 1
ATOM 9521 C CA . GLU B 1 587 ? 40.094 -14.32 12.008 1 89.69 587 GLU B CA 1
ATOM 9522 C C . GLU B 1 587 ? 39.156 -14.844 13.102 1 89.69 587 GLU B C 1
ATOM 9524 O O . GLU B 1 587 ? 39.188 -16.031 13.43 1 89.69 587 GLU B O 1
ATOM 9529 N N . PRO B 1 588 ? 38.344 -13.961 13.633 1 91.62 588 PRO B N 1
ATOM 9530 C CA . PRO B 1 588 ? 37.438 -14.43 14.703 1 91.62 588 PRO B CA 1
ATOM 9531 C C . PRO B 1 588 ? 36.406 -15.43 14.219 1 91.62 588 PRO B C 1
ATOM 9533 O O . PRO B 1 588 ? 35.75 -16.109 15.031 1 91.62 588 PRO B O 1
ATOM 9536 N N . LEU B 1 589 ? 36.219 -15.492 12.969 1 94.25 589 LEU B N 1
ATOM 9537 C CA . LEU B 1 589 ? 35.188 -16.344 12.398 1 94.25 589 LEU B CA 1
ATOM 9538 C C . LEU B 1 589 ? 35.719 -17.75 12.133 1 94.25 589 LEU B C 1
ATOM 9540 O O . LEU B 1 589 ? 35.844 -18.156 10.977 1 94.25 589 LEU B O 1
ATOM 9544 N N . VAL B 1 590 ? 35.75 -18.578 13.125 1 93 590 VAL B N 1
ATOM 9545 C CA . VAL B 1 590 ? 36.438 -19.859 13.086 1 93 590 VAL B CA 1
ATOM 9546 C C . VAL B 1 590 ? 35.594 -20.891 12.344 1 93 590 VAL B C 1
ATOM 9548 O O . VAL B 1 590 ? 36.125 -21.844 11.773 1 93 590 VAL B O 1
ATOM 9551 N N . SER B 1 591 ? 34.312 -20.703 12.344 1 96 591 SER B N 1
ATOM 9552 C CA . SER B 1 591 ? 33.438 -21.688 11.75 1 96 591 SER B CA 1
ATOM 9553 C C . SER B 1 591 ? 33 -21.281 10.344 1 96 591 SER B C 1
ATOM 9555 O O . SER B 1 591 ? 32.125 -21.922 9.734 1 96 591 SER B O 1
ATOM 9557 N N . LEU B 1 592 ? 33.531 -20.203 9.828 1 95.62 592 LEU B N 1
ATOM 9558 C CA . LEU B 1 592 ? 33.094 -19.641 8.547 1 95.62 592 LEU B CA 1
ATOM 9559 C C . LEU B 1 592 ? 33.312 -20.656 7.426 1 95.62 592 LEU B C 1
ATOM 9561 O O . LEU B 1 592 ? 34.375 -21.234 7.285 1 95.62 592 LEU B O 1
ATOM 9565 N N . GLU B 1 593 ? 32.281 -20.891 6.664 1 96.69 593 GLU B N 1
ATOM 9566 C CA . GLU B 1 593 ? 32.312 -21.844 5.566 1 96.69 593 GLU B CA 1
ATOM 9567 C C . GLU B 1 593 ? 32.219 -21.141 4.215 1 96.69 593 GLU B C 1
ATOM 9569 O O . GLU B 1 593 ? 32.719 -21.641 3.207 1 96.69 593 GLU B O 1
ATOM 9574 N N . SER B 1 594 ? 31.516 -20.094 4.23 1 96.56 594 SER B N 1
ATOM 9575 C CA . SER B 1 594 ? 31.328 -19.391 2.965 1 96.56 594 SER B CA 1
ATOM 9576 C C . SER B 1 594 ? 31.266 -17.875 3.174 1 96.56 594 SER B C 1
ATOM 9578 O O . SER B 1 594 ? 30.719 -17.406 4.168 1 96.56 594 SER B O 1
ATOM 9580 N N . ILE B 1 595 ? 31.828 -17.125 2.262 1 95.12 595 ILE B N 1
ATOM 9581 C CA . ILE B 1 595 ? 31.781 -15.664 2.242 1 95.12 595 ILE B CA 1
ATOM 9582 C C . ILE B 1 595 ? 31.453 -15.18 0.831 1 95.12 595 ILE B C 1
ATOM 9584 O O . ILE B 1 595 ? 31.953 -15.734 -0.153 1 95.12 595 ILE B O 1
ATOM 9588 N N . ASP B 1 596 ? 30.531 -14.266 0.754 1 95.62 596 ASP B N 1
ATOM 9589 C CA . ASP B 1 596 ? 30.141 -13.703 -0.535 1 95.62 596 ASP B CA 1
ATOM 9590 C C . ASP B 1 596 ? 30.75 -12.312 -0.726 1 95.62 596 ASP B C 1
ATOM 9592 O O . ASP B 1 596 ? 30.5 -11.406 0.07 1 95.62 596 ASP B O 1
ATOM 9596 N N . LEU B 1 597 ? 31.516 -12.148 -1.747 1 91.44 597 LEU B N 1
ATOM 9597 C CA . LEU B 1 597 ? 32.125 -10.875 -2.102 1 91.44 597 LEU B CA 1
ATOM 9598 C C . LEU B 1 597 ? 31.781 -10.484 -3.535 1 91.44 597 LEU B C 1
ATOM 9600 O O . LEU B 1 597 ? 32.562 -9.82 -4.211 1 91.44 597 LEU B O 1
ATOM 9604 N N . SER B 1 598 ? 30.641 -10.953 -3.971 1 88.75 598 SER B N 1
ATOM 9605 C CA . SER B 1 598 ? 30.219 -10.68 -5.344 1 88.75 598 SER B CA 1
ATOM 9606 C C . SER B 1 598 ? 30 -9.195 -5.57 1 88.75 598 SER B C 1
ATOM 9608 O O . SER B 1 598 ? 29.406 -8.516 -4.727 1 88.75 598 SER B O 1
ATOM 9610 N N . GLU B 1 599 ? 30.562 -8.594 -6.676 1 79.5 599 GLU B N 1
ATOM 9611 C CA . GLU B 1 599 ? 30.375 -7.219 -7.137 1 79.5 599 GLU B CA 1
ATOM 9612 C C . GLU B 1 599 ? 31 -6.223 -6.164 1 79.5 599 GLU B C 1
ATOM 9614 O O . GLU B 1 599 ? 30.5 -5.105 -6.004 1 79.5 599 GLU B O 1
ATOM 9619 N N . VAL B 1 600 ? 31.891 -6.75 -5.344 1 83.56 600 VAL B N 1
ATOM 9620 C CA . VAL B 1 600 ? 32.688 -5.859 -4.52 1 83.56 600 VAL B CA 1
ATOM 9621 C C . VAL B 1 600 ? 33.938 -5.441 -5.285 1 83.56 600 VAL B C 1
ATOM 9623 O O . VAL B 1 600 ? 34.625 -6.281 -5.895 1 83.56 600 VAL B O 1
ATOM 9626 N N . THR B 1 601 ? 34.219 -4.227 -5.332 1 77.75 601 THR B N 1
ATOM 9627 C CA . THR B 1 601 ? 35.406 -3.729 -5.996 1 77.75 601 THR B CA 1
ATOM 9628 C C . THR B 1 601 ? 36.344 -3.055 -4.996 1 77.75 601 THR B C 1
ATOM 9630 O O . THR B 1 601 ? 36.062 -1.96 -4.508 1 77.75 601 THR B O 1
ATOM 9633 N N . LEU B 1 602 ? 37.469 -3.664 -4.844 1 84.75 602 LEU B N 1
ATOM 9634 C CA . LEU B 1 602 ? 38.438 -3.152 -3.891 1 84.75 602 LEU B CA 1
ATOM 9635 C C . LEU B 1 602 ? 39.375 -2.131 -4.551 1 84.75 602 LEU B C 1
ATOM 9637 O O . LEU B 1 602 ? 39.406 -2.023 -5.777 1 84.75 602 LEU B O 1
ATOM 9641 N N . THR B 1 603 ? 39.938 -1.378 -3.721 1 81.19 603 THR B N 1
ATOM 9642 C CA . THR B 1 603 ? 40.938 -0.447 -4.223 1 81.19 603 THR B CA 1
ATOM 9643 C C . THR B 1 603 ? 42.312 -1.098 -4.242 1 81.19 603 THR B C 1
ATOM 9645 O O . THR B 1 603 ? 42.75 -1.688 -3.246 1 81.19 603 THR B O 1
ATOM 9648 N N . CYS B 1 604 ? 43 -0.896 -5.445 1 82.19 604 CYS B N 1
ATOM 9649 C CA . CYS B 1 604 ? 44.312 -1.532 -5.594 1 82.19 604 CYS B CA 1
ATOM 9650 C C . CYS B 1 604 ? 45.344 -0.884 -4.68 1 82.19 604 CYS B C 1
ATOM 9652 O O . CYS B 1 604 ? 45.75 0.264 -4.895 1 82.19 604 CYS B O 1
ATOM 9654 N N . ASP B 1 605 ? 45.688 -1.687 -3.676 1 81.81 605 ASP B N 1
ATOM 9655 C CA . ASP B 1 605 ? 46.719 -1.283 -2.713 1 81.81 605 ASP B CA 1
ATOM 9656 C C . ASP B 1 605 ? 47.438 -2.498 -2.15 1 81.81 605 ASP B C 1
ATOM 9658 O O . ASP B 1 605 ? 46.844 -3.562 -1.976 1 81.81 605 ASP B O 1
ATOM 9662 N N . CYS B 1 606 ? 48.719 -2.271 -1.805 1 86.06 606 CYS B N 1
ATOM 9663 C CA . CYS B 1 606 ? 49.531 -3.4 -1.384 1 86.06 606 CYS B CA 1
ATOM 9664 C C . CYS B 1 606 ? 49.062 -3.93 -0.028 1 86.06 606 CYS B C 1
ATOM 9666 O O . CYS B 1 606 ? 49.469 -5.031 0.373 1 86.06 606 CYS B O 1
ATOM 9668 N N . SER B 1 607 ? 48.25 -3.201 0.64 1 81.5 607 SER B N 1
ATOM 9669 C CA . SER B 1 607 ? 47.688 -3.689 1.895 1 81.5 607 SER B CA 1
ATOM 9670 C C . SER B 1 607 ? 46.781 -4.895 1.662 1 81.5 607 SER B C 1
ATOM 9672 O O . SER B 1 607 ? 46.438 -5.625 2.6 1 81.5 607 SER B O 1
ATOM 9674 N N . LEU B 1 608 ? 46.438 -5.121 0.404 1 88.62 608 LEU B N 1
ATOM 9675 C CA . LEU B 1 608 ? 45.562 -6.215 0.065 1 88.62 608 LEU B CA 1
ATOM 9676 C C . LEU B 1 608 ? 46.312 -7.535 -0.036 1 88.62 608 LEU B C 1
ATOM 9678 O O . LEU B 1 608 ? 45.719 -8.586 -0.249 1 88.62 608 LEU B O 1
ATOM 9682 N N . VAL B 1 609 ? 47.594 -7.43 0.161 1 89.31 609 VAL B N 1
ATOM 9683 C CA . VAL B 1 609 ? 48.406 -8.625 0.026 1 89.31 609 VAL B CA 1
ATOM 9684 C C . VAL B 1 609 ? 48 -9.664 1.062 1 89.31 609 VAL B C 1
ATOM 9686 O O . VAL B 1 609 ? 47.906 -10.859 0.758 1 89.31 609 VAL B O 1
ATOM 9689 N N . ASP B 1 610 ? 47.688 -9.141 2.264 1 88.94 610 ASP B N 1
ATOM 9690 C CA . ASP B 1 610 ? 47.281 -10.055 3.32 1 88.94 610 ASP B CA 1
ATOM 9691 C C . ASP B 1 610 ? 45.969 -10.758 2.955 1 88.94 610 ASP B C 1
ATOM 9693 O O . ASP B 1 610 ? 45.812 -11.961 3.205 1 88.94 610 ASP B O 1
ATOM 9697 N N . PHE B 1 611 ? 45.062 -10.07 2.457 1 90.75 611 PHE B N 1
ATOM 9698 C CA . PHE B 1 611 ? 43.781 -10.625 2.035 1 90.75 611 PHE B CA 1
ATOM 9699 C C . PHE B 1 611 ? 43.969 -11.609 0.888 1 90.75 611 PHE B C 1
ATOM 9701 O O . PHE B 1 611 ? 43.344 -12.672 0.869 1 90.75 611 PHE B O 1
ATOM 9708 N N . TRP B 1 612 ? 44.812 -11.203 -0.067 1 89.25 612 TRP B N 1
ATOM 9709 C CA . TRP B 1 612 ? 45.094 -12.07 -1.207 1 89.25 612 TRP B CA 1
ATOM 9710 C C . TRP B 1 612 ? 45.688 -13.398 -0.748 1 89.25 612 TRP B C 1
ATOM 9712 O O . TRP B 1 612 ? 45.312 -14.461 -1.255 1 89.25 612 TRP B O 1
ATOM 9722 N N . ASN B 1 613 ? 46.594 -13.32 0.186 1 89.94 613 ASN B N 1
ATOM 9723 C CA . ASN B 1 613 ? 47.188 -14.539 0.74 1 89.94 613 ASN B CA 1
ATOM 9724 C C . ASN B 1 613 ? 46.125 -15.398 1.434 1 89.94 613 ASN B C 1
ATOM 9726 O O . ASN B 1 613 ? 46.156 -16.625 1.312 1 89.94 613 ASN B O 1
ATOM 9730 N N . TRP B 1 614 ? 45.375 -14.711 2.1 1 90.31 614 TRP B N 1
ATOM 9731 C CA . TRP B 1 614 ? 44.281 -15.414 2.775 1 90.31 614 TRP B CA 1
ATOM 9732 C C . TRP B 1 614 ? 43.375 -16.109 1.768 1 90.31 614 TRP B C 1
ATOM 9734 O O . TRP B 1 614 ? 42.969 -17.25 1.986 1 90.31 614 TRP B O 1
ATOM 9744 N N . LEU B 1 615 ? 43.031 -15.477 0.646 1 88 615 LEU B N 1
ATOM 9745 C CA . LEU B 1 615 ? 42.188 -16.016 -0.411 1 88 615 LEU B CA 1
ATOM 9746 C C . LEU B 1 615 ? 42.781 -17.297 -0.986 1 88 615 LEU B C 1
ATOM 9748 O O . LEU B 1 615 ? 42.062 -18.234 -1.337 1 88 615 LEU B O 1
ATOM 9752 N N . LYS B 1 616 ? 44 -17.344 -1.04 1 85.81 616 LYS B N 1
ATOM 9753 C CA . LYS B 1 616 ? 44.719 -18.484 -1.63 1 85.81 616 LYS B CA 1
ATOM 9754 C C . LYS B 1 616 ? 44.75 -19.656 -0.662 1 85.81 616 LYS B C 1
ATOM 9756 O O . LYS B 1 616 ? 44.656 -20.812 -1.08 1 85.81 616 LYS B O 1
ATOM 9761 N N . ASP B 1 617 ? 44.875 -19.297 0.588 1 87.69 617 ASP B N 1
ATOM 9762 C CA . ASP B 1 617 ? 45.156 -20.344 1.576 1 87.69 617 ASP B CA 1
ATOM 9763 C C . ASP B 1 617 ? 43.844 -20.812 2.244 1 87.69 617 ASP B C 1
ATOM 9765 O O . ASP B 1 617 ? 43.812 -21.875 2.863 1 87.69 617 ASP B O 1
ATOM 9769 N N . THR B 1 618 ? 42.844 -20.109 2.092 1 86.88 618 THR B N 1
ATOM 9770 C CA . THR B 1 618 ? 41.656 -20.391 2.869 1 86.88 618 THR B CA 1
ATOM 9771 C C . THR B 1 618 ? 40.906 -21.578 2.285 1 86.88 618 THR B C 1
ATOM 9773 O O . THR B 1 618 ? 41 -21.859 1.087 1 86.88 618 THR B O 1
ATOM 9776 N N . ASN B 1 619 ? 40.188 -22.375 3.17 1 89.88 619 ASN B N 1
ATOM 9777 C CA . ASN B 1 619 ? 39.312 -23.469 2.762 1 89.88 619 ASN B CA 1
ATOM 9778 C C . ASN B 1 619 ? 37.875 -23.031 2.686 1 89.88 619 ASN B C 1
ATOM 9780 O O . ASN B 1 619 ? 36.969 -23.828 2.408 1 89.88 619 ASN B O 1
ATOM 9784 N N . ILE B 1 620 ? 37.688 -21.75 2.869 1 92.69 620 ILE B N 1
ATOM 9785 C CA . ILE B 1 620 ? 36.375 -21.141 2.84 1 92.69 620 ILE B CA 1
ATOM 9786 C C . ILE B 1 620 ? 35.938 -20.922 1.394 1 92.69 620 ILE B C 1
ATOM 9788 O O . ILE B 1 620 ? 36.75 -20.562 0.543 1 92.69 620 ILE B O 1
ATOM 9792 N N . THR B 1 621 ? 34.656 -21.219 1.134 1 93.38 621 THR B N 1
ATOM 9793 C CA . THR B 1 621 ? 34.125 -20.969 -0.198 1 93.38 621 THR B CA 1
ATOM 9794 C C . THR B 1 621 ? 33.906 -19.469 -0.409 1 93.38 621 THR B C 1
ATOM 9796 O O . THR B 1 621 ? 33.094 -18.859 0.298 1 93.38 621 THR B O 1
ATOM 9799 N N . VAL B 1 622 ? 34.594 -18.891 -1.326 1 91.62 622 VAL B N 1
ATOM 9800 C CA . VAL B 1 622 ? 34.438 -17.469 -1.635 1 91.62 622 VAL B CA 1
ATOM 9801 C C . VAL B 1 622 ? 33.656 -17.297 -2.934 1 91.62 622 VAL B C 1
ATOM 9803 O O . VAL B 1 622 ? 34.125 -17.703 -4.004 1 91.62 622 VAL B O 1
ATOM 9806 N N . ASN B 1 623 ? 32.5 -16.75 -2.779 1 91.38 623 ASN B N 1
ATOM 9807 C CA . ASN B 1 623 ? 31.672 -16.484 -3.943 1 91.38 623 ASN B CA 1
ATOM 9808 C C . ASN B 1 623 ? 32 -15.125 -4.562 1 91.38 623 ASN B C 1
ATOM 9810 O O . ASN B 1 623 ? 31.797 -14.086 -3.936 1 91.38 623 ASN B O 1
ATOM 9814 N N . LEU B 1 624 ? 32.469 -15.062 -5.805 1 84.5 624 LEU B N 1
ATOM 9815 C CA . LEU B 1 624 ? 32.844 -13.828 -6.477 1 84.5 624 LEU B CA 1
ATOM 9816 C C . LEU B 1 624 ? 31.922 -13.508 -7.633 1 84.5 624 LEU B C 1
ATOM 9818 O O . LEU B 1 624 ? 32.156 -12.562 -8.391 1 84.5 624 LEU B O 1
ATOM 9822 N N . GLY B 1 625 ? 30.719 -14.203 -7.781 1 76.06 625 GLY B N 1
ATOM 9823 C CA . GLY B 1 625 ? 29.766 -13.953 -8.844 1 76.06 625 GLY B CA 1
ATOM 9824 C C . GLY B 1 625 ? 30.281 -14.32 -10.219 1 76.06 625 GLY B C 1
ATOM 9825 O O . GLY B 1 625 ? 29.984 -13.648 -11.211 1 76.06 625 GLY B O 1
ATOM 9826 N N . GLY B 1 626 ? 31.141 -15.25 -10.438 1 66.38 626 GLY B N 1
ATOM 9827 C CA . GLY B 1 626 ? 31.703 -15.727 -11.695 1 66.38 626 GLY B CA 1
ATOM 9828 C C . GLY B 1 626 ? 32.906 -14.945 -12.148 1 66.38 626 GLY B C 1
ATOM 9829 O O . GLY B 1 626 ? 33.531 -15.273 -13.172 1 66.38 626 GLY B O 1
ATOM 9830 N N . GLN B 1 627 ? 33.125 -13.812 -11.5 1 68.12 627 GLN B N 1
ATOM 9831 C CA . GLN B 1 627 ? 34.281 -13.016 -11.898 1 68.12 627 GLN B CA 1
ATOM 9832 C C . GLN B 1 627 ? 35.406 -13.109 -10.859 1 68.12 627 GLN B C 1
ATOM 9834 O O . GLN B 1 627 ? 35.219 -13.711 -9.797 1 68.12 627 GLN B O 1
ATOM 9839 N N . GLU B 1 628 ? 36.594 -12.812 -11.281 1 72.88 628 GLU B N 1
ATOM 9840 C CA . GLU B 1 628 ? 37.719 -12.742 -10.359 1 72.88 628 GLU B CA 1
ATOM 9841 C C . GLU B 1 628 ? 37.656 -11.469 -9.523 1 72.88 628 GLU B C 1
ATOM 9843 O O . GLU B 1 628 ? 37.094 -10.469 -9.945 1 72.88 628 GLU B O 1
ATOM 9848 N N . VAL B 1 629 ? 38.094 -11.586 -8.281 1 78.56 629 VAL B N 1
ATOM 9849 C CA . VAL B 1 629 ? 38.188 -10.391 -7.449 1 78.56 629 VAL B CA 1
ATOM 9850 C C . VAL B 1 629 ? 39.062 -9.352 -8.141 1 78.56 629 VAL B C 1
ATOM 9852 O O . VAL B 1 629 ? 40.156 -9.68 -8.625 1 78.56 629 VAL B O 1
ATOM 9855 N N . SER B 1 630 ? 38.469 -8.242 -8.383 1 80.81 630 SER B N 1
ATOM 9856 C CA . SER B 1 630 ? 39.188 -7.195 -9.078 1 80.81 630 SER B CA 1
ATOM 9857 C C . SER B 1 630 ? 39.375 -5.973 -8.188 1 80.81 630 SER B C 1
ATOM 9859 O O . SER B 1 630 ? 38.75 -5.852 -7.145 1 80.81 630 SER B O 1
ATOM 9861 N N . CYS B 1 631 ? 40.406 -5.312 -8.398 1 82.88 631 CYS B N 1
ATOM 9862 C CA . CYS B 1 631 ? 40.625 -4.031 -7.742 1 82.88 631 CYS B CA 1
ATOM 9863 C C . CYS B 1 631 ? 40.719 -2.904 -8.766 1 82.88 631 CYS B C 1
ATOM 9865 O O . CYS B 1 631 ? 40.969 -3.154 -9.945 1 82.88 631 CYS B O 1
ATOM 9867 N N . ILE B 1 632 ? 40.406 -1.753 -8.312 1 77.88 632 ILE B N 1
ATOM 9868 C CA . ILE B 1 632 ? 40.344 -0.613 -9.219 1 77.88 632 ILE B CA 1
ATOM 9869 C C . ILE B 1 632 ? 41.5 0.345 -8.898 1 77.88 632 ILE B C 1
ATOM 9871 O O . ILE B 1 632 ? 41.812 0.572 -7.723 1 77.88 632 ILE B O 1
ATOM 9875 N N . LYS B 1 633 ? 42.219 0.632 -10 1 73.94 633 LYS B N 1
ATOM 9876 C CA . LYS B 1 633 ? 43.188 1.708 -9.898 1 73.94 633 LYS B CA 1
ATOM 9877 C C . LYS B 1 633 ? 42.594 3.051 -10.281 1 73.94 633 LYS B C 1
ATOM 9879 O O . LYS B 1 633 ? 41.906 3.16 -11.305 1 73.94 633 LYS B O 1
ATOM 9884 N N . PRO B 1 634 ? 42.562 3.994 -9.344 1 62.78 634 PRO B N 1
ATOM 9885 C CA . PRO B 1 634 ? 41.844 5.254 -9.562 1 62.78 634 PRO B CA 1
ATOM 9886 C C . PRO B 1 634 ? 42.344 6.016 -10.789 1 62.78 634 PRO B C 1
ATOM 9888 O O . PRO B 1 634 ? 42.219 7.238 -10.859 1 62.78 634 PRO B O 1
ATOM 9891 N N . THR B 1 635 ? 43.031 5.469 -11.82 1 59.22 635 THR B N 1
ATOM 9892 C CA . THR B 1 635 ? 43.5 6.23 -12.977 1 59.22 635 THR B CA 1
ATOM 9893 C C . THR B 1 635 ? 42.344 6.445 -13.969 1 59.22 635 THR B C 1
ATOM 9895 O O . THR B 1 635 ? 41.406 5.648 -14.023 1 59.22 635 THR B O 1
ATOM 9898 N N . PRO B 1 636 ? 42.438 7.688 -14.625 1 55.72 636 PRO B N 1
ATOM 9899 C CA . PRO B 1 636 ? 41.406 7.938 -15.633 1 55.72 636 PRO B CA 1
ATOM 9900 C C . PRO B 1 636 ? 41.281 6.789 -16.625 1 55.72 636 PRO B C 1
ATOM 9902 O O . PRO B 1 636 ? 42.281 6.211 -17.047 1 55.72 636 PRO B O 1
ATOM 9905 N N . GLY B 1 637 ? 40.062 6.285 -17.141 1 54.47 637 GLY B N 1
ATOM 9906 C CA . GLY B 1 637 ? 39.781 5.133 -17.969 1 54.47 637 GLY B CA 1
ATOM 9907 C C . GLY B 1 637 ? 39.875 3.814 -17.219 1 54.47 637 GLY B C 1
ATOM 9908 O O . GLY B 1 637 ? 40.406 2.836 -17.75 1 54.47 637 GLY B O 1
ATOM 9909 N N . ILE B 1 638 ? 39.594 3.678 -16.094 1 55.84 638 ILE B N 1
ATOM 9910 C CA . ILE B 1 638 ? 39.906 2.842 -14.938 1 55.84 638 ILE B CA 1
ATOM 9911 C C . ILE B 1 638 ? 39.5 1.398 -15.227 1 55.84 638 ILE B C 1
ATOM 9913 O O . ILE B 1 638 ? 38.312 1.05 -15.117 1 55.84 638 ILE B O 1
ATOM 9917 N N . PRO B 1 639 ? 40.406 0.714 -15.789 1 62.81 639 PRO B N 1
ATOM 9918 C CA . PRO B 1 639 ? 40.125 -0.716 -15.961 1 62.81 639 PRO B CA 1
ATOM 9919 C C . PRO B 1 639 ? 40.219 -1.493 -14.656 1 62.81 639 PRO B C 1
ATOM 9921 O O . PRO B 1 639 ? 40.906 -1.068 -13.719 1 62.81 639 PRO B O 1
ATOM 9924 N N . GLU B 1 640 ? 39.281 -2.305 -14.312 1 74.38 640 GLU B N 1
ATOM 9925 C CA . GLU B 1 640 ? 39.344 -3.311 -13.258 1 74.38 640 GLU B CA 1
ATOM 9926 C C . GLU B 1 640 ? 40.469 -4.324 -13.539 1 74.38 640 GLU B C 1
ATOM 9928 O O . GLU B 1 640 ? 40.594 -4.789 -14.672 1 74.38 640 GLU B O 1
ATOM 9933 N N . ILE B 1 641 ? 41.469 -4.316 -12.594 1 80.38 641 ILE B N 1
ATOM 9934 C CA . ILE B 1 641 ? 42.531 -5.285 -12.703 1 80.38 641 ILE B CA 1
ATOM 9935 C C . ILE B 1 641 ? 42.312 -6.441 -11.727 1 80.38 641 ILE B C 1
ATOM 9937 O O . ILE B 1 641 ? 41.938 -6.219 -10.578 1 80.38 641 ILE B O 1
ATOM 9941 N N . PRO B 1 642 ? 42.375 -7.578 -12.281 1 83.94 642 PRO B N 1
ATOM 9942 C CA . PRO B 1 642 ? 42.281 -8.695 -11.336 1 83.94 642 PRO B CA 1
ATOM 9943 C C . PRO B 1 642 ? 43.281 -8.586 -10.188 1 83.94 642 PRO B C 1
ATOM 9945 O O . PRO B 1 642 ? 44.438 -8.164 -10.391 1 83.94 642 PRO B O 1
ATOM 9948 N N . LEU B 1 643 ? 42.844 -8.883 -9.039 1 86.06 643 LEU B N 1
ATOM 9949 C CA . LEU B 1 643 ? 43.656 -8.734 -7.836 1 86.06 643 LEU B CA 1
ATOM 9950 C C . LEU B 1 643 ? 44.938 -9.555 -7.938 1 86.06 643 LEU B C 1
ATOM 9952 O O . LEU B 1 643 ? 46 -9.102 -7.512 1 86.06 643 LEU B O 1
ATOM 9956 N N . THR B 1 644 ? 44.812 -10.75 -8.469 1 85.31 644 THR B N 1
ATOM 9957 C CA . THR B 1 644 ? 45.969 -11.617 -8.625 1 85.31 644 THR B CA 1
ATOM 9958 C C . THR B 1 644 ? 47.031 -10.938 -9.461 1 85.31 644 THR B C 1
ATOM 9960 O O . THR B 1 644 ? 48.219 -10.984 -9.117 1 85.31 644 THR B O 1
ATOM 9963 N N . THR B 1 645 ? 46.625 -10.344 -10.477 1 86.56 645 THR B N 1
ATOM 9964 C CA . THR B 1 645 ? 47.562 -9.656 -11.375 1 86.56 645 THR B CA 1
ATOM 9965 C C . THR B 1 645 ? 48.188 -8.445 -10.688 1 86.56 645 THR B C 1
ATOM 9967 O O . THR B 1 645 ? 49.375 -8.172 -10.859 1 86.56 645 THR B O 1
ATOM 9970 N N . PHE B 1 646 ? 47.5 -7.836 -9.953 1 88.31 646 PHE B N 1
ATOM 9971 C CA . PHE B 1 646 ? 48 -6.645 -9.266 1 88.31 646 PHE B CA 1
ATOM 9972 C C . PHE B 1 646 ? 49.031 -7.012 -8.211 1 88.31 646 PHE B C 1
ATOM 9974 O O . PHE B 1 646 ? 50.094 -6.402 -8.148 1 88.31 646 PHE B O 1
ATOM 9981 N N . VAL B 1 647 ? 48.719 -7.91 -7.426 1 88.56 647 VAL B N 1
ATOM 9982 C CA . VAL B 1 647 ? 49.625 -8.297 -6.332 1 88.56 647 VAL B CA 1
ATOM 9983 C C . VAL B 1 647 ? 50.938 -8.844 -6.898 1 88.56 647 VAL B C 1
ATOM 9985 O O . VAL B 1 647 ? 52 -8.508 -6.406 1 88.56 647 VAL B O 1
ATOM 9988 N N . LYS B 1 648 ? 50.875 -9.594 -7.867 1 89.31 648 LYS B N 1
ATOM 9989 C CA . LYS B 1 648 ? 52.094 -10.203 -8.453 1 89.31 648 LYS B CA 1
ATOM 9990 C C . LYS B 1 648 ? 52.938 -9.156 -9.148 1 89.31 648 LYS B C 1
ATOM 9992 O O . LYS B 1 648 ? 54.188 -9.195 -9.055 1 89.31 648 LYS B O 1
ATOM 9997 N N . ASN B 1 649 ? 52.312 -8.156 -9.711 1 89.19 649 ASN B N 1
ATOM 9998 C CA . ASN B 1 649 ? 53.062 -7.227 -10.547 1 89.19 649 ASN B CA 1
ATOM 9999 C C . ASN B 1 649 ? 53.469 -5.977 -9.766 1 89.19 649 ASN B C 1
ATOM 10001 O O . ASN B 1 649 ? 54.469 -5.328 -10.102 1 89.19 649 ASN B O 1
ATOM 10005 N N . HIS B 1 650 ? 52.781 -5.707 -8.805 1 85.19 650 HIS B N 1
ATOM 10006 C CA . HIS B 1 650 ? 53 -4.387 -8.227 1 85.19 650 HIS B CA 1
ATOM 10007 C C . HIS B 1 650 ? 53.406 -4.492 -6.762 1 85.19 650 HIS B C 1
ATOM 10009 O O . HIS B 1 650 ? 53.844 -3.508 -6.164 1 85.19 650 HIS B O 1
ATOM 10015 N N . CYS B 1 651 ? 53.156 -5.648 -6.297 1 87.12 651 CYS B N 1
ATOM 10016 C CA . CYS B 1 651 ? 53.469 -5.777 -4.879 1 87.12 651 CYS B CA 1
ATOM 10017 C C . CYS B 1 651 ? 54.438 -6.906 -4.629 1 87.12 651 CYS B C 1
ATOM 10019 O O . CYS B 1 651 ? 54.375 -7.953 -5.281 1 87.12 651 CYS B O 1
#

Sequence (1302 aa):
MLLPLIVLLFQPTLLSGLQPTSNTSNCSSFQDKSHFVFYCVAGGLFSIPSHIPSQTHALLLSFNRIPSISQDSFSGLLHLQTLLLGGQVTPAAFSVGKSAFRGFPNLITLDLGGNRNISLHPEAFEGLSRLEVLFLDNNGLDESVLESGMFKDLTSHKKLDLSSNKIHRVRPDPSFLKLTSISVILLKLNKINLICGDELQSLQGRRLQLLDLSSNPLQVSSKLHCTNPFNNLTLGTLDISSMGWDAKMVEHFFRTFSTKVDYIKMRHAAALGSGFGFNNLKDPNKGTFSGLNSSNVQILDLSNGYISHLAPQLFSAFPKLLSLDLSSNKINQMSTGAFSGLGELVSLNLSGNLLGELMGNSFQGLGTTSLKALDLSSNHIGDVQYGALDTFTALESLNLRDNALKKIPRTKLPGVTLVLLKQNRISDTYDIISFCPNATILDLSSNRLTDLRSLWHILELKALKYLSLGSNSLSRCSLKHTSNMTRKSGLVQLDLSNNALGPVLKSGECENIFMYLENLKYLNLARNQLSNIPETIFRGLSSLHNLDLSENVFKHIQSNLFTGLTALKSLNLGKSDLVTLSSSVLEPLVSLESIDLSEVTLTCDCSLVDFWNWLKDTNITVNLGGQEVSCIKPTPGIPEIPLTTFVKNHCMLLPLIVLLFQPTLLSGLQPTSNTSNCSSFQDKSHFVFYCVAGGLFSIPSHIPSQTHALLLSFNRIPSISQDSFSGLLHLQTLLLGGQVTPAAFSVGKSAFRGFPNLITLDLGGNRNISLHPEAFEGLSRLEVLFLDNNGLDESVLESGMFKDLTSHKKLDLSSNKIHRVRPDPSFLKLTSISVILLKLNKINLICGDELQSLQGRRLQLLDLSSNPLQVSSKLHCTNPFNNLTLGTLDISSMGWDAKMVEHFFRTFSTKVDYIKMRHAAALGSGFGFNNLKDPNKGTFSGLNSSNVQILDLSNGYISHLAPQLFSAFPKLLSLDLSSNKINQMSTGAFSGLGELVSLNLSGNLLGELMGNSFQGLGTTSLKALDLSSNHIGDVQYGALDTFTALESLNLRDNALKKIPRTKLPGVTLVLLKQNRISDTYDIISFCPNATILDLSSNRLTDLRSLWHILELKALKYLSLGSNSLSRCSLKHTSNMTRKSGLVQLDLSNNALGPVLKSGECENIFMYLENLKYLNLARNQLSNIPETIFRGLSSLHNLDLSENVFKHIQSNLFTGLTALKSLNLGKSDLVTLSSSVLEPLVSLESIDLSEVTLTCDCSLVDFWNWLKDTNITVNLGGQEVSCIKPTPGIPEIPLTTFVKNHC

Nearest PDB structures (foldseek):
  5a5c-assembly2_B  TM=6.594E-01  e=1.133E-09  synthetic construct
  5o0o-assembly1_C  TM=6.527E-01  e=2.486E-08  Mus musculus
  1ozn-assembly1_A  TM=5.398E-01  e=2.900E-09  Homo sapiens
  4p8s-assembly1_A  TM=5.263E-01  e=4.538E-09  Rattus norvegicus
  5o0o-assembly1_A  TM=5.253E-01  e=1.738E-08  Mus musculus

pLDDT: mean 89.11, std 13.45, range [21.84, 98.81]

Secondary structure (DSSP, 8-state):
-----------GGGGGG------SSS-EEEE-SS-EEEE-TTS--SS--S---TT-SEEE--SS---EE-GGG--S-TT--EEE------SS-EEE-TTTTTT-TT--EEE--S-SSEEE-TTTTTT-TT--EEE--SS---THHHHS-TTTT-TT--EEE--SS---B----GGGGG-TT--EEE-TTS---B--GGGGGGGTT-EEEEEE-TT------SSS----TTTT-EEEEEE--S----HHHHHHHHHT---EEEEEE----TTSS--SS--SSPPP-TTTTGGGTTS---EEE--SS---EE-TTTTTT-TT--EEE--SS---EE-TTTTTT-TT--EEE--SS---EE-TTTTTTS-STT--EEE-TTS---EE-TTTTTT-TT--EEE--SS--SS--S---TT--EEE--SS-----TTHHHH-TT-SEEE--SS---BTTHHHHHTT-TT--EEE-TTS---B----------S-----EEE--SS-HHHHHHTTTTTTTTTT-TT--EEE--SS--S---TTTTTT-TT--EEE--S---SS--TTTTTT-TT--EEE-TT-------GGGTTT-TT--EEE-TT-EEE--GGGHHHHHHHHH--SEEE-TTS--EEE--SSS-PEEEHHHHHHHH-/-----------GGGGGG------SSS-EEEE-SS-EEEE-TTS--SS--S---TT-SEEE--SS---EE-GGG--S-TT--EEE------SS-EEE-TTTTTT-TT--EEE--S-SSEEE-TTTTTT-TT--EEE--SS---THHHHS-TTTT-TT--EEE--SS---B----GGGGG-TT--EEE-TTS---B--GGGGGGGTT-EEEEEE-TT------SSS----TTTT-EEEEEE--S----HHHHHHHHHT---EEEEEE----TTSS--SS--SSPPP-TTTTGGGTTS---EEE--SS---EE-TTTTTT-TT--EEE--SS---EE-TTTTTT-TT--EEE-TTS---EE-TTTTTTS-STT--EEE-TTS---EE-TTTTTT-TT--EEE--SS--SS--S---TT--EEE--SS-----TTHHHH-TT-SEEE--SS---BTTHHHHHTT-TT--EEE--SS---B----------S-----EEE--SS-HHHHHHTTTTTTTTTT-TT--EEE--SS--S---TTTTTT-TT--EEE--S---SS--TTTTTT-TT--EEE-TT-------GGGTTT-TT--EEE-TT-EEE--GGGHHHHHHHHH--SEEE-TTS--EEE--SSS-PEEEHHHHHHHH-

Radius of gyration: 40.29 Å; Cα contacts (8 Å, |Δi|>4): 3679; chains: 2; bounding box: 91×114×91 Å

Solvent-accessible surface area (backbone atoms only — not comparable to full-atom values): 59984 Å² total; per-residue (Å²): 132,78,74,74,76,75,69,76,65,78,61,74,72,72,54,70,77,53,66,64,60,76,51,97,57,75,38,38,49,42,73,54,101,83,44,28,34,40,42,32,56,57,49,70,36,62,57,75,69,92,79,61,68,48,70,26,23,29,41,35,44,26,42,19,32,42,43,63,44,33,48,79,61,58,75,68,36,60,53,22,28,33,41,33,52,21,34,29,62,45,97,59,57,35,33,36,30,60,30,32,45,44,66,26,57,50,26,30,36,41,32,53,22,50,33,54,31,57,42,73,36,64,46,24,47,37,59,27,45,46,24,26,37,42,34,48,21,29,16,58,44,44,40,58,67,42,50,65,43,37,62,54,43,27,44,40,24,27,36,43,32,46,24,42,27,52,25,43,49,66,46,51,21,68,45,46,60,62,29,75,45,44,26,34,41,34,42,28,41,26,49,30,37,54,81,41,34,70,30,43,53,28,50,47,75,37,58,28,53,32,40,31,50,19,44,21,64,60,57,62,59,90,88,52,92,62,49,46,34,50,57,64,31,36,34,37,26,41,31,51,19,47,26,83,40,34,33,66,37,45,20,58,61,29,54,57,37,82,34,43,31,36,27,43,34,37,30,37,20,72,29,30,11,24,31,73,85,48,80,87,34,49,44,50,32,45,64,28,47,45,25,39,53,77,13,61,34,29,30,41,32,48,25,46,28,20,33,16,47,42,31,52,31,34,40,48,29,30,51,57,21,33,34,42,33,47,24,38,27,31,33,53,45,59,35,66,27,21,41,22,44,27,56,47,27,28,33,40,31,49,22,38,26,43,32,24,60,43,46,60,46,47,61,31,50,41,38,54,76,42,35,30,35,43,33,49,23,42,28,12,30,37,51,51,24,74,47,32,54,41,64,41,51,45,22,30,34,42,32,46,26,38,29,36,27,46,53,55,55,58,27,43,24,67,39,22,30,37,40,33,44,26,39,29,43,28,49,54,70,62,54,46,60,60,23,34,45,42,23,30,32,40,30,50,21,36,27,47,34,35,49,54,53,52,53,64,63,59,55,68,31,67,52,27,29,37,41,32,49,22,40,28,47,27,51,38,59,73,82,67,82,76,67,70,76,82,58,76,36,59,32,32,35,42,32,48,25,40,29,38,45,17,65,27,37,60,71,55,46,67,44,63,74,40,47,44,31,43,50,22,28,35,42,31,49,23,36,17,57,34,55,48,75,57,50,58,39,54,40,44,28,50,42,23,30,35,42,32,49,22,44,20,54,24,44,59,74,61,66,55,39,47,53,69,30,47,46,22,28,34,42,32,45,24,48,21,48,31,30,46,61,59,48,71,42,52,60,51,35,73,43,46,46,33,38,31,46,24,75,35,55,28,42,66,37,72,55,39,50,56,27,53,51,43,66,71,69,50,88,50,45,72,41,37,79,91,46,74,62,29,17,38,48,51,46,86,88,58,56,73,38,45,41,70,61,44,44,70,73,75,83,133,78,75,70,75,75,70,76,65,77,61,74,71,72,53,69,77,52,65,65,60,76,50,96,57,75,38,38,49,42,73,56,101,82,44,28,34,40,42,32,57,58,48,71,35,63,57,75,70,94,80,61,68,48,70,26,24,28,40,37,44,26,42,19,33,44,42,63,45,34,49,79,61,60,74,68,35,60,52,22,27,35,42,34,52,21,33,30,62,46,98,60,57,34,32,37,29,61,31,32,46,42,66,27,56,49,26,30,36,42,32,54,21,51,33,53,32,58,40,74,36,63,46,24,47,38,58,26,45,48,23,26,36,41,33,49,21,30,17,58,43,45,41,57,68,42,50,65,43,39,61,52,44,29,44,40,24,27,35,42,33,46,24,43,28,51,27,42,51,67,45,51,20,70,46,45,59,63,30,75,45,44,25,33,41,34,43,28,42,26,49,29,36,54,80,44,34,72,30,41,54,27,52,48,76,36,57,29,52,32,40,31,50,20,44,21,65,61,58,63,60,90,89,54,91,61,49,45,34,51,56,64,29,35,36,36,27,41,30,51,20,48,25,84,40,33,32,66,36,44,19,56,61,30,54,59,36,80,33,43,33,37,27,43,36,37,30,38,21,73,31,31,10,23,31,73,85,48,78,86,36,48,43,51,34,45,65,28,48,45,25,39,52,78,13,60,34,28,31,41,32,48,25,46,28,20,34,16,46,41,30,52,31,34,40,47,29,32,52,57,21,32,33,41,33,49,25,36,27,30,33,51,44,59,34,66,28,20,39,21,42,24,56,47,27,28,34,41,32,49,21,39,26,46,33,26,59,42,47,59,46,48,63,32,49,38,43,52,74,43,34,30,34,42,32,49,22,43,28,12,31,37,50,52,25,75,48,33,54,40,63,38,52,43,21,30,34,42,32,45,25,38,31,37,27,47,53,54,54,60,28,44,22,67,39,22,29,37,40,33,45,26,39,28,44,28,48,56,72,63,54,46,60,59,23,36,46,42,24,30,32,42,30,50,21,36,28,47,34,35,48,53,52,52,54,63,63,59,54,68,31,68,51,26,29,36,41,32,50,23,40,28,48,28,51,38,59,74,83,67,81,77,67,71,75,81,58,77,36,59,33,32,35,41,33,49,25,40,29,38,43,19,65,28,38,59,71,56,46,66,46,63,72,40,46,44,33,44,52,22,28,35,40,32,50,25,35,17,58,35,54,48,76,55,51,58,39,54,41,43,27,50,44,22,29,34,42,33,48,22,45,21,54,24,44,59,75,62,66,54,40,47,52,68,29,48,46,23,28,36,42,31,45,24,48,22,47,32,29,46,60,60,50,69,44,52,59,52,35,73,45,45,47,33,40,31,47,24,75,35,54,28,40,67,39,72,56,40,50,57,28,52,52,43,66,72,69,49,88,50,46,71,42,38,77,92,47,74,63,30,17,38,48,50,45,86,87,55,57,73,38,46,42,70,60,45,44,70,71,74,84

Organism: Xenopus laevis (NCBI:txid8355)